Protein AF-0000000087124684 (afdb_homodimer)

Nearest PDB structures (foldseek):
  7r88-assembly1_A  TM=8.174E-01  e=1.419E-27  Homo sapiens
  7jr7-assembly1_B  TM=8.304E-01  e=5.264E-27  Homo sapiens
  7r87-assembly1_B  TM=8.392E-01  e=4.005E-26  Homo sapiens
  4p33-assembly1_A  TM=8.631E-01  e=2.266E-12  Escherichia coli K-12
  6mi8-assembly1_B  TM=8.584E-01  e=1.840E-10  Escherichia coli K-12

Organism: NCBI:txid53985

Sequence (1392 aa):
MYGVVFNLVTYFLFMFLAYRALEFKRIETPRNLVAPKTKPTFDYVELSTPKTVEDGKLLSARGEILLGVPDRERNFTPVTVAFQDLWYTVPNPRHTNESIDLLKGVSGFALPGKMTALMGATGAGKTTLMDVIAGRKTGGETRGSILLNGFPVTDLTIRRCTGYCEQMDIHSDSATIREALTFSAFLRQGSDVSYEKKYATVIECLELLELDAIADRCVRGCSVEQLKRLTIGVELAAQPSVLFLDEPTSGLDARAAKVIMDGVRKVANTGRTILCTIHQPSTEVFQLFDSLLLLKKGGETVFFGDCQHLVAYFESIPQVPRIPVDYNPATWMLEVIGAGVDHSANIDVDFVQVFNASSLKTAMDENLGMQGVTVPAPGQDELCFTNKRAASSLTQAYMVTQRFFRMYWRVPTYNWTRFVVYTAMGLLFGLVFVGADYKSYQEVNSGLGMIFCTTAFLGIVSLNSAIPVTSEERASFYRELASQTYNSVWYFLGFTLAEIPYVLVSSLLFTVICLPLAGFTDIGDLAFYWINLTLHVLCQVYLGQLLSFAMPSVEVAALMGVLCNSIFVLFMGFNPPASTIPHGYKWLFDITPQRYSFMLFTALLFGNCPDHEYAQVMQSLNTGTSLDMTQFSRGCHIIENAPQTVGSVPIRSYLDSVFNVRHEDIHYYMLINFMMILTLRFLALLALRFINHQKKMYGVVFNLVTYFLFMFLAYRALEFKRIETPRNLVAPKTKPTFDYVELSTPKTVEDGKLLSARGEILLGVPDRERNFTPVTVAFQDLWYTVPNPRHTNESIDLLKGVSGFALPGKMTALMGATGAGKTTLMDVIAGRKTGGETRGSILLNGFPVTDLTIRRCTGYCEQMDIHSDSATIREALTFSAFLRQGSDVSYEKKYATVIECLELLELDAIADRCVRGCSVEQLKRLTIGVELAAQPSVLFLDEPTSGLDARAAKVIMDGVRKVANTGRTILCTIHQPSTEVFQLFDSLLLLKKGGETVFFGDCQHLVAYFESIPQVPRIPVDYNPATWMLEVIGAGVDHSANIDVDFVQVFNASSLKTAMDENLGMQGVTVPAPGQDELCFTNKRAASSLTQAYMVTQRFFRMYWRVPTYNWTRFVVYTAMGLLFGLVFVGADYKSYQEVNSGLGMIFCTTAFLGIVSLNSAIPVTSEERASFYRELASQTYNSVWYFLGFTLAEIPYVLVSSLLFTVICLPLAGFTDIGDLAFYWINLTLHVLCQVYLGQLLSFAMPSVEVAALMGVLCNSIFVLFMGFNPPASTIPHGYKWLFDITPQRYSFMLFTALLFGNCPDHEYAQVMQSLNTGTSLDMTQFSRGCHIIENAPQTVGSVPIRSYLDSVFNVRHEDIHYYMLINFMMILTLRFLALLALRFINHQKK

Radius of gyration: 37.42 Å; Cα contacts (8 Å, |Δi|>4): 2247; chains: 2; bounding box: 87×120×83 Å

InterPro domains:
  IPR003439 ABC transporter-like, ATP-binding domain [PF00005] (104-250)
  IPR003439 ABC transporter-like, ATP-binding domain [PS50893] (81-323)
  IPR003593 AAA+ ATPase domain [SM00382] (112-299)
  IPR013525 ABC-2 type transporter, transmembrane domain [PF01061] (395-606)
  IPR027417 P-loop containing nucleoside triphosphate hydrolase [G3DSA:3.40.50.300] (81-319)
  IPR027417 P-loop containing nucleoside triphosphate hydrolase [SSF52540] (98-315)
  IPR034003 ATP-binding cassette transporter, PDR-like subfamily G, domain 2 [cd03232] (83-305)
  IPR043926 ABC transporter family G domain [PF19055] (279-351)

Secondary structure (DSSP, 8-state):
-HHHHHHHHHHHHHHHHHHHHIIIII---------------------------SSSS------------------S----EEEEEEEEEEE-SS-TT-EEEEEEEEEEEE-TT-EEEEEESTTSSHHHHHHHHHT---SSEEEEEEEETTEEPPHHHHHHHEEEE-SS----TTSBHHHHHHHHHHHHS-TTS-HHHHHHHHHHHHHHTT-GGGTTSBGGG--HHHHHHHHHHHHHHT--SEEEEESTTTT--HHHHHHHHHHHHHHHHTT-EEEEE-SS--HHHHTT-SEEEEEETTTEEEEEEEGGGHHHHHHHSTTSPPPPTT--HHHHHHHHTT-SS-TT------HHHHHHHSHHHHHHHHHHTSBTTTBPPTTPPP---SSSSSS-HHHHHHHHHHHHHHHHHH-HHHHHHHHHHHHHHHHHHHHHTTT----BHHHHHHHHHHHHHHHHHHHHHHHHHHHHHHHHHHHHHHHHHHTT-S-HHHHHHHHHHHHHHHHHHHHHHHHHHHHHHTT---HHHHHHHHHHHHHHHHHHHHHHHHHHHHSSSHHHHHHHHHHHHHHHHHTSSTTTTGGGS-GGGHHHHHH-HHHHHHHHHHHHHH----HHHHHHHHHHHHHT----GGGS-GGGSBPBT-BTTT-S-BHHHHIIIII---GGGHHHHHHHHHHHHHHHHHHHHHHHHH------/-HHHHHHHHHHHHHHHHHHHHIIIII---------------------------SSSS------------------S----EEEEEEEEEEE-SSSTT-EEEEEEEEEEEE-TT-EEEEEESTTSSHHHHHHHHHT---SSEEEEEEEETTEEPPHHHHHHHEEEE-SS----TTSBHHHHHHHHHHHHS-TTS-HHHHHHHHHHHHHHTT-GGGTTSBGGG--HHHHHHHHHHHHHHT--SEEEEESTTTT--HHHHHHHHHHHHHHHHTT-EEEEE-SS--HHHHTT-SEEEEEETTTEEEEEEEGGGHHHHHHHSTTSPPPPTT--HHHHHHHHTT-SS-TT------HHHHHHTSHHHHHHHHHHTSBTTTBPPTTPPP---SSSSSS-HHHHHHHHHHHHHHHHHH-HHHHHHHHHHHHHHHHHHHHHTTT----BHHHHHHHHHHHHHHHHHHHHHHHHHHHHHHHHHHHHHHHHHHTT-S-HHHHHHHHHHHHHHHHHHHHHHHHHHHHHHTT---HHHHHHHHHHHHHHHHHHHHHHHHHHHHSSSHHHHHHHHHHHHHHHHHTTSTTTTGGGS-GGGHHHHHH-HHHHHHHHHHHHHH----HHHHHHHHHHHHHT----GGGS-GGGSBPBT-BTTT-S-BHHHHIIIII---GGGHHHHHHHHHHHHHHHHHHHHHHHHH------

Structure (mmCIF, N/CA/C/O backbone):
data_AF-0000000087124684-model_v1
#
loop_
_entity.id
_entity.type
_entity.pdbx_description
1 polymer 'ABC transporter G family member 36'
#
loop_
_atom_site.group_PDB
_atom_site.id
_atom_site.type_symbol
_atom_site.label_atom_id
_atom_site.label_alt_id
_atom_site.label_comp_id
_atom_site.label_asym_id
_atom_site.label_entity_id
_atom_site.label_seq_id
_atom_site.pdbx_PDB_ins_code
_atom_site.Cartn_x
_atom_site.Cartn_y
_atom_site.Cartn_z
_atom_site.occupancy
_atom_site.B_iso_or_equiv
_atom_site.auth_seq_id
_atom_site.auth_comp_id
_atom_site.auth_asym_id
_atom_site.auth_atom_id
_atom_site.pdbx_PDB_model_num
ATOM 1 N N . MET A 1 1 ? 1.521 -18.781 -41.156 1 35.94 1 MET A N 1
ATOM 2 C CA . MET A 1 1 ? 1.886 -17.391 -41.406 1 35.94 1 MET A CA 1
ATOM 3 C C . MET A 1 1 ? 0.704 -16.469 -41.156 1 35.94 1 MET A C 1
ATOM 5 O O . MET A 1 1 ? 0.86 -15.414 -40.531 1 35.94 1 MET A O 1
ATOM 9 N N . TYR A 1 2 ? -0.469 -16.938 -41.562 1 39.78 2 TYR A N 1
ATOM 10 C CA . TYR A 1 2 ? -1.658 -16.109 -41.438 1 39.78 2 TYR A CA 1
ATOM 11 C C . TYR A 1 2 ? -2.076 -15.961 -39.969 1 39.78 2 TYR A C 1
ATOM 13 O O . TYR A 1 2 ? -2.549 -14.906 -39.562 1 39.78 2 TYR A O 1
ATOM 21 N N . GLY A 1 3 ? -1.752 -16.984 -39.188 1 37.28 3 GLY A N 1
ATOM 22 C CA . GLY A 1 3 ? -2.133 -16.938 -37.812 1 37.28 3 GLY A CA 1
ATOM 23 C C . GLY A 1 3 ? -1.291 -15.961 -37 1 37.28 3 GLY A C 1
ATOM 24 O O . GLY A 1 3 ? -1.815 -15.234 -36.156 1 37.28 3 GLY A O 1
ATOM 25 N N . VAL A 1 4 ? -0.08 -15.852 -37.375 1 38.91 4 VAL A N 1
ATOM 26 C CA . VAL A 1 4 ? 0.797 -14.914 -36.688 1 38.91 4 VAL A CA 1
ATOM 27 C C . VAL A 1 4 ? 0.401 -13.477 -37.031 1 38.91 4 VAL A C 1
ATOM 29 O O . VAL A 1 4 ? 0.325 -12.617 -36.156 1 38.91 4 VAL A O 1
ATOM 32 N N . VAL A 1 5 ? 0.163 -13.273 -38.406 1 42.12 5 VAL A N 1
ATOM 33 C CA . VAL A 1 5 ? -0.194 -11.922 -38.844 1 42.12 5 VAL A CA 1
ATOM 34 C C . VAL A 1 5 ? -1.524 -11.516 -38.219 1 42.12 5 VAL A C 1
ATOM 36 O O . VAL A 1 5 ? -1.681 -10.383 -37.75 1 42.12 5 VAL A O 1
ATOM 39 N N . PHE A 1 6 ? -2.371 -12.477 -38.125 1 39.78 6 PHE A N 1
ATOM 40 C CA . PHE A 1 6 ? -3.654 -12.156 -37.5 1 39.78 6 PHE A CA 1
ATOM 41 C C . PHE A 1 6 ? -3.48 -11.828 -36.031 1 39.78 6 PHE A C 1
ATOM 43 O O . PHE A 1 6 ? -4.035 -10.844 -35.531 1 39.78 6 PHE A O 1
ATOM 50 N N . ASN A 1 7 ? -2.631 -12.477 -35.469 1 39.88 7 ASN A N 1
ATOM 51 C CA . ASN A 1 7 ? -2.451 -12.266 -34.031 1 39.88 7 ASN A CA 1
ATOM 52 C C . ASN A 1 7 ? -1.717 -10.961 -33.75 1 39.88 7 ASN A C 1
ATOM 54 O O . ASN A 1 7 ? -2.057 -10.25 -32.812 1 39.88 7 ASN A O 1
ATOM 58 N N . LEU A 1 8 ? -0.801 -10.641 -34.594 1 42.03 8 LEU A N 1
ATOM 59 C CA . LEU A 1 8 ? -0.122 -9.359 -34.438 1 42.03 8 LEU A CA 1
ATOM 60 C C . LEU A 1 8 ? -1.088 -8.203 -34.688 1 42.03 8 LEU A C 1
ATOM 62 O O . LEU A 1 8 ? -1.083 -7.219 -33.969 1 42.03 8 LEU A O 1
ATOM 66 N N . VAL A 1 9 ? -1.902 -8.391 -35.75 1 44.72 9 VAL A N 1
ATOM 67 C CA . VAL A 1 9 ? -2.842 -7.32 -36.062 1 44.72 9 VAL A CA 1
ATOM 68 C C . VAL A 1 9 ? -3.869 -7.184 -34.938 1 44.72 9 VAL A C 1
ATOM 70 O O . VAL A 1 9 ? -4.199 -6.07 -34.531 1 44.72 9 VAL A O 1
ATOM 73 N N . THR A 1 10 ? -4.203 -8.289 -34.469 1 45.69 10 THR A N 1
ATOM 74 C CA . THR A 1 10 ? -5.219 -8.211 -33.406 1 45.69 10 THR A CA 1
ATOM 75 C C . THR A 1 10 ? -4.621 -7.676 -32.125 1 45.69 10 THR A C 1
ATOM 77 O O . THR A 1 10 ? -5.262 -6.895 -31.406 1 45.69 10 THR A O 1
ATOM 80 N N . TYR A 1 11 ? -3.451 -8.023 -31.875 1 41.06 11 TYR A N 1
ATOM 81 C CA . TYR A 1 11 ? -2.764 -7.477 -30.719 1 41.06 11 TYR A CA 1
ATOM 82 C C . TYR A 1 11 ? -2.615 -5.965 -30.828 1 41.06 11 TYR A C 1
ATOM 84 O O . TYR A 1 11 ? -2.961 -5.23 -29.906 1 41.06 11 TYR A O 1
ATOM 92 N N . PHE A 1 12 ? -2.043 -5.559 -31.953 1 46.69 12 PHE A N 1
ATOM 93 C CA . PHE A 1 12 ? -1.878 -4.117 -32.125 1 46.69 12 PHE A CA 1
ATOM 94 C C . PHE A 1 12 ? -3.232 -3.424 -32.219 1 46.69 12 PHE A C 1
ATOM 96 O O . PHE A 1 12 ? -3.387 -2.297 -31.734 1 46.69 12 PHE A O 1
ATOM 103 N N . LEU A 1 13 ? -4.152 -4.121 -32.781 1 44.69 13 LEU A N 1
ATOM 104 C CA . LEU A 1 13 ? -5.492 -3.545 -32.781 1 44.69 13 LEU A CA 1
ATOM 105 C C . LEU A 1 13 ? -6.047 -3.426 -31.375 1 44.69 13 LEU A C 1
ATOM 107 O O . LEU A 1 13 ? -6.582 -2.379 -31 1 44.69 13 LEU A O 1
ATOM 111 N N . PHE A 1 14 ? -5.844 -4.473 -30.688 1 45.59 14 PHE A N 1
ATOM 112 C CA . PHE A 1 14 ? -6.453 -4.414 -29.359 1 45.59 14 PHE A CA 1
ATOM 113 C C . PHE A 1 14 ? -5.656 -3.498 -28.438 1 45.59 14 PHE A C 1
ATOM 115 O O . PHE A 1 14 ? -6.23 -2.758 -27.641 1 45.59 14 PHE A O 1
ATOM 122 N N . MET A 1 15 ? -4.383 -3.545 -28.578 1 45.59 15 MET A N 1
ATOM 123 C CA . MET A 1 15 ? -3.58 -2.555 -27.859 1 45.59 15 MET A CA 1
ATOM 124 C C . MET A 1 15 ? -3.932 -1.142 -28.312 1 45.59 15 MET A C 1
ATOM 126 O O . MET A 1 15 ? -4.012 -0.225 -27.5 1 45.59 15 MET A O 1
ATOM 130 N N . PHE A 1 16 ? -4.098 -1.025 -29.672 1 45.22 16 PHE A N 1
ATOM 131 C CA . PHE A 1 16 ? -4.52 0.261 -30.203 1 45.22 16 PHE A CA 1
ATOM 132 C C . PHE A 1 16 ? -5.918 0.619 -29.719 1 45.22 16 PHE A C 1
ATOM 134 O O . PHE A 1 16 ? -6.172 1.757 -29.312 1 45.22 16 PHE A O 1
ATOM 141 N N . LEU A 1 17 ? -6.719 -0.376 -29.719 1 44.41 17 LEU A N 1
ATOM 142 C CA . LEU A 1 17 ? -8.062 -0.089 -29.234 1 44.41 17 LEU A CA 1
ATOM 143 C C . LEU A 1 17 ? -8.055 0.179 -27.734 1 44.41 17 LEU A C 1
ATOM 145 O O . LEU A 1 17 ? -8.758 1.076 -27.25 1 44.41 17 LEU A O 1
ATOM 149 N N . ALA A 1 18 ? -7.359 -0.586 -27.141 1 44.41 18 ALA A N 1
ATOM 150 C CA . ALA A 1 18 ? -7.223 -0.35 -25.703 1 44.41 18 ALA A CA 1
ATOM 151 C C . ALA A 1 18 ? -6.562 0.998 -25.422 1 44.41 18 ALA A C 1
ATOM 153 O O . ALA A 1 18 ? -7 1.744 -24.547 1 44.41 18 ALA A O 1
ATOM 154 N N . TYR A 1 19 ? -5.516 1.222 -26.203 1 41.56 19 TYR A N 1
ATOM 155 C CA . TYR A 1 19 ? -4.902 2.541 -26.141 1 41.56 19 TYR A CA 1
ATOM 156 C C . TYR A 1 19 ? -5.898 3.629 -26.516 1 41.56 19 TYR A C 1
ATOM 158 O O . TYR A 1 19 ? -6.008 4.648 -25.844 1 41.56 19 TYR A O 1
ATOM 166 N N . ARG A 1 20 ? -6.52 3.447 -27.719 1 39.06 20 ARG A N 1
ATOM 167 C CA . ARG A 1 20 ? -7.512 4.426 -28.156 1 39.06 20 ARG A CA 1
ATOM 168 C C . ARG A 1 20 ? -8.656 4.531 -27.141 1 39.06 20 ARG A C 1
ATOM 170 O O . ARG A 1 20 ? -9.188 5.617 -26.922 1 39.06 20 ARG A O 1
ATOM 177 N N . ALA A 1 21 ? -9 3.393 -26.734 1 38.53 21 ALA A N 1
ATOM 178 C CA . ALA A 1 21 ? -10.07 3.441 -25.734 1 38.53 21 ALA A CA 1
ATOM 179 C C . ALA A 1 21 ? -9.594 4.137 -24.469 1 38.53 21 ALA A C 1
ATOM 181 O O . ALA A 1 21 ? -10.328 4.922 -23.859 1 38.53 21 ALA A O 1
ATOM 182 N N . LEU A 1 22 ? -8.484 3.748 -24.094 1 37.91 22 LEU A N 1
ATOM 183 C CA . LEU A 1 22 ? -7.949 4.402 -22.906 1 37.91 22 LEU A CA 1
ATOM 184 C C . LEU A 1 22 ? -7.656 5.875 -23.188 1 37.91 22 LEU A C 1
ATOM 186 O O . LEU A 1 22 ? -7.84 6.719 -22.297 1 37.91 22 LEU A O 1
ATOM 190 N N . GLU A 1 23 ? -6.984 6.109 -24.312 1 37.25 23 GLU A N 1
ATOM 191 C CA . GLU A 1 23 ? -6.758 7.504 -24.688 1 37.25 23 GLU A CA 1
ATOM 192 C C . GLU A 1 23 ? -8.078 8.25 -24.875 1 37.25 23 GLU A C 1
ATOM 194 O O . GLU A 1 23 ? -8.188 9.422 -24.516 1 37.25 23 GLU A O 1
ATOM 199 N N . PHE A 1 24 ? -8.945 7.719 -25.766 1 35.12 24 PHE A N 1
ATOM 200 C CA . PHE A 1 24 ? -10.172 8.469 -26 1 35.12 24 PHE A CA 1
ATOM 201 C C . PHE A 1 24 ? -10.938 8.68 -24.703 1 35.12 24 PHE A C 1
ATOM 203 O O . PHE A 1 24 ? -11.492 9.758 -24.469 1 35.12 24 PHE A O 1
ATOM 210 N N . LYS A 1 25 ? -11.516 7.57 -24.141 1 35.94 25 LYS A N 1
ATOM 211 C CA . LYS A 1 25 ? -12.508 7.828 -23.109 1 35.94 25 LYS A CA 1
ATOM 212 C C . LYS A 1 25 ? -11.852 8.242 -21.797 1 35.94 25 LYS A C 1
ATOM 214 O O . LYS A 1 25 ? -12.539 8.586 -20.828 1 35.94 25 LYS A O 1
ATOM 219 N N . ARG A 1 26 ? -10.727 7.867 -21.734 1 35.16 26 ARG A N 1
ATOM 220 C CA . ARG A 1 26 ? -10.297 8.062 -20.344 1 35.16 26 ARG A CA 1
ATOM 221 C C . ARG A 1 26 ? -10.227 9.547 -20 1 35.16 26 ARG A C 1
ATOM 223 O O . ARG A 1 26 ? -10.648 9.953 -18.906 1 35.16 26 ARG A O 1
ATOM 230 N N . ILE A 1 27 ? -9.078 10.102 -20.453 1 32.75 27 ILE A N 1
ATOM 231 C CA . ILE A 1 27 ? -8.703 11.312 -19.734 1 32.75 27 ILE A CA 1
ATOM 232 C C . ILE A 1 27 ? -9.641 12.453 -20.109 1 32.75 27 ILE A C 1
ATOM 234 O O . ILE A 1 27 ? -9.656 12.906 -21.25 1 32.75 27 ILE A O 1
ATOM 238 N N . GLU A 1 28 ? -10.883 12.344 -19.859 1 32.22 28 GLU A N 1
ATOM 239 C CA . GLU A 1 28 ? -11.508 13.656 -20 1 32.22 28 GLU A CA 1
ATOM 240 C C . GLU A 1 28 ? -10.539 14.773 -19.609 1 32.22 28 GLU A C 1
ATOM 242 O O . GLU A 1 28 ? -9.969 14.766 -18.516 1 32.22 28 GLU A O 1
ATOM 247 N N . THR A 1 29 ? -9.781 15.156 -20.547 1 30.83 29 THR A N 1
ATOM 248 C CA . THR A 1 29 ? -9.062 16.422 -20.406 1 30.83 29 THR A CA 1
ATOM 249 C C . THR A 1 29 ? -9.812 17.359 -19.469 1 30.83 29 THR A C 1
ATOM 251 O O . THR A 1 29 ? -11.023 17.531 -19.594 1 30.83 29 THR A O 1
ATOM 254 N N . PRO A 1 30 ? -9.258 17.672 -18.422 1 28.92 30 PRO A N 1
ATOM 255 C CA . PRO A 1 30 ? -9.914 18.75 -17.672 1 28.92 30 PRO A CA 1
ATOM 256 C C . PRO A 1 30 ? -10.422 19.859 -18.578 1 28.92 30 PRO A C 1
ATOM 258 O O . PRO A 1 30 ? -9.672 20.375 -19.406 1 28.92 30 PRO A O 1
ATOM 261 N N . ARG A 1 31 ? -11.539 19.766 -19.344 1 29.31 31 ARG A N 1
ATOM 262 C CA . ARG A 1 31 ? -12.055 20.984 -19.938 1 29.31 31 ARG A CA 1
ATOM 263 C C . ARG A 1 31 ? -11.641 22.203 -19.125 1 29.31 31 ARG A C 1
ATOM 265 O O . ARG A 1 31 ? -11.797 22.234 -17.906 1 29.31 31 ARG A O 1
ATOM 272 N N . ASN A 1 32 ? -10.758 22.906 -19.625 1 26.36 32 ASN A N 1
ATOM 273 C CA . ASN A 1 32 ? -10.516 24.25 -19.125 1 26.36 32 ASN A CA 1
ATOM 274 C C . ASN A 1 32 ? -11.82 24.922 -18.688 1 26.36 32 ASN A C 1
ATOM 276 O O . ASN A 1 32 ? -12.734 25.094 -19.484 1 26.36 32 ASN A O 1
ATOM 280 N N . LEU A 1 33 ? -12.359 24.594 -17.594 1 27.92 33 LEU A N 1
ATOM 281 C CA . LEU A 1 33 ? -13.445 25.484 -17.188 1 27.92 33 LEU A CA 1
ATOM 282 C C . LEU A 1 33 ? -13.125 26.922 -17.547 1 27.92 33 LEU A C 1
ATOM 284 O O . LEU A 1 33 ? -12.148 27.5 -17.062 1 27.92 33 LEU A O 1
ATOM 288 N N . VAL A 1 34 ? -13.188 27.219 -18.828 1 27.02 34 VAL A N 1
ATOM 289 C CA . VAL A 1 34 ? -13.281 28.656 -19.094 1 27.02 34 VAL A CA 1
ATOM 290 C C . VAL A 1 34 ? -14.133 29.328 -18.016 1 27.02 34 VAL A C 1
ATOM 292 O O . VAL A 1 34 ? -15.266 28.922 -17.766 1 27.02 34 VAL A O 1
ATOM 295 N N . ALA A 1 35 ? -13.5 29.906 -17 1 27.61 35 ALA A N 1
ATOM 296 C CA . ALA A 1 35 ? -14.195 30.797 -16.078 1 27.61 35 ALA A CA 1
ATOM 297 C C . ALA A 1 35 ? -15.266 31.609 -16.797 1 27.61 35 ALA A C 1
ATOM 299 O O . ALA A 1 35 ? -14.984 32.281 -17.797 1 27.61 35 ALA A O 1
ATOM 300 N N . PRO A 1 36 ? -16.406 31.141 -17.016 1 26.31 36 PRO A N 1
ATOM 301 C CA . PRO A 1 36 ? -17.25 32.219 -17.562 1 26.31 36 PRO A CA 1
ATOM 302 C C . PRO A 1 36 ? -16.984 33.562 -16.922 1 26.31 36 PRO A C 1
ATOM 304 O O . PRO A 1 36 ? -16.688 33.656 -15.734 1 26.31 36 PRO A O 1
ATOM 307 N N . LYS A 1 37 ? -16.531 34.625 -17.688 1 30.11 37 LYS A N 1
ATOM 308 C CA . LYS A 1 37 ? -16.328 36.031 -17.391 1 30.11 37 LYS A CA 1
ATOM 309 C C . LYS A 1 37 ? -17.531 36.625 -16.672 1 30.11 37 LYS A C 1
ATOM 311 O O . LYS A 1 37 ? -18.281 37.406 -17.234 1 30.11 37 LYS A O 1
ATOM 316 N N . THR A 1 38 ? -18.422 35.875 -16.031 1 27.53 38 THR A N 1
ATOM 317 C CA . THR A 1 38 ? -19.391 36.844 -15.484 1 27.53 38 THR A CA 1
ATOM 318 C C . THR A 1 38 ? -18.703 37.844 -14.586 1 27.53 38 THR A C 1
ATOM 320 O O . THR A 1 38 ? -17.766 37.531 -13.859 1 27.53 38 THR A O 1
ATOM 323 N N . LYS A 1 39 ? -18.891 39.219 -14.805 1 28.2 39 LYS A N 1
ATOM 324 C CA . LYS A 1 39 ? -18.438 40.438 -14.148 1 28.2 39 LYS A CA 1
ATOM 325 C C . LYS A 1 39 ? -18.453 40.281 -12.633 1 28.2 39 LYS A C 1
ATOM 327 O O . LYS A 1 39 ? -19.406 39.75 -12.062 1 28.2 39 LYS A O 1
ATOM 332 N N . PRO A 1 40 ? -17.312 40.344 -12.047 1 27.22 40 PRO A N 1
ATOM 333 C CA . PRO A 1 40 ? -17.219 40.438 -10.586 1 27.22 40 PRO A CA 1
ATOM 334 C C . PRO A 1 40 ? -18.234 41.406 -10 1 27.22 40 PRO A C 1
ATOM 336 O O . PRO A 1 40 ? -18.188 42.594 -10.281 1 27.22 40 PRO A O 1
ATOM 339 N N . THR A 1 41 ? -19.562 41.312 -10.289 1 25.34 41 THR A N 1
ATOM 340 C CA . THR A 1 41 ? -20.328 42.281 -9.516 1 25.34 41 THR A CA 1
ATOM 341 C C . THR A 1 41 ? -19.844 42.312 -8.062 1 25.34 41 THR A C 1
ATOM 343 O O . THR A 1 41 ? -20.031 41.344 -7.328 1 25.34 41 THR A O 1
ATOM 346 N N . PHE A 1 42 ? -18.641 42.906 -7.844 1 24.39 42 PHE A N 1
ATOM 347 C CA . PHE A 1 42 ? -17.969 43.375 -6.629 1 24.39 42 PHE A CA 1
ATOM 348 C C . PHE A 1 42 ? -18.953 44.031 -5.684 1 24.39 42 PHE A C 1
ATOM 350 O O . PHE A 1 42 ? -18.734 45.156 -5.246 1 24.39 42 PHE A O 1
ATOM 357 N N . ASP A 1 43 ? -20.234 43.938 -5.895 1 24.7 43 ASP A N 1
ATOM 358 C CA . ASP A 1 43 ? -20.984 44.656 -4.848 1 24.7 43 ASP A CA 1
ATOM 359 C C . ASP A 1 43 ? -20.656 44.062 -3.473 1 24.7 43 ASP A C 1
ATOM 361 O O . ASP A 1 43 ? -21.219 43.031 -3.078 1 24.7 43 ASP A O 1
ATOM 365 N N . TYR A 1 44 ? -19.359 44.031 -3.232 1 23.67 44 TYR A N 1
ATOM 366 C CA . TYR A 1 44 ? -18.984 43.781 -1.845 1 23.67 44 TYR A CA 1
ATOM 367 C C . TYR A 1 44 ? -19.734 44.719 -0.903 1 23.67 44 TYR A C 1
ATOM 369 O O . TYR A 1 44 ? -19.531 45.938 -0.924 1 23.67 44 TYR A O 1
ATOM 377 N N . VAL A 1 45 ? -21 44.594 -0.768 1 25.92 45 VAL A N 1
ATOM 378 C CA . VAL A 1 45 ? -21.656 45.438 0.24 1 25.92 45 VAL A CA 1
ATOM 379 C C . VAL A 1 45 ? -20.797 45.5 1.5 1 25.92 45 VAL A C 1
ATOM 381 O O . VAL A 1 45 ? -20.391 44.469 2.037 1 25.92 45 VAL A O 1
ATOM 384 N N . GLU A 1 46 ? -20.016 46.562 1.575 1 23.42 46 GLU A N 1
ATOM 385 C CA . GLU A 1 46 ? -19.297 47.094 2.73 1 23.42 46 GLU A CA 1
ATOM 386 C C . GLU A 1 46 ? -20.094 46.875 4.016 1 23.42 46 GLU A C 1
ATOM 388 O O . GLU A 1 46 ? -21.203 47.406 4.156 1 23.42 46 GLU A O 1
ATOM 393 N N . LEU A 1 47 ? -20.109 45.719 4.449 1 25.33 47 LEU A N 1
ATOM 394 C CA . LEU A 1 47 ? -20.828 45.531 5.707 1 25.33 47 LEU A CA 1
ATOM 395 C C . LEU A 1 47 ? -20.375 46.531 6.754 1 25.33 47 LEU A C 1
ATOM 397 O O . LEU A 1 47 ? -19.188 46.594 7.102 1 25.33 47 LEU A O 1
ATOM 401 N N . SER A 1 48 ? -20.797 47.812 6.555 1 23.23 48 SER A N 1
ATOM 402 C CA . SER A 1 48 ? -20.578 48.875 7.535 1 23.23 48 SER A CA 1
ATOM 403 C C . SER A 1 48 ? -20.875 48.375 8.953 1 23.23 48 SER A C 1
ATOM 405 O O . SER A 1 48 ? -21.875 47.688 9.18 1 23.23 48 SER A O 1
ATOM 407 N N . THR A 1 49 ? -19.906 48.125 9.586 1 24.16 49 THR A N 1
ATOM 408 C CA . THR A 1 49 ? -19.984 47.906 11.023 1 24.16 49 THR A CA 1
ATOM 409 C C . THR A 1 49 ? -20.969 48.875 11.664 1 24.16 49 THR A C 1
ATOM 411 O O . THR A 1 49 ? -20.859 50.094 11.461 1 24.16 49 THR A O 1
ATOM 414 N N . PRO A 1 50 ? -22.234 48.438 11.797 1 25.16 50 PRO A N 1
ATOM 415 C CA . PRO A 1 50 ? -23.156 49.438 12.359 1 25.16 50 PRO A CA 1
ATOM 416 C C . PRO A 1 50 ? -22.594 50.156 13.57 1 25.16 50 PRO A C 1
ATOM 418 O O . PRO A 1 50 ? -21.844 49.562 14.359 1 25.16 50 PRO A O 1
ATOM 421 N N . LYS A 1 51 ? -22.375 51.375 13.461 1 27.09 51 LYS A N 1
ATOM 422 C CA . LYS A 1 51 ? -22.047 52.344 14.5 1 27.09 51 LYS A CA 1
ATOM 423 C C . LYS A 1 51 ? -22.953 52.188 15.711 1 27.09 51 LYS A C 1
ATOM 425 O O . LYS A 1 51 ? -24.141 51.844 15.57 1 27.09 51 LYS A O 1
ATOM 430 N N . THR A 1 52 ? -22.422 51.938 16.906 1 24.62 52 THR A N 1
ATOM 431 C CA . THR A 1 52 ? -23.016 51.969 18.234 1 24.62 52 THR A CA 1
ATOM 432 C C . THR A 1 52 ? -24.031 53.094 18.344 1 24.62 52 THR A C 1
ATOM 434 O O . THR A 1 52 ? -23.703 54.25 18.141 1 24.62 52 THR A O 1
ATOM 437 N N . VAL A 1 53 ? -25.312 52.75 17.938 1 25.45 53 VAL A N 1
ATOM 438 C CA . VAL A 1 53 ? -26.328 53.75 18.344 1 25.45 53 VAL A CA 1
ATOM 439 C C . VAL A 1 53 ? -26.078 54.188 19.781 1 25.45 53 VAL A C 1
ATOM 441 O O . VAL A 1 53 ? -25.438 53.438 20.562 1 25.45 53 VAL A O 1
ATOM 444 N N . GLU A 1 54 ? -26.656 55.219 20.234 1 24.77 54 GLU A N 1
ATOM 445 C CA . GLU A 1 54 ? -26.641 56.062 21.438 1 24.77 54 GLU A CA 1
ATOM 446 C C . GLU A 1 54 ? -26.812 55.188 22.688 1 24.77 54 GLU A C 1
ATOM 448 O O . GLU A 1 54 ? -26.016 55.281 23.625 1 24.77 54 GLU A O 1
ATOM 453 N N . ASP A 1 55 ? -28.016 55.25 23.453 1 24.69 55 ASP A N 1
ATOM 454 C CA . ASP A 1 55 ? -28.375 55.312 24.875 1 24.69 55 ASP A CA 1
ATOM 455 C C . ASP A 1 55 ? -28.281 53.906 25.5 1 24.69 55 ASP A C 1
ATOM 457 O O . ASP A 1 55 ? -28.109 52.906 24.797 1 24.69 55 ASP A O 1
ATOM 461 N N . GLY A 1 56 ? -29.047 53.562 26.734 1 25.67 56 GLY A N 1
ATOM 462 C CA . GLY A 1 56 ? -28.969 52.562 27.797 1 25.67 56 GLY A CA 1
ATOM 463 C C . GLY A 1 56 ? -29.016 51.156 27.312 1 25.67 56 GLY A C 1
ATOM 464 O O . GLY A 1 56 ? -29.047 50.219 28.109 1 25.67 56 GLY A O 1
ATOM 465 N N . LYS A 1 57 ? -29.766 50.75 26.156 1 27.73 57 LYS A N 1
ATOM 466 C CA . LYS A 1 57 ? -30.391 49.531 25.641 1 27.73 57 LYS A CA 1
ATOM 467 C C . LYS A 1 57 ? -29.344 48.594 25.094 1 27.73 57 LYS A C 1
ATOM 469 O O . LYS A 1 57 ? -28.578 48.938 24.203 1 27.73 57 LYS A O 1
ATOM 474 N N . LEU A 1 58 ? -28.984 47.438 25.906 1 24.92 58 LEU A N 1
ATOM 475 C CA . LEU A 1 58 ? -27.953 46.406 25.906 1 24.92 58 LEU A CA 1
ATOM 476 C C . LEU A 1 58 ? -27.703 45.875 24.5 1 24.92 58 LEU A C 1
ATOM 478 O O . LEU A 1 58 ? -28.594 45.938 23.641 1 24.92 58 LEU A O 1
ATOM 482 N N . LEU A 1 59 ? -26.469 45.312 24.219 1 23.95 59 LEU A N 1
ATOM 483 C CA . LEU A 1 59 ? -25.672 44.969 23.047 1 23.95 59 LEU A CA 1
ATOM 484 C C . LEU A 1 59 ? -26.391 43.969 22.156 1 23.95 59 LEU A C 1
ATOM 486 O O . LEU A 1 59 ? -26.422 42.781 22.469 1 23.95 59 LEU A O 1
ATOM 490 N N . SER A 1 60 ? -27.703 44.188 21.766 1 24.5 60 SER A N 1
ATOM 491 C CA . SER A 1 60 ? -28.406 43.406 20.734 1 24.5 60 SER A CA 1
ATOM 492 C C . SER A 1 60 ? -27.625 43.406 19.438 1 24.5 60 SER A C 1
ATOM 494 O O . SER A 1 60 ? -27.906 44.188 18.516 1 24.5 60 SER A O 1
ATOM 496 N N . ALA A 1 61 ? -26.375 43.375 19.438 1 26.78 61 ALA A N 1
ATOM 497 C CA . ALA A 1 61 ? -25.609 43.406 18.188 1 26.78 61 ALA A CA 1
ATOM 498 C C . ALA A 1 61 ? -26.078 42.312 17.25 1 26.78 61 ALA A C 1
ATOM 500 O O . ALA A 1 61 ? -25.516 41.219 17.25 1 26.78 61 ALA A O 1
ATOM 501 N N . ARG A 1 62 ? -27.422 42.031 17.109 1 27.41 62 ARG A N 1
ATOM 502 C CA . ARG A 1 62 ? -28.031 41.094 16.172 1 27.41 62 ARG A CA 1
ATOM 503 C C . ARG A 1 62 ? -27.688 41.438 14.734 1 27.41 62 ARG A C 1
ATOM 505 O O . ARG A 1 62 ? -28.453 42.125 14.055 1 27.41 62 ARG A O 1
ATOM 512 N N . GLY A 1 63 ? -26.641 42.125 14.445 1 27.5 63 GLY A N 1
ATOM 513 C CA . GLY A 1 63 ? -26.641 42.25 13 1 27.5 63 GLY A CA 1
ATOM 514 C C . GLY A 1 63 ? -26.844 40.938 12.281 1 27.5 63 GLY A C 1
ATOM 515 O O . GLY A 1 63 ? -26.078 39.969 12.477 1 27.5 63 GLY A O 1
ATOM 516 N N . GLU A 1 64 ? -28.125 40.625 12.016 1 26.03 64 GLU A N 1
ATOM 517 C CA . GLU A 1 64 ? -28.688 39.5 11.25 1 26.03 64 GLU A CA 1
ATOM 518 C C . GLU A 1 64 ? -27.969 39.344 9.906 1 26.03 64 GLU A C 1
ATOM 520 O O . GLU A 1 64 ? -28.016 40.25 9.07 1 26.03 64 GLU A O 1
ATOM 525 N N . ILE A 1 65 ? -26.828 39.062 9.828 1 27.41 65 ILE A N 1
ATOM 526 C CA . ILE A 1 65 ? -26.281 38.625 8.547 1 27.41 65 ILE A CA 1
ATOM 527 C C . ILE A 1 65 ? -27.297 37.688 7.859 1 27.41 65 ILE A C 1
ATOM 529 O O . ILE A 1 65 ? -27.516 36.562 8.305 1 27.41 65 ILE A O 1
ATOM 533 N N . LEU A 1 66 ? -28.484 38.219 7.473 1 27.2 66 LEU A N 1
ATOM 534 C CA . LEU A 1 66 ? -29.453 37.469 6.664 1 27.2 66 LEU A CA 1
ATOM 535 C C . LEU A 1 66 ? -28.812 37 5.371 1 27.2 66 LEU A C 1
ATOM 537 O O . LEU A 1 66 ? -28.625 37.75 4.43 1 27.2 66 LEU A O 1
ATOM 541 N N . LEU A 1 67 ? -27.719 36.438 5.285 1 30.14 67 LEU A N 1
ATOM 542 C CA . LEU A 1 67 ? -27.391 35.781 4.02 1 30.14 67 LEU A CA 1
ATOM 543 C C . LEU A 1 67 ? -28.609 35.094 3.43 1 30.14 67 LEU A C 1
ATOM 545 O O . LEU A 1 67 ? -29.234 34.281 4.094 1 30.14 67 LEU A O 1
ATOM 549 N N . GLY A 1 68 ? -29.391 35.875 2.639 1 30.55 68 GLY A N 1
ATOM 550 C CA . GLY A 1 68 ? -30.516 35.312 1.897 1 30.55 68 GLY A CA 1
ATOM 551 C C . GLY A 1 68 ? -30.234 33.969 1.298 1 30.55 68 GLY A C 1
ATOM 552 O O . GLY A 1 68 ? -29.625 33.844 0.236 1 30.55 68 GLY A O 1
ATOM 553 N N . VAL A 1 69 ? -29.906 33 1.995 1 36.81 69 VAL A N 1
ATOM 554 C CA . VAL A 1 69 ? -30.109 31.688 1.383 1 36.81 69 VAL A CA 1
ATOM 555 C C . VAL A 1 69 ? -31.5 31.594 0.789 1 36.81 69 VAL A C 1
ATOM 557 O O . VAL A 1 69 ? -32.5 31.891 1.464 1 36.81 69 VAL A O 1
ATOM 560 N N . PRO A 1 70 ? -31.703 31.812 -0.49 1 34.66 70 PRO A N 1
ATOM 561 C CA . PRO A 1 70 ? -33.094 31.609 -0.94 1 34.66 70 PRO A CA 1
ATOM 562 C C . PRO A 1 70 ? -33.844 30.578 -0.099 1 34.66 70 PRO A C 1
ATOM 564 O O . PRO A 1 70 ? -33.219 29.688 0.483 1 34.66 70 PRO A O 1
ATOM 567 N N . ASP A 1 71 ? -34.969 30.953 0.499 1 38.44 71 ASP A N 1
ATOM 568 C CA . ASP A 1 71 ? -35.938 30.141 1.23 1 38.44 71 ASP A CA 1
ATOM 569 C C . ASP A 1 71 ? -36 28.719 0.671 1 38.44 71 ASP A C 1
ATOM 571 O O . ASP A 1 71 ? -36.938 28.375 -0.084 1 38.44 71 ASP A O 1
ATOM 575 N N . ARG A 1 72 ? -34.938 28.25 0.128 1 43.91 72 ARG A N 1
ATOM 576 C CA . ARG A 1 72 ? -35.125 26.906 -0.405 1 43.91 72 ARG A CA 1
ATOM 577 C C . ARG A 1 72 ? -35.438 25.922 0.71 1 43.91 72 ARG A C 1
ATOM 579 O O . ARG A 1 72 ? -35.031 26.109 1.852 1 43.91 72 ARG A O 1
ATOM 586 N N . GLU A 1 73 ? -36.5 25.156 0.546 1 47.09 73 GLU A N 1
ATOM 587 C CA . GLU A 1 73 ? -37.125 24.188 1.43 1 47.09 73 GLU A CA 1
ATOM 588 C C . GLU A 1 73 ? -36.094 23.328 2.158 1 47.09 73 GLU A C 1
ATOM 590 O O . GLU A 1 73 ? -35.219 22.766 1.532 1 47.09 73 GLU A O 1
ATOM 595 N N . ARG A 1 74 ? -36 23.594 3.443 1 58.41 74 ARG A N 1
ATOM 596 C CA . ARG A 1 74 ? -35.125 22.906 4.387 1 58.41 74 ARG A CA 1
ATOM 597 C C . ARG A 1 74 ? -35.562 21.453 4.574 1 58.41 74 ARG A C 1
ATOM 599 O O . ARG A 1 74 ? -36.719 21.172 4.898 1 58.41 74 ARG A O 1
ATOM 606 N N . ASN A 1 75 ? -34.781 20.562 4.066 1 67.44 75 ASN A N 1
ATOM 607 C CA . ASN A 1 75 ? -35.125 19.156 4.215 1 67.44 75 ASN A CA 1
ATOM 608 C C . ASN A 1 75 ? -34.5 18.547 5.465 1 67.44 75 ASN A C 1
ATOM 610 O O . ASN A 1 75 ? -34.062 17.391 5.449 1 67.44 75 ASN A O 1
ATOM 614 N N . PHE A 1 76 ? -34.25 19.531 6.621 1 77.06 76 PHE A N 1
ATOM 615 C CA . PHE A 1 76 ? -33.781 19 7.883 1 77.06 76 PHE A CA 1
ATOM 616 C C . PHE A 1 76 ? -34.5 19.609 9.062 1 77.06 76 PHE A C 1
ATOM 618 O O . PHE A 1 76 ? -35.219 20.609 8.906 1 77.06 76 PHE A O 1
ATOM 625 N N . THR A 1 77 ? -34.469 18.922 10.172 1 79.62 77 THR A N 1
ATOM 626 C CA . THR A 1 77 ? -35.062 19.406 11.406 1 79.62 77 THR A CA 1
ATOM 627 C C . THR A 1 77 ? -34 19.922 12.359 1 79.62 77 THR A C 1
ATOM 629 O O . THR A 1 77 ? -33.031 19.219 12.633 1 79.62 77 THR A O 1
ATOM 632 N N . PRO A 1 78 ? -34.125 21.125 12.758 1 87 78 PRO A N 1
ATOM 633 C CA . PRO A 1 78 ? -33.156 21.625 13.742 1 87 78 PRO A CA 1
ATOM 634 C C . PRO A 1 78 ? -33.125 20.797 15.023 1 87 78 PRO A C 1
ATOM 636 O O . PRO A 1 78 ? -34.188 20.438 15.547 1 87 78 PRO A O 1
ATOM 639 N N . VAL A 1 79 ? -31.953 20.484 15.461 1 90.75 79 VAL A N 1
ATOM 640 C CA . VAL A 1 79 ? -31.812 19.594 16.609 1 90.75 79 VAL A CA 1
ATOM 641 C C . VAL A 1 79 ? -30.828 20.188 17.609 1 90.75 79 VAL A C 1
ATOM 643 O O . VAL A 1 79 ? -29.812 20.766 17.234 1 90.75 79 VAL A O 1
ATOM 646 N N . THR A 1 80 ? -31.234 20.125 18.875 1 91.81 80 THR A N 1
ATOM 647 C CA . THR A 1 80 ? -30.359 20.5 19.984 1 91.81 80 THR A CA 1
ATOM 648 C C . THR A 1 80 ? -29.641 19.266 20.531 1 91.81 80 THR A C 1
ATOM 650 O O . THR A 1 80 ? -30.281 18.234 20.797 1 91.81 80 THR A O 1
ATOM 653 N N . VAL A 1 81 ? -28.391 19.344 20.609 1 94.44 81 VAL A N 1
ATOM 654 C CA . VAL A 1 81 ? -27.609 18.25 21.172 1 94.44 81 VAL A CA 1
ATOM 655 C C . VAL A 1 81 ? -27.219 18.594 22.609 1 94.44 81 VAL A C 1
ATOM 657 O O . VAL A 1 81 ? -26.641 19.656 22.875 1 94.44 81 VAL A O 1
ATOM 660 N N . ALA A 1 82 ? -27.594 17.734 23.484 1 94.62 82 ALA A N 1
ATOM 661 C CA . ALA A 1 82 ? -27.234 17.922 24.891 1 94.62 82 ALA A CA 1
ATOM 662 C C . ALA A 1 82 ? -26.562 16.672 25.453 1 94.62 82 ALA A C 1
ATOM 664 O O . ALA A 1 82 ? -26.859 15.547 25.031 1 94.62 82 ALA A O 1
ATOM 665 N N . PHE A 1 83 ? -25.656 16.828 26.281 1 94.69 83 PHE A N 1
ATOM 666 C CA . PHE A 1 83 ? -24.984 15.734 26.969 1 94.69 83 PHE A CA 1
ATOM 667 C C . PHE A 1 83 ? -24.766 16.094 28.438 1 94.69 83 PHE A C 1
ATOM 669 O O . PHE A 1 83 ? -24.391 17.219 28.766 1 94.69 83 PHE A O 1
ATOM 676 N N . GLN A 1 84 ? -25.047 15.141 29.25 1 93.12 84 GLN A N 1
ATOM 677 C CA . GLN A 1 84 ? -25.016 15.352 30.688 1 93.12 84 GLN A CA 1
ATOM 678 C C . GLN A 1 84 ? -24.125 14.312 31.375 1 93.12 84 GLN A C 1
ATOM 680 O O . GLN A 1 84 ? -24.391 13.109 31.266 1 93.12 84 GLN A O 1
ATOM 685 N N . ASP A 1 85 ? -23.141 14.844 32.062 1 93.38 85 ASP A N 1
ATOM 686 C CA . ASP A 1 85 ? -22.266 14.031 32.906 1 93.38 85 ASP A CA 1
ATOM 687 C C . ASP A 1 85 ? -21.672 12.867 32.125 1 93.38 85 ASP A C 1
ATOM 689 O O . ASP A 1 85 ? -21.797 11.711 32.531 1 93.38 85 ASP A O 1
ATOM 693 N N . LEU A 1 86 ? -21.094 13.219 31.094 1 94.12 86 LEU A N 1
ATOM 694 C CA . LEU A 1 86 ? -20.516 12.219 30.203 1 94.12 86 LEU A CA 1
ATOM 695 C C . LEU A 1 86 ? -19.156 11.75 30.719 1 94.12 86 LEU A C 1
ATOM 697 O O . LEU A 1 86 ? -18.266 12.57 30.953 1 94.12 86 LEU A O 1
ATOM 701 N N . TRP A 1 87 ? -19.016 10.508 30.953 1 94 87 TRP A N 1
ATOM 702 C CA . TRP A 1 87 ? -17.781 9.852 31.344 1 94 87 TRP A CA 1
ATOM 703 C C . TRP A 1 87 ? -17.344 8.828 30.312 1 94 87 TRP A C 1
ATOM 705 O O . TRP A 1 87 ? -18.172 8.156 29.703 1 94 87 TRP A O 1
ATOM 715 N N . TYR A 1 88 ? -16.141 8.742 30 1 92.31 88 TYR A N 1
ATOM 716 C CA . TYR A 1 88 ? -15.594 7.73 29.109 1 92.31 88 TYR A CA 1
ATOM 717 C C . TYR A 1 88 ? -14.352 7.074 29.719 1 92.31 88 TYR A C 1
ATOM 719 O O . TYR A 1 88 ? -13.359 7.754 30 1 92.31 88 TYR A O 1
ATOM 727 N N . THR A 1 89 ? -14.445 5.805 29.891 1 90.19 89 THR A N 1
ATOM 728 C CA . THR A 1 89 ? -13.391 5.051 30.562 1 90.19 89 THR A CA 1
ATOM 729 C C . THR A 1 89 ? -12.844 3.955 29.641 1 90.19 89 THR A C 1
ATOM 731 O O . THR A 1 89 ? -13.617 3.248 29 1 90.19 89 THR A O 1
ATOM 734 N N . VAL A 1 90 ? -11.547 3.893 29.453 1 85.5 90 VAL A N 1
ATOM 735 C CA . VAL A 1 90 ? -10.891 2.861 28.656 1 85.5 90 VAL A CA 1
ATOM 736 C C . VAL A 1 90 ? -10 2.008 29.547 1 85.5 90 VAL A C 1
ATOM 738 O O . VAL A 1 90 ? -9.469 2.492 30.547 1 85.5 90 VAL A O 1
ATOM 741 N N . PRO A 1 91 ? -9.914 0.704 29.156 1 79.5 91 PRO A N 1
ATOM 742 C CA . PRO A 1 91 ? -8.992 -0.123 29.922 1 79.5 91 PRO A CA 1
ATOM 743 C C . PRO A 1 91 ? -7.531 0.296 29.734 1 79.5 91 PRO A C 1
ATOM 745 O O . PRO A 1 91 ? -7.141 0.716 28.656 1 79.5 91 PRO A O 1
ATOM 748 N N . ASN A 1 92 ? -6.895 0.471 30.75 1 72.31 92 ASN A N 1
ATOM 749 C CA . ASN A 1 92 ? -5.477 0.809 30.688 1 72.31 92 ASN A CA 1
ATOM 750 C C . ASN A 1 92 ? -4.684 -0.248 29.938 1 72.31 92 ASN A C 1
ATOM 752 O O . ASN A 1 92 ? -4.688 -1.422 30.312 1 72.31 92 ASN A O 1
ATOM 756 N N . PRO A 1 93 ? -4.145 0.13 28.75 1 61.25 93 PRO A N 1
ATOM 757 C CA . PRO A 1 93 ? -3.391 -0.861 27.984 1 61.25 93 PRO A CA 1
ATOM 758 C C . PRO A 1 93 ? -2.223 -1.454 28.766 1 61.25 93 PRO A C 1
ATOM 760 O O . PRO A 1 93 ? -1.811 -2.586 28.5 1 61.25 93 PRO A O 1
ATOM 763 N N . ARG A 1 94 ? -1.584 -0.706 29.766 1 54.72 94 ARG A N 1
ATOM 764 C CA . ARG A 1 94 ? -0.381 -1.104 30.5 1 54.72 94 ARG A CA 1
ATOM 765 C C . ARG A 1 94 ? -0.73 -1.964 31.703 1 54.72 94 ARG A C 1
ATOM 767 O O . ARG A 1 94 ? 0.025 -2.865 32.062 1 54.72 94 ARG A O 1
ATOM 774 N N . HIS A 1 95 ? -1.82 -1.523 32.312 1 63.38 95 HIS A N 1
ATOM 775 C CA . HIS A 1 95 ? -2.262 -2.268 33.469 1 63.38 95 HIS A CA 1
ATOM 776 C C . HIS A 1 95 ? -3.678 -2.801 33.281 1 63.38 95 HIS A C 1
ATOM 778 O O . HIS A 1 95 ? -4.645 -2.039 33.344 1 63.38 95 HIS A O 1
ATOM 784 N N . THR A 1 96 ? -3.838 -4.012 32.875 1 60.19 96 THR A N 1
ATOM 785 C CA . THR A 1 96 ? -5.094 -4.672 32.562 1 60.19 96 THR A CA 1
ATOM 786 C C . THR A 1 96 ? -6.164 -4.367 33.594 1 60.19 96 THR A C 1
ATOM 788 O O . THR A 1 96 ? -7.352 -4.316 33.281 1 60.19 96 THR A O 1
ATOM 791 N N . ASN A 1 97 ? -5.789 -4.242 34.875 1 65.81 97 ASN A N 1
ATOM 792 C CA . ASN A 1 97 ? -6.809 -4.145 35.906 1 65.81 97 ASN A CA 1
ATOM 793 C C . ASN A 1 97 ? -7.145 -2.689 36.25 1 65.81 97 ASN A C 1
ATOM 795 O O . ASN A 1 97 ? -7.918 -2.416 37.156 1 65.81 97 ASN A O 1
ATOM 799 N N . GLU A 1 98 ? -6.484 -1.821 35.469 1 74.44 98 GLU A N 1
ATOM 800 C CA . GLU A 1 98 ? -6.781 -0.425 35.781 1 74.44 98 GLU A CA 1
ATOM 801 C C . GLU A 1 98 ? -7.422 0.273 34.562 1 74.44 98 GLU A C 1
ATOM 803 O O . GLU A 1 98 ? -7.164 -0.089 33.438 1 74.44 98 GLU A O 1
ATOM 808 N N . SER A 1 99 ? -8.492 0.959 34.969 1 82.19 99 SER A N 1
ATOM 809 C CA . SER A 1 99 ? -9.164 1.741 33.938 1 82.19 99 SER A CA 1
ATOM 810 C C . SER A 1 99 ? -8.773 3.213 34 1 82.19 99 SER A C 1
ATOM 812 O O . SER A 1 99 ? -8.406 3.707 35.094 1 82.19 99 SER A O 1
ATOM 814 N N . ILE A 1 100 ? -8.625 3.895 32.969 1 84 100 ILE A N 1
ATOM 815 C CA . ILE A 1 100 ? -8.32 5.32 32.875 1 84 100 ILE A CA 1
ATOM 816 C C . ILE A 1 100 ? -9.523 6.074 32.344 1 84 100 ILE A C 1
ATOM 818 O O . ILE A 1 100 ? -10.109 5.668 31.328 1 84 100 ILE A O 1
ATOM 822 N N . ASP A 1 101 ? -9.922 7.145 33.125 1 87.75 101 ASP A N 1
ATOM 823 C CA . ASP A 1 101 ? -11.008 7.992 32.625 1 87.75 101 ASP A CA 1
ATOM 824 C C . ASP A 1 101 ? -10.477 9.07 31.688 1 87.75 101 ASP A C 1
ATOM 826 O O . ASP A 1 101 ? -9.703 9.938 32.094 1 87.75 101 ASP A O 1
ATOM 830 N N . LEU A 1 102 ? -10.906 9.023 30.5 1 87.44 102 LEU A N 1
ATOM 831 C CA . LEU A 1 102 ? -10.492 10.023 29.516 1 87.44 102 LEU A CA 1
ATOM 832 C C . LEU A 1 102 ? -11.391 11.25 29.578 1 87.44 102 LEU A C 1
ATOM 834 O O . LEU A 1 102 ? -11 12.336 29.156 1 87.44 102 LEU A O 1
ATOM 838 N N . LEU A 1 103 ? -12.656 11.055 29.938 1 92.56 103 LEU A N 1
ATOM 839 C CA . LEU A 1 103 ? -13.609 12.125 30.203 1 92.56 103 LEU A CA 1
ATOM 840 C C . LEU A 1 103 ? -14.172 12.008 31.609 1 92.56 103 LEU A C 1
ATOM 842 O O . LEU A 1 103 ? -14.453 10.906 32.094 1 92.56 103 LEU A O 1
ATOM 846 N N . LYS A 1 104 ? -14.305 13.156 32.281 1 93.88 104 LYS A N 1
ATOM 847 C CA . LYS A 1 104 ? -14.734 13.156 33.656 1 93.88 104 LYS A CA 1
ATOM 848 C C . LYS A 1 104 ? -15.961 14.031 33.875 1 93.88 104 LYS A C 1
ATOM 850 O O . LYS A 1 104 ? -15.859 15.148 34.375 1 93.88 104 LYS A O 1
ATOM 855 N N . GLY A 1 105 ? -17.078 13.523 33.562 1 93.06 105 GLY A N 1
ATOM 856 C CA . GLY A 1 105 ? -18.359 14.164 33.844 1 93.06 105 GLY A CA 1
ATOM 857 C C . GLY A 1 105 ? -18.562 15.461 33.094 1 93.06 105 GLY A C 1
ATOM 858 O O . GLY A 1 105 ? -18.875 16.5 33.688 1 93.06 105 GLY A O 1
ATOM 859 N N . VAL A 1 106 ? -18.422 15.43 31.781 1 94.62 106 VAL A N 1
ATOM 860 C CA . VAL A 1 106 ? -18.531 16.609 30.922 1 94.62 106 VAL A CA 1
ATOM 861 C C . VAL A 1 106 ? -19.984 16.828 30.547 1 94.62 106 VAL A C 1
ATOM 863 O O . VAL A 1 106 ? -20.688 15.891 30.141 1 94.62 106 VAL A O 1
ATOM 866 N N . SER A 1 107 ? -20.484 18.016 30.781 1 94.88 107 SER A N 1
ATOM 867 C CA . SER A 1 107 ? -21.859 18.375 30.391 1 94.88 107 SER A CA 1
ATOM 868 C C . SER A 1 107 ? -21.859 19.609 29.484 1 94.88 107 SER A C 1
ATOM 870 O O . SER A 1 107 ? -20.938 20.422 29.516 1 94.88 107 SER A O 1
ATOM 872 N N . GLY A 1 108 ? -22.812 19.75 28.625 1 94.25 108 GLY A N 1
ATOM 873 C CA . GLY A 1 108 ? -22.938 20.859 27.703 1 94.25 108 GLY A CA 1
ATOM 874 C C . GLY A 1 108 ? -24.047 20.656 26.672 1 94.25 108 GLY A C 1
ATOM 875 O O . GLY A 1 108 ? -24.812 19.688 26.766 1 94.25 108 GLY A O 1
ATOM 876 N N . PHE A 1 109 ? -24.234 21.641 25.906 1 94.5 109 PHE A N 1
ATOM 877 C CA . PHE A 1 109 ? -25.25 21.531 24.859 1 94.5 109 PHE A CA 1
ATOM 878 C C . PHE A 1 109 ? -24.859 22.375 23.641 1 94.5 109 PHE A C 1
ATOM 880 O O . PHE A 1 109 ? -24.047 23.297 23.766 1 94.5 109 PHE A O 1
ATOM 887 N N . ALA A 1 110 ? -25.344 22.062 22.516 1 94.88 110 ALA A N 1
ATOM 888 C CA . ALA A 1 110 ? -25.219 22.797 21.25 1 94.88 110 ALA A CA 1
ATOM 889 C C . ALA A 1 110 ? -26.578 23.094 20.656 1 94.88 110 ALA A C 1
ATOM 891 O O . ALA A 1 110 ? -27.438 22.203 20.578 1 94.88 110 ALA A O 1
ATOM 892 N N . LEU A 1 111 ? -26.797 24.312 20.297 1 93.19 111 LEU A N 1
ATOM 893 C CA . LEU A 1 111 ? -28.109 24.75 19.844 1 93.19 111 LEU A CA 1
ATOM 894 C C . LEU A 1 111 ? -28.156 24.844 18.328 1 93.19 111 LEU A C 1
ATOM 896 O O . LEU A 1 111 ? -27.109 25.031 17.672 1 93.19 111 LEU A O 1
ATOM 900 N N . PRO A 1 112 ? -29.359 24.734 17.797 1 92.31 112 PRO A N 1
ATOM 901 C CA . PRO A 1 112 ? -29.5 24.891 16.344 1 92.31 112 PRO A CA 1
ATOM 902 C C . PRO A 1 112 ? -29.156 26.312 15.875 1 92.31 112 PRO A C 1
ATOM 904 O O . PRO A 1 112 ? -29.5 27.281 16.531 1 92.31 112 PRO A O 1
ATOM 907 N N . GLY A 1 113 ? -28.438 26.344 14.797 1 92 113 GLY A N 1
ATOM 908 C CA . GLY A 1 113 ? -28.078 27.625 14.211 1 92 113 GLY A CA 1
ATOM 909 C C . GLY A 1 113 ? -26.828 28.234 14.82 1 92 113 GLY A C 1
ATOM 910 O O . GLY A 1 113 ? -26.438 29.344 14.461 1 92 113 GLY A O 1
ATOM 911 N N . LYS A 1 114 ? -26.266 27.516 15.75 1 93.88 114 LYS A N 1
ATOM 912 C CA . LYS A 1 114 ? -25.062 28.016 16.422 1 93.88 114 LYS A CA 1
ATOM 913 C C . LYS A 1 114 ? -23.859 27.125 16.156 1 93.88 114 LYS A C 1
ATOM 915 O O . LYS A 1 114 ? -24.016 25.938 15.844 1 93.88 114 LYS A O 1
ATOM 920 N N . MET A 1 115 ? -22.75 27.688 16.234 1 95.62 115 MET A N 1
ATOM 921 C CA . MET A 1 115 ? -21.484 26.969 16.109 1 95.62 115 MET A CA 1
ATOM 922 C C . MET A 1 115 ? -20.781 26.891 17.469 1 95.62 115 MET A C 1
ATOM 924 O O . MET A 1 115 ? -20.453 27.922 18.062 1 95.62 115 MET A O 1
ATOM 928 N N . THR A 1 116 ? -20.625 25.703 17.875 1 96.12 116 THR A N 1
ATOM 929 C CA . THR A 1 116 ? -19.953 25.484 19.156 1 96.12 116 THR A CA 1
ATOM 930 C C . THR A 1 116 ? -18.547 24.953 18.938 1 96.12 116 THR A C 1
ATOM 932 O O . THR A 1 116 ? -18.344 23.953 18.25 1 96.12 116 THR A O 1
ATOM 935 N N . ALA A 1 117 ? -17.578 25.547 19.531 1 95.69 117 ALA A N 1
ATOM 936 C CA . ALA A 1 117 ? -16.172 25.125 19.422 1 95.69 117 ALA A CA 1
ATOM 937 C C . ALA A 1 117 ? -15.773 24.281 20.625 1 95.69 117 ALA A C 1
ATOM 939 O O . ALA A 1 117 ? -16.141 24.562 21.766 1 95.69 117 ALA A O 1
ATOM 940 N N . LEU A 1 118 ? -15.234 23.219 20.344 1 95 118 LEU A N 1
ATOM 941 C CA . LEU A 1 118 ? -14.578 22.391 21.344 1 95 118 LEU A CA 1
ATOM 942 C C . LEU A 1 118 ? -13.07 22.625 21.328 1 95 118 LEU A C 1
ATOM 944 O O . LEU A 1 118 ? -12.383 22.203 20.391 1 95 118 LEU A O 1
ATOM 948 N N . MET A 1 119 ? -12.555 23.234 22.359 1 91.75 119 MET A N 1
ATOM 949 C CA . MET A 1 119 ? -11.133 23.562 22.422 1 91.75 119 MET A CA 1
ATOM 950 C C . MET A 1 119 ? -10.5 23.031 23.688 1 91.75 119 MET A C 1
ATOM 952 O O . MET A 1 119 ? -11.203 22.641 24.625 1 91.75 119 MET A O 1
ATOM 956 N N . GLY A 1 120 ? -9.266 22.953 23.688 1 85.94 120 GLY A N 1
ATOM 957 C CA . GLY A 1 120 ? -8.484 22.469 24.812 1 85.94 120 GLY A CA 1
ATOM 958 C C . GLY A 1 120 ? -7.062 22.094 24.438 1 85.94 120 GLY A C 1
ATOM 959 O O . GLY A 1 120 ? -6.68 22.188 23.266 1 85.94 120 GLY A O 1
ATOM 960 N N . ALA A 1 121 ? -6.375 21.719 25.5 1 73.88 121 ALA A N 1
ATOM 961 C CA . ALA A 1 121 ? -5 21.266 25.297 1 73.88 121 ALA A CA 1
ATOM 962 C C . ALA A 1 121 ? -4.957 19.953 24.531 1 73.88 121 ALA A C 1
ATOM 964 O O . ALA A 1 121 ? -5.98 19.281 24.375 1 73.88 121 ALA A O 1
ATOM 965 N N . THR A 1 122 ? -3.834 19.656 23.969 1 71.56 122 THR A N 1
ATOM 966 C CA . THR A 1 122 ? -3.662 18.359 23.312 1 71.56 122 THR A CA 1
ATOM 967 C C . THR A 1 122 ? -3.863 17.219 24.312 1 71.56 122 THR A C 1
ATOM 969 O O . THR A 1 122 ? -3.297 17.234 25.406 1 71.56 122 THR A O 1
ATOM 972 N N . GLY A 1 123 ? -4.703 16.344 24.031 1 75.06 123 GLY A N 1
ATOM 973 C CA . GLY A 1 123 ? -4.98 15.211 24.891 1 75.06 123 GLY A CA 1
ATOM 974 C C . GLY A 1 123 ? -6.07 15.492 25.906 1 75.06 123 GLY A C 1
ATOM 975 O O . GLY A 1 123 ? -6.285 14.703 26.844 1 75.06 123 GLY A O 1
ATOM 976 N N . ALA A 1 124 ? -6.66 16.609 25.719 1 80.5 124 ALA A N 1
ATOM 977 C CA . ALA A 1 124 ? -7.695 16.984 26.672 1 80.5 124 ALA A CA 1
ATOM 978 C C . ALA A 1 124 ? -8.953 16.141 26.484 1 80.5 124 ALA A C 1
ATOM 980 O O . ALA A 1 124 ? -9.828 16.125 27.344 1 80.5 124 ALA A O 1
ATOM 981 N N . GLY A 1 125 ? -9.039 15.43 25.328 1 86.38 125 GLY A N 1
ATOM 982 C CA . GLY A 1 125 ? -10.18 14.555 25.094 1 86.38 125 GLY A CA 1
ATOM 983 C C . GLY A 1 125 ? -11.195 15.156 24.125 1 86.38 125 GLY A C 1
ATOM 984 O O . GLY A 1 125 ? -12.359 14.75 24.125 1 86.38 125 GLY A O 1
ATOM 985 N N . LYS A 1 126 ? -10.828 16.141 23.391 1 88.75 126 LYS A N 1
ATOM 986 C CA . LYS A 1 126 ? -11.734 16.812 22.469 1 88.75 126 LYS A CA 1
ATOM 987 C C . LYS A 1 126 ? -12.336 15.812 21.469 1 88.75 126 LYS A C 1
ATOM 989 O O . LYS A 1 126 ? -13.562 15.719 21.359 1 88.75 126 LYS A O 1
ATOM 994 N N . THR A 1 127 ? -11.477 15.078 20.812 1 85.5 127 THR A N 1
ATOM 995 C CA . THR A 1 127 ? -11.914 14.109 19.812 1 85.5 127 THR A CA 1
ATOM 996 C C . THR A 1 127 ? -12.68 12.961 20.469 1 85.5 127 THR A C 1
ATOM 998 O O . THR A 1 127 ? -13.648 12.453 19.891 1 85.5 127 THR A O 1
ATOM 1001 N N . THR A 1 128 ? -12.273 12.57 21.672 1 88.25 128 THR A N 1
ATOM 1002 C CA . THR A 1 128 ? -12.969 11.516 22.391 1 88.25 128 THR A CA 1
ATOM 1003 C C . THR A 1 128 ? -14.398 11.945 22.734 1 88.25 128 THR A C 1
ATOM 1005 O O . THR A 1 128 ? -15.336 11.164 22.562 1 88.25 128 THR A O 1
ATOM 1008 N N . LEU A 1 129 ? -14.461 13.164 23.203 1 92.75 129 LEU A N 1
ATOM 1009 C CA . LEU A 1 129 ? -15.789 13.688 23.531 1 92.75 129 LEU A CA 1
ATOM 1010 C C . LEU A 1 129 ? -16.688 13.719 22.297 1 92.75 129 LEU A C 1
ATOM 1012 O O . LEU A 1 129 ? -17.828 13.273 22.344 1 92.75 129 LEU A O 1
ATOM 1016 N N . MET A 1 130 ? -16.156 14.25 21.25 1 91.88 130 MET A N 1
ATOM 1017 C CA . MET A 1 130 ? -16.922 14.344 20 1 91.88 130 MET A CA 1
ATOM 1018 C C . MET A 1 130 ? -17.312 12.961 19.5 1 91.88 130 MET A C 1
ATOM 1020 O O . MET A 1 130 ? -18.453 12.758 19.062 1 91.88 130 MET A O 1
ATOM 1024 N N . ASP A 1 131 ? -16.422 12 19.578 1 88.81 131 ASP A N 1
ATOM 1025 C CA . ASP A 1 131 ? -16.703 10.633 19.141 1 88.81 131 ASP A CA 1
ATOM 1026 C C . ASP A 1 131 ? -17.781 9.984 20 1 88.81 131 ASP A C 1
ATOM 1028 O O . ASP A 1 131 ? -18.594 9.211 19.5 1 88.81 131 ASP A O 1
ATOM 1032 N N . VAL A 1 132 ? -17.734 10.281 21.25 1 89.69 132 VAL A N 1
ATOM 1033 C CA . VAL A 1 132 ? -18.703 9.711 22.172 1 89.69 132 VAL A CA 1
ATOM 1034 C C . VAL A 1 132 ? -20.094 10.281 21.875 1 89.69 132 VAL A C 1
ATOM 1036 O O . VAL A 1 132 ? -21.078 9.547 21.844 1 89.69 132 VAL A O 1
ATOM 1039 N N . ILE A 1 133 ? -20.094 11.555 21.656 1 91 133 ILE A N 1
ATOM 1040 C CA . ILE A 1 133 ? -21.359 12.203 21.391 1 91 133 ILE A CA 1
ATOM 1041 C C . ILE A 1 133 ? -21.922 11.695 20.062 1 91 133 ILE A C 1
ATOM 1043 O O . ILE A 1 133 ? -23.125 11.469 19.938 1 91 133 ILE A O 1
ATOM 1047 N N . ALA A 1 134 ? -21.031 11.523 19.094 1 87.56 134 ALA A N 1
ATOM 1048 C CA . ALA A 1 134 ? -21.453 11.109 17.75 1 87.56 134 ALA A CA 1
ATOM 1049 C C . ALA A 1 134 ? -21.703 9.602 17.703 1 87.56 134 ALA A C 1
ATOM 1051 O O . ALA A 1 134 ? -22.141 9.078 16.672 1 87.56 134 ALA A O 1
ATOM 1052 N N . GLY A 1 135 ? -21.406 8.898 18.719 1 80.81 135 GLY A N 1
ATOM 1053 C CA . GLY A 1 135 ? -21.625 7.465 18.75 1 80.81 135 GLY A CA 1
ATOM 1054 C C . GLY A 1 135 ? -20.656 6.684 17.891 1 80.81 135 GLY A C 1
ATOM 1055 O O . GLY A 1 135 ? -21.031 5.68 17.266 1 80.81 135 GLY A O 1
ATOM 1056 N N . ARG A 1 136 ? -19.484 7.098 17.719 1 76.75 136 ARG A N 1
ATOM 1057 C CA . ARG A 1 136 ? -18.516 6.48 16.812 1 76.75 136 ARG A CA 1
ATOM 1058 C C . ARG A 1 136 ? -17.484 5.656 17.594 1 76.75 136 ARG A C 1
ATOM 1060 O O . ARG A 1 136 ? -16.609 5.02 17 1 76.75 136 ARG A O 1
ATOM 1067 N N . LYS A 1 137 ? -17.531 5.586 18.844 1 77.12 137 LYS A N 1
ATOM 1068 C CA . LYS A 1 137 ? -16.547 4.836 19.609 1 77.12 137 LYS A CA 1
ATOM 1069 C C . LYS A 1 137 ? -16.906 3.354 19.672 1 77.12 137 LYS A C 1
ATOM 1071 O O . LYS A 1 137 ? -18.078 3 19.828 1 77.12 137 LYS A O 1
ATOM 1076 N N . THR A 1 138 ? -15.984 2.486 19.422 1 68.12 138 THR A N 1
ATOM 1077 C CA . THR A 1 138 ? -16.219 1.047 19.422 1 68.12 138 THR A CA 1
ATOM 1078 C C . THR A 1 138 ? -15.695 0.408 20.703 1 68.12 138 THR A C 1
ATOM 1080 O O . THR A 1 138 ? -16.141 -0.674 21.094 1 68.12 138 THR A O 1
ATOM 1083 N N . GLY A 1 139 ? -14.836 1.077 21.406 1 69.38 139 GLY A N 1
ATOM 1084 C CA . GLY A 1 139 ? -14.273 0.514 22.609 1 69.38 139 GLY A CA 1
ATOM 1085 C C . GLY A 1 139 ? -14.5 1.382 23.844 1 69.38 139 GLY A C 1
ATOM 1086 O O . GLY A 1 139 ? -14.945 2.523 23.719 1 69.38 139 GLY A O 1
ATOM 1087 N N . GLY A 1 140 ? -14.516 0.779 25.016 1 77.5 140 GLY A N 1
ATOM 1088 C CA . GLY A 1 140 ? -14.625 1.487 26.281 1 77.5 140 GLY A CA 1
ATOM 1089 C C . GLY A 1 140 ? -16.047 1.535 26.812 1 77.5 140 GLY A C 1
ATOM 1090 O O . GLY A 1 140 ? -16.938 0.883 26.281 1 77.5 140 GLY A O 1
ATOM 1091 N N . GLU A 1 141 ? -16.172 2.18 27.969 1 86.88 141 GLU A N 1
ATOM 1092 C CA . GLU A 1 141 ? -17.469 2.316 28.625 1 86.88 141 GLU A CA 1
ATOM 1093 C C . GLU A 1 141 ? -17.875 3.781 28.75 1 86.88 141 GLU A C 1
ATOM 1095 O O . GLU A 1 141 ? -17.078 4.613 29.188 1 86.88 141 GLU A O 1
ATOM 1100 N N . THR A 1 142 ? -19 4.059 28.141 1 89.81 142 THR A N 1
ATOM 1101 C CA . THR A 1 142 ? -19.547 5.41 28.219 1 89.81 142 THR A CA 1
ATOM 1102 C C . THR A 1 142 ? -20.625 5.5 29.297 1 89.81 142 THR A C 1
ATOM 1104 O O . THR A 1 142 ? -21.5 4.629 29.391 1 89.81 142 THR A O 1
ATOM 1107 N N . ARG A 1 143 ? -20.484 6.355 30.281 1 91.25 143 ARG A N 1
ATOM 1108 C CA . ARG A 1 143 ? -21.516 6.672 31.281 1 91.25 143 ARG A CA 1
ATOM 1109 C C . ARG A 1 143 ? -22.031 8.094 31.094 1 91.25 143 ARG A C 1
ATOM 1111 O O . ARG A 1 143 ? -21.281 8.992 30.703 1 91.25 143 ARG A O 1
ATOM 1118 N N . GLY A 1 144 ? -23.234 8.328 31.203 1 91.5 144 GLY A N 1
ATOM 1119 C CA . GLY A 1 144 ? -23.875 9.617 31.016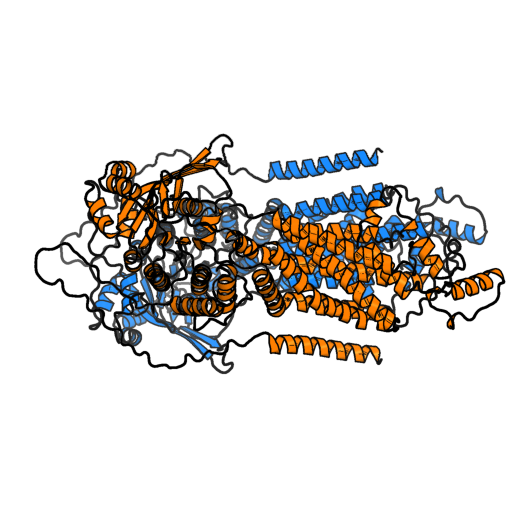 1 91.5 144 GLY A CA 1
ATOM 1120 C C . GLY A 1 144 ? -25 9.562 29.984 1 91.5 144 GLY A C 1
ATOM 1121 O O . GLY A 1 144 ? -25.453 8.484 29.594 1 91.5 144 GLY A O 1
ATOM 1122 N N . SER A 1 145 ? -25.531 10.75 29.703 1 90.94 145 SER A N 1
ATOM 1123 C CA . SER A 1 145 ? -26.656 10.773 28.797 1 90.94 145 SER A CA 1
ATOM 1124 C C . SER A 1 145 ? -26.438 11.758 27.641 1 90.94 145 SER A C 1
ATOM 1126 O O . SER A 1 145 ? -25.875 12.836 27.859 1 90.94 145 SER A O 1
ATOM 1128 N N . ILE A 1 146 ? -26.75 11.367 26.531 1 92.38 146 ILE A N 1
ATOM 1129 C CA . ILE A 1 146 ? -26.766 12.211 25.344 1 92.38 146 ILE A CA 1
ATOM 1130 C C . ILE A 1 146 ? -28.188 12.359 24.828 1 92.38 146 ILE A C 1
ATOM 1132 O O . ILE A 1 146 ? -28.922 11.375 24.688 1 92.38 146 ILE A O 1
ATOM 1136 N N . LEU A 1 147 ? -28.594 13.539 24.656 1 91.38 147 LEU A N 1
ATOM 1137 C CA . LEU A 1 147 ? -29.969 13.797 24.281 1 91.38 147 LEU A CA 1
ATOM 1138 C C . LEU A 1 147 ? -30.047 14.633 23 1 91.38 147 LEU A C 1
ATOM 1140 O O . LEU A 1 147 ? -29.203 15.5 22.781 1 91.38 147 LEU A O 1
ATOM 1144 N N . LEU A 1 148 ? -31.062 14.367 22.219 1 90.19 148 LEU A N 1
ATOM 1145 C CA . LEU A 1 148 ? -31.438 15.172 21.062 1 90.19 148 LEU A CA 1
ATOM 1146 C C . LEU A 1 148 ? -32.844 15.758 21.234 1 90.19 148 LEU A C 1
ATOM 1148 O O . LEU A 1 148 ? -33.812 15.023 21.281 1 90.19 148 LEU A O 1
ATOM 1152 N N . ASN A 1 149 ? -32.875 16.953 21.25 1 88.44 149 ASN A N 1
ATOM 1153 C CA . ASN A 1 149 ? -34.156 17.641 21.516 1 88.44 149 ASN A CA 1
ATOM 1154 C C . ASN A 1 149 ? -34.844 17.078 22.75 1 88.44 149 ASN A C 1
ATOM 1156 O O . ASN A 1 149 ? -36.062 16.859 22.734 1 88.44 149 ASN A O 1
ATOM 1160 N N . GLY A 1 150 ? -34.031 16.672 23.656 1 87.06 150 GLY A N 1
ATOM 1161 C CA . GLY A 1 150 ? -34.594 16.234 24.922 1 87.06 150 GLY A CA 1
ATOM 1162 C C . GLY A 1 150 ? -34.812 14.734 24.984 1 87.06 150 GLY A C 1
ATOM 1163 O O . GLY A 1 150 ? -35.156 14.195 26.047 1 87.06 150 GLY A O 1
ATOM 1164 N N . PHE A 1 151 ? -34.719 14.086 23.906 1 88.19 151 PHE A N 1
ATOM 1165 C CA . PHE A 1 151 ? -34.906 12.641 23.859 1 88.19 151 PHE A CA 1
ATOM 1166 C C . PHE A 1 151 ? -33.562 11.906 23.906 1 88.19 151 PHE A C 1
ATOM 1168 O O . PHE A 1 151 ? -32.594 12.336 23.266 1 88.19 151 PHE A O 1
ATOM 1175 N N . PRO A 1 152 ? -33.531 10.883 24.641 1 87.5 152 PRO A N 1
ATOM 1176 C CA . PRO A 1 152 ? -32.312 10.094 24.656 1 87.5 152 PRO A CA 1
ATOM 1177 C C . PRO A 1 152 ? -31.969 9.523 23.281 1 87.5 152 PRO A C 1
ATOM 1179 O O . PRO A 1 152 ? -32.844 9.125 22.531 1 87.5 152 PRO A O 1
ATOM 1182 N N . VAL A 1 153 ? -30.719 9.562 23.031 1 85.94 153 VAL A N 1
ATOM 1183 C CA . VAL A 1 153 ? -30.25 9.234 21.688 1 85.94 153 VAL A CA 1
ATOM 1184 C C . VAL A 1 153 ? -30.094 7.723 21.547 1 85.94 153 VAL A C 1
ATOM 1186 O O . VAL A 1 153 ? -29.688 7.039 22.5 1 85.94 153 VAL A O 1
ATOM 1189 N N . THR A 1 154 ? -30.578 7.223 20.438 1 81.06 154 THR A N 1
ATOM 1190 C CA . THR A 1 154 ? -30.281 5.859 20.031 1 81.06 154 THR A CA 1
ATOM 1191 C C . THR A 1 154 ? -29.156 5.848 19 1 81.06 154 THR A C 1
ATOM 1193 O O . THR A 1 154 ? -28.875 6.871 18.359 1 81.06 154 THR A O 1
ATOM 1196 N N . ASP A 1 155 ? -28.5 4.82 18.859 1 78 155 ASP A N 1
ATOM 1197 C CA . ASP A 1 155 ? -27.406 4.691 17.891 1 78 155 ASP A CA 1
ATOM 1198 C C . ASP A 1 155 ? -27.875 5.035 16.484 1 78 155 ASP A C 1
ATOM 1200 O O . ASP A 1 155 ? -27.156 5.711 15.734 1 78 155 ASP A O 1
ATOM 1204 N N . LEU A 1 156 ? -29.047 4.66 16.219 1 76.94 156 LEU A N 1
ATOM 1205 C CA . LEU A 1 156 ? -29.578 4.875 14.867 1 76.94 156 LEU A CA 1
ATOM 1206 C C . LEU A 1 156 ? -29.875 6.352 14.633 1 76.94 156 LEU A C 1
ATOM 1208 O O . LEU A 1 156 ? -29.578 6.891 13.57 1 76.94 156 LEU A O 1
ATOM 1212 N N . THR A 1 157 ? -30.438 6.91 15.633 1 80.56 157 THR A N 1
ATOM 1213 C CA . THR A 1 157 ? -30.875 8.297 15.477 1 80.56 157 THR A CA 1
ATOM 1214 C C . THR A 1 157 ? -29.672 9.227 15.344 1 80.56 157 THR A C 1
ATOM 1216 O O . THR A 1 157 ? -29.672 10.156 14.539 1 80.56 157 THR A O 1
ATOM 1219 N N . ILE A 1 158 ? -28.656 8.992 16.062 1 82.25 158 ILE A N 1
ATOM 1220 C CA . ILE A 1 158 ? -27.5 9.875 16.047 1 82.25 158 ILE A CA 1
ATOM 1221 C C . ILE A 1 158 ? -26.75 9.734 14.727 1 82.25 158 ILE A C 1
ATOM 1223 O O . ILE A 1 158 ? -26.266 10.719 14.164 1 82.25 158 ILE A O 1
ATOM 1227 N N . ARG A 1 159 ? -26.734 8.594 14.273 1 78.19 159 ARG A N 1
ATOM 1228 C CA . ARG A 1 159 ? -25.984 8.352 13.047 1 78.19 159 ARG A CA 1
ATOM 1229 C C . ARG A 1 159 ? -26.734 8.906 11.836 1 78.19 159 ARG A C 1
ATOM 1231 O O . ARG A 1 159 ? -26.109 9.359 10.875 1 78.19 159 ARG A O 1
ATOM 1238 N N . ARG A 1 160 ? -28 8.898 11.922 1 78.75 160 ARG A N 1
ATOM 1239 C CA . ARG A 1 160 ? -28.797 9.352 10.781 1 78.75 160 ARG A CA 1
ATOM 1240 C C . ARG A 1 160 ? -28.906 10.875 10.773 1 78.75 160 ARG A C 1
ATOM 1242 O O . ARG A 1 160 ? -29.016 11.484 9.711 1 78.75 160 ARG A O 1
ATOM 1249 N N . CYS A 1 161 ? -28.812 11.406 11.914 1 84.12 161 CYS A N 1
ATOM 1250 C CA . CYS A 1 161 ? -29.078 12.836 11.992 1 84.12 161 CYS A CA 1
ATOM 1251 C C . CYS A 1 161 ? -27.781 13.633 12.008 1 84.12 161 CYS A C 1
ATOM 1253 O O . CYS A 1 161 ? -27.797 14.859 11.867 1 84.12 161 CYS A O 1
ATOM 1255 N N . THR A 1 162 ? -26.719 12.883 12.102 1 87.75 162 THR A N 1
ATOM 1256 C CA . THR A 1 162 ? -25.469 13.609 12.266 1 87.75 162 THR A CA 1
ATOM 1257 C C . THR A 1 162 ? -24.531 13.352 11.086 1 87.75 162 THR A C 1
ATOM 1259 O O . THR A 1 162 ? -24.594 12.297 10.453 1 87.75 162 THR A O 1
ATOM 1262 N N . GLY A 1 163 ? -23.859 14.352 10.68 1 88.88 163 GLY A N 1
ATOM 1263 C CA . GLY A 1 163 ? -22.688 14.258 9.805 1 88.88 163 GLY A CA 1
ATOM 1264 C C . GLY A 1 163 ? -21.375 14.391 10.547 1 88.88 163 GLY A C 1
ATOM 1265 O O . GLY A 1 163 ? -21.266 15.203 11.477 1 88.88 163 GLY A O 1
ATOM 1266 N N . TYR A 1 164 ? -20.484 13.477 10.25 1 88.5 164 TYR A N 1
ATOM 1267 C CA . TYR A 1 164 ? -19.203 13.484 10.961 1 88.5 164 TYR A CA 1
ATOM 1268 C C . TYR A 1 164 ? -18.031 13.57 9.984 1 88.5 164 TYR A C 1
ATOM 1270 O O . TYR A 1 164 ? -17.828 12.664 9.172 1 88.5 164 TYR A O 1
ATOM 1278 N N . CYS A 1 165 ? -17.328 14.633 10.094 1 87.25 165 CYS A N 1
ATOM 1279 C CA . CYS A 1 165 ? -16.094 14.789 9.328 1 87.25 165 CYS A CA 1
ATOM 1280 C C . CYS A 1 165 ? -14.883 14.383 10.148 1 87.25 165 CYS A C 1
ATOM 1282 O O . CYS A 1 165 ? -14.516 15.062 11.109 1 87.25 165 CYS A O 1
ATOM 1284 N N . GLU A 1 166 ? -14.242 13.375 9.695 1 78.62 166 GLU A N 1
ATOM 1285 C CA . GLU A 1 166 ? -13.055 12.898 10.383 1 78.62 166 GLU A CA 1
ATOM 1286 C C . GLU A 1 166 ? -11.82 13.711 9.992 1 78.62 166 GLU A C 1
ATOM 1288 O O . GLU A 1 166 ? -11.883 14.523 9.07 1 78.62 166 GLU A O 1
ATOM 1293 N N . GLN A 1 167 ? -10.797 13.414 10.727 1 71.31 167 GLN A N 1
ATOM 1294 C CA . GLN A 1 167 ? -9.555 14.148 10.5 1 71.31 167 GLN A CA 1
ATOM 1295 C C . GLN A 1 167 ? -8.914 13.758 9.172 1 71.31 167 GLN A C 1
ATOM 1297 O O . GLN A 1 167 ? -8.453 14.617 8.414 1 71.31 167 GLN A O 1
ATOM 1302 N N . MET A 1 168 ? -8.922 12.461 8.891 1 67.62 168 MET A N 1
ATOM 1303 C CA . MET A 1 168 ? -8.336 12 7.633 1 67.62 168 MET A CA 1
ATOM 1304 C C . MET A 1 168 ? -9.367 12.039 6.512 1 67.62 168 MET A C 1
ATOM 1306 O O . MET A 1 168 ? -10.492 11.562 6.68 1 67.62 168 MET A O 1
ATOM 1310 N N . ASP A 1 169 ? -8.953 12.641 5.457 1 72.31 169 ASP A N 1
ATOM 1311 C CA . ASP A 1 169 ? -9.836 12.758 4.297 1 72.31 169 ASP A CA 1
ATOM 1312 C C . ASP A 1 169 ? -9.727 11.539 3.393 1 72.31 169 ASP A C 1
ATOM 1314 O O . ASP A 1 169 ? -8.812 11.445 2.568 1 72.31 169 ASP A O 1
ATOM 1318 N N . ILE A 1 170 ? -10.641 10.641 3.574 1 74.19 170 ILE A N 1
ATOM 1319 C CA . ILE A 1 170 ? -10.609 9.406 2.797 1 74.19 170 ILE A CA 1
ATOM 1320 C C . ILE A 1 170 ? -11.734 9.422 1.765 1 74.19 170 ILE A C 1
ATOM 1322 O O . ILE A 1 170 ? -12.914 9.516 2.121 1 74.19 170 ILE A O 1
ATOM 1326 N N . HIS A 1 171 ? -11.414 9.492 0.539 1 82.62 171 HIS A N 1
ATOM 1327 C CA . HIS A 1 171 ? -12.367 9.477 -0.566 1 82.62 171 HIS A CA 1
ATOM 1328 C C . HIS A 1 171 ? -11.922 8.516 -1.662 1 82.62 171 HIS A C 1
ATOM 1330 O O . HIS A 1 171 ? -10.781 8.062 -1.669 1 82.62 171 HIS A O 1
ATOM 1336 N N . SER A 1 172 ? -12.914 8.164 -2.404 1 81.12 172 SER A N 1
ATOM 1337 C CA . SER A 1 172 ? -12.562 7.383 -3.586 1 81.12 172 SER A CA 1
ATOM 1338 C C . SER A 1 172 ? -11.812 8.234 -4.605 1 81.12 172 SER A C 1
ATOM 1340 O O . SER A 1 172 ? -12.344 9.227 -5.105 1 81.12 172 SER A O 1
ATOM 1342 N N . ASP A 1 173 ? -10.656 7.879 -4.984 1 78.44 173 ASP A N 1
ATOM 1343 C CA . ASP A 1 173 ? -9.75 8.656 -5.82 1 78.44 173 ASP A CA 1
ATOM 1344 C C . ASP A 1 173 ? -10.305 8.828 -7.23 1 78.44 173 ASP A C 1
ATOM 1346 O O . ASP A 1 173 ? -10.016 9.812 -7.906 1 78.44 173 ASP A O 1
ATOM 1350 N N . SER A 1 174 ? -11.188 7.938 -7.641 1 82.94 174 SER A N 1
ATOM 1351 C CA . SER A 1 174 ? -11.617 7.934 -9.031 1 82.94 174 SER A CA 1
ATOM 1352 C C . SER A 1 174 ? -12.891 8.75 -9.219 1 82.94 174 SER A C 1
ATOM 1354 O O . SER A 1 174 ? -13.242 9.117 -10.344 1 82.94 174 SER A O 1
ATOM 1356 N N . ALA A 1 175 ? -13.5 9.086 -8.18 1 88.31 175 ALA A N 1
ATOM 1357 C CA . ALA A 1 175 ? -14.742 9.852 -8.281 1 88.31 175 ALA A CA 1
ATOM 1358 C C . ALA A 1 175 ? -14.461 11.344 -8.438 1 88.31 175 ALA A C 1
ATOM 1360 O O . ALA A 1 175 ? -13.43 11.836 -7.98 1 88.31 175 ALA A O 1
ATOM 1361 N N . THR A 1 176 ? -15.344 11.961 -9.156 1 91.56 176 THR A N 1
ATOM 1362 C CA . THR A 1 176 ? -15.273 13.414 -9.219 1 91.56 176 THR A CA 1
ATOM 1363 C C . THR A 1 176 ? -15.898 14.039 -7.973 1 91.56 176 THR A C 1
ATOM 1365 O O . THR A 1 176 ? -16.609 13.367 -7.223 1 91.56 176 THR A O 1
ATOM 1368 N N . ILE A 1 177 ? -15.633 15.273 -7.812 1 93.75 177 ILE A N 1
ATOM 1369 C CA . ILE A 1 177 ? -16.188 15.992 -6.672 1 93.75 177 ILE A CA 1
ATOM 1370 C C . ILE A 1 177 ? -17.703 15.969 -6.734 1 93.75 177 ILE A C 1
ATOM 1372 O O . ILE A 1 177 ? -18.375 15.664 -5.742 1 93.75 177 ILE A O 1
ATOM 1376 N N . ARG A 1 178 ? -18.234 16.156 -7.859 1 94.12 178 ARG A N 1
ATOM 1377 C CA . ARG A 1 178 ? -19.688 16.156 -8.062 1 94.12 178 ARG A CA 1
ATOM 1378 C C . ARG A 1 178 ? -20.266 14.773 -7.781 1 94.12 178 ARG A C 1
ATOM 1380 O O . ARG A 1 178 ? -21.312 14.656 -7.141 1 94.12 178 ARG A O 1
ATOM 1387 N N . GLU A 1 179 ? -19.641 13.844 -8.273 1 92.81 179 GLU A N 1
ATOM 1388 C CA . GLU A 1 179 ? -20.125 12.477 -8.086 1 92.81 179 GLU A CA 1
ATOM 1389 C C . GLU A 1 179 ? -20.094 12.086 -6.613 1 92.81 179 GLU A C 1
ATOM 1391 O O . GLU A 1 179 ? -21 11.391 -6.133 1 92.81 179 GLU A O 1
ATOM 1396 N N . ALA A 1 180 ? -19.031 12.461 -5.953 1 92.19 180 ALA A N 1
ATOM 1397 C CA . ALA A 1 180 ? -18.922 12.156 -4.527 1 92.19 180 ALA A CA 1
ATOM 1398 C C . ALA A 1 180 ? -20.062 12.797 -3.74 1 92.19 180 ALA A C 1
ATOM 1400 O O . ALA A 1 180 ? -20.656 12.156 -2.873 1 92.19 180 ALA A O 1
ATOM 1401 N N . LEU A 1 181 ? -20.375 14.031 -4.094 1 94.5 181 LEU A N 1
ATOM 1402 C CA . LEU A 1 181 ? -21.469 14.742 -3.426 1 94.5 181 LEU A CA 1
ATOM 1403 C C . LEU A 1 181 ? -22.812 14.125 -3.783 1 94.5 181 LEU A C 1
ATOM 1405 O O . LEU A 1 181 ? -23.688 13.984 -2.92 1 94.5 181 LEU A O 1
ATOM 1409 N N . THR A 1 182 ? -22.984 13.797 -5.023 1 94.25 182 THR A N 1
ATOM 1410 C CA . THR A 1 182 ? -24.219 13.188 -5.484 1 94.25 182 THR A CA 1
ATOM 1411 C C . THR A 1 182 ? -24.453 11.836 -4.797 1 94.25 182 THR A C 1
ATOM 1413 O O . THR A 1 182 ? -25.578 11.523 -4.402 1 94.25 182 THR A O 1
ATOM 1416 N N . PHE A 1 183 ? -23.438 11.094 -4.688 1 92.31 183 PHE A N 1
ATOM 1417 C CA . PHE A 1 183 ? -23.5 9.797 -4.027 1 92.31 183 PHE A CA 1
ATOM 1418 C C . PHE A 1 183 ? -23.969 9.945 -2.588 1 92.31 183 PHE A C 1
ATOM 1420 O O . PHE A 1 183 ? -24.844 9.195 -2.137 1 92.31 183 PHE A O 1
ATOM 1427 N N . SER A 1 184 ? -23.375 10.867 -1.938 1 91.12 184 SER A N 1
ATOM 1428 C CA . SER A 1 184 ? -23.781 11.117 -0.557 1 91.12 184 SER A CA 1
ATOM 1429 C C . SER A 1 184 ? -25.219 11.609 -0.475 1 91.12 184 SER A C 1
ATOM 1431 O O . SER A 1 184 ? -25.984 11.148 0.37 1 91.12 184 SER A O 1
ATOM 1433 N N . ALA A 1 185 ? -25.625 12.516 -1.316 1 92.25 185 ALA A N 1
ATOM 1434 C CA . ALA A 1 185 ? -26.984 13.078 -1.311 1 92.25 185 ALA A CA 1
ATOM 1435 C C . ALA A 1 185 ? -28.031 12 -1.578 1 92.25 185 ALA A C 1
ATOM 1437 O O . ALA A 1 185 ? -29.062 11.961 -0.92 1 92.25 185 ALA A O 1
ATOM 1438 N N . PHE A 1 186 ? -27.766 11.164 -2.473 1 92.31 186 PHE A N 1
ATOM 1439 C CA . PHE A 1 186 ? -28.75 10.172 -2.902 1 92.31 186 PHE A CA 1
ATOM 1440 C C . PHE A 1 186 ? -28.844 9.031 -1.896 1 92.31 186 PHE A C 1
ATOM 1442 O O . PHE A 1 186 ? -29.906 8.438 -1.724 1 92.31 186 PHE A O 1
ATOM 1449 N N . LEU A 1 187 ? -27.781 8.789 -1.233 1 91.19 187 LEU A N 1
ATOM 1450 C CA . LEU A 1 187 ? -27.781 7.617 -0.367 1 91.19 187 LEU A CA 1
ATOM 1451 C C . LEU A 1 187 ? -28.109 8 1.071 1 91.19 187 LEU A C 1
ATOM 1453 O O . LEU A 1 187 ? -28.578 7.172 1.849 1 91.19 187 LEU A O 1
ATOM 1457 N N . ARG A 1 188 ? -27.891 9.211 1.429 1 89 188 ARG A N 1
ATOM 1458 C CA . ARG A 1 188 ? -28.031 9.555 2.842 1 89 188 ARG A CA 1
ATOM 1459 C C . ARG A 1 188 ? -29.25 10.438 3.076 1 89 188 ARG A C 1
ATOM 1461 O O . ARG A 1 188 ? -29.625 10.703 4.223 1 89 188 ARG A O 1
ATOM 1468 N N . GLN A 1 189 ? -29.781 10.875 2.012 1 88.19 189 GLN A N 1
ATOM 1469 C CA . GLN A 1 189 ? -31.078 11.555 2.148 1 88.19 189 GLN A CA 1
ATOM 1470 C C . GLN A 1 189 ? -32.219 10.57 2.029 1 88.19 189 GLN A C 1
ATOM 1472 O O . GLN A 1 189 ? -32.125 9.539 1.356 1 88.19 189 GLN A O 1
ATOM 1477 N N . GLY A 1 190 ? -33.312 10.922 2.666 1 83.5 190 GLY A N 1
ATOM 1478 C CA . GLY A 1 190 ? -34.469 10.039 2.656 1 83.5 190 GLY A CA 1
ATOM 1479 C C . GLY A 1 190 ? -35.031 9.805 1.267 1 83.5 190 GLY A C 1
ATOM 1480 O O . GLY A 1 190 ? -34.844 10.641 0.374 1 83.5 190 GLY A O 1
ATOM 1481 N N . SER A 1 191 ? -35.625 8.695 1.097 1 84.31 191 SER A N 1
ATOM 1482 C CA . SER A 1 191 ? -36.219 8.328 -0.193 1 84.31 191 SER A CA 1
ATOM 1483 C C . SER A 1 191 ? -37.375 9.234 -0.546 1 84.31 191 SER A C 1
ATOM 1485 O O . SER A 1 191 ? -37.781 9.305 -1.707 1 84.31 191 SER A O 1
ATOM 1487 N N . ASP A 1 192 ? -37.812 9.922 0.39 1 82.75 192 ASP A N 1
ATOM 1488 C CA . ASP A 1 192 ? -38.969 10.805 0.185 1 82.75 192 ASP A CA 1
ATOM 1489 C C . ASP A 1 192 ? -38.531 12.094 -0.509 1 82.75 192 ASP A C 1
ATOM 1491 O O . ASP A 1 192 ? -39.375 12.797 -1.079 1 82.75 192 ASP A O 1
ATOM 1495 N N . VAL A 1 193 ? -37.344 12.352 -0.471 1 87.75 193 VAL A N 1
ATOM 1496 C CA . VAL A 1 193 ? -36.812 13.555 -1.118 1 87.75 193 VAL A CA 1
ATOM 1497 C C . VAL A 1 193 ? -36.688 13.32 -2.621 1 87.75 193 VAL A C 1
ATOM 1499 O O . VAL A 1 193 ? -36.188 12.281 -3.051 1 87.75 193 VAL A O 1
ATOM 1502 N N . SER A 1 194 ? -37.188 14.195 -3.396 1 89.12 194 SER A N 1
ATOM 1503 C CA . SER A 1 194 ? -37.156 14.055 -4.852 1 89.12 194 SER A CA 1
ATOM 1504 C C . SER A 1 194 ? -35.719 14.156 -5.391 1 89.12 194 SER A C 1
ATOM 1506 O O . SER A 1 194 ? -34.844 14.75 -4.746 1 89.12 194 SER A O 1
ATOM 1508 N N . TYR A 1 195 ? -35.594 13.641 -6.527 1 89.94 195 TYR A N 1
ATOM 1509 C CA . TYR A 1 195 ? -34.281 13.672 -7.188 1 89.94 195 TYR A CA 1
ATOM 1510 C C . TYR A 1 195 ? -33.844 15.102 -7.488 1 89.94 195 TYR A C 1
ATOM 1512 O O . TYR A 1 195 ? -32.688 15.445 -7.34 1 89.94 195 TYR A O 1
ATOM 1520 N N . GLU A 1 196 ? -34.75 15.844 -7.871 1 90.88 196 GLU A N 1
ATOM 1521 C CA . GLU A 1 196 ? -34.469 17.219 -8.219 1 90.88 196 GLU A CA 1
ATOM 1522 C C . GLU A 1 196 ? -33.938 18 -7.008 1 90.88 196 GLU A C 1
ATOM 1524 O O . GLU A 1 196 ? -32.969 18.766 -7.121 1 90.88 196 GLU A O 1
ATOM 1529 N N . LYS A 1 197 ? -34.531 17.688 -5.906 1 90.25 197 LYS A N 1
ATOM 1530 C CA . LYS A 1 197 ? -34.094 18.359 -4.684 1 90.25 197 LYS A CA 1
ATOM 1531 C C . LYS A 1 197 ? -32.688 17.906 -4.266 1 90.25 197 LYS A C 1
ATOM 1533 O O . LYS A 1 197 ? -31.906 18.688 -3.75 1 90.25 197 LYS A O 1
ATOM 1538 N N . LYS A 1 198 ? -32.469 16.688 -4.465 1 91.88 198 LYS A N 1
ATOM 1539 C CA . LYS A 1 198 ? -31.156 16.141 -4.125 1 91.88 198 LYS A CA 1
ATOM 1540 C C . LYS A 1 198 ? -30.062 16.75 -5 1 91.88 198 LYS A C 1
ATOM 1542 O O . LYS A 1 198 ? -28.984 17.094 -4.508 1 91.88 198 LYS A O 1
ATOM 1547 N N . TYR A 1 199 ? -30.391 16.922 -6.25 1 92.81 199 TYR A N 1
ATOM 1548 C CA . TYR A 1 199 ? -29.422 17.547 -7.141 1 92.81 199 TYR A CA 1
ATOM 1549 C C . TYR A 1 199 ? -29.234 19.016 -6.801 1 92.81 199 TYR A C 1
ATOM 1551 O O . TYR A 1 199 ? -28.141 19.562 -6.922 1 92.81 199 TYR A O 1
ATOM 1559 N N . ALA A 1 200 ? -30.25 19.578 -6.402 1 90.56 200 ALA A N 1
ATOM 1560 C CA . ALA A 1 200 ? -30.156 20.969 -5.992 1 90.56 200 ALA A CA 1
ATOM 1561 C C . ALA A 1 200 ? -29.266 21.125 -4.77 1 90.56 200 ALA A C 1
ATOM 1563 O O . ALA A 1 200 ? -28.531 22.109 -4.656 1 90.56 200 ALA A O 1
ATOM 1564 N N . THR A 1 201 ? -29.406 20.172 -3.912 1 89.88 201 THR A N 1
ATOM 1565 C CA . THR A 1 201 ? -28.562 20.203 -2.725 1 89.88 201 THR A CA 1
ATOM 1566 C C . THR A 1 201 ? -27.094 20.078 -3.105 1 89.88 201 THR A C 1
ATOM 1568 O O . THR A 1 201 ? -26.219 20.703 -2.494 1 89.88 201 THR A O 1
ATOM 1571 N N . VAL A 1 202 ? -26.828 19.266 -4.043 1 93.94 202 VAL A N 1
ATOM 1572 C CA . VAL A 1 202 ? -25.453 19.078 -4.504 1 93.94 202 VAL A CA 1
ATOM 1573 C C . VAL A 1 202 ? -24.922 20.391 -5.066 1 93.94 202 VAL A C 1
ATOM 1575 O O . VAL A 1 202 ? -23.797 20.781 -4.754 1 93.94 202 VAL A O 1
ATOM 1578 N N . ILE A 1 203 ? -25.703 21.062 -5.816 1 91.81 203 ILE A N 1
ATOM 1579 C CA . ILE A 1 203 ? -25.297 22.328 -6.414 1 91.81 203 ILE A CA 1
ATOM 1580 C C . ILE A 1 203 ? -25.078 23.375 -5.312 1 91.81 203 ILE A C 1
ATOM 1582 O O . ILE A 1 203 ? -24.109 24.141 -5.367 1 91.81 203 ILE A O 1
ATOM 1586 N N . GLU A 1 204 ? -25.891 23.297 -4.375 1 86.88 204 GLU A N 1
ATOM 1587 C CA . GLU A 1 204 ? -25.766 24.203 -3.244 1 86.88 204 GLU A CA 1
ATOM 1588 C C . GLU A 1 204 ? -24.469 23.969 -2.488 1 86.88 204 GLU A C 1
ATOM 1590 O O . GLU A 1 204 ? -23.781 24.922 -2.102 1 86.88 204 GLU A O 1
ATOM 1595 N N . CYS A 1 205 ? -24.219 22.766 -2.244 1 89 205 CYS A N 1
ATOM 1596 C CA . CYS A 1 205 ? -23 22.406 -1.528 1 89 205 CYS A CA 1
ATOM 1597 C C . CYS A 1 205 ? -21.766 22.859 -2.299 1 89 205 CYS A C 1
ATOM 1599 O O . CYS A 1 205 ? -20.812 23.375 -1.706 1 89 205 CYS A O 1
ATOM 1601 N N . LEU A 1 206 ? -21.812 22.703 -3.602 1 91.56 206 LEU A N 1
ATOM 1602 C CA . LEU A 1 206 ? -20.688 23.094 -4.449 1 91.56 206 LEU A CA 1
ATOM 1603 C C . LEU A 1 206 ? -20.469 24.609 -4.383 1 91.56 206 LEU A C 1
ATOM 1605 O O . LEU A 1 206 ? -19.328 25.078 -4.312 1 91.56 206 LEU A O 1
ATOM 1609 N N . GLU A 1 207 ? -21.5 25.297 -4.336 1 85.19 207 GLU A N 1
ATOM 1610 C CA . GLU A 1 207 ? -21.438 26.766 -4.285 1 85.19 207 GLU A CA 1
ATOM 1611 C C . GLU A 1 207 ? -20.984 27.25 -2.91 1 85.19 207 GLU A C 1
ATOM 1613 O O . GLU A 1 207 ? -20.109 28.109 -2.809 1 85.19 207 GLU A O 1
ATOM 1618 N N . LEU A 1 208 ? -21.531 26.578 -1.938 1 79.88 208 LEU A N 1
ATOM 1619 C CA . LEU A 1 208 ? -21.234 26.984 -0.566 1 79.88 208 LEU A CA 1
ATOM 1620 C C . LEU A 1 208 ? -19.766 26.781 -0.25 1 79.88 208 LEU A C 1
ATOM 1622 O O . LEU A 1 208 ? -19.172 27.562 0.487 1 79.88 208 LEU A O 1
ATOM 1626 N N . LEU A 1 209 ? -19.234 25.734 -0.833 1 85.62 209 LEU A N 1
ATOM 1627 C CA . LEU A 1 209 ? -17.844 25.391 -0.51 1 85.62 209 LEU A CA 1
ATOM 1628 C C . LEU A 1 209 ? -16.906 25.812 -1.635 1 85.62 209 LEU A C 1
ATOM 1630 O O . LEU A 1 209 ? -15.734 25.422 -1.645 1 85.62 209 LEU A O 1
ATOM 1634 N N . GLU A 1 210 ? -17.375 26.516 -2.572 1 82.19 210 GLU A N 1
ATOM 1635 C CA . GLU A 1 210 ? -16.594 27.047 -3.686 1 82.19 210 GLU A CA 1
ATOM 1636 C C . GLU A 1 210 ? -15.867 25.938 -4.434 1 82.19 210 GLU A C 1
ATOM 1638 O O . GLU A 1 210 ? -14.664 26.016 -4.676 1 82.19 210 GLU A O 1
ATOM 1643 N N . LEU A 1 211 ? -16.578 24.891 -4.652 1 87.94 211 LEU A N 1
ATOM 1644 C CA . LEU A 1 211 ? -16.016 23.75 -5.379 1 87.94 211 LEU A CA 1
ATOM 1645 C C . LEU A 1 211 ? -16.594 23.672 -6.785 1 87.94 211 LEU A C 1
ATOM 1647 O O . LEU A 1 211 ? -16.312 22.719 -7.523 1 87.94 211 LEU A O 1
ATOM 1651 N N . ASP A 1 212 ? -17.328 24.641 -7.148 1 89.19 212 ASP A N 1
ATOM 1652 C CA . ASP A 1 212 ? -18.047 24.641 -8.414 1 89.19 212 ASP A CA 1
ATOM 1653 C C . ASP A 1 212 ? -17.094 24.594 -9.602 1 89.19 212 ASP A C 1
ATOM 1655 O O . ASP A 1 212 ? -17.312 23.875 -10.562 1 89.19 212 ASP A O 1
ATOM 1659 N N . ALA A 1 213 ? -15.977 25.25 -9.5 1 84.19 213 ALA A N 1
ATOM 1660 C CA . ALA A 1 213 ? -15.023 25.344 -10.602 1 84.19 213 ALA A CA 1
ATOM 1661 C C . ALA A 1 213 ? -14.32 24.016 -10.852 1 84.19 213 ALA A C 1
ATOM 1663 O O . ALA A 1 213 ? -13.852 23.75 -11.953 1 84.19 213 ALA A O 1
ATOM 1664 N N . ILE A 1 214 ? -14.266 23.188 -9.836 1 88.62 214 ILE A N 1
ATOM 1665 C CA . ILE A 1 214 ? -13.516 21.953 -9.961 1 88.62 214 ILE A CA 1
ATOM 1666 C C . ILE A 1 214 ? -14.438 20.766 -9.734 1 88.62 214 ILE A C 1
ATOM 1668 O O . ILE A 1 214 ? -13.984 19.672 -9.359 1 88.62 214 ILE A O 1
ATOM 1672 N N . ALA A 1 215 ? -15.688 20.938 -9.914 1 92 215 ALA A N 1
ATOM 1673 C CA . ALA A 1 215 ? -16.688 19.938 -9.586 1 92 215 ALA A CA 1
ATOM 1674 C C . ALA A 1 215 ? -16.484 18.656 -10.406 1 92 215 ALA A C 1
ATOM 1676 O O . ALA A 1 215 ? -16.797 17.562 -9.938 1 92 215 ALA A O 1
ATOM 1677 N N . ASP A 1 216 ? -15.969 18.781 -11.523 1 89.94 216 ASP A N 1
ATOM 1678 C CA . ASP A 1 216 ? -15.867 17.625 -12.414 1 89.94 216 ASP A CA 1
ATOM 1679 C C . ASP A 1 216 ? -14.445 17.078 -12.445 1 89.94 216 ASP A C 1
ATOM 1681 O O . ASP A 1 216 ? -14.117 16.25 -13.297 1 89.94 216 ASP A O 1
ATOM 1685 N N . ARG A 1 217 ? -13.711 17.547 -11.539 1 86.69 217 ARG A N 1
ATOM 1686 C CA . ARG A 1 217 ? -12.367 17 -11.398 1 86.69 217 ARG A CA 1
ATOM 1687 C C . ARG A 1 217 ? -12.352 15.812 -10.453 1 86.69 217 ARG A C 1
ATOM 1689 O O . ARG A 1 217 ? -13.133 15.758 -9.5 1 86.69 217 ARG A O 1
ATOM 1696 N N . CYS A 1 218 ? -11.445 14.875 -10.758 1 87.62 218 CYS A N 1
ATOM 1697 C CA . CYS A 1 218 ? -11.305 13.703 -9.898 1 87.62 218 CYS A CA 1
ATOM 1698 C C . CYS A 1 218 ? -10.633 14.07 -8.578 1 87.62 218 CYS A C 1
ATOM 1700 O O . CYS A 1 218 ? -9.797 14.977 -8.531 1 87.62 218 CYS A O 1
ATOM 1702 N N . VAL A 1 219 ? -10.953 13.359 -7.555 1 86.62 219 VAL A N 1
ATOM 1703 C CA . VAL A 1 219 ? -10.469 13.594 -6.199 1 86.62 219 VAL A CA 1
ATOM 1704 C C . VAL A 1 219 ? -8.961 13.375 -6.145 1 86.62 219 VAL A C 1
ATOM 1706 O O . VAL A 1 219 ? -8.25 14.055 -5.398 1 86.62 219 VAL A O 1
ATOM 1709 N N . ARG A 1 220 ? -8.398 12.516 -6.906 1 77.19 220 ARG A N 1
ATOM 1710 C CA . ARG A 1 220 ? -6.98 12.172 -6.914 1 77.19 220 ARG A CA 1
ATOM 1711 C C . ARG A 1 220 ? -6.121 13.398 -7.203 1 77.19 220 ARG A C 1
ATOM 1713 O O . ARG A 1 220 ? -5.008 13.523 -6.688 1 77.19 220 ARG A O 1
ATOM 1720 N N . GLY A 1 221 ? -6.523 14.414 -7.809 1 70.38 221 GLY A N 1
ATOM 1721 C CA . GLY A 1 221 ? -5.742 15.578 -8.188 1 70.38 221 GLY A CA 1
ATOM 1722 C C . GLY A 1 221 ? -6.047 16.797 -7.332 1 70.38 221 GLY A C 1
ATOM 1723 O O . GLY A 1 221 ? -5.496 17.875 -7.562 1 70.38 221 GLY A O 1
ATOM 1724 N N . CYS A 1 222 ? -6.719 16.484 -6.227 1 79 222 CYS A N 1
ATOM 1725 C CA . CYS A 1 222 ? -7.145 17.625 -5.422 1 79 222 CYS A CA 1
ATOM 1726 C C . CYS A 1 222 ? -6.094 17.984 -4.375 1 79 222 CYS A C 1
ATOM 1728 O O . CYS A 1 222 ? -5.344 17.109 -3.928 1 79 222 CYS A O 1
ATOM 1730 N N . SER A 1 223 ? -6.031 19.234 -4.137 1 71.38 223 SER A N 1
ATOM 1731 C CA . SER A 1 223 ? -5.176 19.719 -3.055 1 71.38 223 SER A CA 1
ATOM 1732 C C . SER A 1 223 ? -5.75 19.344 -1.693 1 71.38 223 SER A C 1
ATOM 1734 O O . SER A 1 223 ? -6.906 18.922 -1.594 1 71.38 223 SER A O 1
ATOM 1736 N N . VAL A 1 224 ? -5.012 19.484 -0.654 1 73.25 224 VAL A N 1
ATOM 1737 C CA . VAL A 1 224 ? -5.434 19.156 0.706 1 73.25 224 VAL A CA 1
ATOM 1738 C C . VAL A 1 224 ? -6.629 20.016 1.096 1 73.25 224 VAL A C 1
ATOM 1740 O O . VAL A 1 224 ? -7.57 19.547 1.732 1 73.25 224 VAL A O 1
ATOM 1743 N N . GLU A 1 225 ? -6.551 21.297 0.717 1 75.44 225 GLU A N 1
ATOM 1744 C CA . GLU A 1 225 ? -7.637 22.219 1.017 1 75.44 225 GLU A CA 1
ATOM 1745 C C . GLU A 1 225 ? -8.93 21.797 0.332 1 75.44 225 GLU A C 1
ATOM 1747 O O . GLU A 1 225 ? -10 21.812 0.944 1 75.44 225 GLU A O 1
ATOM 1752 N N . GLN A 1 226 ? -8.75 21.391 -0.891 1 82.06 226 GLN A N 1
ATOM 1753 C CA . GLN A 1 226 ? -9.914 20.969 -1.655 1 82.06 226 GLN A CA 1
ATOM 1754 C C . GLN A 1 226 ? -10.508 19.688 -1.087 1 82.06 226 GLN A C 1
ATOM 1756 O O . GLN A 1 226 ? -11.727 19.516 -1.064 1 82.06 226 GLN A O 1
ATOM 1761 N N . LEU A 1 227 ? -9.648 18.859 -0.649 1 87.25 227 LEU A N 1
ATOM 1762 C CA . LEU A 1 227 ? -10.102 17.594 -0.067 1 87.25 227 LEU A CA 1
ATOM 1763 C C . LEU A 1 227 ? -10.859 17.844 1.232 1 87.25 227 LEU A C 1
ATOM 1765 O O . LEU A 1 227 ? -11.852 17.156 1.514 1 87.25 227 LEU A O 1
ATOM 1769 N N . LYS A 1 228 ? -10.422 18.75 1.954 1 84.75 228 LYS A N 1
ATOM 1770 C CA . LYS A 1 228 ? -11.109 19.094 3.195 1 84.75 228 LYS A CA 1
ATOM 1771 C C . LYS A 1 228 ? -12.5 19.656 2.916 1 84.75 228 LYS A C 1
ATOM 1773 O O . LYS A 1 228 ? -13.461 19.328 3.611 1 84.75 228 LYS A O 1
ATOM 1778 N N . ARG A 1 229 ? -12.523 20.516 1.96 1 86.69 229 ARG A N 1
ATOM 1779 C CA . ARG A 1 229 ? -13.812 21.078 1.566 1 86.69 229 ARG A CA 1
ATOM 1780 C C . ARG A 1 229 ? -14.75 19.984 1.066 1 86.69 229 ARG A C 1
ATOM 1782 O O . ARG A 1 229 ? -15.953 20.016 1.344 1 86.69 229 ARG A O 1
ATOM 1789 N N . LEU A 1 230 ? -14.172 19.062 0.386 1 91.31 230 LEU A N 1
ATOM 1790 C CA . LEU A 1 230 ? -14.969 17.953 -0.116 1 91.31 230 LEU A CA 1
ATOM 1791 C C . LEU A 1 230 ? -15.492 17.094 1.034 1 91.31 230 LEU A C 1
ATOM 1793 O O . LEU A 1 230 ? -16.641 16.656 1.007 1 91.31 230 LEU A O 1
ATOM 1797 N N . THR A 1 231 ? -14.664 16.828 1.977 1 90.19 231 THR A N 1
ATOM 1798 C CA . THR A 1 231 ? -15.07 16.031 3.133 1 90.19 231 THR A CA 1
ATOM 1799 C C . THR A 1 231 ? -16.266 16.688 3.836 1 90.19 231 THR A C 1
ATOM 1801 O O . THR A 1 231 ? -17.219 16 4.207 1 90.19 231 THR A O 1
ATOM 1804 N N . ILE A 1 232 ? -16.172 17.938 3.982 1 88.69 232 ILE A N 1
ATOM 1805 C CA . ILE A 1 232 ? -17.266 18.672 4.602 1 88.69 232 ILE A CA 1
ATOM 1806 C C . ILE A 1 232 ? -18.5 18.625 3.693 1 88.69 232 ILE A C 1
ATOM 1808 O O . ILE A 1 232 ? -19.625 18.453 4.172 1 88.69 232 ILE A O 1
ATOM 1812 N N . GLY A 1 233 ? -18.234 18.797 2.449 1 90.56 233 GLY A N 1
ATOM 1813 C CA . GLY A 1 233 ? -19.312 18.766 1.481 1 90.56 233 GLY A CA 1
ATOM 1814 C C . GLY A 1 233 ? -20.078 17.453 1.462 1 90.56 233 GLY A C 1
ATOM 1815 O O . GLY A 1 233 ? -21.297 17.422 1.353 1 90.56 233 GLY A O 1
ATOM 1816 N N . VAL A 1 234 ? -19.359 16.391 1.54 1 91.88 234 VAL A N 1
ATOM 1817 C CA . VAL A 1 234 ? -19.969 15.055 1.512 1 91.88 234 VAL A CA 1
ATOM 1818 C C . VAL A 1 234 ? -20.891 14.891 2.715 1 91.88 234 VAL A C 1
ATOM 1820 O O . VAL A 1 234 ? -21.984 14.312 2.596 1 91.88 234 VAL A O 1
ATOM 1823 N N . GLU A 1 235 ? -20.516 15.414 3.793 1 89.69 235 GLU A N 1
ATOM 1824 C CA . GLU A 1 235 ? -21.359 15.344 4.984 1 89.69 235 GLU A CA 1
ATOM 1825 C C . GLU A 1 235 ? -22.547 16.297 4.883 1 89.69 235 GLU A C 1
ATOM 1827 O O . GLU A 1 235 ? -23.641 15.984 5.344 1 89.69 235 GLU A O 1
ATOM 1832 N N . LEU A 1 236 ? -22.281 17.375 4.258 1 89.62 236 LEU A N 1
ATOM 1833 C CA . LEU A 1 236 ? -23.328 18.359 4.109 1 89.62 236 LEU A CA 1
ATOM 1834 C C . LEU A 1 236 ? -24.375 17.891 3.105 1 89.62 236 LEU A C 1
ATOM 1836 O O . LEU A 1 236 ? -25.562 18.219 3.246 1 89.62 236 LEU A O 1
ATOM 1840 N N . ALA A 1 237 ? -23.922 17.25 2.162 1 91.06 237 ALA A N 1
ATOM 1841 C CA . ALA A 1 237 ? -24.812 16.766 1.117 1 91.06 237 ALA A CA 1
ATOM 1842 C C . ALA A 1 237 ? -25.859 15.805 1.686 1 91.06 237 ALA A C 1
ATOM 1844 O O . ALA A 1 237 ? -26.922 15.617 1.102 1 91.06 237 ALA A O 1
ATOM 1845 N N . ALA A 1 238 ? -25.562 15.219 2.775 1 89.25 238 ALA A N 1
ATOM 1846 C CA . ALA A 1 238 ? -26.484 14.305 3.445 1 89.25 238 ALA A CA 1
ATOM 1847 C C . ALA A 1 238 ? -27.578 15.078 4.184 1 89.25 238 ALA A C 1
ATOM 1849 O O . ALA A 1 238 ? -28.562 14.484 4.633 1 89.25 238 ALA A O 1
ATOM 1850 N N . GLN A 1 239 ? -27.453 16.328 4.293 1 87.81 239 GLN A N 1
ATOM 1851 C CA . GLN A 1 239 ? -28.391 17.203 4.961 1 87.81 239 GLN A CA 1
ATOM 1852 C C . GLN A 1 239 ? -28.609 16.797 6.414 1 87.81 239 GLN A C 1
ATOM 1854 O O . GLN A 1 239 ? -29.734 16.594 6.852 1 87.81 239 GLN A O 1
ATOM 1859 N N . PRO A 1 240 ? -27.5 16.734 7.113 1 89.62 240 PRO A N 1
ATOM 1860 C CA . PRO A 1 240 ? -27.625 16.391 8.539 1 89.62 240 PRO A CA 1
ATOM 1861 C C . PRO A 1 240 ? -28.156 17.562 9.367 1 89.62 240 PRO A C 1
ATOM 1863 O O . PRO A 1 240 ? -28.047 18.719 8.961 1 89.62 240 PRO A O 1
ATOM 1866 N N . SER A 1 241 ? -28.797 17.219 10.453 1 9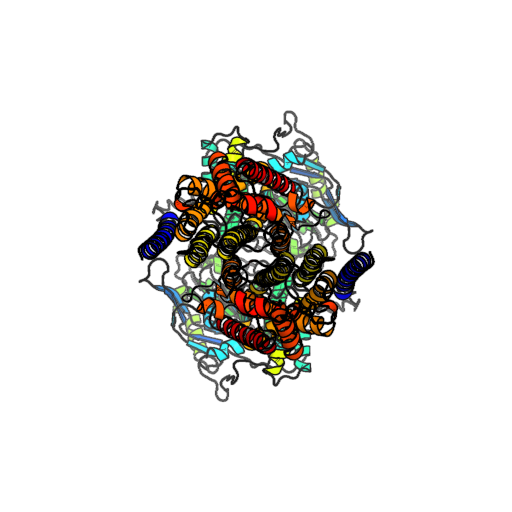0.31 241 SER A N 1
ATOM 1867 C CA . SER A 1 241 ? -29.25 18.25 11.383 1 90.31 241 SER A CA 1
ATOM 1868 C C . SER A 1 241 ? -28.109 18.75 12.258 1 90.31 241 SER A C 1
ATOM 1870 O O . SER A 1 241 ? -28.109 19.906 12.688 1 90.31 241 SER A O 1
ATOM 1872 N N . VAL A 1 242 ? -27.203 17.828 12.461 1 93.06 242 VAL A N 1
ATOM 1873 C CA . VAL A 1 242 ? -26.047 18.141 13.281 1 93.06 242 VAL A CA 1
ATOM 1874 C C . VAL A 1 242 ? -24.766 17.812 12.523 1 93.06 242 VAL A C 1
ATOM 1876 O O . VAL A 1 242 ? -24.672 16.781 11.867 1 93.06 242 VAL A O 1
ATOM 1879 N N . LEU A 1 243 ? -23.859 18.656 12.531 1 93.81 243 LEU A N 1
ATOM 1880 C CA . LEU A 1 243 ? -22.594 18.453 11.844 1 93.81 243 LEU A CA 1
ATOM 1881 C C . LEU A 1 243 ? -21.422 18.484 12.828 1 93.81 243 LEU A C 1
ATOM 1883 O O . LEU A 1 243 ? -21.25 19.469 13.547 1 93.81 243 LEU A O 1
ATOM 1887 N N . PHE A 1 244 ? -20.703 17.375 12.938 1 94.25 244 PHE A N 1
ATOM 1888 C CA . PHE A 1 244 ? -19.484 17.281 13.727 1 94.25 244 PHE A CA 1
ATOM 1889 C C . PHE A 1 244 ? -18.25 17.438 12.844 1 94.25 244 PHE A C 1
ATOM 1891 O O . PHE A 1 244 ? -18.094 16.719 11.859 1 94.25 244 PHE A O 1
ATOM 1898 N N . LEU A 1 245 ? -17.438 18.359 13.148 1 94.06 245 LEU A N 1
ATOM 1899 C CA . LEU A 1 245 ? -16.203 18.594 12.398 1 94.06 245 LEU A CA 1
ATOM 1900 C C . LEU A 1 245 ? -14.977 18.391 13.281 1 94.06 245 LEU A C 1
ATOM 1902 O O . LEU A 1 245 ? -14.75 19.156 14.219 1 94.06 245 LEU A O 1
ATOM 1906 N N . ASP A 1 246 ? -14.242 17.375 12.953 1 89.56 246 ASP A N 1
ATOM 1907 C CA . ASP A 1 246 ? -13.023 17.109 13.719 1 89.56 246 ASP A CA 1
ATOM 1908 C C . ASP A 1 246 ? -11.812 17.797 13.086 1 89.56 246 ASP A C 1
ATOM 1910 O O . ASP A 1 246 ? -11.242 17.281 12.125 1 89.56 246 ASP A O 1
ATOM 1914 N N . GLU A 1 247 ? -11.414 18.891 13.617 1 85.62 247 GLU A N 1
ATOM 1915 C CA . GLU A 1 247 ? -10.258 19.688 13.203 1 85.62 247 GLU A CA 1
ATOM 1916 C C . GLU A 1 247 ? -10.305 20 11.711 1 85.62 247 GLU A C 1
ATOM 1918 O O . GLU A 1 247 ? -9.352 19.703 10.984 1 85.62 247 GLU A O 1
ATOM 1923 N N . PRO A 1 248 ? -11.289 20.672 11.297 1 87.12 248 PRO A N 1
ATOM 1924 C CA . PRO A 1 248 ? -11.469 20.969 9.875 1 87.12 248 PRO A CA 1
ATOM 1925 C C . PRO A 1 248 ? -10.406 21.906 9.32 1 87.12 248 PRO A C 1
ATOM 1927 O O . PRO A 1 248 ? -10.234 22.016 8.109 1 87.12 248 PRO A O 1
ATOM 1930 N N . THR A 1 249 ? -9.719 22.641 10.203 1 80.69 249 THR A N 1
ATOM 1931 C CA . THR A 1 249 ? -8.766 23.625 9.734 1 80.69 249 THR A CA 1
ATOM 1932 C C . THR A 1 249 ? -7.336 23.125 9.891 1 80.69 249 THR A C 1
ATOM 1934 O O . THR A 1 249 ? -6.379 23.844 9.594 1 80.69 249 THR A O 1
ATOM 1937 N N . SER A 1 250 ? -7.223 21.938 10.305 1 73.25 250 SER A N 1
ATOM 1938 C CA . SER A 1 250 ? -5.883 21.406 10.531 1 73.25 250 SER A CA 1
ATOM 1939 C C . SER A 1 250 ? -5.113 21.266 9.227 1 73.25 250 SER A C 1
ATOM 1941 O O . SER A 1 250 ? -5.664 20.812 8.219 1 73.25 250 SER A O 1
ATOM 1943 N N . GLY A 1 251 ? -3.943 21.766 9.234 1 64.62 251 GLY A N 1
ATOM 1944 C CA . GLY A 1 251 ? -3.09 21.609 8.07 1 64.62 251 GLY A CA 1
ATOM 1945 C C . GLY A 1 251 ? -3.346 22.656 7.004 1 64.62 251 GLY A C 1
ATOM 1946 O O . GLY A 1 251 ? -2.771 22.594 5.914 1 64.62 251 GLY A O 1
ATOM 1947 N N . LEU A 1 252 ? -4.254 23.531 7.34 1 70.19 252 LEU A N 1
ATOM 1948 C CA . LEU A 1 252 ? -4.59 24.578 6.383 1 70.19 252 LEU A CA 1
ATOM 1949 C C . LEU A 1 252 ? -3.975 25.922 6.797 1 70.19 252 LEU A C 1
ATOM 1951 O O . LEU A 1 252 ? -3.74 26.156 7.984 1 70.19 252 LEU A O 1
ATOM 1955 N N . ASP A 1 253 ? -3.709 26.703 5.746 1 65.56 253 ASP A N 1
ATOM 1956 C CA . ASP A 1 253 ? -3.283 28.062 6.062 1 65.56 253 ASP A CA 1
ATOM 1957 C C . ASP A 1 253 ? -4.461 28.922 6.531 1 65.56 253 ASP A C 1
ATOM 1959 O O . ASP A 1 253 ? -5.617 28.5 6.434 1 65.56 253 ASP A O 1
ATOM 1963 N N . ALA A 1 254 ? -4.191 30 7.062 1 65.94 254 ALA A N 1
ATOM 1964 C CA . ALA A 1 254 ? -5.195 30.859 7.695 1 65.94 254 ALA A CA 1
ATOM 1965 C C . ALA A 1 254 ? -6.289 31.25 6.703 1 65.94 254 ALA A C 1
ATOM 1967 O O . ALA A 1 254 ? -7.469 31.297 7.055 1 65.94 254 ALA A O 1
ATOM 1968 N N . ARG A 1 255 ? -5.848 31.5 5.527 1 67.25 255 ARG A N 1
ATOM 1969 C CA . ARG A 1 255 ? -6.828 31.906 4.527 1 67.25 255 ARG A CA 1
ATOM 1970 C C . ARG A 1 255 ? -7.773 30.75 4.188 1 67.25 255 ARG A C 1
ATOM 1972 O O . ARG A 1 255 ? -8.992 30.938 4.152 1 67.25 255 ARG A O 1
ATOM 1979 N N . ALA A 1 256 ? -7.145 29.688 3.918 1 72.56 256 ALA A N 1
ATOM 1980 C CA . ALA A 1 256 ? -7.945 28.516 3.594 1 72.56 256 ALA A CA 1
ATOM 1981 C C . ALA A 1 256 ? -8.859 28.141 4.754 1 72.56 256 ALA A C 1
ATOM 1983 O O . ALA A 1 256 ? -10.016 27.75 4.543 1 72.56 256 ALA A O 1
ATOM 1984 N N . ALA A 1 257 ? -8.344 28.266 5.914 1 80.75 257 ALA A N 1
ATOM 1985 C CA . ALA A 1 257 ? -9.141 27.969 7.102 1 80.75 257 ALA A CA 1
ATOM 1986 C C . ALA A 1 257 ? -10.344 28.891 7.199 1 80.75 257 ALA A C 1
ATOM 1988 O O . ALA A 1 257 ? -11.453 28.453 7.52 1 80.75 257 ALA A O 1
ATOM 1989 N N . LYS A 1 258 ? -10.102 30.141 6.934 1 81.5 258 LYS A N 1
ATOM 1990 C CA . LYS A 1 258 ? -11.188 31.109 7.016 1 81.5 258 LYS A CA 1
ATOM 1991 C C . LYS A 1 258 ? -12.25 30.844 5.961 1 81.5 258 LYS A C 1
ATOM 1993 O O . LYS A 1 258 ? -13.453 30.938 6.246 1 81.5 258 LYS A O 1
ATOM 1998 N N . VAL A 1 259 ? -11.781 30.5 4.828 1 76.38 259 VAL A N 1
ATOM 1999 C CA . VAL A 1 259 ? -12.719 30.219 3.744 1 76.38 259 VAL A CA 1
ATOM 2000 C C . VAL A 1 259 ? -13.609 29.031 4.121 1 76.38 259 VAL A C 1
ATOM 2002 O O . VAL A 1 259 ? -14.828 29.078 3.938 1 76.38 259 VAL A O 1
ATOM 2005 N N . ILE A 1 260 ? -13 28.094 4.598 1 84.19 260 ILE A N 1
ATOM 2006 C CA . ILE A 1 260 ? -13.727 26.875 4.984 1 84.19 260 ILE A CA 1
ATOM 2007 C C . ILE A 1 260 ? -14.703 27.203 6.117 1 84.19 260 ILE A C 1
ATOM 2009 O O . ILE A 1 260 ? -15.867 26.812 6.066 1 84.19 260 ILE A O 1
ATOM 2013 N N . MET A 1 261 ? -14.258 27.922 7.098 1 90.25 261 MET A N 1
ATOM 2014 C CA . MET A 1 261 ? -15.086 28.172 8.273 1 90.25 261 MET A CA 1
ATOM 2015 C C . MET A 1 261 ? -16.203 29.156 7.934 1 90.25 261 MET A C 1
ATOM 2017 O O . MET A 1 261 ? -17.281 29.109 8.531 1 90.25 261 MET A O 1
ATOM 2021 N N . ASP A 1 262 ? -15.898 30.016 6.961 1 86.12 262 ASP A N 1
ATOM 2022 C CA . ASP A 1 262 ? -16.969 30.875 6.457 1 86.12 262 ASP A CA 1
ATOM 2023 C C . ASP A 1 262 ? -18.078 30.031 5.832 1 86.12 262 ASP A C 1
ATOM 2025 O O . ASP A 1 262 ? -19.266 30.344 5.992 1 86.12 262 ASP A O 1
ATOM 2029 N N . GLY A 1 263 ? -17.609 29.094 5.117 1 84.06 263 GLY A N 1
ATOM 2030 C CA . GLY A 1 263 ? -18.562 28.156 4.559 1 84.06 263 GLY A CA 1
ATOM 2031 C C . GLY A 1 263 ? -19.375 27.422 5.617 1 84.06 263 GLY A C 1
ATOM 2032 O O . GLY A 1 263 ? -20.594 27.281 5.496 1 84.06 263 GLY A O 1
ATOM 2033 N N . VAL A 1 264 ? -18.734 27.016 6.625 1 90.19 264 VAL A N 1
ATOM 2034 C CA . VAL A 1 264 ? -19.375 26.297 7.719 1 90.19 264 VAL A CA 1
ATOM 2035 C C . VAL A 1 264 ? -20.359 27.219 8.438 1 90.19 264 VAL A C 1
ATOM 2037 O O . VAL A 1 264 ? -21.438 26.797 8.852 1 90.19 264 VAL A O 1
ATOM 2040 N N . ARG A 1 265 ? -19.953 28.484 8.609 1 91.88 265 ARG A N 1
ATOM 2041 C CA . ARG A 1 265 ? -20.828 29.453 9.242 1 91.88 265 ARG A CA 1
ATOM 2042 C C . ARG A 1 265 ? -22.125 29.641 8.453 1 91.88 265 ARG A C 1
ATOM 2044 O O . ARG A 1 265 ? -23.203 29.719 9.031 1 91.88 265 ARG A O 1
ATOM 2051 N N . LYS A 1 266 ? -21.953 29.656 7.191 1 86.06 266 LYS A N 1
ATOM 2052 C CA . LYS A 1 266 ? -23.125 29.75 6.332 1 86.06 266 LYS A CA 1
ATOM 2053 C C . LYS A 1 266 ? -24.047 28.547 6.547 1 86.06 266 LYS A C 1
ATOM 2055 O O . LYS A 1 266 ? -25.266 28.703 6.535 1 86.06 266 LYS A O 1
ATOM 2060 N N . VAL A 1 267 ? -23.5 27.484 6.723 1 87.06 267 VAL A N 1
ATOM 2061 C CA . VAL A 1 267 ? -24.266 26.266 6.953 1 87.06 267 VAL A CA 1
ATOM 2062 C C . VAL A 1 267 ? -24.984 26.359 8.297 1 87.06 267 VAL A C 1
ATOM 2064 O O . VAL A 1 267 ? -26.156 25.984 8.398 1 87.06 267 VAL A O 1
ATOM 2067 N N . ALA A 1 268 ? -24.328 26.797 9.281 1 90.69 268 ALA A N 1
ATOM 2068 C CA . ALA A 1 268 ? -24.938 26.969 10.594 1 90.69 268 ALA A CA 1
ATOM 2069 C C . ALA A 1 268 ? -26.109 27.922 10.539 1 90.69 268 ALA A C 1
ATOM 2071 O O . ALA A 1 268 ? -27.125 27.703 11.211 1 90.69 268 ALA A O 1
ATOM 2072 N N . ASN A 1 269 ? -25.984 28.922 9.742 1 88.44 269 ASN A N 1
ATOM 2073 C CA . ASN A 1 269 ? -27.031 29.953 9.633 1 88.44 269 ASN A CA 1
ATOM 2074 C C . ASN A 1 269 ? -28.312 29.375 9.039 1 88.44 269 ASN A C 1
ATOM 2076 O O . ASN A 1 269 ? -29.375 29.984 9.18 1 88.44 269 ASN A O 1
ATOM 2080 N N . THR A 1 270 ? -28.203 28.25 8.422 1 83.12 270 THR A N 1
ATOM 2081 C CA . THR A 1 270 ? -29.391 27.609 7.891 1 83.12 270 THR A CA 1
ATOM 2082 C C . THR A 1 270 ? -30.172 26.906 9 1 83.12 270 THR A C 1
ATOM 2084 O O . THR A 1 270 ? -31.297 26.453 8.789 1 83.12 270 THR A O 1
ATOM 2087 N N . GLY A 1 271 ? -29.594 26.844 10.148 1 87.94 271 GLY A N 1
ATOM 2088 C CA . GLY A 1 271 ? -30.297 26.25 11.281 1 87.94 271 GLY A CA 1
ATOM 2089 C C . GLY A 1 271 ? -29.672 24.969 11.781 1 87.94 271 GLY A C 1
ATOM 2090 O O . GLY A 1 271 ? -30.203 24.328 12.695 1 87.94 271 GLY A O 1
ATOM 2091 N N . ARG A 1 272 ? -28.656 24.625 11.234 1 90.56 272 ARG A N 1
ATOM 2092 C CA . ARG A 1 272 ? -27.984 23.391 11.633 1 90.56 272 ARG A CA 1
ATOM 2093 C C . ARG A 1 272 ? -27.125 23.609 12.875 1 90.56 272 ARG A C 1
ATOM 2095 O O . ARG A 1 272 ? -26.625 24.703 13.102 1 90.56 272 ARG A O 1
ATOM 2102 N N . THR A 1 273 ? -27.016 22.531 13.633 1 94.38 273 THR A N 1
ATOM 2103 C CA . THR A 1 273 ? -26.141 22.547 14.797 1 94.38 273 THR A CA 1
ATOM 2104 C C . THR A 1 273 ? -24.734 22.109 14.422 1 94.38 273 THR A C 1
ATOM 2106 O O . THR A 1 273 ? -24.547 21.047 13.805 1 94.38 273 THR A O 1
ATOM 2109 N N . ILE A 1 274 ? -23.781 22.875 14.758 1 95.44 274 ILE A N 1
ATOM 2110 C CA . ILE A 1 274 ? -22.406 22.531 14.367 1 95.44 274 ILE A CA 1
ATOM 2111 C C . ILE A 1 274 ? -21.531 22.438 15.609 1 95.44 274 ILE A C 1
ATOM 2113 O O . ILE A 1 274 ? -21.547 23.328 16.469 1 95.44 274 ILE A O 1
ATOM 2117 N N . LEU A 1 275 ? -20.859 21.359 15.766 1 95.38 275 LEU A N 1
ATOM 2118 C CA . LEU A 1 275 ? -19.812 21.156 16.766 1 95.38 275 LEU A CA 1
ATOM 2119 C C . LEU A 1 275 ? -18.469 20.922 16.094 1 95.38 275 LEU A C 1
ATOM 2121 O O . LEU A 1 275 ? -18.328 20.031 15.258 1 95.38 275 LEU A O 1
ATOM 2125 N N . CYS A 1 276 ? -17.531 21.688 16.484 1 94.06 276 CYS A N 1
ATOM 2126 C CA . CYS A 1 276 ? -16.234 21.656 15.797 1 94.06 276 CYS A CA 1
ATOM 2127 C C . CYS A 1 276 ? -15.086 21.656 16.797 1 94.06 276 CYS A C 1
ATOM 2129 O O . CYS A 1 276 ? -15.102 22.406 17.766 1 94.06 276 CYS A O 1
ATOM 2131 N N . THR A 1 277 ? -14.156 20.719 16.609 1 92.62 277 THR A N 1
ATOM 2132 C CA . THR A 1 277 ? -12.93 20.797 17.375 1 92.62 277 THR A CA 1
ATOM 2133 C C . THR A 1 277 ? -11.898 21.688 16.688 1 92.62 277 THR A C 1
ATOM 2135 O O . THR A 1 277 ? -11.719 21.594 15.469 1 92.62 277 THR A O 1
ATOM 2138 N N . ILE A 1 278 ? -11.367 22.594 17.406 1 86.88 278 ILE A N 1
ATOM 2139 C CA . ILE A 1 278 ? -10.367 23.484 16.844 1 86.88 278 ILE A CA 1
ATOM 2140 C C . ILE A 1 278 ? -9.195 23.625 17.812 1 86.88 278 ILE A C 1
ATOM 2142 O O . ILE A 1 278 ? -9.391 23.719 19.016 1 86.88 278 ILE A O 1
ATOM 2146 N N . HIS A 1 279 ? -8.125 23.641 17.359 1 75.12 279 HIS A N 1
ATOM 2147 C CA . HIS A 1 279 ? -6.949 23.75 18.219 1 75.12 279 HIS A CA 1
ATOM 2148 C C . HIS A 1 279 ? -6.562 25.203 18.453 1 75.12 279 HIS A C 1
ATOM 2150 O O . HIS A 1 279 ? -6.555 25.672 19.594 1 75.12 279 HIS A O 1
ATOM 2156 N N . GLN A 1 280 ? -6.059 25.859 17.406 1 72.81 280 GLN A N 1
ATOM 2157 C CA . GLN A 1 280 ? -5.617 27.25 17.531 1 72.81 280 GLN A CA 1
ATOM 2158 C C . GLN A 1 280 ? -6.121 28.094 16.359 1 72.81 280 GLN A C 1
ATOM 2160 O O . GLN A 1 280 ? -5.352 28.453 15.469 1 72.81 280 GLN A O 1
ATOM 2165 N N . PRO A 1 281 ? -7.32 28.531 16.578 1 77.12 281 PRO A N 1
ATOM 2166 C CA . PRO A 1 281 ? -7.879 29.328 15.492 1 77.12 281 PRO A CA 1
ATOM 2167 C C . PRO A 1 281 ? -7.355 30.766 15.477 1 77.12 281 PRO A C 1
ATOM 2169 O O . PRO A 1 281 ? -6.91 31.266 16.516 1 77.12 281 PRO A O 1
ATOM 2172 N N . SER A 1 282 ? -7.367 31.375 14.312 1 75.81 282 SER A N 1
ATOM 2173 C CA . SER A 1 282 ? -7.121 32.812 14.219 1 75.81 282 SER A CA 1
ATOM 2174 C C . SER A 1 282 ? -8.258 33.625 14.852 1 75.81 282 SER A C 1
ATOM 2176 O O . SER A 1 282 ? -9.32 33.062 15.148 1 75.81 282 SER A O 1
ATOM 2178 N N . THR A 1 283 ? -7.992 34.812 15.125 1 79.19 283 THR A N 1
ATOM 2179 C CA . THR A 1 283 ? -9.008 35.688 15.719 1 79.19 283 THR A CA 1
ATOM 2180 C C . THR A 1 283 ? -10.25 35.75 14.844 1 79.19 283 THR A C 1
ATOM 2182 O O . THR A 1 283 ? -11.375 35.688 15.352 1 79.19 283 THR A O 1
ATOM 2185 N N . GLU A 1 284 ? -9.977 35.719 13.555 1 79.75 284 GLU A N 1
ATOM 2186 C CA . GLU A 1 284 ? -11.094 35.812 12.617 1 79.75 284 GLU A CA 1
ATOM 2187 C C . GLU A 1 284 ? -11.945 34.562 12.648 1 79.75 284 GLU A C 1
ATOM 2189 O O . GLU A 1 284 ? -13.18 34.625 12.57 1 79.75 284 GLU A O 1
ATOM 2194 N N . VAL A 1 285 ? -11.336 33.5 12.75 1 87.25 285 VAL A N 1
ATOM 2195 C CA . VAL A 1 285 ? -12.047 32.219 12.773 1 87.25 285 VAL A CA 1
ATOM 2196 C C . VAL A 1 285 ? -12.742 32.062 14.117 1 87.25 285 VAL A C 1
ATOM 2198 O O . VAL A 1 285 ? -13.867 31.547 14.18 1 87.25 285 VAL A O 1
ATOM 2201 N N . PHE A 1 286 ? -12.109 32.5 15.164 1 89.19 286 PHE A N 1
ATOM 2202 C CA . PHE A 1 286 ? -12.68 32.375 16.5 1 89.19 286 PHE A CA 1
ATOM 2203 C C . PHE A 1 286 ? -13.969 33.188 16.625 1 89.19 286 PHE A C 1
ATOM 2205 O O . PHE A 1 286 ? -14.898 32.75 17.312 1 89.19 286 PHE A O 1
ATOM 2212 N N . GLN A 1 287 ? -13.992 34.281 15.992 1 87.88 287 GLN A N 1
ATOM 2213 C CA . GLN A 1 287 ? -15.148 35.156 16.078 1 87.88 287 GLN A CA 1
ATOM 2214 C C . GLN A 1 287 ? -16.359 34.562 15.398 1 87.88 287 GLN A C 1
ATOM 2216 O O . GLN A 1 287 ? -17.5 34.969 15.641 1 87.88 287 GLN A O 1
ATOM 2221 N N . LEU A 1 288 ? -16.125 33.562 14.633 1 91.81 288 LEU A N 1
ATOM 2222 C CA . LEU A 1 288 ? -17.234 32.906 13.93 1 91.81 288 LEU A CA 1
ATOM 2223 C C . LEU A 1 288 ? -18.016 32 14.875 1 91.81 288 LEU A C 1
ATOM 2225 O O . LEU A 1 288 ? -19.156 31.625 14.57 1 91.81 288 LEU A O 1
ATOM 2229 N N . PHE A 1 289 ? -17.484 31.672 15.977 1 95 289 PHE A N 1
ATOM 2230 C CA . PHE A 1 289 ? -18.125 30.719 16.891 1 95 289 PHE A CA 1
ATOM 2231 C C . PHE A 1 289 ? -19.047 31.453 17.859 1 95 289 PHE A C 1
ATOM 2233 O O . PHE A 1 289 ? -18.766 32.562 18.281 1 95 289 PHE A O 1
ATOM 2240 N N . ASP A 1 290 ? -20.094 30.797 18.172 1 95 290 ASP A N 1
ATOM 2241 C CA . ASP A 1 290 ? -21.094 31.344 19.094 1 95 290 ASP A CA 1
ATOM 2242 C C . ASP A 1 290 ? -20.812 30.891 20.531 1 95 290 ASP A C 1
ATOM 2244 O O . ASP A 1 290 ? -20.922 31.688 21.453 1 95 290 ASP A O 1
ATOM 2248 N N . SER A 1 291 ? -20.531 29.688 20.656 1 95.19 291 SER A N 1
ATOM 2249 C CA . SER A 1 291 ? -20.312 29.094 21.984 1 95.19 291 SER A CA 1
ATOM 2250 C C . SER A 1 291 ? -19.016 28.297 22.016 1 95.19 291 SER A C 1
ATOM 2252 O O . SER A 1 291 ? -18.5 27.906 20.969 1 95.19 291 SER A O 1
ATOM 2254 N N . LEU A 1 292 ? -18.547 28.078 23.281 1 95.81 292 LEU A N 1
ATOM 2255 C CA . LEU A 1 292 ? -17.266 27.406 23.438 1 95.81 292 LEU A CA 1
ATOM 2256 C C . LEU A 1 292 ? -17.297 26.469 24.641 1 95.81 292 LEU A C 1
ATOM 2258 O O . LEU A 1 292 ? -17.844 26.797 25.688 1 95.81 292 LEU A O 1
ATOM 2262 N N . LEU A 1 293 ? -16.875 25.281 24.375 1 95.81 293 LEU A N 1
ATOM 2263 C CA . LEU A 1 293 ? -16.562 24.312 25.422 1 95.81 293 LEU A CA 1
ATOM 2264 C C . LEU A 1 293 ? -15.055 24.109 25.547 1 95.81 293 LEU A C 1
ATOM 2266 O O . LEU A 1 293 ? -14.414 23.656 24.594 1 95.81 293 LEU A O 1
ATOM 2270 N N . LEU A 1 294 ? -14.508 24.484 26.656 1 94.94 294 LEU A N 1
ATOM 2271 C CA . LEU A 1 294 ? -13.07 24.391 26.891 1 94.94 294 LEU A CA 1
ATOM 2272 C C . LEU A 1 294 ? -12.75 23.266 27.859 1 94.94 294 LEU A C 1
ATOM 2274 O O . LEU A 1 294 ? -13.266 23.234 28.984 1 94.94 294 LEU A O 1
ATOM 2278 N N . LEU A 1 295 ? -11.914 22.422 27.406 1 93.25 295 LEU A N 1
ATOM 2279 C CA . LEU A 1 295 ? -11.508 21.281 28.219 1 93.25 295 LEU A CA 1
ATOM 2280 C C . LEU A 1 295 ? -10.039 21.406 28.625 1 93.25 295 LEU A C 1
ATOM 2282 O O . LEU A 1 295 ? -9.219 21.891 27.859 1 93.25 295 LEU A O 1
ATOM 2286 N N . LYS A 1 296 ? -9.758 21 29.766 1 89 296 LYS A N 1
ATOM 2287 C CA . LYS A 1 296 ? -8.383 20.891 30.25 1 89 296 LYS A CA 1
ATOM 2288 C C . LYS A 1 296 ? -7.875 19.453 30.125 1 89 296 LYS A C 1
ATOM 2290 O O . LYS A 1 296 ? -8.656 18.531 29.844 1 89 296 LYS A O 1
ATOM 2295 N N . LYS A 1 297 ? -6.617 19.328 30.266 1 83.38 297 LYS A N 1
ATOM 2296 C CA . LYS A 1 297 ? -6.031 18 30.234 1 83.38 297 LYS A CA 1
ATOM 2297 C C . LYS A 1 297 ? -6.695 17.078 31.25 1 83.38 297 LYS A C 1
ATOM 2299 O O . LYS A 1 297 ? -6.934 17.469 32.406 1 83.38 297 LYS A O 1
ATOM 2304 N N . GLY A 1 298 ? -7.129 15.938 30.891 1 83.25 298 GLY A N 1
ATOM 2305 C CA . GLY A 1 298 ? -7.82 14.992 31.75 1 83.25 298 GLY A CA 1
ATOM 2306 C C . GLY A 1 298 ? -9.305 14.875 31.453 1 83.25 298 GLY A C 1
ATOM 2307 O O . GLY A 1 298 ? -10 14.047 32.031 1 83.25 298 GLY A O 1
ATOM 2308 N N . GLY A 1 299 ? -9.781 15.711 30.672 1 91.06 299 GLY A N 1
ATOM 2309 C CA . GLY A 1 299 ? -11.164 15.586 30.234 1 91.06 299 GLY A CA 1
ATOM 2310 C C . GLY A 1 299 ? -12.141 16.297 31.156 1 91.06 299 GLY A C 1
ATOM 2311 O O . GLY A 1 299 ? -13.227 15.789 31.422 1 91.06 299 GLY A O 1
ATOM 2312 N N . GLU A 1 300 ? -11.742 17.375 31.719 1 93 300 GLU A N 1
ATOM 2313 C CA . GLU A 1 300 ? -12.578 18.172 32.625 1 93 300 GLU A CA 1
ATOM 2314 C C . GLU A 1 300 ? -12.906 19.531 32 1 93 300 GLU A C 1
ATOM 2316 O O . GLU A 1 300 ? -12.094 20.094 31.281 1 93 300 GLU A O 1
ATOM 2321 N N . THR A 1 301 ? -14.055 20.094 32.375 1 94.88 301 THR A N 1
ATOM 2322 C CA . THR A 1 301 ? -14.516 21.344 31.781 1 94.88 301 THR A CA 1
ATOM 2323 C C . THR A 1 301 ? -13.977 22.547 32.562 1 94.88 301 THR A C 1
ATOM 2325 O O . THR A 1 301 ? -14 22.547 33.781 1 94.88 301 THR A O 1
ATOM 2328 N N . VAL A 1 302 ? -13.523 23.547 31.812 1 94.12 302 VAL A N 1
ATOM 2329 C CA . VAL A 1 302 ? -12.984 24.75 32.406 1 94.12 302 VAL A CA 1
ATOM 2330 C C . VAL A 1 302 ? -13.891 25.938 32.094 1 94.12 302 VAL A C 1
ATOM 2332 O O . VAL A 1 302 ? -13.906 26.938 32.812 1 94.12 302 VAL A O 1
ATOM 2335 N N . PHE A 1 303 ? -14.555 25.797 31.016 1 94.5 303 PHE A N 1
ATOM 2336 C CA . PHE A 1 303 ? -15.445 26.875 30.578 1 94.5 303 PHE A CA 1
ATOM 2337 C C . PHE A 1 303 ? -16.516 26.328 29.641 1 94.5 303 PHE A C 1
ATOM 2339 O O . PHE A 1 303 ? -16.25 25.469 28.812 1 94.5 303 PHE A O 1
ATOM 2346 N N . PHE A 1 304 ? -17.719 26.781 29.797 1 95.62 304 PHE A N 1
ATOM 2347 C CA . PHE A 1 304 ? -18.797 26.547 28.859 1 95.62 304 PHE A CA 1
ATOM 2348 C C . PHE A 1 304 ? -19.719 27.781 28.781 1 95.62 304 PHE A C 1
ATOM 2350 O O . PHE A 1 304 ? -20.219 28.234 29.797 1 95.62 304 PHE A O 1
ATOM 2357 N N . GLY A 1 305 ? -19.875 28.266 27.562 1 93.06 305 GLY A N 1
ATOM 2358 C CA . GLY A 1 305 ? -20.75 29.406 27.391 1 93.06 305 GLY A CA 1
ATOM 2359 C C . GLY A 1 305 ? -20.516 30.141 26.078 1 93.06 305 GLY A C 1
ATOM 2360 O O . GLY A 1 305 ? -19.891 29.609 25.172 1 93.06 305 GLY A O 1
ATOM 2361 N N . ASP A 1 306 ? -21.078 31.328 26.016 1 93.56 306 ASP A N 1
ATOM 2362 C CA . ASP A 1 306 ? -20.922 32.156 24.828 1 93.56 306 ASP A CA 1
ATOM 2363 C C . ASP A 1 306 ? -19.5 32.688 24.719 1 93.56 306 ASP A C 1
ATOM 2365 O O . ASP A 1 306 ? -18.906 33.094 25.719 1 93.56 306 ASP A O 1
ATOM 2369 N N . CYS A 1 307 ? -19.016 32.688 23.531 1 92.56 307 CYS A N 1
ATOM 2370 C CA . CYS A 1 307 ? -17.641 33.156 23.281 1 92.56 307 CYS A CA 1
ATOM 2371 C C . CYS A 1 307 ? -17.469 34.594 23.719 1 92.56 307 CYS A C 1
ATOM 2373 O O . CYS A 1 307 ? -16.375 35 24.141 1 92.56 307 CYS A O 1
ATOM 2375 N N . GLN A 1 308 ? -18.5 35.344 23.766 1 87.56 308 GLN A N 1
ATOM 2376 C CA . GLN A 1 308 ? -18.438 36.75 24.109 1 87.56 308 GLN A CA 1
ATOM 2377 C C . GLN A 1 308 ? -18.125 36.938 25.594 1 87.56 308 GLN A C 1
ATOM 2379 O O . GLN A 1 308 ? -17.547 37.969 26 1 87.56 308 GLN A O 1
ATOM 2384 N N . HIS A 1 309 ? -18.531 35.969 26.375 1 89.94 309 HIS A N 1
ATOM 2385 C CA . HIS A 1 309 ? -18.344 36.094 27.812 1 89.94 309 HIS A CA 1
ATOM 2386 C C . HIS A 1 309 ? -17.016 35.5 28.25 1 89.94 309 HIS A C 1
ATOM 2388 O O . HIS A 1 309 ? -16.656 35.562 29.422 1 89.94 309 HIS A O 1
ATOM 2394 N N . LEU A 1 310 ? -16.312 35 27.328 1 92.75 310 LEU A N 1
ATOM 2395 C CA . LEU A 1 310 ? -15.086 34.25 27.641 1 92.75 310 LEU A CA 1
ATOM 2396 C C . LEU A 1 310 ? -14.07 35.156 28.328 1 92.75 310 LEU A C 1
ATOM 2398 O O . LEU A 1 310 ? -13.547 34.812 29.391 1 92.75 310 LEU A O 1
ATOM 2402 N N . VAL A 1 311 ? -13.789 36.312 27.766 1 92.25 311 VAL A N 1
ATOM 2403 C CA . VAL A 1 311 ? -12.766 37.25 28.266 1 92.25 311 VAL A CA 1
ATOM 2404 C C . VAL A 1 311 ? -13.172 37.75 29.641 1 92.25 311 VAL A C 1
ATOM 2406 O O . VAL A 1 311 ? -12.359 37.812 30.562 1 92.25 311 VAL A O 1
ATOM 2409 N N . ALA A 1 312 ? -14.445 38.125 29.75 1 91.62 312 ALA A N 1
ATOM 2410 C CA . ALA A 1 312 ? -14.961 38.625 31.031 1 91.62 312 ALA A CA 1
ATOM 2411 C C . ALA A 1 312 ? -14.859 37.562 32.125 1 91.62 312 ALA A C 1
ATOM 2413 O O . ALA A 1 312 ? -14.555 37.906 33.281 1 91.62 312 ALA A O 1
ATOM 2414 N N . TYR A 1 313 ? -15.125 36.406 31.828 1 93.5 313 TYR A N 1
ATOM 2415 C CA . TYR A 1 313 ? -15.078 35.312 32.781 1 93.5 313 TYR A CA 1
ATOM 2416 C C . TYR A 1 313 ? -13.664 35.125 33.312 1 93.5 313 TYR A C 1
ATOM 2418 O O . TYR A 1 313 ? -13.453 35.094 34.531 1 93.5 313 TYR A O 1
ATOM 2426 N N . PHE A 1 314 ? -12.727 35 32.469 1 92.44 314 PHE A N 1
ATOM 2427 C CA . PHE A 1 314 ? -11.359 34.75 32.875 1 92.44 314 PHE A CA 1
ATOM 2428 C C . PHE A 1 314 ? -10.766 35.938 33.594 1 92.44 314 PHE A C 1
ATOM 2430 O O . PHE A 1 314 ? -9.969 35.812 34.531 1 92.44 314 PHE A O 1
ATOM 2437 N N . GLU A 1 315 ? -11.133 37.125 33.125 1 92.12 315 GLU A N 1
ATOM 2438 C CA . GLU A 1 315 ? -10.625 38.312 33.75 1 92.12 315 GLU A CA 1
ATOM 2439 C C . GLU A 1 315 ? -11.203 38.469 35.156 1 92.12 315 GLU A C 1
ATOM 2441 O O . GLU A 1 315 ? -10.625 39.188 36 1 92.12 315 GLU A O 1
ATOM 2446 N N . SER A 1 316 ? -12.359 37.906 35.438 1 91.12 316 SER A N 1
ATOM 2447 C CA . SER A 1 316 ? -12.984 37.969 36.75 1 91.12 316 SER A CA 1
ATOM 2448 C C . SER A 1 316 ? -12.227 37.125 37.781 1 91.12 316 SER A C 1
ATOM 2450 O O . SER A 1 316 ? -12.383 37.312 38.969 1 91.12 316 SER A O 1
ATOM 2452 N N . ILE A 1 317 ? -11.43 36.25 37.312 1 90.56 317 ILE A N 1
ATOM 2453 C CA . ILE A 1 317 ? -10.594 35.469 38.188 1 90.56 317 ILE A CA 1
ATOM 2454 C C . ILE A 1 317 ? -9.375 36.281 38.625 1 90.56 317 ILE A C 1
ATOM 2456 O O . ILE A 1 317 ? -8.594 36.719 37.781 1 90.56 317 ILE A O 1
ATOM 2460 N N . PRO A 1 318 ? -9.18 36.531 39.844 1 87.31 318 PRO A N 1
ATOM 2461 C CA . PRO A 1 318 ? -8.172 37.469 40.344 1 87.31 318 PRO A CA 1
ATOM 2462 C C . PRO A 1 318 ? -6.758 37.094 39.906 1 87.31 318 PRO A C 1
ATOM 2464 O O . PRO A 1 318 ? -5.941 37.969 39.625 1 87.31 318 PRO A O 1
ATOM 2467 N N . GLN A 1 319 ? -6.461 35.938 39.75 1 86.38 319 GLN A N 1
ATOM 2468 C CA . GLN A 1 319 ? -5.086 35.562 39.469 1 86.38 319 GLN A CA 1
ATOM 2469 C C . GLN A 1 319 ? -4.805 35.625 37.969 1 86.38 319 GLN A C 1
ATOM 2471 O O . GLN A 1 319 ? -3.652 35.5 37.531 1 86.38 319 GLN A O 1
ATOM 2476 N N . VAL A 1 320 ? -5.707 35.906 37.156 1 89.88 320 VAL A N 1
ATOM 2477 C CA . VAL A 1 320 ? -5.547 35.875 35.688 1 89.88 320 VAL A CA 1
ATOM 2478 C C . VAL A 1 320 ? -5.242 37.281 35.156 1 89.88 320 VAL A C 1
ATOM 2480 O O . VAL A 1 320 ? -5.949 38.219 35.469 1 89.88 320 VAL A O 1
ATOM 2483 N N . PRO A 1 321 ? -4.141 37.438 34.406 1 86.12 321 PRO A N 1
ATOM 2484 C CA . PRO A 1 321 ? -3.826 38.719 33.812 1 86.12 321 PRO A CA 1
ATOM 2485 C C . PRO A 1 321 ? -4.848 39.156 32.781 1 86.12 321 PRO A C 1
ATOM 2487 O O . PRO A 1 321 ? -5.43 38.312 32.094 1 86.12 321 PRO A O 1
ATOM 2490 N N . ARG A 1 322 ? -5.027 40.438 32.656 1 87.88 322 ARG A N 1
ATOM 2491 C CA . ARG A 1 322 ? -5.949 40.938 31.656 1 87.88 322 ARG A CA 1
ATOM 2492 C C . ARG A 1 322 ? -5.426 40.719 30.25 1 87.88 322 ARG A C 1
ATOM 2494 O O . ARG A 1 322 ? -4.215 40.688 30.031 1 87.88 322 ARG A O 1
ATOM 2501 N N . ILE A 1 323 ? -6.355 40.5 29.375 1 87.44 323 ILE A N 1
ATOM 2502 C CA . ILE A 1 323 ? -6.004 40.219 27.984 1 87.44 323 ILE A CA 1
ATOM 2503 C C . ILE A 1 323 ? -5.41 41.469 27.344 1 87.44 323 ILE A C 1
ATOM 2505 O O . ILE A 1 323 ? -5.957 42.594 27.516 1 87.44 323 ILE A O 1
ATOM 2509 N N . PRO A 1 324 ? -4.273 41.375 26.75 1 79.5 324 PRO A N 1
ATOM 2510 C CA . PRO A 1 324 ? -3.729 42.531 26.031 1 79.5 324 PRO A CA 1
ATOM 2511 C C . PRO A 1 324 ? -4.641 43 24.906 1 79.5 324 PRO A C 1
ATOM 2513 O O . PRO A 1 324 ? -5.426 42.219 24.375 1 79.5 324 PRO A O 1
ATOM 2516 N N . VAL A 1 325 ? -4.551 44.188 24.531 1 77.06 325 VAL A N 1
ATOM 2517 C CA . VAL A 1 325 ? -5.398 44.781 23.5 1 77.06 325 VAL A CA 1
ATOM 2518 C C . VAL A 1 325 ? -5.164 44.094 22.156 1 77.06 325 VAL A C 1
ATOM 2520 O O . VAL A 1 325 ? -4.02 43.875 21.766 1 77.06 325 VAL A O 1
ATOM 2523 N N . ASP A 1 326 ? -6.188 43.656 21.516 1 71.06 326 ASP A N 1
ATOM 2524 C CA . ASP A 1 326 ? -6.227 43.094 20.172 1 71.06 326 ASP A CA 1
ATOM 2525 C C . ASP A 1 326 ? -5.531 41.719 20.125 1 71.06 326 ASP A C 1
ATOM 2527 O O . ASP A 1 326 ? -5.062 41.312 19.078 1 71.06 326 ASP A O 1
ATOM 2531 N N . TYR A 1 327 ? -5.367 41.188 21.328 1 77.56 327 TYR A N 1
ATOM 2532 C CA . TYR A 1 327 ? -4.805 39.844 21.391 1 77.56 327 TYR A CA 1
ATOM 2533 C C . TYR A 1 327 ? -5.867 38.781 21.094 1 77.56 327 TYR A C 1
ATOM 2535 O O . TYR A 1 327 ? -7.051 39 21.375 1 77.56 327 TYR A O 1
ATOM 2543 N N . ASN A 1 328 ? -5.457 37.781 20.469 1 80.25 328 ASN A N 1
ATOM 2544 C CA . ASN A 1 328 ? -6.387 36.688 20.141 1 80.25 328 ASN A CA 1
ATOM 2545 C C . ASN A 1 328 ? -6.906 36 21.406 1 80.25 328 ASN A C 1
ATOM 2547 O O . ASN A 1 328 ? -6.133 35.406 22.141 1 80.25 328 ASN A O 1
ATOM 2551 N N . PRO A 1 329 ? -8.164 36.125 21.656 1 87.06 329 PRO A N 1
ATOM 2552 C CA . PRO A 1 329 ? -8.727 35.562 22.875 1 87.06 329 PRO A CA 1
ATOM 2553 C C . PRO A 1 329 ? -8.516 34.031 22.969 1 87.06 329 PRO A C 1
ATOM 2555 O O . PRO A 1 329 ? -8.328 33.5 24.062 1 87.06 329 PRO A O 1
ATOM 2558 N N . ALA A 1 330 ? -8.578 33.375 21.859 1 86.69 330 ALA A N 1
ATOM 2559 C CA . ALA A 1 330 ? -8.406 31.938 21.859 1 86.69 330 ALA A CA 1
ATOM 2560 C C . ALA A 1 330 ? -7.004 31.547 22.328 1 86.69 330 ALA A C 1
ATOM 2562 O O . ALA A 1 330 ? -6.84 30.609 23.109 1 86.69 330 ALA A O 1
ATOM 2563 N N . THR A 1 331 ? -6.047 32.219 21.828 1 78.88 331 THR A N 1
ATOM 2564 C CA . THR A 1 331 ? -4.672 31.969 22.25 1 78.88 331 THR A CA 1
ATOM 2565 C C . THR A 1 331 ? -4.465 32.344 23.703 1 78.88 331 THR A C 1
ATOM 2567 O O . THR A 1 331 ? -3.795 31.625 24.453 1 78.88 331 THR A O 1
ATOM 2570 N N . TRP A 1 332 ? -5.012 33.438 24.047 1 83.06 332 TRP A N 1
ATOM 2571 C CA . TRP A 1 332 ? -4.887 33.938 25.406 1 83.06 332 TRP A CA 1
ATOM 2572 C C . TRP A 1 332 ? -5.484 32.938 26.406 1 83.06 332 TRP A C 1
ATOM 2574 O O . TRP A 1 332 ? -4.883 32.656 27.438 1 83.06 332 TRP A O 1
ATOM 2584 N N . MET A 1 333 ? -6.648 32.469 26.141 1 88.25 333 MET A N 1
ATOM 2585 C CA . MET A 1 333 ? -7.332 31.547 27.031 1 88.25 333 MET A CA 1
ATOM 2586 C C . MET A 1 333 ? -6.523 30.266 27.203 1 88.25 333 MET A C 1
ATOM 2588 O O . MET A 1 333 ? -6.48 29.703 28.297 1 88.25 333 MET A O 1
ATOM 2592 N N . LEU A 1 334 ? -6.008 29.75 26.188 1 83.88 334 LEU A N 1
ATOM 2593 C CA . LEU A 1 334 ? -5.211 28.531 26.266 1 83.88 334 LEU A CA 1
ATOM 2594 C C . LEU A 1 334 ? -3.947 28.75 27.094 1 83.88 334 LEU A C 1
ATOM 2596 O O . LEU A 1 334 ? -3.502 27.859 27.812 1 83.88 334 LEU A O 1
ATOM 2600 N N . GLU A 1 335 ? -3.402 29.938 26.953 1 79.62 335 GLU A N 1
ATOM 2601 C CA . GLU A 1 335 ? -2.238 30.281 27.766 1 79.62 335 GLU A CA 1
ATOM 2602 C C . GLU A 1 335 ? -2.6 30.359 29.25 1 79.62 335 GLU A C 1
ATOM 2604 O O . GLU A 1 335 ? -1.829 29.922 30.109 1 79.62 335 GLU A O 1
ATOM 2609 N N . VAL A 1 336 ? -3.707 30.906 29.469 1 84.44 336 VAL A N 1
ATOM 2610 C CA . VAL A 1 336 ? -4.18 31.125 30.828 1 84.44 336 VAL A CA 1
ATOM 2611 C C . VAL A 1 336 ? -4.391 29.781 31.516 1 84.44 336 VAL A C 1
ATOM 2613 O O . VAL A 1 336 ? -4.031 29.609 32.688 1 84.44 336 VAL A O 1
ATOM 2616 N N . ILE A 1 337 ? -4.906 28.797 30.797 1 84.88 337 ILE A N 1
ATOM 2617 C CA . ILE A 1 337 ? -5.219 27.516 31.406 1 84.88 337 ILE A CA 1
ATOM 2618 C C . ILE A 1 337 ? -3.992 26.609 31.375 1 84.88 337 ILE A C 1
ATOM 2620 O O . ILE A 1 337 ? -4.062 25.438 31.75 1 84.88 337 ILE A O 1
ATOM 2624 N N . GLY A 1 338 ? -2.938 27.062 30.875 1 74.38 338 GLY A N 1
ATOM 2625 C CA . GLY A 1 338 ? -1.682 26.328 30.875 1 74.38 338 GLY A CA 1
ATOM 2626 C C . GLY A 1 338 ? -1.503 25.438 29.656 1 74.38 338 GLY A C 1
ATOM 2627 O O . GLY A 1 338 ? -0.738 24.469 29.703 1 74.38 338 GLY A O 1
ATOM 2628 N N . ALA A 1 339 ? -2.301 25.594 28.703 1 68.69 339 ALA A N 1
ATOM 2629 C CA . ALA A 1 339 ? -2.223 24.781 27.5 1 68.69 339 ALA A CA 1
ATOM 2630 C C . ALA A 1 339 ? -1.504 25.531 26.375 1 68.69 339 ALA A C 1
ATOM 2632 O O . ALA A 1 339 ? -1.457 25.078 25.234 1 68.69 339 ALA A O 1
ATOM 2633 N N . GLY A 1 340 ? -1.03 26.781 26.719 1 59.91 340 GLY A N 1
ATOM 2634 C CA . GLY A 1 340 ? -0.359 27.594 25.719 1 59.91 340 GLY A CA 1
ATOM 2635 C C . GLY A 1 340 ? 1.13 27.328 25.625 1 59.91 340 GLY A C 1
ATOM 2636 O O . GLY A 1 340 ? 1.639 26.406 26.281 1 59.91 340 GLY A O 1
ATOM 2637 N N . VAL A 1 341 ? 1.806 27.891 24.656 1 52.5 341 VAL A N 1
ATOM 2638 C CA . VAL A 1 341 ? 3.234 27.766 24.375 1 52.5 341 VAL A CA 1
ATOM 2639 C C . VAL A 1 341 ? 4.035 28.297 25.562 1 52.5 341 VAL A C 1
ATOM 2641 O O . VAL A 1 341 ? 5.039 27.688 25.969 1 52.5 341 VAL A O 1
ATOM 2644 N N . ASP A 1 342 ? 3.756 29.531 26.078 1 48.12 342 ASP A N 1
ATOM 2645 C CA . ASP A 1 342 ? 4.512 30.203 27.125 1 48.12 342 ASP A CA 1
ATOM 2646 C C . ASP A 1 342 ? 4.043 29.75 28.516 1 48.12 342 ASP A C 1
ATOM 2648 O O . ASP A 1 342 ? 2.857 29.844 28.828 1 48.12 342 ASP A O 1
ATOM 2652 N N . HIS A 1 343 ? 4.559 28.688 29 1 46.81 343 HIS A N 1
ATOM 2653 C CA . HIS A 1 343 ? 4.266 28.25 30.359 1 46.81 343 HIS A CA 1
ATOM 2654 C C . HIS A 1 343 ? 4.238 29.422 31.328 1 46.81 343 HIS A C 1
ATOM 2656 O O . HIS A 1 343 ? 4.281 29.234 32.562 1 46.81 343 HIS A O 1
ATOM 2662 N N . SER A 1 344 ? 4.504 30.547 30.953 1 43.88 344 SER A N 1
ATOM 2663 C CA . SER A 1 344 ? 4.77 31.547 31.984 1 43.88 344 SER A CA 1
ATOM 2664 C C . SER A 1 344 ? 3.604 31.656 32.969 1 43.88 344 SER A C 1
ATOM 2666 O O . SER A 1 344 ? 3.768 32.156 34.094 1 43.88 344 SER A O 1
ATOM 2668 N N . ALA A 1 345 ? 2.412 31.672 32.5 1 50.84 345 ALA A N 1
ATOM 2669 C CA . ALA A 1 345 ? 1.545 32.125 33.594 1 50.84 345 ALA A CA 1
ATOM 2670 C C . ALA A 1 345 ? 1.224 31 34.562 1 50.84 345 ALA A C 1
ATOM 2672 O O . ALA A 1 345 ? 0.455 30.094 34.25 1 50.84 345 ALA A O 1
ATOM 2673 N N . ASN A 1 346 ? 2.23 30.391 35 1 57.88 346 ASN A N 1
ATOM 2674 C CA . ASN A 1 346 ? 2.006 29.484 36.125 1 57.88 346 ASN A CA 1
ATOM 2675 C C . ASN A 1 346 ? 0.942 30.031 37.062 1 57.88 346 ASN A C 1
ATOM 2677 O O . ASN A 1 346 ? 1.268 30.641 38.062 1 57.88 346 ASN A O 1
ATOM 2681 N N . ILE A 1 347 ? -0.224 30.062 36.5 1 71.38 347 ILE A N 1
ATOM 2682 C CA . ILE A 1 347 ? -1.326 30.469 37.375 1 71.38 347 ILE A CA 1
ATOM 2683 C C . ILE A 1 347 ? -1.805 29.281 38.188 1 71.38 347 ILE A C 1
ATOM 2685 O O . ILE A 1 347 ? -2.186 28.25 37.625 1 71.38 347 ILE A O 1
ATOM 2689 N N . ASP A 1 348 ? -1.38 29.203 39.344 1 76.88 348 ASP A N 1
ATOM 2690 C CA . ASP A 1 348 ? -1.775 28.141 40.25 1 76.88 348 ASP A CA 1
ATOM 2691 C C . ASP A 1 348 ? -3.268 28.219 40.562 1 76.88 348 ASP A C 1
ATOM 2693 O O . ASP A 1 348 ? -3.654 28.562 41.688 1 76.88 348 ASP A O 1
ATOM 2697 N N . VAL A 1 349 ? -4.059 28.219 39.625 1 86.44 349 VAL A N 1
ATOM 2698 C CA . VAL A 1 349 ? -5.508 28.219 39.781 1 86.44 349 VAL A CA 1
ATOM 2699 C C . VAL A 1 349 ? -6.094 26.938 39.219 1 86.44 349 VAL A C 1
ATOM 2701 O O . VAL A 1 349 ? -5.664 26.453 38.188 1 86.44 349 VAL A O 1
ATOM 2704 N N . ASP A 1 350 ? -6.836 26.281 40.062 1 89.06 350 ASP A N 1
ATOM 2705 C CA . ASP A 1 350 ? -7.613 25.156 39.562 1 89.06 350 ASP A CA 1
ATOM 2706 C C . ASP A 1 350 ? -8.844 25.641 38.781 1 89.06 350 ASP A C 1
ATOM 2708 O O . ASP A 1 350 ? -9.922 25.781 39.375 1 89.06 350 ASP A O 1
ATOM 2712 N N . PHE A 1 351 ? -8.711 25.734 37.594 1 91.56 351 PHE A N 1
ATOM 2713 C CA . PHE A 1 351 ? -9.734 26.328 36.75 1 91.56 351 PHE A CA 1
ATOM 2714 C C . PHE A 1 351 ? -10.992 25.469 36.719 1 91.56 351 PHE A C 1
ATOM 2716 O O . PHE A 1 351 ? -12.086 25.953 36.469 1 91.56 351 PHE A O 1
ATOM 2723 N N . VAL A 1 352 ? -10.93 24.141 37 1 92.5 352 VAL A N 1
ATOM 2724 C CA . VAL A 1 352 ? -12.078 23.25 37.031 1 92.5 352 VAL A CA 1
ATOM 2725 C C . VAL A 1 352 ? -12.961 23.594 38.25 1 92.5 352 VAL A C 1
ATOM 2727 O O . VAL A 1 352 ? -14.188 23.656 38.125 1 92.5 352 VAL A O 1
ATOM 2730 N N . GLN A 1 353 ? -12.352 23.781 39.344 1 92.19 353 GLN A N 1
ATOM 2731 C CA . GLN A 1 353 ? -13.094 24.125 40.562 1 92.19 353 GLN A CA 1
ATOM 2732 C C . GLN A 1 353 ? -13.727 25.5 40.469 1 92.19 353 GLN A C 1
ATOM 2734 O O . GLN A 1 353 ? -14.828 25.719 40.969 1 92.19 353 GLN A O 1
ATOM 2739 N N . VAL A 1 354 ? -12.938 26.391 39.844 1 93 354 VAL A N 1
ATOM 2740 C CA . VAL A 1 354 ? -13.453 27.734 39.656 1 93 354 VAL A CA 1
ATOM 2741 C C . VAL A 1 354 ? -14.711 27.703 38.781 1 93 354 VAL A C 1
ATOM 2743 O O . VAL A 1 354 ? -15.688 28.406 39.062 1 93 354 VAL A O 1
ATOM 2746 N N . PHE A 1 355 ? -14.688 26.938 37.812 1 93.88 355 PHE A N 1
ATOM 2747 C CA . PHE A 1 355 ? -15.828 26.812 36.906 1 93.88 355 PHE A CA 1
ATOM 2748 C C . PHE A 1 355 ? -17.031 26.219 37.625 1 93.88 355 PHE A C 1
ATOM 2750 O O . PHE A 1 355 ? -18.156 26.688 37.5 1 93.88 355 PHE A O 1
ATOM 2757 N N . ASN A 1 356 ? -16.812 25.156 38.375 1 93.25 356 ASN A N 1
ATOM 2758 C CA . ASN A 1 356 ? -17.875 24.469 39.062 1 93.25 356 ASN A CA 1
ATOM 2759 C C . ASN A 1 356 ? -18.578 25.391 40.062 1 93.25 356 ASN A C 1
ATOM 2761 O O . ASN A 1 356 ? -19.766 25.234 40.344 1 93.25 356 ASN A O 1
ATOM 2765 N N . ALA A 1 357 ? -17.844 26.328 40.562 1 92.06 357 ALA A N 1
ATOM 2766 C CA . ALA A 1 357 ? -18.375 27.266 41.531 1 92.06 357 ALA A CA 1
ATOM 2767 C C . ALA A 1 357 ? -18.875 28.547 40.875 1 92.06 357 ALA A C 1
ATOM 2769 O O . ALA A 1 357 ? -19.469 29.406 41.531 1 92.06 357 ALA A O 1
ATOM 2770 N N . SER A 1 358 ? -18.797 28.656 39.656 1 91.75 358 SER A N 1
ATOM 2771 C CA . SER A 1 358 ? -19.094 29.906 38.938 1 91.75 358 SER A CA 1
ATOM 2772 C C . SER A 1 358 ? -20.562 30 38.562 1 91.75 358 SER A C 1
ATOM 2774 O O . SER A 1 358 ? -21.297 29 38.656 1 91.75 358 SER A O 1
ATOM 2776 N N . SER A 1 359 ? -20.969 31.203 38.156 1 90.12 359 SER A N 1
ATOM 2777 C CA . SER A 1 359 ? -22.328 31.453 37.688 1 90.12 359 SER A CA 1
ATOM 2778 C C . SER A 1 359 ? -22.562 30.812 36.312 1 90.12 359 SER A C 1
ATOM 2780 O O . SER A 1 359 ? -23.703 30.484 35.969 1 90.12 359 SER A O 1
ATOM 2782 N N . LEU A 1 360 ? -21.531 30.625 35.625 1 91.38 360 LEU A N 1
ATOM 2783 C CA . LEU A 1 360 ? -21.656 30.016 34.312 1 91.38 360 LEU A CA 1
ATOM 2784 C C . LEU A 1 360 ? -22.078 28.562 34.406 1 91.38 360 LEU A C 1
ATOM 2786 O O . LEU A 1 360 ? -22.875 28.062 33.594 1 91.38 360 LEU A O 1
ATOM 2790 N N . LYS A 1 361 ? -21.516 27.875 35.375 1 93.06 361 LYS A N 1
ATOM 2791 C CA . LYS A 1 361 ? -21.922 26.484 35.594 1 93.06 361 LYS A CA 1
ATOM 2792 C C . LYS A 1 361 ? -23.391 26.391 36 1 93.06 361 LYS A C 1
ATOM 2794 O O . LYS A 1 361 ? -24.109 25.516 35.5 1 93.06 361 LYS A O 1
ATOM 2799 N N . THR A 1 362 ? -23.812 27.281 36.844 1 91.75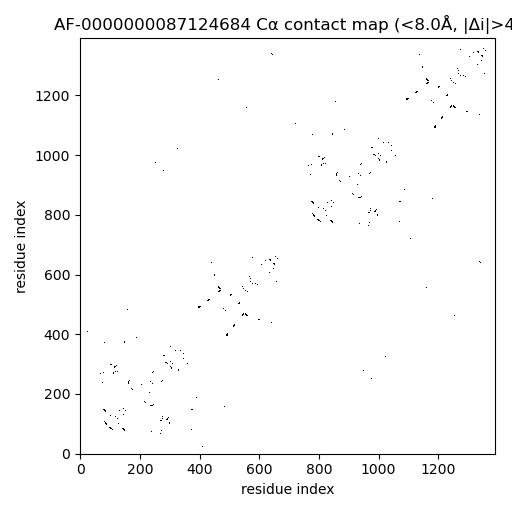 362 THR A N 1
ATOM 2800 C CA . THR A 1 362 ? -25.203 27.312 37.25 1 91.75 362 THR A CA 1
ATOM 2801 C C . THR A 1 362 ? -26.109 27.609 36.062 1 91.75 362 THR A C 1
ATOM 2803 O O . THR A 1 362 ? -27.172 26.984 35.906 1 91.75 362 THR A O 1
ATOM 2806 N N . ALA A 1 363 ? -25.641 28.516 35.281 1 90.38 363 ALA A N 1
ATOM 2807 C CA . ALA A 1 363 ? -26.406 28.859 34.094 1 90.38 363 ALA A CA 1
ATOM 2808 C C . ALA A 1 363 ? -26.469 27.672 33.125 1 90.38 363 ALA A C 1
ATOM 2810 O O . ALA A 1 363 ? -27.5 27.438 32.5 1 90.38 363 ALA A O 1
ATOM 2811 N N . MET A 1 364 ? -25.391 27.016 32.969 1 91.75 364 MET A N 1
ATOM 2812 C CA . MET A 1 364 ? -25.359 25.844 32.125 1 91.75 364 MET A CA 1
ATOM 2813 C C . MET A 1 364 ? -26.328 24.781 32.594 1 91.75 364 MET A C 1
ATOM 2815 O O . MET A 1 364 ? -27.078 24.188 31.812 1 91.75 364 MET A O 1
ATOM 2819 N N . ASP A 1 365 ? -26.328 24.578 33.906 1 90.94 365 ASP A N 1
ATOM 2820 C CA . ASP A 1 365 ? -27.203 23.562 34.5 1 90.94 365 ASP A CA 1
ATOM 2821 C C . ASP A 1 365 ? -28.672 23.953 34.312 1 90.94 365 ASP A C 1
ATOM 2823 O O . ASP A 1 365 ? -29.531 23.094 34.094 1 90.94 365 ASP A O 1
ATOM 2827 N N . GLU A 1 366 ? -28.875 25.188 34.438 1 89.62 366 GLU A N 1
ATOM 2828 C CA . GLU A 1 366 ? -30.25 25.672 34.25 1 89.62 366 GLU A CA 1
ATOM 2829 C C . GLU A 1 366 ? -30.688 25.516 32.812 1 89.62 366 GLU A C 1
ATOM 2831 O O . GLU A 1 366 ? -31.828 25.109 32.531 1 89.62 366 GLU A O 1
ATOM 2836 N N . ASN A 1 367 ? -29.828 25.922 31.953 1 89.5 367 ASN A N 1
ATOM 2837 C CA . ASN A 1 367 ? -30.156 25.797 30.531 1 89.5 367 ASN A CA 1
ATOM 2838 C C . ASN A 1 367 ? -30.312 24.344 30.109 1 89.5 367 ASN A C 1
ATOM 2840 O O . ASN A 1 367 ? -31.109 24.031 29.234 1 89.5 367 ASN A O 1
ATOM 2844 N N . LEU A 1 368 ? -29.516 23.484 30.656 1 90.81 368 LEU A N 1
ATOM 2845 C CA . LEU A 1 368 ? -29.609 22.062 30.375 1 90.81 368 LEU A CA 1
ATOM 2846 C C . LEU A 1 368 ? -30.969 21.516 30.812 1 90.81 368 LEU A C 1
ATOM 2848 O O . LEU A 1 368 ? -31.484 20.562 30.219 1 90.81 368 LEU A O 1
ATOM 2852 N N . GLY A 1 369 ? -31.531 22.156 31.812 1 85.25 369 GLY A N 1
ATOM 2853 C CA . GLY A 1 369 ? -32.812 21.703 32.344 1 85.25 369 GLY A CA 1
ATOM 2854 C C . GLY A 1 369 ? -34 22.297 31.594 1 85.25 369 GLY A C 1
ATOM 2855 O O . GLY A 1 369 ? -35.156 21.891 31.812 1 85.25 369 GLY A O 1
ATOM 2856 N N . MET A 1 370 ? -33.75 23.109 30.688 1 84.75 370 MET A N 1
ATOM 2857 C CA . MET A 1 370 ? -34.812 23.781 29.953 1 84.75 370 MET A CA 1
ATOM 2858 C C . MET A 1 370 ? -35.469 22.828 28.969 1 84.75 370 MET A C 1
ATOM 2860 O O . MET A 1 370 ? -34.875 21.844 28.547 1 84.75 370 MET A O 1
ATOM 2864 N N . GLN A 1 371 ? -36.688 23.25 28.609 1 79.62 371 GLN A N 1
ATOM 2865 C CA . GLN A 1 371 ? -37.438 22.469 27.641 1 79.62 371 GLN A CA 1
ATOM 2866 C C . GLN A 1 371 ? -36.812 22.531 26.266 1 79.62 371 GLN A C 1
ATOM 2868 O O . GLN A 1 371 ? -36.406 23.609 25.797 1 79.62 371 GLN A O 1
ATOM 2873 N N . GLY A 1 372 ? -36.594 21.359 25.641 1 78.75 372 GLY A N 1
ATOM 2874 C CA . GLY A 1 372 ? -36.031 21.281 24.312 1 78.75 372 GLY A CA 1
ATOM 2875 C C . GLY A 1 372 ? -34.562 20.906 24.328 1 78.75 372 GLY A C 1
ATOM 2876 O O . GLY A 1 372 ? -33.938 20.688 23.266 1 78.75 372 GLY A O 1
ATOM 2877 N N . VAL A 1 373 ? -34.031 20.953 25.5 1 86.62 373 VAL A N 1
ATOM 2878 C CA . VAL A 1 373 ? -32.625 20.609 25.625 1 86.62 373 VAL A CA 1
ATOM 2879 C C . VAL A 1 373 ? -32.5 19.219 26.234 1 86.62 373 VAL A C 1
ATOM 2881 O O . VAL A 1 373 ? -32.375 18.219 25.516 1 86.62 373 VAL A O 1
ATOM 2884 N N . THR A 1 374 ? -32.812 19.062 27.531 1 85.44 374 THR A N 1
ATOM 2885 C CA . THR A 1 374 ? -32.75 17.75 28.156 1 85.44 374 THR A CA 1
ATOM 2886 C C . THR A 1 374 ? -34.188 17.203 28.375 1 85.44 374 THR A C 1
ATOM 2888 O O . THR A 1 374 ? -34.344 16.016 28.609 1 85.44 374 THR A O 1
ATOM 2891 N N . VAL A 1 375 ? -35.125 18.094 28.328 1 81.25 375 VAL A N 1
ATOM 2892 C CA . VAL A 1 375 ? -36.531 17.688 28.438 1 81.25 375 VAL A CA 1
ATOM 2893 C C . VAL A 1 375 ? -37.25 18 27.141 1 81.25 375 VAL A C 1
ATOM 2895 O O . VAL A 1 375 ? -37.188 19.125 26.641 1 81.25 375 VAL A O 1
ATOM 2898 N N . PRO A 1 376 ? -37.906 17.047 26.609 1 85.62 376 PRO A N 1
ATOM 2899 C CA . PRO A 1 376 ? -38.594 17.281 25.344 1 85.62 376 PRO A CA 1
ATOM 2900 C C . PRO A 1 376 ? -39.625 18.406 25.438 1 85.62 376 PRO A C 1
ATOM 2902 O O . PRO A 1 376 ? -40.312 18.531 26.469 1 85.62 376 PRO A O 1
ATOM 2905 N N . ALA A 1 377 ? -39.594 19.25 24.469 1 76.88 377 ALA A N 1
ATOM 2906 C CA . ALA A 1 377 ? -40.625 20.281 24.406 1 76.88 377 ALA A CA 1
ATOM 2907 C C . ALA A 1 377 ? -42 19.688 24.094 1 76.88 377 ALA A C 1
ATOM 2909 O O . ALA A 1 377 ? -42.094 18.641 23.438 1 76.88 377 ALA A O 1
ATOM 2910 N N . PRO A 1 378 ? -43 20.328 24.641 1 75.19 378 PRO A N 1
ATOM 2911 C CA . PRO A 1 378 ? -44.344 19.828 24.328 1 75.19 378 PRO A CA 1
ATOM 2912 C C . PRO A 1 378 ? -44.656 19.859 22.844 1 75.19 378 PRO A C 1
ATOM 2914 O O . PRO A 1 378 ? -44.438 20.875 22.188 1 75.19 378 PRO A O 1
ATOM 2917 N N . GLY A 1 379 ? -44.969 18.781 22.156 1 70.56 379 GLY A N 1
ATOM 2918 C CA . GLY A 1 379 ? -45.344 18.703 20.75 1 70.56 379 GLY A CA 1
ATOM 2919 C C . GLY A 1 379 ? -44.219 18.234 19.859 1 70.56 379 GLY A C 1
ATOM 2920 O O . GLY A 1 379 ? -44.406 18.016 18.672 1 70.56 379 GLY A O 1
ATOM 2921 N N . GLN A 1 380 ? -43.062 18.266 20.453 1 75.19 380 GLN A N 1
ATOM 2922 C CA . GLN A 1 380 ? -41.938 17.844 19.641 1 75.19 380 GLN A CA 1
ATOM 2923 C C . GLN A 1 380 ? -41.844 16.312 19.594 1 75.19 380 GLN A C 1
ATOM 2925 O O . GLN A 1 380 ? -41.938 15.656 20.641 1 75.19 380 GLN A O 1
ATOM 2930 N N . ASP A 1 381 ? -41.875 15.766 18.359 1 71.56 381 ASP A N 1
ATOM 2931 C CA . ASP A 1 381 ? -41.781 14.32 18.188 1 71.56 381 ASP A CA 1
ATOM 2932 C C . ASP A 1 381 ? -40.344 13.852 18.203 1 71.56 381 ASP A C 1
ATOM 2934 O O . ASP A 1 381 ? -39.438 14.594 17.828 1 71.56 381 ASP A O 1
ATOM 2938 N N . GLU A 1 382 ? -40.188 12.766 18.797 1 77.56 382 GLU A N 1
ATOM 2939 C CA . GLU A 1 382 ? -38.906 12.117 18.797 1 77.56 382 GLU A CA 1
ATOM 2940 C C . GLU A 1 382 ? -38.438 11.82 17.375 1 77.56 382 GLU A C 1
ATOM 2942 O O . GLU A 1 382 ? -39.219 11.445 16.516 1 77.56 382 GLU A O 1
ATOM 2947 N N . LEU A 1 383 ? -37.281 12.281 17.109 1 74.5 383 LEU A N 1
ATOM 2948 C CA . LEU A 1 383 ? -36.719 11.93 15.82 1 74.5 383 LEU A CA 1
ATOM 2949 C C . LEU A 1 383 ? -36.594 10.422 15.672 1 74.5 383 LEU A C 1
ATOM 2951 O O . LEU A 1 383 ? -35.906 9.766 16.453 1 74.5 383 LEU A O 1
ATOM 2955 N N . CYS A 1 384 ? -37.5 9.789 15.031 1 69.12 384 CYS A N 1
ATOM 2956 C CA . CYS A 1 384 ? -37.5 8.344 14.852 1 69.12 384 CYS A CA 1
ATOM 2957 C C . CYS A 1 384 ? -37.281 7.973 13.391 1 69.12 384 CYS A C 1
ATOM 2959 O O . CYS A 1 384 ? -37.875 8.562 12.492 1 69.12 384 CYS A O 1
ATOM 2961 N N . PHE A 1 385 ? -36.25 7.34 13.25 1 70 385 PHE A N 1
ATOM 2962 C CA . PHE A 1 385 ? -36 6.801 11.914 1 70 385 PHE A CA 1
ATOM 2963 C C . PHE A 1 385 ? -36.344 5.316 11.859 1 70 385 PHE A C 1
ATOM 2965 O O . PHE A 1 385 ? -35.969 4.559 12.766 1 70 385 PHE A O 1
ATOM 2972 N N . THR A 1 386 ? -37.219 4.922 11.055 1 62.38 386 THR A N 1
ATOM 2973 C CA . THR A 1 386 ? -37.656 3.537 10.953 1 62.38 386 THR A CA 1
ATOM 2974 C C . THR A 1 386 ? -36.594 2.678 10.266 1 62.38 386 THR A C 1
ATOM 2976 O O . THR A 1 386 ? -36.438 1.502 10.594 1 62.38 386 THR A O 1
ATOM 2979 N N . ASN A 1 387 ? -36.062 3.332 9.258 1 69.69 387 ASN A N 1
ATOM 2980 C CA . ASN A 1 387 ? -35.125 2.533 8.484 1 69.69 387 ASN A CA 1
ATOM 2981 C C . ASN A 1 387 ? -33.688 2.934 8.781 1 69.69 387 ASN A C 1
ATOM 2983 O O . ASN A 1 387 ? -33.375 4.113 8.992 1 69.69 387 ASN A O 1
ATOM 2987 N N . LYS A 1 388 ? -32.875 1.973 8.938 1 68.88 388 LYS A N 1
ATOM 2988 C CA . LYS A 1 388 ? -31.453 2.189 9.219 1 68.88 388 LYS A CA 1
ATOM 2989 C C . LYS A 1 388 ? -30.797 3.016 8.117 1 68.88 388 LYS A C 1
ATOM 2991 O O . LYS A 1 388 ? -29.938 3.863 8.391 1 68.88 388 LYS A O 1
ATOM 2996 N N . ARG A 1 389 ? -31.391 2.734 6.938 1 74.62 389 ARG A N 1
ATOM 2997 C CA . ARG A 1 389 ? -30.844 3.471 5.809 1 74.62 389 ARG A CA 1
ATOM 2998 C C . ARG A 1 389 ? -31.875 4.43 5.223 1 74.62 389 ARG A C 1
ATOM 3000 O O . ARG A 1 389 ? -33.062 4.117 5.172 1 74.62 389 ARG A O 1
ATOM 3007 N N . ALA A 1 390 ? -31.406 5.559 4.781 1 76.12 390 ALA A N 1
ATOM 3008 C CA . ALA A 1 390 ? -32.312 6.621 4.309 1 76.12 390 ALA A CA 1
ATOM 3009 C C . ALA A 1 390 ? -32.812 6.316 2.906 1 76.12 390 ALA A C 1
ATOM 3011 O O . ALA A 1 390 ? -34 6.516 2.619 1 76.12 390 ALA A O 1
ATOM 3012 N N . ALA A 1 391 ? -31.906 5.77 2.09 1 83.44 391 ALA A N 1
ATOM 3013 C CA . ALA A 1 391 ? -32.281 5.531 0.695 1 83.44 391 ALA A CA 1
ATOM 3014 C C . ALA A 1 391 ? -32.906 4.148 0.518 1 83.44 391 ALA A C 1
ATOM 3016 O O . ALA A 1 391 ? -32.625 3.24 1.311 1 83.44 391 ALA A O 1
ATOM 3017 N N . SER A 1 392 ? -33.656 4.031 -0.476 1 85.19 392 SER A N 1
ATOM 3018 C CA . SER A 1 392 ? -34.25 2.744 -0.811 1 85.19 392 SER A CA 1
ATOM 3019 C C . SER A 1 392 ? -33.188 1.755 -1.297 1 85.19 392 SER A C 1
ATOM 3021 O O . SER A 1 392 ? -32.125 2.154 -1.708 1 85.19 392 SER A O 1
ATOM 3023 N N . SER A 1 393 ? -33.531 0.549 -1.181 1 87.75 393 SER A N 1
ATOM 3024 C CA . SER A 1 393 ? -32.594 -0.502 -1.567 1 87.75 393 SER A CA 1
ATOM 3025 C C . SER A 1 393 ? -32.219 -0.406 -3.047 1 87.75 393 SER A C 1
ATOM 3027 O O . SER A 1 393 ? -31.078 -0.631 -3.426 1 87.75 393 SER A O 1
ATOM 3029 N N . LEU A 1 394 ? -33.156 -0.085 -3.844 1 89 394 LEU A N 1
ATOM 3030 C CA . LEU A 1 394 ? -32.906 -0.008 -5.277 1 89 394 LEU A CA 1
ATOM 3031 C C . LEU A 1 394 ? -31.984 1.155 -5.605 1 89 394 LEU A C 1
ATOM 3033 O O . LEU A 1 394 ? -31.109 1.038 -6.473 1 89 394 LEU A O 1
ATOM 3037 N N . THR A 1 395 ? -32.188 2.252 -4.93 1 89.62 395 THR A N 1
ATOM 3038 C CA . THR A 1 395 ? -31.344 3.408 -5.152 1 89.62 395 THR A CA 1
ATOM 3039 C C . THR A 1 395 ? -29.922 3.125 -4.68 1 89.62 395 THR A C 1
ATOM 3041 O O . THR A 1 395 ? -28.953 3.52 -5.336 1 89.62 395 THR A O 1
ATOM 3044 N N . GLN A 1 396 ? -29.875 2.465 -3.598 1 90.44 396 GLN A N 1
ATOM 3045 C CA . GLN A 1 396 ? -28.562 2.096 -3.082 1 90.44 396 GLN A CA 1
ATOM 3046 C C . GLN A 1 396 ? -27.812 1.193 -4.062 1 90.44 396 GLN A C 1
ATOM 3048 O O . GLN A 1 396 ? -26.641 1.438 -4.383 1 90.44 396 GLN A O 1
ATOM 3053 N N . ALA A 1 397 ? -28.547 0.233 -4.535 1 91 397 ALA A N 1
ATOM 3054 C CA . ALA A 1 397 ? -27.953 -0.722 -5.465 1 91 397 ALA A CA 1
ATOM 3055 C C . ALA A 1 397 ? -27.484 -0.026 -6.738 1 91 397 ALA A C 1
ATOM 3057 O O . ALA A 1 397 ? -26.391 -0.291 -7.23 1 91 397 ALA A O 1
ATOM 3058 N N . TYR A 1 398 ? -28.281 0.793 -7.18 1 91.88 398 TYR A N 1
ATOM 3059 C CA . TYR A 1 398 ? -27.969 1.477 -8.43 1 91.88 398 TYR A CA 1
ATOM 3060 C C . TYR A 1 398 ? -26.766 2.398 -8.266 1 91.88 398 TYR A C 1
ATOM 3062 O O . TYR A 1 398 ? -25.844 2.377 -9.086 1 91.88 398 TYR A O 1
ATOM 3070 N N . MET A 1 399 ? -26.75 3.203 -7.238 1 91 399 MET A N 1
ATOM 3071 C CA . MET A 1 399 ? -25.688 4.195 -7.035 1 91 399 MET A CA 1
ATOM 3072 C C . MET A 1 399 ? -24.359 3.52 -6.758 1 91 399 MET A C 1
ATOM 3074 O O . MET A 1 399 ? -23.328 3.938 -7.281 1 91 399 MET A O 1
ATOM 3078 N N . VAL A 1 400 ? -24.391 2.52 -5.992 1 90.44 400 VAL A N 1
ATOM 3079 C CA . VAL A 1 400 ? -23.156 1.827 -5.633 1 90.44 400 VAL A CA 1
ATOM 3080 C C . VAL A 1 400 ? -22.625 1.069 -6.84 1 90.44 400 VAL A C 1
ATOM 3082 O O . VAL A 1 400 ? -21.422 1.088 -7.105 1 90.44 400 VAL A O 1
ATOM 3085 N N . THR A 1 401 ? -23.516 0.405 -7.551 1 92 401 THR A N 1
ATOM 3086 C CA . THR A 1 401 ? -23.094 -0.324 -8.742 1 92 401 THR A CA 1
ATOM 3087 C C . THR A 1 401 ? -22.5 0.63 -9.781 1 92 401 THR A C 1
ATOM 3089 O O . THR A 1 401 ? -21.484 0.33 -10.406 1 92 401 THR A O 1
ATOM 3092 N N . GLN A 1 402 ? -23.125 1.725 -9.93 1 90.94 402 GLN A N 1
ATOM 3093 C CA . GLN A 1 402 ? -22.641 2.715 -10.883 1 90.94 402 GLN A CA 1
ATOM 3094 C C . GLN A 1 402 ? -21.266 3.242 -10.484 1 90.94 402 GLN A C 1
ATOM 3096 O O . GLN A 1 402 ? -20.422 3.5 -11.344 1 90.94 402 GLN A O 1
ATOM 3101 N N . ARG A 1 403 ? -21.062 3.42 -9.258 1 89 403 ARG A N 1
ATOM 3102 C CA . ARG A 1 403 ? -19.781 3.895 -8.758 1 89 403 ARG A CA 1
ATOM 3103 C C . ARG A 1 403 ? -18.672 2.908 -9.094 1 89 403 ARG A C 1
ATOM 3105 O O . ARG A 1 403 ? -17.594 3.312 -9.523 1 89 403 ARG A O 1
ATOM 3112 N N . PHE A 1 404 ? -18.984 1.656 -8.945 1 88.69 404 PHE A N 1
ATOM 3113 C CA . PHE A 1 404 ? -17.969 0.647 -9.195 1 88.69 404 PHE A CA 1
ATOM 3114 C C . PHE A 1 404 ? -17.672 0.53 -10.688 1 88.69 404 PHE A C 1
ATOM 3116 O O . PHE A 1 404 ? -16.531 0.352 -11.094 1 88.69 404 PHE A O 1
ATOM 3123 N N . PHE A 1 405 ? -18.719 0.623 -11.484 1 89.25 405 PHE A N 1
ATOM 3124 C CA . PHE A 1 405 ? -18.5 0.583 -12.93 1 89.25 405 PHE A CA 1
ATOM 3125 C C . PHE A 1 405 ? -17.625 1.758 -13.375 1 89.25 405 PHE A C 1
ATOM 3127 O O . PHE A 1 405 ? -16.75 1.602 -14.234 1 89.25 405 PHE A O 1
ATOM 3134 N N . ARG A 1 406 ? -17.844 2.908 -12.789 1 86.75 406 ARG A N 1
ATOM 3135 C CA . ARG A 1 406 ? -17.047 4.086 -13.125 1 86.75 406 ARG A CA 1
ATOM 3136 C C . ARG A 1 406 ? -15.617 3.951 -12.617 1 86.75 406 ARG A C 1
ATOM 3138 O O . ARG A 1 406 ? -14.672 4.363 -13.297 1 86.75 406 ARG A O 1
ATOM 3145 N N . MET A 1 407 ? -15.492 3.471 -11.445 1 84.5 407 MET A N 1
ATOM 3146 C CA . MET A 1 407 ? -14.172 3.279 -10.852 1 84.5 407 MET A CA 1
ATOM 3147 C C . MET A 1 407 ? -13.32 2.348 -11.703 1 84.5 407 MET A C 1
ATOM 3149 O O . MET A 1 407 ? -12.172 2.658 -12.008 1 84.5 407 MET A O 1
ATOM 3153 N N . TYR A 1 408 ? -13.945 1.188 -12.109 1 84.44 408 TYR A N 1
ATOM 3154 C CA . TYR A 1 408 ? -13.211 0.21 -12.906 1 84.44 408 TYR A CA 1
ATOM 3155 C C . TYR A 1 408 ? -12.844 0.781 -14.266 1 84.44 408 TYR A C 1
ATOM 3157 O O . TYR A 1 408 ? -11.797 0.444 -14.828 1 84.44 408 TYR A O 1
ATOM 3165 N N . TRP A 1 409 ? -13.672 1.674 -14.656 1 82.94 409 TRP A N 1
ATOM 3166 C CA . TRP A 1 409 ? -13.445 2.281 -15.961 1 82.94 409 TRP A CA 1
ATOM 3167 C C . TRP A 1 409 ? -12.352 3.342 -15.891 1 82.94 409 TRP A C 1
ATOM 3169 O O . TRP A 1 409 ? -11.539 3.471 -16.812 1 82.94 409 TRP A O 1
ATOM 3179 N N . ARG A 1 410 ? -12.219 4.105 -14.758 1 79.81 410 ARG A N 1
ATOM 3180 C CA . ARG A 1 410 ? -11.32 5.25 -14.656 1 79.81 410 ARG A CA 1
ATOM 3181 C C . ARG A 1 410 ? -9.953 4.828 -14.125 1 79.81 410 ARG A C 1
ATOM 3183 O O . ARG A 1 410 ? -8.977 5.574 -14.242 1 79.81 410 ARG A O 1
ATOM 3190 N N . VAL A 1 411 ? -9.883 3.705 -13.523 1 72.88 411 VAL A N 1
ATOM 3191 C CA . VAL A 1 411 ? -8.594 3.197 -13.062 1 72.88 411 VAL A CA 1
ATOM 3192 C C . VAL A 1 411 ? -8.148 2.037 -13.945 1 72.88 411 VAL A C 1
ATOM 3194 O O . VAL A 1 411 ? -8.375 0.872 -13.617 1 72.88 411 VAL A O 1
ATOM 3197 N N . PRO A 1 412 ? -7.441 2.34 -14.93 1 72.19 412 PRO A N 1
ATOM 3198 C CA . PRO A 1 412 ? -7.145 1.301 -15.922 1 72.19 412 PRO A CA 1
ATOM 3199 C C . PRO A 1 412 ? -5.992 0.392 -15.492 1 72.19 412 PRO A C 1
ATOM 3201 O O . PRO A 1 412 ? -5.793 -0.675 -16.078 1 72.19 412 PRO A O 1
ATOM 3204 N N . THR A 1 413 ? -5.297 0.767 -14.523 1 71.5 413 THR A N 1
ATOM 3205 C CA . THR A 1 413 ? -4.129 -0.031 -14.164 1 71.5 413 THR A CA 1
ATOM 3206 C C . THR A 1 413 ? -4.531 -1.47 -13.852 1 71.5 413 THR A C 1
ATOM 3208 O O . THR A 1 413 ? -3.854 -2.412 -14.266 1 71.5 413 THR A O 1
ATOM 3211 N N . TYR A 1 414 ? -5.656 -1.706 -13.328 1 75.44 414 TYR A N 1
ATOM 3212 C CA . TYR A 1 414 ? -6.102 -3.039 -12.938 1 75.44 414 TYR A CA 1
ATOM 3213 C C . TYR A 1 414 ? -6.582 -3.83 -14.141 1 75.44 414 TYR A C 1
ATOM 3215 O O . TYR A 1 414 ? -6.082 -4.926 -14.414 1 75.44 414 TYR A O 1
ATOM 3223 N N . ASN A 1 415 ? -7.508 -3.361 -14.883 1 79.44 415 ASN A N 1
ATOM 3224 C CA . ASN A 1 415 ? -8.148 -4.105 -15.969 1 79.44 415 ASN A CA 1
ATOM 3225 C C . ASN A 1 415 ? -7.262 -4.16 -17.203 1 79.44 415 ASN A C 1
ATOM 3227 O O . ASN A 1 415 ? -7.23 -5.176 -17.906 1 79.44 415 ASN A O 1
ATOM 3231 N N . TRP A 1 416 ? -6.535 -3.16 -17.359 1 77.19 416 TRP A N 1
ATOM 3232 C CA . TRP A 1 416 ? -5.66 -3.16 -18.531 1 77.19 416 TRP A CA 1
ATOM 3233 C C . TRP A 1 416 ? -4.539 -4.18 -18.359 1 77.19 416 TRP A C 1
ATOM 3235 O O . TRP A 1 416 ? -4.191 -4.883 -19.312 1 77.19 416 TRP A O 1
ATOM 3245 N N . THR A 1 417 ? -4.047 -4.129 -17.297 1 74.81 417 THR A N 1
ATOM 3246 C CA . THR A 1 417 ? -2.971 -5.086 -17.047 1 74.81 417 THR A CA 1
ATOM 3247 C C . THR A 1 417 ? -3.48 -6.516 -17.172 1 74.81 417 THR A C 1
ATOM 3249 O O . THR A 1 417 ? -2.779 -7.387 -17.688 1 74.81 417 THR A O 1
ATOM 3252 N N . ARG A 1 418 ? -4.648 -6.789 -16.75 1 82.69 418 ARG A N 1
ATOM 3253 C CA . ARG A 1 418 ? -5.242 -8.117 -16.891 1 82.69 418 ARG A CA 1
ATOM 3254 C C . ARG A 1 418 ? -5.414 -8.492 -18.359 1 82.69 418 ARG A C 1
ATOM 3256 O O . ARG A 1 418 ? -5.133 -9.625 -18.75 1 82.69 418 ARG A O 1
ATOM 3263 N N . PHE A 1 419 ? -5.871 -7.566 -19.125 1 84.88 419 PHE A N 1
ATOM 3264 C CA . PHE A 1 419 ? -6.066 -7.812 -20.547 1 84.88 419 PHE A CA 1
ATOM 3265 C C . PHE A 1 419 ? -4.742 -8.141 -21.234 1 84.88 419 PHE A C 1
ATOM 3267 O O . PHE A 1 419 ? -4.672 -9.062 -22.047 1 84.88 419 PHE A O 1
ATOM 3274 N N . VAL A 1 420 ? -3.777 -7.461 -20.828 1 81.44 420 VAL A N 1
ATOM 3275 C CA . VAL A 1 420 ? -2.467 -7.652 -21.438 1 81.44 420 VAL A CA 1
ATOM 3276 C C . VAL A 1 420 ? -1.903 -9.016 -21.031 1 81.44 420 VAL A C 1
ATOM 3278 O O . VAL A 1 420 ? -1.368 -9.742 -21.875 1 81.44 420 VAL A O 1
ATOM 3281 N N . VAL A 1 421 ? -2.066 -9.289 -19.812 1 83.12 421 VAL A N 1
ATOM 3282 C CA . VAL A 1 421 ? -1.504 -10.539 -19.312 1 83.12 421 VAL A CA 1
ATOM 3283 C C . VAL A 1 421 ? -2.256 -11.719 -19.906 1 83.12 421 VAL A C 1
ATOM 3285 O O . VAL A 1 421 ? -1.646 -12.719 -20.297 1 83.12 421 VAL A O 1
ATOM 3288 N N . TYR A 1 422 ? -3.576 -11.664 -20.047 1 88.94 422 TYR A N 1
ATOM 3289 C CA . TYR A 1 422 ? -4.371 -12.727 -20.641 1 88.94 422 TYR A CA 1
ATOM 3290 C C . TYR A 1 422 ? -4.023 -12.914 -22.109 1 88.94 422 TYR A C 1
ATOM 3292 O O . TYR A 1 422 ? -3.947 -14.039 -22.609 1 88.94 422 TYR A O 1
ATOM 3300 N N . THR A 1 423 ? -3.805 -11.797 -22.719 1 87.81 423 THR A N 1
ATOM 3301 C CA . THR A 1 423 ? -3.418 -11.844 -24.125 1 87.81 423 THR A CA 1
ATOM 3302 C C . THR A 1 423 ? -2.021 -12.445 -24.281 1 87.81 423 THR A C 1
ATOM 3304 O O . THR A 1 423 ? -1.802 -13.305 -25.141 1 87.81 423 THR A O 1
ATOM 3307 N N . ALA A 1 424 ? -1.153 -11.984 -23.469 1 84.94 424 ALA A N 1
ATOM 3308 C CA . ALA A 1 424 ? 0.214 -12.5 -23.516 1 84.94 424 ALA A CA 1
ATOM 3309 C C . ALA A 1 424 ? 0.251 -13.992 -23.203 1 84.94 424 ALA A C 1
ATOM 3311 O O . ALA A 1 424 ? 0.962 -14.75 -23.875 1 84.94 424 ALA A O 1
ATOM 3312 N N . MET A 1 425 ? -0.508 -14.414 -22.266 1 87.06 425 MET A N 1
ATOM 3313 C CA . MET A 1 425 ? -0.563 -15.828 -21.891 1 87.06 425 MET A CA 1
ATOM 3314 C C . MET A 1 425 ? -1.215 -16.641 -23 1 87.06 425 MET A C 1
ATOM 3316 O O . MET A 1 425 ? -0.78 -17.766 -23.297 1 87.06 425 MET A O 1
ATOM 3320 N N . GLY A 1 426 ? -2.293 -16.078 -23.578 1 90.12 426 GLY A N 1
ATOM 3321 C CA . GLY A 1 426 ? -2.92 -16.75 -24.703 1 90.12 426 GLY A CA 1
ATOM 3322 C C . GLY A 1 426 ? -1.978 -16.969 -25.875 1 90.12 426 GLY A C 1
ATOM 3323 O O . GLY A 1 426 ? -1.947 -18.047 -26.469 1 90.12 426 GLY A O 1
ATOM 3324 N N . LEU A 1 427 ? -1.152 -15.969 -26.078 1 86.06 427 LEU A N 1
ATOM 3325 C CA . LEU A 1 427 ? -0.177 -16.062 -27.156 1 86.06 427 LEU A CA 1
ATOM 3326 C C . LEU A 1 427 ? 0.927 -17.062 -26.812 1 86.06 427 LEU A C 1
ATOM 3328 O O . LEU A 1 427 ? 1.331 -17.875 -27.641 1 86.06 427 LEU A O 1
ATOM 3332 N N . LEU A 1 428 ? 1.283 -16.969 -25.609 1 82.81 428 LEU A N 1
ATOM 3333 C CA . LEU A 1 428 ? 2.379 -17.828 -25.172 1 82.81 428 LEU A CA 1
ATOM 3334 C C . LEU A 1 428 ? 1.98 -19.297 -25.234 1 82.81 428 LEU A C 1
ATOM 3336 O O . LEU A 1 428 ? 2.672 -20.109 -25.859 1 82.81 428 LEU A O 1
ATOM 3340 N N . PHE A 1 429 ? 0.879 -19.703 -24.688 1 85.25 429 PHE A N 1
ATOM 3341 C CA . PHE A 1 429 ? 0.448 -21.094 -24.656 1 85.25 429 PHE A CA 1
ATOM 3342 C C . PHE A 1 429 ? -0.051 -21.531 -26.031 1 85.25 429 PHE A C 1
ATOM 3344 O O . PHE A 1 429 ? 0.162 -22.672 -26.438 1 85.25 429 PHE A O 1
ATOM 3351 N N . GLY A 1 430 ? -0.663 -20.641 -26.766 1 86.12 430 GLY A N 1
ATOM 3352 C CA . GLY A 1 430 ? -1.132 -20.953 -28.109 1 86.12 430 GLY A CA 1
ATOM 3353 C C . GLY A 1 430 ? -0.005 -21.234 -29.078 1 86.12 430 GLY A C 1
ATOM 3354 O O . GLY A 1 430 ? -0.052 -22.219 -29.828 1 86.12 430 GLY A O 1
ATOM 3355 N N . LEU A 1 431 ? 1.047 -20.516 -28.984 1 82.12 431 LEU A N 1
ATOM 3356 C CA . LEU A 1 431 ? 2.154 -20.625 -29.922 1 82.12 431 LEU A CA 1
ATOM 3357 C C . LEU A 1 431 ? 2.996 -21.859 -29.625 1 82.12 431 LEU A C 1
ATOM 3359 O O . LEU A 1 431 ? 3.553 -22.469 -30.531 1 82.12 431 LEU A O 1
ATOM 3363 N N . VAL A 1 432 ? 3.049 -22.266 -28.453 1 80.12 432 VAL A N 1
ATOM 3364 C CA . VAL A 1 432 ? 3.83 -23.422 -28.047 1 80.12 432 VAL A CA 1
ATOM 3365 C C . VAL A 1 432 ? 3.184 -24.688 -28.609 1 80.12 432 VAL A C 1
ATOM 3367 O O . VAL A 1 432 ? 3.877 -25.656 -28.938 1 80.12 432 VAL A O 1
ATOM 3370 N N . PHE A 1 433 ? 1.912 -24.719 -28.812 1 84 433 PHE A N 1
ATOM 3371 C CA . PHE A 1 433 ? 1.215 -25.922 -29.219 1 84 433 PHE A CA 1
ATOM 3372 C C . PHE A 1 433 ? 0.706 -25.812 -30.656 1 84 433 PHE A C 1
ATOM 3374 O O . PHE A 1 433 ? -0.191 -26.547 -31.062 1 84 433 PHE A O 1
ATOM 3381 N N . VAL A 1 434 ? 1.349 -24.906 -31.312 1 84.56 434 VAL A N 1
ATOM 3382 C CA . VAL A 1 434 ? 0.967 -24.766 -32.719 1 84.56 434 VAL A CA 1
ATOM 3383 C C . VAL A 1 434 ? 1.371 -26.031 -33.5 1 84.56 434 VAL A C 1
ATOM 3385 O O . VAL A 1 434 ? 2.51 -26.484 -33.375 1 84.56 434 VAL A O 1
ATOM 3388 N N . GLY A 1 435 ? 0.459 -26.625 -34.188 1 80.69 435 GLY A N 1
ATOM 3389 C CA . GLY A 1 435 ? 0.755 -27.766 -35.031 1 80.69 435 GLY A CA 1
ATOM 3390 C C . GLY A 1 435 ? 0.727 -29.094 -34.281 1 80.69 435 GLY A C 1
ATOM 3391 O O . GLY A 1 435 ? 1.085 -30.141 -34.812 1 80.69 435 GLY A O 1
ATOM 3392 N N . ALA A 1 436 ? 0.306 -29.078 -33.031 1 81.31 436 ALA A N 1
ATOM 3393 C CA . ALA A 1 436 ? 0.2 -30.312 -32.25 1 81.31 436 ALA A CA 1
ATOM 3394 C C . ALA A 1 436 ? -0.938 -31.188 -32.781 1 81.31 436 ALA A C 1
ATOM 3396 O O . ALA A 1 436 ? -2.012 -30.688 -33.125 1 81.31 436 ALA A O 1
ATOM 3397 N N . ASP A 1 437 ? -0.779 -32.5 -33.031 1 81.31 437 ASP A N 1
ATOM 3398 C CA . ASP A 1 437 ? -1.8 -33.375 -33.594 1 81.31 437 ASP A CA 1
ATOM 3399 C C . ASP A 1 437 ? -2.41 -34.25 -32.469 1 81.31 437 ASP A C 1
ATOM 3401 O O . ASP A 1 437 ? -3.438 -34.906 -32.688 1 81.31 437 ASP A O 1
ATOM 3405 N N . TYR A 1 438 ? -2.062 -34.25 -31.281 1 88.5 438 TYR A N 1
ATOM 3406 C CA . TYR A 1 438 ? -2.584 -34.906 -30.094 1 88.5 438 TYR A CA 1
ATOM 3407 C C . TYR A 1 438 ? -2.947 -36.375 -30.375 1 88.5 438 TYR A C 1
ATOM 3409 O O . TYR A 1 438 ? -4.039 -36.812 -30.016 1 88.5 438 TYR A O 1
ATOM 3417 N N . LYS A 1 439 ? -2.146 -37.125 -30.984 1 87.31 439 LYS A N 1
ATOM 3418 C CA . LYS A 1 439 ? -2.398 -38.531 -31.328 1 87.31 439 LYS A CA 1
ATOM 3419 C C . LYS A 1 439 ? -1.604 -39.469 -30.406 1 87.31 439 LYS A C 1
ATOM 3421 O O . LYS A 1 439 ? -2.117 -40.5 -29.969 1 87.31 439 LYS A O 1
ATOM 3426 N N . SER A 1 440 ? -0.451 -39.031 -30.141 1 84.94 440 SER A N 1
ATOM 3427 C CA . SER A 1 440 ? 0.414 -39.875 -29.312 1 84.94 440 SER A CA 1
ATOM 3428 C C . SER A 1 440 ? 0.135 -39.625 -27.828 1 84.94 440 SER A C 1
ATOM 3430 O O . SER A 1 440 ? -0.444 -38.625 -27.453 1 84.94 440 SER A O 1
ATOM 3432 N N . TYR A 1 441 ? 0.504 -40.688 -27.016 1 84.06 441 TYR A N 1
ATOM 3433 C CA . TYR A 1 441 ? 0.349 -40.594 -25.578 1 84.06 441 TYR A CA 1
ATOM 3434 C C . TYR A 1 441 ? 0.994 -39.312 -25.031 1 84.06 441 TYR A C 1
ATOM 3436 O O . TYR A 1 441 ? 0.399 -38.625 -24.219 1 84.06 441 TYR A O 1
ATOM 3444 N N . GLN A 1 442 ? 2.176 -39.031 -25.516 1 77.06 442 GLN A N 1
ATOM 3445 C CA . GLN A 1 442 ? 2.916 -37.844 -25.047 1 77.06 442 GLN A CA 1
ATOM 3446 C C . GLN A 1 442 ? 2.217 -36.562 -25.453 1 77.06 442 GLN A C 1
ATOM 3448 O O . GLN A 1 442 ? 2.17 -35.594 -24.688 1 77.06 442 GLN A O 1
ATOM 3453 N N . GLU A 1 443 ? 1.695 -36.5 -26.609 1 84.38 443 GLU A N 1
ATOM 3454 C CA . GLU A 1 443 ? 1.044 -35.312 -27.109 1 84.38 443 GLU A CA 1
ATOM 3455 C C . GLU A 1 443 ? -0.281 -35.062 -26.391 1 84.38 443 GLU A C 1
ATOM 3457 O O . GLU A 1 443 ? -0.646 -33.906 -26.125 1 84.38 443 GLU A O 1
ATOM 3462 N N . VAL A 1 444 ? -1.006 -36.156 -26.141 1 88.69 444 VAL A N 1
ATOM 3463 C CA . VAL A 1 444 ? -2.268 -36.031 -25.422 1 88.69 444 VAL A CA 1
ATOM 3464 C C . VAL A 1 444 ? -2.002 -35.5 -24.016 1 88.69 444 VAL A C 1
ATOM 3466 O O . VAL A 1 444 ? -2.67 -34.594 -23.547 1 88.69 444 VAL A O 1
ATOM 3469 N N . ASN A 1 445 ? -1 -36.031 -23.391 1 85.62 445 ASN A N 1
ATOM 3470 C CA . ASN A 1 445 ? -0.673 -35.594 -22.047 1 85.62 445 ASN A CA 1
ATOM 3471 C C . ASN A 1 445 ? -0.138 -34.156 -22.047 1 85.62 445 ASN A C 1
ATOM 3473 O O . ASN A 1 445 ? -0.37 -33.406 -21.094 1 85.62 445 ASN A O 1
ATOM 3477 N N . SER A 1 446 ? 0.604 -33.812 -23.094 1 84.31 446 SER A N 1
ATOM 3478 C CA . SER A 1 446 ? 1.067 -32.438 -23.219 1 84.31 446 SER A CA 1
ATOM 3479 C C . SER A 1 446 ? -0.102 -31.469 -23.391 1 84.31 446 SER A C 1
ATOM 3481 O O . SER A 1 446 ? -0.069 -30.344 -22.875 1 84.31 446 SER A O 1
ATOM 3483 N N . GLY A 1 447 ? -1.078 -31.922 -24.109 1 90.31 447 GLY A N 1
ATOM 3484 C CA . GLY A 1 447 ? -2.281 -31.125 -24.25 1 90.31 447 GLY A CA 1
ATOM 3485 C C . GLY A 1 447 ? -3.041 -30.953 -22.953 1 90.31 447 GLY A C 1
ATOM 3486 O O . GLY A 1 447 ? -3.504 -29.844 -22.641 1 90.31 447 GLY A O 1
ATOM 3487 N N . LEU A 1 448 ? -3.164 -32.031 -22.203 1 92.31 448 LEU A N 1
ATOM 3488 C CA . LEU A 1 448 ? -3.795 -31.953 -20.891 1 92.31 448 LEU A CA 1
ATOM 3489 C C . LEU A 1 448 ? -2.99 -31.062 -19.953 1 92.31 448 LEU A C 1
ATOM 3491 O O . LEU A 1 448 ? -3.564 -30.344 -19.141 1 92.31 448 LEU A O 1
ATOM 3495 N N . GLY A 1 449 ? -1.692 -31.156 -20.109 1 87.56 449 GLY A N 1
ATOM 3496 C CA . GLY A 1 449 ? -0.819 -30.297 -19.344 1 87.56 449 GLY A CA 1
ATOM 3497 C C . GLY A 1 449 ? -1.014 -28.812 -19.656 1 87.56 449 GLY A C 1
ATOM 3498 O O . GLY A 1 449 ? -0.957 -27.969 -18.766 1 87.56 449 GLY A O 1
ATOM 3499 N N . MET A 1 450 ? -1.232 -28.531 -20.922 1 88.62 450 MET A N 1
ATOM 3500 C CA . MET A 1 450 ? -1.505 -27.156 -21.312 1 88.62 450 MET A CA 1
ATOM 3501 C C . MET A 1 450 ? -2.77 -26.641 -20.641 1 88.62 450 MET A C 1
ATOM 3503 O O . MET A 1 450 ? -2.797 -25.5 -20.156 1 88.62 450 MET A O 1
ATOM 3507 N N . ILE A 1 451 ? -3.795 -27.469 -20.609 1 93.81 451 ILE A N 1
ATOM 3508 C CA . ILE A 1 451 ? -5.051 -27.078 -19.969 1 93.81 451 ILE A CA 1
ATOM 3509 C C . ILE A 1 451 ? -4.836 -26.891 -18.469 1 93.81 451 ILE A C 1
ATOM 3511 O O . ILE A 1 451 ? -5.34 -25.922 -17.891 1 93.81 451 ILE A O 1
ATOM 3515 N N . PHE A 1 452 ? -4.105 -27.734 -17.891 1 91.25 452 PHE A N 1
ATOM 3516 C CA . PHE A 1 452 ? -3.783 -27.656 -16.469 1 91.25 452 PHE A CA 1
ATOM 3517 C C . PHE A 1 452 ? -3.061 -26.344 -16.156 1 91.25 452 PHE A C 1
ATOM 3519 O O . PHE A 1 452 ? -3.461 -25.609 -15.25 1 91.25 452 PHE A O 1
ATOM 3526 N N . CYS A 1 453 ? -2.012 -26.031 -16.969 1 86.62 453 CYS A N 1
ATOM 3527 C CA . CYS A 1 453 ? -1.194 -24.859 -16.719 1 86.62 453 CYS A CA 1
ATOM 3528 C C . CYS A 1 453 ? -2 -23.578 -16.953 1 86.62 453 CYS A C 1
ATOM 3530 O O . CYS A 1 453 ? -1.914 -22.641 -16.156 1 86.62 453 CYS A O 1
ATOM 3532 N N . THR A 1 454 ? -2.752 -23.562 -18 1 90.12 454 THR A N 1
ATOM 3533 C CA . THR A 1 454 ? -3.523 -22.359 -18.297 1 90.12 454 THR A CA 1
ATOM 3534 C C . THR A 1 454 ? -4.59 -22.125 -17.219 1 90.12 454 THR A C 1
ATOM 3536 O O . THR A 1 454 ? -4.82 -20.984 -16.812 1 90.12 454 THR A O 1
ATOM 3539 N N . THR A 1 455 ? -5.227 -23.203 -16.797 1 92.69 455 THR A N 1
ATOM 3540 C CA . THR A 1 455 ? -6.223 -23.078 -15.734 1 92.69 455 THR A CA 1
ATOM 3541 C C . THR A 1 455 ? -5.578 -22.594 -14.445 1 92.69 455 THR A C 1
ATOM 3543 O O . THR A 1 455 ? -6.105 -21.703 -13.781 1 92.69 455 THR A O 1
ATOM 3546 N N . ALA A 1 456 ? -4.484 -23.109 -14.141 1 89.88 456 ALA A N 1
ATOM 3547 C CA . ALA A 1 456 ? -3.797 -22.766 -12.906 1 89.88 456 ALA A CA 1
ATOM 3548 C C . ALA A 1 456 ? -3.301 -21.312 -12.945 1 89.88 456 ALA A C 1
ATOM 3550 O O . ALA A 1 456 ? -3.57 -20.531 -12.031 1 89.88 456 ALA A O 1
ATOM 3551 N N . PHE A 1 457 ? -2.641 -20.969 -14.023 1 87.25 457 PHE A N 1
ATOM 3552 C CA . PHE A 1 457 ? -1.97 -19.672 -14.07 1 87.25 457 PHE A CA 1
ATOM 3553 C C . PHE A 1 457 ? -2.979 -18.547 -14.25 1 87.25 457 PHE A C 1
ATOM 3555 O O . PHE A 1 457 ? -2.801 -17.453 -13.703 1 87.25 457 PHE A O 1
ATOM 3562 N N . LEU A 1 458 ? -3.984 -18.781 -15.086 1 90.56 458 LEU A N 1
ATOM 3563 C CA . LEU A 1 458 ? -5.02 -17.75 -15.211 1 90.56 458 LEU A CA 1
ATOM 3564 C C . LEU A 1 458 ? -5.73 -17.547 -13.883 1 90.56 458 LEU A C 1
ATOM 3566 O O . LEU A 1 458 ? -6.121 -16.422 -13.555 1 90.56 458 LEU A O 1
ATOM 3570 N N . GLY A 1 459 ? -5.895 -18.625 -13.18 1 89.06 459 GLY A N 1
ATOM 3571 C CA . GLY A 1 459 ? -6.473 -18.516 -11.844 1 89.06 459 GLY A CA 1
ATOM 3572 C C . GLY A 1 459 ? -5.602 -17.734 -10.883 1 89.06 459 GLY A C 1
ATOM 3573 O O . GLY A 1 459 ? -6.09 -16.844 -10.18 1 89.06 459 GLY A O 1
ATOM 3574 N N . ILE A 1 460 ? -4.355 -18.016 -10.906 1 86.56 460 ILE A N 1
ATOM 3575 C CA . ILE A 1 460 ? -3.42 -17.359 -9.992 1 86.56 460 ILE A CA 1
ATOM 3576 C C . ILE A 1 460 ? -3.33 -15.875 -10.32 1 86.56 460 ILE A C 1
ATOM 3578 O O . ILE A 1 460 ? -3.357 -15.031 -9.414 1 86.56 460 ILE A O 1
ATOM 3582 N N . VAL A 1 461 ? -3.273 -15.562 -11.578 1 85.06 461 VAL A N 1
ATOM 3583 C CA . VAL A 1 461 ? -3.189 -14.172 -12.023 1 85.06 461 VAL A CA 1
ATOM 3584 C C . VAL A 1 461 ? -4.438 -13.414 -11.578 1 85.06 461 VAL A C 1
ATOM 3586 O O . VAL A 1 461 ? -4.348 -12.281 -11.094 1 85.06 461 VAL A O 1
ATOM 3589 N N . SER A 1 462 ? -5.539 -14.047 -11.781 1 90 462 SER A N 1
ATOM 3590 C CA . SER A 1 462 ? -6.805 -13.398 -11.453 1 90 462 SER A CA 1
ATOM 3591 C C . SER A 1 462 ? -6.934 -13.164 -9.953 1 90 462 SER A C 1
ATOM 3593 O O . SER A 1 462 ? -7.383 -12.102 -9.516 1 90 462 SER A O 1
ATOM 3595 N N . LEU A 1 463 ? -6.555 -14.109 -9.203 1 89.44 463 LEU A N 1
ATOM 3596 C CA . LEU A 1 463 ? -6.613 -13.977 -7.754 1 89.44 463 LEU A CA 1
ATOM 3597 C C . LEU A 1 463 ? -5.672 -12.875 -7.27 1 89.44 463 LEU A C 1
ATOM 3599 O O . LEU A 1 463 ? -6.062 -12.023 -6.473 1 89.44 463 LEU A O 1
ATOM 3603 N N . ASN A 1 464 ? -4.477 -12.836 -7.773 1 83.62 464 ASN A N 1
ATOM 3604 C CA . ASN A 1 464 ? -3.451 -11.906 -7.312 1 83.62 464 ASN A CA 1
ATOM 3605 C C . ASN A 1 464 ? -3.754 -10.477 -7.758 1 83.62 464 ASN A C 1
ATOM 3607 O O . ASN A 1 464 ? -3.377 -9.516 -7.082 1 83.62 464 ASN A O 1
ATOM 3611 N N . SER A 1 465 ? -4.402 -10.336 -8.805 1 83.69 465 SER A N 1
ATOM 3612 C CA . SER A 1 465 ? -4.734 -9.008 -9.297 1 83.69 465 SER A CA 1
ATOM 3613 C C . SER A 1 465 ? -5.887 -8.391 -8.508 1 83.69 465 SER A C 1
ATOM 3615 O O . SER A 1 465 ? -5.98 -7.168 -8.391 1 83.69 465 SER A O 1
ATOM 3617 N N . ALA A 1 466 ? -6.707 -9.219 -7.984 1 87.81 466 ALA A N 1
ATOM 3618 C CA . ALA A 1 466 ? -7.906 -8.734 -7.305 1 87.81 466 ALA A CA 1
ATOM 3619 C C . ALA A 1 466 ? -7.586 -8.289 -5.879 1 87.81 466 ALA A C 1
ATOM 3621 O O . ALA A 1 466 ? -8.242 -7.402 -5.336 1 87.81 466 ALA A O 1
ATOM 3622 N N . ILE A 1 467 ? -6.543 -8.773 -5.301 1 87.69 467 ILE A N 1
ATOM 3623 C CA . ILE A 1 467 ? -6.273 -8.594 -3.881 1 87.69 467 ILE A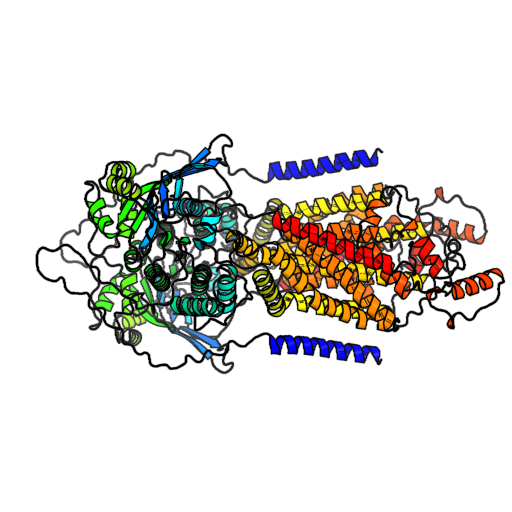 CA 1
ATOM 3624 C C . ILE A 1 467 ? -5.91 -7.137 -3.605 1 87.69 467 ILE A C 1
ATOM 3626 O O . ILE A 1 467 ? -6.531 -6.484 -2.764 1 87.69 467 ILE A O 1
ATOM 3630 N N . PRO A 1 468 ? -4.957 -6.539 -4.316 1 82.44 468 PRO A N 1
ATOM 3631 C CA . PRO A 1 468 ? -4.586 -5.16 -3.984 1 82.44 468 PRO A CA 1
ATOM 3632 C C . PRO A 1 468 ? -5.715 -4.164 -4.258 1 82.44 468 PRO A C 1
ATOM 3634 O O . PRO A 1 468 ? -5.91 -3.223 -3.486 1 82.44 468 PRO A O 1
ATOM 3637 N N . VAL A 1 469 ? -6.477 -4.352 -5.262 1 82.56 469 VAL A N 1
ATOM 3638 C CA . VAL A 1 469 ? -7.547 -3.438 -5.641 1 82.56 469 VAL A CA 1
ATOM 3639 C C . VAL A 1 469 ? -8.656 -3.467 -4.59 1 82.56 469 VAL A C 1
ATOM 3641 O O . VAL A 1 469 ? -9.172 -2.42 -4.195 1 82.56 469 VAL A O 1
ATOM 3644 N N . THR A 1 470 ? -8.953 -4.637 -4.16 1 86.38 470 THR A N 1
ATOM 3645 C CA . THR A 1 470 ? -10.008 -4.793 -3.162 1 86.38 470 THR A CA 1
ATOM 3646 C C . THR A 1 470 ? -9.547 -4.258 -1.807 1 86.38 470 THR A C 1
ATOM 3648 O O . THR A 1 470 ? -10.336 -3.652 -1.074 1 86.38 470 THR A O 1
ATOM 3651 N N . SER A 1 471 ? -8.32 -4.453 -1.504 1 84.19 471 SER A N 1
ATOM 3652 C CA . SER A 1 471 ? -7.793 -3.994 -0.222 1 84.19 471 SER A CA 1
ATOM 3653 C C . SER A 1 471 ? -7.75 -2.471 -0.154 1 84.19 471 SER A C 1
ATOM 3655 O O . SER A 1 471 ? -7.973 -1.885 0.907 1 84.19 471 SER A O 1
ATOM 3657 N N . GLU A 1 472 ? -7.488 -1.862 -1.184 1 79.81 472 GLU A N 1
ATOM 3658 C CA . GLU A 1 472 ? -7.445 -0.404 -1.229 1 79.81 472 GLU A CA 1
ATOM 3659 C C . GLU A 1 472 ? -8.836 0.195 -1.041 1 79.81 472 GLU A C 1
ATOM 3661 O O . GLU A 1 472 ? -8.984 1.263 -0.441 1 79.81 472 GLU A O 1
ATOM 3666 N N . GLU A 1 473 ? -9.82 -0.464 -1.519 1 81.69 473 GLU A N 1
ATOM 3667 C CA . GLU A 1 473 ? -11.18 0.054 -1.468 1 81.69 473 GLU A CA 1
ATOM 3668 C C . GLU A 1 473 ? -11.812 -0.183 -0.098 1 81.69 473 GLU A C 1
ATOM 3670 O O . GLU A 1 473 ? -12.812 0.444 0.245 1 81.69 473 GLU A O 1
ATOM 3675 N N . ARG A 1 474 ? -11.172 -0.978 0.641 1 80.88 474 ARG A N 1
ATOM 3676 C CA . ARG A 1 474 ? -11.719 -1.336 1.944 1 80.88 474 ARG A CA 1
ATOM 3677 C C . ARG A 1 474 ? -11.734 -0.133 2.881 1 80.88 474 ARG A C 1
ATOM 3679 O O . ARG A 1 474 ? -12.656 0.028 3.68 1 80.88 474 ARG A O 1
ATOM 3686 N N . ALA A 1 475 ? -10.828 0.78 2.789 1 75.06 475 ALA A N 1
ATOM 3687 C CA . ALA A 1 475 ? -10.758 1.938 3.676 1 75.06 475 ALA A CA 1
ATOM 3688 C C . ALA A 1 475 ? -11.953 2.865 3.467 1 75.06 475 ALA A C 1
ATOM 3690 O O . ALA A 1 475 ? -12.578 3.303 4.434 1 75.06 475 ALA A O 1
ATOM 3691 N N . SER A 1 476 ? -12.203 3.16 2.244 1 77.94 476 SER A N 1
ATOM 3692 C CA . SER A 1 476 ? -13.359 4 1.944 1 77.94 476 SER A CA 1
ATOM 3693 C C . SER A 1 476 ? -14.656 3.324 2.363 1 77.94 476 SER A C 1
ATOM 3695 O O . SER A 1 476 ? -15.602 3.99 2.803 1 77.94 476 SER A O 1
ATOM 3697 N N . PHE A 1 477 ? -14.703 2.008 2.262 1 79.88 477 PHE A N 1
ATOM 3698 C CA . PHE A 1 477 ? -15.875 1.229 2.635 1 79.88 477 PHE A CA 1
ATOM 3699 C C . PHE A 1 477 ? -16.156 1.356 4.129 1 79.88 477 PHE A C 1
ATOM 3701 O O . PHE A 1 477 ? -17.297 1.574 4.535 1 79.88 477 PHE A O 1
ATOM 3708 N N . TYR A 1 478 ? -15.156 1.292 4.918 1 75.81 478 TYR A N 1
ATOM 3709 C CA . TYR A 1 478 ? -15.328 1.365 6.363 1 75.81 478 TYR A CA 1
ATOM 3710 C C . TYR A 1 478 ? -15.867 2.729 6.781 1 75.81 478 TYR A C 1
ATOM 3712 O O . TYR A 1 478 ? -16.734 2.822 7.648 1 75.81 478 TYR A O 1
ATOM 3720 N N . ARG A 1 479 ? -15.406 3.705 6.184 1 74.62 479 ARG A N 1
ATOM 3721 C CA . ARG A 1 479 ? -15.859 5.059 6.492 1 74.62 479 ARG A CA 1
ATOM 3722 C C . ARG A 1 479 ? -17.328 5.238 6.117 1 74.62 479 ARG A C 1
ATOM 3724 O O . ARG A 1 479 ? -18.094 5.809 6.887 1 74.62 479 ARG A O 1
ATOM 3731 N N . GLU A 1 480 ? -17.656 4.734 5.023 1 79.56 480 GLU A N 1
ATOM 3732 C CA . GLU A 1 480 ? -19.031 4.898 4.535 1 79.56 480 GLU A CA 1
ATOM 3733 C C . GLU A 1 480 ? -20 4.023 5.312 1 79.56 480 GLU A C 1
ATOM 3735 O O . GLU A 1 480 ? -21.172 4.391 5.5 1 79.56 480 GLU A O 1
ATOM 3740 N N . LEU A 1 481 ? -19.5 2.967 5.766 1 77.06 481 LEU A N 1
ATOM 3741 C CA . LEU A 1 481 ? -20.344 2.1 6.586 1 77.06 481 LEU A CA 1
ATOM 3742 C C . LEU A 1 481 ? -20.609 2.732 7.949 1 77.06 481 LEU A C 1
ATOM 3744 O O . LEU A 1 481 ? -21.703 2.588 8.5 1 77.06 481 LEU A O 1
ATOM 3748 N N . ALA A 1 482 ? -19.641 3.355 8.422 1 72.62 482 ALA A N 1
ATOM 3749 C CA . ALA A 1 482 ? -19.797 4.023 9.711 1 72.62 482 ALA A CA 1
ATOM 3750 C C . ALA A 1 482 ? -20.828 5.145 9.633 1 72.62 482 ALA A C 1
ATOM 3752 O O . ALA A 1 482 ? -21.531 5.426 10.609 1 72.62 482 ALA A O 1
ATOM 3753 N N . SER A 1 483 ? -20.938 5.695 8.438 1 74.56 483 SER A N 1
ATOM 3754 C CA . SER A 1 483 ? -21.906 6.773 8.234 1 74.56 483 SER A CA 1
ATOM 3755 C C . SER A 1 483 ? -23.25 6.23 7.773 1 74.56 483 SER A C 1
ATOM 3757 O O . SER A 1 483 ? -24.141 7 7.398 1 74.56 483 SER A O 1
ATOM 3759 N N . GLN A 1 484 ? -23.422 4.879 7.711 1 74.12 484 GLN A N 1
ATOM 3760 C CA . GLN A 1 484 ? -24.641 4.199 7.324 1 74.12 484 GLN A CA 1
ATOM 3761 C C . GLN A 1 484 ? -25.141 4.672 5.957 1 74.12 484 GLN A C 1
ATOM 3763 O O . GLN A 1 484 ? -26.312 4.98 5.789 1 74.12 484 GLN A O 1
ATOM 3768 N N . THR A 1 485 ? -24.219 4.82 5.113 1 80.25 485 THR A N 1
ATOM 3769 C CA . THR A 1 485 ? -24.531 5.297 3.773 1 80.25 485 THR A CA 1
ATOM 3770 C C . THR A 1 485 ? -25.297 4.242 2.988 1 80.25 485 THR A C 1
ATOM 3772 O O . THR A 1 485 ? -26.266 4.562 2.297 1 80.25 485 THR A O 1
ATOM 3775 N N . TYR A 1 486 ? -24.859 3.027 3.074 1 81.25 486 TYR A N 1
ATOM 3776 C CA . TYR A 1 486 ? -25.516 1.928 2.377 1 81.25 486 TYR A CA 1
ATOM 3777 C C . TYR A 1 486 ? -25.328 0.614 3.127 1 81.25 486 TYR A C 1
ATOM 3779 O O . TYR A 1 486 ? -24.594 0.56 4.117 1 81.25 486 TYR A O 1
ATOM 3787 N N . ASN A 1 487 ? -26.109 -0.268 2.645 1 82.06 487 ASN A N 1
ATOM 3788 C CA . ASN A 1 487 ? -25.969 -1.619 3.176 1 82.06 487 ASN A CA 1
ATOM 3789 C C . ASN A 1 487 ? -24.797 -2.35 2.539 1 82.06 487 ASN A C 1
ATOM 3791 O O . ASN A 1 487 ? -24.531 -2.191 1.345 1 82.06 487 ASN A O 1
ATOM 3795 N N . SER A 1 488 ? -24.141 -3.096 3.391 1 84.38 488 SER A N 1
ATOM 3796 C CA . SER A 1 488 ? -22.953 -3.814 2.934 1 84.38 488 SER A CA 1
ATOM 3797 C C . SER A 1 488 ? -23.297 -4.77 1.795 1 84.38 488 SER A C 1
ATOM 3799 O O . SER A 1 488 ? -22.438 -5.078 0.96 1 84.38 488 SER A O 1
ATOM 3801 N N . VAL A 1 489 ? -24.531 -5.164 1.684 1 85.69 489 VAL A N 1
ATOM 3802 C CA . VAL A 1 489 ? -24.938 -6.121 0.664 1 85.69 489 VAL A CA 1
ATOM 3803 C C . VAL A 1 489 ? -24.844 -5.477 -0.718 1 85.69 489 VAL A C 1
ATOM 3805 O O . VAL A 1 489 ? -24.438 -6.121 -1.684 1 85.69 489 VAL A O 1
ATOM 3808 N N . TRP A 1 490 ? -25.203 -4.254 -0.793 1 86.38 490 TRP A N 1
ATOM 3809 C CA . TRP A 1 490 ? -25.203 -3.59 -2.092 1 86.38 490 TRP A CA 1
ATOM 3810 C C . TRP A 1 490 ? -23.781 -3.248 -2.527 1 86.38 490 TRP A C 1
ATOM 3812 O O . TRP A 1 490 ? -23.469 -3.258 -3.721 1 86.38 490 TRP A O 1
ATOM 3822 N N . TYR A 1 491 ? -22.969 -2.914 -1.475 1 86.88 491 TYR A N 1
ATOM 3823 C CA . TYR A 1 491 ? -21.562 -2.74 -1.771 1 86.88 491 TYR A CA 1
ATOM 3824 C C . TYR A 1 491 ? -20.953 -4.016 -2.355 1 86.88 491 TYR A C 1
ATOM 3826 O O . TYR A 1 491 ? -20.25 -3.973 -3.363 1 86.88 491 TYR A O 1
ATOM 3834 N N . PHE A 1 492 ? -21.344 -5.086 -1.723 1 87.44 492 PHE A N 1
ATOM 3835 C CA . PHE A 1 492 ? -20.859 -6.398 -2.137 1 87.44 492 PHE A CA 1
ATOM 3836 C C . PHE A 1 492 ? -21.359 -6.742 -3.533 1 87.44 492 PHE A C 1
ATOM 3838 O O . PHE A 1 492 ? -20.594 -7.207 -4.379 1 87.44 492 PHE A O 1
ATOM 3845 N N . LEU A 1 493 ? -22.594 -6.5 -3.797 1 88.31 493 LEU A N 1
ATOM 3846 C CA . LEU A 1 493 ? -23.188 -6.824 -5.09 1 88.31 493 LEU A CA 1
ATOM 3847 C C . LEU A 1 493 ? -22.594 -5.949 -6.191 1 88.31 493 LEU A C 1
ATOM 3849 O O . LEU A 1 493 ? -22.375 -6.418 -7.309 1 88.31 493 LEU A O 1
ATOM 3853 N N . GLY A 1 494 ? -22.484 -4.734 -5.871 1 88.12 494 GLY A N 1
ATOM 3854 C CA . GLY A 1 494 ? -21.859 -3.852 -6.844 1 88.12 494 GLY A CA 1
ATOM 3855 C C . GLY A 1 494 ? -20.469 -4.285 -7.242 1 88.12 494 GLY A C 1
ATOM 3856 O O . GLY A 1 494 ? -20.125 -4.309 -8.43 1 88.12 494 GLY A O 1
ATOM 3857 N N . PHE A 1 495 ? -19.75 -4.645 -6.227 1 86.62 495 PHE A N 1
ATOM 3858 C CA . PHE A 1 495 ? -18.391 -5.113 -6.457 1 86.62 495 PHE A CA 1
ATOM 3859 C C . PHE A 1 495 ? -18.391 -6.395 -7.281 1 86.62 495 PHE A C 1
ATOM 3861 O O . PHE A 1 495 ? -17.5 -6.605 -8.109 1 86.62 495 PHE A O 1
ATOM 3868 N N . THR A 1 496 ? -19.375 -7.227 -7.125 1 90.38 496 THR A N 1
ATOM 3869 C CA . THR A 1 496 ? -19.516 -8.492 -7.844 1 90.38 496 THR A CA 1
ATOM 3870 C C . THR A 1 496 ? -19.875 -8.242 -9.305 1 90.38 496 THR A C 1
ATOM 3872 O O . THR A 1 496 ? -19.234 -8.805 -10.203 1 90.38 496 THR A O 1
ATOM 3875 N N . LEU A 1 497 ? -20.75 -7.371 -9.531 1 91.69 497 LEU A N 1
ATOM 3876 C CA . LEU A 1 497 ? -21.266 -7.152 -10.883 1 91.69 497 LEU A CA 1
ATOM 3877 C C . LEU A 1 497 ? -20.266 -6.379 -11.727 1 91.69 497 LEU A C 1
ATOM 3879 O O . LEU A 1 497 ? -20.188 -6.578 -12.945 1 91.69 497 LEU A O 1
ATOM 3883 N N . ALA A 1 498 ? -19.531 -5.57 -11.109 1 90.12 498 ALA A N 1
ATOM 3884 C CA . ALA A 1 498 ? -18.594 -4.734 -11.844 1 90.12 498 ALA A CA 1
ATOM 3885 C C . ALA A 1 498 ? -17.469 -5.574 -12.453 1 90.12 498 ALA A C 1
ATOM 3887 O O . ALA A 1 498 ? -16.891 -5.195 -13.469 1 90.12 498 ALA A O 1
ATOM 3888 N N . GLU A 1 499 ? -17.203 -6.727 -11.914 1 91 499 GLU A N 1
ATOM 3889 C CA . GLU A 1 499 ? -16.125 -7.605 -12.367 1 91 499 GLU A CA 1
ATOM 3890 C C . GLU A 1 499 ? -16.531 -8.383 -13.609 1 91 499 GLU A C 1
ATOM 3892 O O . GLU A 1 499 ? -15.695 -8.695 -14.461 1 91 499 GLU A O 1
ATOM 3897 N N . ILE A 1 500 ? -17.734 -8.641 -13.805 1 93.06 500 ILE A N 1
ATOM 3898 C CA . ILE A 1 500 ? -18.25 -9.641 -14.742 1 93.06 500 ILE A CA 1
ATOM 3899 C C . ILE A 1 500 ? -17.938 -9.195 -16.172 1 93.06 500 ILE A C 1
ATOM 3901 O O . ILE A 1 500 ? -17.375 -9.961 -16.953 1 93.06 500 ILE A O 1
ATOM 3905 N N . PRO A 1 501 ? -18.219 -7.969 -16.547 1 91.38 501 PRO A N 1
ATOM 3906 C CA . PRO A 1 501 ? -17.953 -7.594 -17.938 1 91.38 501 PRO A CA 1
ATOM 3907 C C . PRO A 1 501 ? -16.469 -7.645 -18.297 1 91.38 501 PRO A C 1
ATOM 3909 O O . PRO A 1 501 ? -16.109 -8.047 -19.406 1 91.38 501 PRO A O 1
ATOM 3912 N N . TYR A 1 502 ? -15.672 -7.281 -17.453 1 90.12 502 TYR A N 1
ATOM 3913 C CA . TYR A 1 502 ? -14.242 -7.258 -17.734 1 90.12 502 TYR A CA 1
ATOM 3914 C C . TYR A 1 502 ? -13.672 -8.672 -17.797 1 90.12 502 TYR A C 1
ATOM 3916 O O . TYR A 1 502 ? -12.805 -8.969 -18.609 1 90.12 502 TYR A O 1
ATOM 3924 N N . VAL A 1 503 ? -14.156 -9.523 -16.922 1 93.31 503 VAL A N 1
ATOM 3925 C CA . VAL A 1 503 ? -13.711 -10.914 -16.922 1 93.31 503 VAL A CA 1
ATOM 3926 C C . VAL A 1 503 ? -14.211 -11.617 -18.188 1 93.31 503 VAL A C 1
ATOM 3928 O O . VAL A 1 503 ? -13.508 -12.445 -18.766 1 93.31 503 VAL A O 1
ATOM 3931 N N . LEU A 1 504 ? -15.398 -11.25 -18.625 1 93.81 504 LEU A N 1
ATOM 3932 C CA . LEU A 1 504 ? -15.953 -11.805 -19.859 1 93.81 504 LEU A CA 1
ATOM 3933 C C . LEU A 1 504 ? -15.078 -11.461 -21.047 1 93.81 504 LEU A C 1
ATOM 3935 O O . LEU A 1 504 ? -14.781 -12.32 -21.875 1 93.81 504 LEU A O 1
ATOM 3939 N N . VAL A 1 505 ? -14.602 -10.312 -21.031 1 92.5 505 VAL A N 1
ATOM 3940 C CA . VAL A 1 505 ? -13.812 -9.852 -22.172 1 92.5 505 VAL A CA 1
ATOM 3941 C C . VAL A 1 505 ? -12.406 -10.453 -22.094 1 92.5 505 VAL A C 1
ATOM 3943 O O . VAL A 1 505 ? -11.875 -10.906 -23.109 1 92.5 505 VAL A O 1
ATOM 3946 N N . SER A 1 506 ? -11.828 -10.406 -20.938 1 92.31 506 SER A N 1
ATOM 3947 C CA . SER A 1 506 ? -10.492 -10.969 -20.797 1 92.31 506 SER A CA 1
ATOM 3948 C C . SER A 1 506 ? -10.484 -12.461 -21.125 1 92.31 506 SER A C 1
ATOM 3950 O O . SER A 1 506 ? -9.57 -12.953 -21.797 1 92.31 506 SER A O 1
ATOM 3952 N N . SER A 1 507 ? -11.5 -13.164 -20.656 1 95.12 507 SER A N 1
ATOM 3953 C CA . SER A 1 507 ? -11.594 -14.594 -20.938 1 95.12 507 SER A CA 1
ATOM 3954 C C . SER A 1 507 ? -11.836 -14.852 -22.422 1 95.12 507 SER A C 1
ATOM 3956 O O . SER A 1 507 ? -11.359 -15.852 -22.969 1 95.12 507 SER A O 1
ATOM 3958 N N . LEU A 1 508 ? -12.594 -13.977 -23.016 1 94.56 508 LEU A N 1
ATOM 3959 C CA . LEU A 1 508 ? -12.828 -14.094 -24.453 1 94.56 508 LEU A CA 1
ATOM 3960 C C . LEU A 1 508 ? -11.523 -13.922 -25.234 1 94.56 508 LEU A C 1
ATOM 3962 O O . LEU A 1 508 ? -11.242 -14.695 -26.156 1 94.56 508 LEU A O 1
ATOM 3966 N N . LEU A 1 509 ? -10.797 -12.953 -24.859 1 91.81 509 LEU A N 1
ATOM 3967 C CA . LEU A 1 509 ? -9.523 -12.688 -25.516 1 91.81 509 LEU A CA 1
ATOM 3968 C C . LEU A 1 509 ? -8.594 -13.891 -25.406 1 91.81 509 LEU A C 1
ATOM 3970 O O . LEU A 1 509 ? -7.977 -14.297 -26.391 1 91.81 509 LEU A O 1
ATOM 3974 N N . PHE A 1 510 ? -8.523 -14.43 -24.297 1 95.06 510 PHE A N 1
ATOM 3975 C CA . PHE A 1 510 ? -7.668 -15.594 -24.094 1 95.06 510 PHE A CA 1
ATOM 3976 C C . PHE A 1 510 ? -8.148 -16.766 -24.938 1 95.06 510 PHE A C 1
ATOM 3978 O O . PHE A 1 510 ? -7.352 -17.422 -25.625 1 95.06 510 PHE A O 1
ATOM 3985 N N . THR A 1 511 ? -9.445 -17.031 -24.953 1 95.88 511 THR A N 1
ATOM 3986 C CA . THR A 1 511 ? -10.023 -18.188 -25.641 1 95.88 511 THR A CA 1
ATOM 3987 C C . THR A 1 511 ? -9.852 -18.062 -27.141 1 95.88 511 THR A C 1
ATOM 3989 O O . THR A 1 511 ? -9.461 -19.031 -27.812 1 95.88 511 THR A O 1
ATOM 3992 N N . VAL A 1 512 ? -10.062 -16.906 -27.656 1 93.12 512 VAL A N 1
ATOM 3993 C CA . VAL A 1 512 ? -10.047 -16.703 -29.094 1 93.12 512 VAL A CA 1
ATOM 3994 C C . VAL A 1 512 ? -8.602 -16.719 -29.609 1 93.12 512 VAL A C 1
ATOM 3996 O O . VAL A 1 512 ? -8.352 -17.062 -30.766 1 93.12 512 VAL A O 1
ATOM 3999 N N . ILE A 1 513 ? -7.688 -16.484 -28.719 1 92.25 513 ILE A N 1
ATOM 4000 C CA . ILE A 1 513 ? -6.289 -16.453 -29.141 1 92.25 513 ILE A CA 1
ATOM 4001 C C . ILE A 1 513 ? -5.648 -17.812 -28.891 1 92.25 513 ILE A C 1
ATOM 4003 O O . ILE A 1 513 ? -5.082 -18.422 -29.812 1 92.25 513 ILE A O 1
ATOM 4007 N N . CYS A 1 514 ? -5.859 -18.375 -27.766 1 93.69 514 CYS A N 1
ATOM 4008 C CA . CYS A 1 514 ? -5.133 -19.562 -27.328 1 93.69 514 CYS A CA 1
ATOM 4009 C C . CYS A 1 514 ? -5.672 -20.812 -28.031 1 93.69 514 CYS A C 1
ATOM 4011 O O . CYS A 1 514 ? -4.906 -21.562 -28.625 1 93.69 514 CYS A O 1
ATOM 4013 N N . LEU A 1 515 ? -6.98 -21.062 -28.109 1 94.38 515 LEU A N 1
ATOM 4014 C CA . LEU A 1 515 ? -7.547 -22.359 -28.5 1 94.38 515 LEU A CA 1
ATOM 4015 C C . LEU A 1 515 ? -7.387 -22.578 -30 1 94.38 515 LEU A C 1
ATOM 4017 O O . LEU A 1 515 ? -6.953 -23.641 -30.438 1 94.38 515 LEU A O 1
ATOM 4021 N N . PRO A 1 516 ? -7.645 -21.5 -30.844 1 92.06 516 PRO A N 1
ATOM 4022 C CA . PRO A 1 516 ? -7.418 -21.75 -32.281 1 92.06 516 PRO A CA 1
ATOM 4023 C C . PRO A 1 516 ? -5.941 -21.969 -32.594 1 92.06 516 PRO A C 1
ATOM 4025 O O . PRO A 1 516 ? -5.621 -22.797 -33.469 1 92.06 516 PRO A O 1
ATOM 4028 N N . LEU A 1 517 ? -5.047 -21.359 -31.906 1 90.06 517 LEU A N 1
ATOM 4029 C CA . LEU A 1 517 ? -3.621 -21.578 -32.125 1 90.06 517 LEU A CA 1
ATOM 4030 C C . LEU A 1 517 ? -3.203 -22.969 -31.688 1 90.06 517 LEU A C 1
ATOM 4032 O O . LEU A 1 517 ? -2.322 -23.578 -32.312 1 90.06 517 LEU A O 1
ATOM 4036 N N . ALA A 1 518 ? -3.877 -23.5 -30.656 1 91.06 518 ALA A N 1
ATOM 4037 C CA . ALA A 1 518 ? -3.551 -24.828 -30.125 1 91.06 518 ALA A CA 1
ATOM 4038 C C . ALA A 1 518 ? -4.254 -25.922 -30.922 1 91.06 518 ALA A C 1
ATOM 4040 O O . ALA A 1 518 ? -4.129 -27.109 -30.594 1 91.06 518 ALA A O 1
ATOM 4041 N N . GLY A 1 519 ? -5.051 -25.531 -31.922 1 91.12 519 GLY A N 1
ATOM 4042 C CA . GLY A 1 519 ? -5.617 -26.516 -32.844 1 91.12 519 GLY A CA 1
ATOM 4043 C C . GLY A 1 519 ? -7.09 -26.781 -32.594 1 91.12 519 GLY A C 1
ATOM 4044 O O . GLY A 1 519 ? -7.668 -27.703 -33.188 1 91.12 519 GLY A O 1
ATOM 4045 N N . PHE A 1 520 ? -7.707 -26.062 -31.719 1 92.38 520 PHE A N 1
ATOM 4046 C CA . PHE A 1 520 ? -9.133 -26.219 -31.438 1 92.38 520 PHE A CA 1
ATOM 4047 C C . PHE A 1 520 ? -9.938 -25.109 -32.125 1 92.38 520 PHE A C 1
ATOM 4049 O O . PHE A 1 520 ? -9.859 -23.953 -31.719 1 92.38 520 PHE A O 1
ATOM 4056 N N . THR A 1 521 ? -10.766 -25.438 -33.094 1 89.88 521 THR A N 1
ATOM 4057 C CA . THR A 1 521 ? -11.375 -24.391 -33.906 1 89.88 521 THR A CA 1
ATOM 4058 C C . THR A 1 521 ? -12.898 -24.516 -33.906 1 89.88 521 THR A C 1
ATOM 4060 O O . THR A 1 521 ? -13.602 -23.656 -34.438 1 89.88 521 THR A O 1
ATOM 4063 N N . ASP A 1 522 ? -13.469 -25.5 -33.25 1 90.44 522 ASP A N 1
ATOM 4064 C CA . ASP A 1 522 ? -14.922 -25.641 -33.188 1 90.44 522 ASP A CA 1
ATOM 4065 C C . ASP A 1 522 ? -15.555 -24.469 -32.438 1 90.44 522 ASP A C 1
ATOM 4067 O O . ASP A 1 522 ? -15.227 -24.219 -31.281 1 90.44 522 ASP A O 1
ATOM 4071 N N . ILE A 1 523 ? -16.453 -23.75 -33.062 1 91.5 523 ILE A N 1
ATOM 4072 C CA . ILE A 1 523 ? -17.016 -22.516 -32.531 1 91.5 523 ILE A CA 1
ATOM 4073 C C . ILE A 1 523 ? -17.844 -22.812 -31.297 1 91.5 523 ILE A C 1
ATOM 4075 O O . ILE A 1 523 ? -17.859 -22.031 -30.344 1 91.5 523 ILE A O 1
ATOM 4079 N N . GLY A 1 524 ? -18.656 -23.891 -31.312 1 91.62 524 GLY A N 1
ATOM 4080 C CA . GLY A 1 524 ? -19.438 -24.281 -30.156 1 91.62 524 GLY A CA 1
ATOM 4081 C C . GLY A 1 524 ? -18.578 -24.562 -28.938 1 91.62 524 GLY A C 1
ATOM 4082 O O . GLY A 1 524 ? -18.906 -24.141 -27.828 1 91.62 524 GLY A O 1
ATOM 4083 N N . ASP A 1 525 ? -17.516 -25.344 -29.172 1 93.06 525 ASP A N 1
ATOM 4084 C CA . ASP A 1 525 ? -16.594 -25.656 -28.078 1 93.06 525 ASP A CA 1
ATOM 4085 C C . ASP A 1 525 ? -15.906 -24.391 -27.562 1 93.06 525 ASP A C 1
ATOM 4087 O O . ASP A 1 525 ? -15.672 -24.25 -26.359 1 93.06 525 ASP A O 1
ATOM 4091 N N . LEU A 1 526 ? -15.602 -23.516 -28.531 1 95 526 LEU A N 1
ATOM 4092 C CA . LEU A 1 526 ? -14.953 -22.266 -28.141 1 95 526 LEU A CA 1
ATOM 4093 C C . LEU A 1 526 ? -15.875 -21.422 -27.266 1 95 526 LEU A C 1
ATOM 4095 O O . LEU A 1 526 ? -15.438 -20.859 -26.266 1 95 526 LEU A O 1
ATOM 4099 N N . ALA A 1 527 ? -17.094 -21.328 -27.609 1 95.44 527 ALA A N 1
ATOM 4100 C CA . ALA A 1 527 ? -18.062 -20.547 -26.844 1 95.44 527 ALA A CA 1
ATOM 4101 C C . ALA A 1 527 ? -18.266 -21.141 -25.453 1 95.44 527 ALA A C 1
ATOM 4103 O O . ALA A 1 527 ? -18.312 -20.406 -24.453 1 95.44 527 ALA A O 1
ATOM 4104 N N . PHE A 1 528 ? -18.422 -22.438 -25.422 1 95.19 528 PHE A N 1
ATOM 4105 C CA . PHE A 1 528 ? -18.625 -23.094 -24.141 1 95.19 528 PHE A CA 1
ATOM 4106 C C . PHE A 1 528 ? -17.375 -22.984 -23.266 1 95.19 528 PHE A C 1
ATOM 4108 O O . PHE A 1 528 ? -17.484 -22.828 -22.047 1 95.19 528 PHE A O 1
ATOM 4115 N N . TYR A 1 529 ? -16.188 -23.141 -23.891 1 97.06 529 TYR A N 1
ATOM 4116 C CA . TYR A 1 529 ? -14.938 -22.938 -23.172 1 97.06 529 TYR A CA 1
ATOM 4117 C C . TYR A 1 529 ? -14.852 -21.531 -22.609 1 97.06 529 TYR A C 1
ATOM 4119 O O . TYR A 1 529 ? -14.453 -21.344 -21.453 1 97.06 529 TYR A O 1
ATOM 4127 N N . TRP A 1 530 ? -15.266 -20.562 -23.375 1 96.69 530 TRP A N 1
ATOM 4128 C CA . TRP A 1 530 ? -15.234 -19.156 -23 1 96.69 530 TRP A CA 1
ATOM 4129 C C . TRP A 1 530 ? -16.109 -18.906 -21.766 1 96.69 530 TRP A C 1
ATOM 4131 O O . TRP A 1 530 ? -15.664 -18.281 -20.812 1 96.69 530 TRP A O 1
ATOM 4141 N N . ILE A 1 531 ? -17.281 -19.375 -21.781 1 96.19 531 ILE A N 1
ATOM 4142 C CA . ILE A 1 531 ? -18.219 -19.156 -20.672 1 96.19 531 ILE A CA 1
ATOM 4143 C C . ILE A 1 531 ? -17.688 -19.812 -19.406 1 96.19 531 ILE A C 1
ATOM 4145 O O . ILE A 1 531 ? -17.75 -19.219 -18.328 1 96.19 531 ILE A O 1
ATOM 4149 N N . ASN A 1 532 ? -17.141 -20.984 -19.547 1 96.31 532 ASN A N 1
ATOM 4150 C CA . ASN A 1 532 ? -16.672 -21.688 -18.359 1 96.31 532 ASN A CA 1
ATOM 4151 C C . ASN A 1 532 ? -15.336 -21.125 -17.859 1 96.31 532 ASN A C 1
ATOM 4153 O O . ASN A 1 532 ? -15.055 -21.156 -16.656 1 96.31 532 ASN A O 1
ATOM 4157 N N . LEU A 1 533 ? -14.547 -20.672 -18.844 1 97.38 533 LEU A N 1
ATOM 4158 C CA . LEU A 1 533 ? -13.344 -19.969 -18.406 1 97.38 533 LEU A CA 1
ATOM 4159 C C . LEU A 1 533 ? -13.703 -18.719 -17.609 1 97.38 533 LEU A C 1
ATOM 4161 O O . LEU A 1 533 ? -13.031 -18.375 -16.641 1 97.38 533 LEU A O 1
ATOM 4165 N N . THR A 1 534 ? -14.75 -18.047 -18.062 1 96.38 534 THR A N 1
ATOM 4166 C CA . THR A 1 534 ? -15.234 -16.875 -17.344 1 96.38 534 THR A CA 1
ATOM 4167 C C . THR A 1 534 ? -15.648 -17.25 -15.922 1 96.38 534 THR A C 1
ATOM 4169 O O . THR A 1 534 ? -15.32 -16.547 -14.969 1 96.38 534 THR A O 1
ATOM 4172 N N . LEU A 1 535 ? -16.312 -18.344 -15.828 1 95.88 535 LEU A N 1
ATOM 4173 C CA . LEU A 1 535 ? -16.734 -18.797 -14.516 1 95.88 535 LEU A CA 1
ATOM 4174 C C . LEU A 1 535 ? -15.539 -19.141 -13.633 1 95.88 535 LEU A C 1
ATOM 4176 O O . LEU A 1 535 ? -15.523 -18.812 -12.445 1 95.88 535 LEU A O 1
ATOM 4180 N N . HIS A 1 536 ? -14.578 -19.75 -14.219 1 96.12 536 HIS A N 1
ATOM 4181 C CA . HIS A 1 536 ? -13.367 -20.094 -13.484 1 96.12 536 HIS A CA 1
ATOM 4182 C C . HIS A 1 536 ? -12.633 -18.859 -13 1 96.12 536 HIS A C 1
ATOM 4184 O O . HIS A 1 536 ? -12.227 -18.781 -11.836 1 96.12 536 HIS A O 1
ATOM 4190 N N . VAL A 1 537 ? -12.484 -17.922 -13.883 1 95.06 537 VAL A N 1
ATOM 4191 C CA . VAL A 1 537 ? -11.773 -16.688 -13.555 1 95.06 537 VAL A CA 1
ATOM 4192 C C . VAL A 1 537 ? -12.539 -15.922 -12.477 1 95.06 537 VAL A C 1
ATOM 4194 O O . VAL A 1 537 ? -11.938 -15.391 -11.539 1 95.06 537 VAL A O 1
ATOM 4197 N N . LEU A 1 538 ? -13.805 -15.891 -12.617 1 95.19 538 LEU A N 1
ATOM 4198 C CA . LEU A 1 538 ? -14.617 -15.219 -11.609 1 95.19 538 LEU A CA 1
ATOM 4199 C C . LEU A 1 538 ? -14.469 -15.898 -10.25 1 95.19 538 LEU A C 1
ATOM 4201 O O . LEU A 1 538 ? -14.414 -15.219 -9.219 1 95.19 538 LEU A O 1
ATOM 4205 N N . CYS A 1 539 ? -14.469 -17.188 -10.289 1 95.44 539 CYS A N 1
ATOM 4206 C CA . CYS A 1 539 ? -14.297 -17.922 -9.047 1 95.44 539 CYS A CA 1
ATOM 4207 C C . CYS A 1 539 ? -12.992 -17.531 -8.359 1 95.44 539 CYS A C 1
ATOM 4209 O O . CYS A 1 539 ? -12.969 -17.312 -7.148 1 95.44 539 CYS A O 1
ATOM 4211 N N . GLN A 1 540 ? -11.992 -17.406 -9.109 1 94.31 540 GLN A N 1
ATOM 4212 C CA . GLN A 1 540 ? -10.688 -17.062 -8.562 1 94.31 540 GLN A CA 1
ATOM 4213 C C . GLN A 1 540 ? -10.648 -15.602 -8.109 1 94.31 540 GLN A C 1
ATOM 4215 O O . GLN A 1 540 ? -10.055 -15.281 -7.078 1 94.31 540 GLN A O 1
ATOM 4220 N N . VAL A 1 541 ? -11.234 -14.719 -8.844 1 93.5 541 VAL A N 1
ATOM 4221 C CA . VAL A 1 541 ? -11.297 -13.305 -8.492 1 93.5 541 VAL A CA 1
ATOM 4222 C C . VAL A 1 541 ? -12.055 -13.141 -7.172 1 93.5 541 VAL A C 1
ATOM 4224 O O . VAL A 1 541 ? -11.617 -12.406 -6.289 1 93.5 541 VAL A O 1
ATOM 4227 N N . TYR A 1 542 ? -13.133 -13.828 -7.098 1 95 542 TYR A N 1
ATOM 4228 C CA . TYR A 1 542 ? -13.969 -13.703 -5.91 1 95 542 TYR A CA 1
ATOM 4229 C C . TYR A 1 542 ? -13.289 -14.328 -4.695 1 95 542 TYR A C 1
ATOM 4231 O O . TYR A 1 542 ? -13.508 -13.891 -3.562 1 95 542 TYR A O 1
ATOM 4239 N N . LEU A 1 543 ? -12.492 -15.336 -4.949 1 94.31 543 LEU A N 1
ATOM 4240 C CA . LEU A 1 543 ? -11.672 -15.852 -3.863 1 94.31 543 LEU A CA 1
ATOM 4241 C C . LEU A 1 543 ? -10.672 -14.805 -3.393 1 94.31 543 LEU A C 1
ATOM 4243 O O . LEU A 1 543 ? -10.438 -14.656 -2.191 1 94.31 543 LEU A O 1
ATOM 4247 N N . GLY A 1 544 ? -10.047 -14.133 -4.289 1 91.81 544 GLY A N 1
ATOM 4248 C CA . GLY A 1 544 ? -9.148 -13.039 -3.934 1 91.81 544 GLY A CA 1
ATOM 4249 C C . GLY A 1 544 ? -9.828 -11.945 -3.133 1 91.81 544 GLY A C 1
ATOM 4250 O O . GLY A 1 544 ? -9.266 -11.438 -2.162 1 91.81 544 GLY A O 1
ATOM 4251 N N . GLN A 1 545 ? -11.031 -11.641 -3.566 1 91.69 545 GLN A N 1
ATOM 4252 C CA . GLN A 1 545 ? -11.781 -10.617 -2.846 1 91.69 545 GLN A CA 1
ATOM 4253 C C . GLN A 1 545 ? -12.117 -11.078 -1.431 1 91.69 545 GLN A C 1
ATOM 4255 O O . GLN A 1 545 ? -12.055 -10.289 -0.485 1 91.69 545 GLN A O 1
ATOM 4260 N N . LEU A 1 546 ? -12.484 -12.336 -1.334 1 93.06 546 LEU A N 1
ATOM 4261 C CA . LEU A 1 546 ? -12.789 -12.891 -0.019 1 93.06 546 LEU A CA 1
ATOM 4262 C C . LEU A 1 546 ? -11.578 -12.781 0.907 1 93.06 546 LEU A C 1
ATOM 4264 O O . LEU A 1 546 ? -11.711 -12.352 2.057 1 93.06 546 LEU A O 1
ATOM 4268 N N . LEU A 1 547 ? -10.438 -13.125 0.391 1 91 547 LEU A N 1
ATOM 4269 C CA . LEU A 1 547 ? -9.219 -13.086 1.195 1 91 547 LEU A CA 1
ATOM 4270 C C . LEU A 1 547 ? -8.867 -11.656 1.582 1 91 547 LEU A C 1
ATOM 4272 O O . LEU A 1 547 ? -8.375 -11.406 2.686 1 91 547 LEU A O 1
ATOM 4276 N N . SER A 1 548 ? -9.117 -10.734 0.721 1 89.38 548 SER A N 1
ATOM 4277 C CA . SER A 1 548 ? -8.859 -9.328 1.001 1 89.38 548 SER A CA 1
ATOM 4278 C C . SER A 1 548 ? -9.766 -8.805 2.109 1 89.38 548 SER A C 1
ATOM 4280 O O . SER A 1 548 ? -9.344 -7.988 2.932 1 89.38 548 SER A O 1
ATOM 4282 N N . PHE A 1 549 ? -11.008 -9.305 2.135 1 87.69 549 PHE A N 1
ATOM 4283 C CA . PHE A 1 549 ? -11.945 -8.867 3.16 1 87.69 549 PHE A CA 1
ATOM 4284 C C . PHE A 1 549 ? -11.641 -9.539 4.492 1 87.69 549 PHE A C 1
ATOM 4286 O O . PHE A 1 549 ? -11.812 -8.938 5.555 1 87.69 549 PHE A O 1
ATOM 4293 N N . ALA A 1 550 ? -11.117 -10.719 4.426 1 87.94 550 ALA A N 1
ATOM 4294 C CA . ALA A 1 550 ? -10.961 -11.531 5.633 1 87.94 550 ALA A CA 1
ATOM 4295 C C . ALA A 1 550 ? -9.625 -11.25 6.312 1 87.94 550 ALA A C 1
ATOM 4297 O O . ALA A 1 550 ? -9.5 -11.391 7.531 1 87.94 550 ALA A O 1
ATOM 4298 N N . MET A 1 551 ? -8.633 -10.898 5.535 1 84.44 551 MET A N 1
ATOM 4299 C CA . MET A 1 551 ? -7.293 -10.75 6.094 1 84.44 551 MET A CA 1
ATOM 4300 C C . MET A 1 551 ? -7.012 -9.297 6.457 1 84.44 551 MET A C 1
ATOM 4302 O O . MET A 1 551 ? -7.59 -8.383 5.863 1 84.44 551 MET A O 1
ATOM 4306 N N . PRO A 1 552 ? -6.098 -8.992 7.348 1 79.94 552 PRO A N 1
ATOM 4307 C CA . PRO A 1 552 ? -5.871 -7.641 7.859 1 79.94 552 PRO A CA 1
ATOM 4308 C C . PRO A 1 552 ? -5.035 -6.785 6.91 1 79.94 552 PRO A C 1
ATOM 4310 O O . PRO A 1 552 ? -5.145 -5.555 6.922 1 79.94 552 PRO A O 1
ATOM 4313 N N . SER A 1 553 ? -4.152 -7.508 6.156 1 77.62 553 SER A N 1
ATOM 4314 C CA . SER A 1 553 ? -3.264 -6.746 5.285 1 77.62 553 SER A CA 1
ATOM 4315 C C . SER A 1 553 ? -3.16 -7.387 3.904 1 77.62 553 SER A C 1
ATOM 4317 O O . SER A 1 553 ? -3.535 -8.547 3.725 1 77.62 553 SER A O 1
ATOM 4319 N N . VAL A 1 554 ? -2.689 -6.594 2.943 1 80.56 554 VAL A N 1
ATOM 4320 C CA . VAL A 1 554 ? -2.539 -7.055 1.566 1 80.56 554 VAL A CA 1
ATOM 4321 C C . VAL A 1 554 ? -1.479 -8.148 1.502 1 80.56 554 VAL A C 1
ATOM 4323 O O . VAL A 1 554 ? -1.615 -9.109 0.741 1 80.56 554 VAL A O 1
ATOM 4326 N N . GLU A 1 555 ? -0.398 -8.125 2.35 1 73.88 555 GLU A N 1
ATOM 4327 C CA . GLU A 1 555 ? 0.693 -9.102 2.352 1 73.88 555 GLU A CA 1
ATOM 4328 C C . GLU A 1 555 ? 0.208 -10.477 2.801 1 73.88 555 GLU A C 1
ATOM 4330 O O . GLU A 1 555 ? 0.535 -11.484 2.178 1 73.88 555 GLU A O 1
ATOM 4335 N N . VAL A 1 556 ? -0.59 -10.414 3.826 1 77.31 556 VAL A N 1
ATOM 4336 C CA . VAL A 1 556 ? -1.1 -11.672 4.355 1 77.31 556 VAL A CA 1
ATOM 4337 C C . VAL A 1 556 ? -2.102 -12.273 3.377 1 77.31 556 VAL A C 1
ATOM 4339 O O . VAL A 1 556 ? -2.131 -13.492 3.182 1 77.31 556 VAL A O 1
ATOM 4342 N N . ALA A 1 557 ? -2.912 -11.414 2.803 1 84.25 557 ALA A N 1
ATOM 4343 C CA . ALA A 1 557 ? -3.893 -11.891 1.833 1 84.25 557 ALA A CA 1
ATOM 4344 C C . ALA A 1 557 ? -3.205 -12.531 0.629 1 84.25 557 ALA A C 1
ATOM 4346 O O . ALA A 1 557 ? -3.641 -13.578 0.139 1 84.25 557 ALA A O 1
ATOM 4347 N N . ALA A 1 558 ? -2.131 -11.961 0.153 1 79.25 558 ALA A N 1
ATOM 4348 C CA . ALA A 1 558 ? -1.392 -12.484 -0.995 1 79.25 558 ALA A CA 1
ATOM 4349 C C . ALA A 1 558 ? -0.761 -13.836 -0.676 1 79.25 558 ALA A C 1
ATOM 4351 O O . ALA A 1 558 ? -0.808 -14.758 -1.494 1 79.25 558 ALA A O 1
ATOM 4352 N N . LEU A 1 559 ? -0.266 -13.992 0.488 1 75.12 559 LEU A N 1
ATOM 4353 C CA . LEU A 1 559 ? 0.375 -15.234 0.896 1 75.12 559 LEU A CA 1
ATOM 4354 C C . LEU A 1 559 ? -0.655 -16.344 1.063 1 75.12 559 LEU A C 1
ATOM 4356 O O . LEU A 1 559 ? -0.411 -17.484 0.668 1 75.12 559 LEU A O 1
ATOM 4360 N N . MET A 1 560 ? -1.717 -15.938 1.694 1 81.31 560 MET A N 1
ATOM 4361 C CA . MET A 1 560 ? -2.791 -16.906 1.834 1 81.31 560 MET A CA 1
ATOM 4362 C C . MET A 1 560 ? -3.328 -17.328 0.469 1 81.31 560 MET A C 1
ATOM 4364 O O . MET A 1 560 ? -3.738 -18.484 0.284 1 81.31 560 MET A O 1
ATOM 4368 N N . GLY A 1 561 ? -3.369 -16.328 -0.412 1 85.19 561 GLY A N 1
ATOM 4369 C CA . GLY A 1 561 ? -3.783 -16.656 -1.769 1 85.19 561 GLY A CA 1
ATOM 4370 C C . GLY A 1 561 ? -2.889 -17.688 -2.436 1 85.19 561 GLY A C 1
ATOM 4371 O O . GLY A 1 561 ? -3.379 -18.625 -3.076 1 85.19 561 GLY A O 1
ATOM 4372 N N . VAL A 1 562 ? -1.627 -17.562 -2.252 1 77.69 562 VAL A N 1
ATOM 4373 C CA . VAL A 1 562 ? -0.675 -18.5 -2.84 1 77.69 562 VAL A CA 1
ATOM 4374 C C . VAL A 1 562 ? -0.839 -19.875 -2.197 1 77.69 562 VAL A C 1
ATOM 4376 O O . VAL A 1 562 ? -0.787 -20.891 -2.885 1 77.69 562 VAL A O 1
ATOM 4379 N N . LEU A 1 563 ? -1.044 -19.844 -0.916 1 78.62 563 LEU A N 1
ATOM 4380 C CA . LEU A 1 563 ? -1.251 -21.109 -0.215 1 78.62 563 LEU A CA 1
ATOM 4381 C C . LEU A 1 563 ? -2.5 -21.828 -0.729 1 78.62 563 LEU A C 1
ATOM 4383 O O . LEU A 1 563 ? -2.465 -23.016 -1.018 1 78.62 563 LEU A O 1
ATOM 4387 N N . CYS A 1 564 ? -3.564 -21.094 -0.799 1 84.81 564 CYS A N 1
ATOM 4388 C CA . CYS A 1 564 ? -4.809 -21.672 -1.293 1 84.81 564 CYS A CA 1
ATOM 4389 C C . CYS A 1 564 ? -4.637 -22.219 -2.705 1 84.81 564 CYS A C 1
ATOM 4391 O O . CYS A 1 564 ? -5.066 -23.328 -3.002 1 84.81 564 CYS A O 1
ATOM 4393 N N . ASN A 1 565 ? -3.992 -21.5 -3.514 1 85.56 565 ASN A N 1
ATOM 4394 C CA . ASN A 1 565 ? -3.809 -21.922 -4.895 1 85.56 565 ASN A CA 1
ATOM 4395 C C . ASN A 1 565 ? -2.877 -23.125 -4.988 1 85.56 565 ASN A C 1
ATOM 4397 O O . ASN A 1 565 ? -3.045 -23.984 -5.859 1 85.56 565 ASN A O 1
ATOM 4401 N N . SER A 1 566 ? -1.898 -23.141 -4.105 1 81.25 566 SER A N 1
ATOM 4402 C CA . SER A 1 566 ? -1.024 -24.312 -4.094 1 81.25 566 SER A CA 1
ATOM 4403 C C . SER A 1 566 ? -1.803 -25.578 -3.762 1 81.25 566 SER A C 1
ATOM 4405 O O . SER A 1 566 ? -1.588 -26.625 -4.379 1 81.25 566 SER A O 1
ATOM 4407 N N . ILE A 1 567 ? -2.672 -25.453 -2.867 1 82.06 567 ILE A N 1
ATOM 4408 C CA . ILE A 1 567 ? -3.512 -26.578 -2.494 1 82.06 567 ILE A CA 1
ATOM 4409 C C . ILE A 1 567 ? -4.441 -26.938 -3.652 1 82.06 567 ILE A C 1
ATOM 4411 O O . ILE A 1 567 ? -4.578 -28.109 -4.008 1 82.06 567 ILE A O 1
ATOM 4415 N N . PHE A 1 568 ? -4.992 -25.969 -4.285 1 87.44 568 PHE A N 1
ATOM 4416 C CA . PHE A 1 568 ? -5.934 -26.188 -5.379 1 87.44 568 PHE A CA 1
ATOM 4417 C C . PHE A 1 568 ? -5.238 -26.828 -6.574 1 87.44 568 PHE A C 1
ATOM 4419 O O . PHE A 1 568 ? -5.797 -27.703 -7.227 1 87.44 568 PHE A O 1
ATOM 4426 N N . VAL A 1 569 ? -4.07 -26.391 -6.828 1 84 569 VAL A N 1
ATOM 4427 C CA . VAL A 1 569 ? -3.336 -26.922 -7.977 1 84 569 VAL A CA 1
ATOM 4428 C C . VAL A 1 569 ? -2.938 -28.375 -7.711 1 84 569 VAL A C 1
ATOM 4430 O O . VAL A 1 569 ? -2.984 -29.219 -8.617 1 84 569 VAL A O 1
ATOM 4433 N N . LEU A 1 570 ? -2.643 -28.641 -6.484 1 80.25 570 LEU A N 1
ATOM 4434 C CA . LEU A 1 570 ? -2.242 -30 -6.117 1 80.25 570 LEU A CA 1
ATOM 4435 C C . LEU A 1 570 ? -3.418 -30.969 -6.23 1 80.25 570 LEU A C 1
ATOM 4437 O O . LEU A 1 570 ? -3.24 -32.125 -6.617 1 80.25 570 LEU A O 1
ATOM 4441 N N . PHE A 1 571 ? -4.539 -30.469 -5.953 1 85.88 571 PHE A N 1
ATOM 4442 C CA . PHE A 1 571 ? -5.684 -31.375 -5.91 1 85.88 571 PHE A CA 1
ATOM 4443 C C . PHE A 1 571 ? -6.605 -31.141 -7.098 1 85.88 571 PHE A C 1
ATOM 4445 O O . PHE A 1 571 ? -7.797 -31.453 -7.035 1 85.88 571 PHE A O 1
ATOM 4452 N N . MET A 1 572 ? -6.012 -30.531 -8.086 1 89.5 572 MET A N 1
ATOM 4453 C CA . MET A 1 572 ? -6.762 -30.312 -9.32 1 89.5 572 MET A CA 1
ATOM 4454 C C . MET A 1 572 ? -6.957 -31.609 -10.078 1 89.5 572 MET A C 1
ATOM 4456 O O . MET A 1 572 ? -7.859 -31.719 -10.914 1 89.5 572 MET A O 1
ATOM 4460 N N . GLY A 1 573 ? -6.145 -32.656 -9.812 1 87.38 573 GLY A N 1
ATOM 4461 C CA . GLY A 1 573 ? -6.348 -34 -10.359 1 87.38 573 GLY A CA 1
ATOM 4462 C C . GLY A 1 573 ? -5.48 -34.281 -11.578 1 87.38 573 GLY A C 1
ATOM 4463 O O . GLY A 1 573 ? -5.703 -35.25 -12.289 1 87.38 573 GLY A O 1
ATOM 4464 N N . PHE A 1 574 ? -4.582 -33.406 -11.961 1 87.06 574 PHE A N 1
ATOM 4465 C CA . PHE A 1 574 ? -3.688 -33.656 -13.086 1 87.06 574 PHE A CA 1
ATOM 4466 C C . PHE A 1 574 ? -2.377 -34.281 -12.617 1 87.06 574 PHE A C 1
ATOM 4468 O O . PHE A 1 574 ? -1.925 -35.281 -13.172 1 87.06 574 PHE A O 1
ATOM 4475 N N . ASN A 1 575 ? -1.697 -33.656 -11.688 1 78.31 575 ASN A N 1
ATOM 4476 C CA . ASN A 1 575 ? -0.466 -34.188 -11.109 1 78.31 575 ASN A CA 1
ATOM 4477 C C . ASN A 1 575 ? -0.448 -34.031 -9.586 1 78.31 575 ASN A C 1
ATOM 4479 O O . ASN A 1 575 ? -0.093 -32.969 -9.078 1 78.31 575 ASN A O 1
ATOM 4483 N N . PRO A 1 576 ? -0.785 -35.125 -8.828 1 77.88 576 PRO A N 1
ATOM 4484 C CA . PRO A 1 576 ? -1.094 -36.5 -9.258 1 77.88 576 PRO A CA 1
ATOM 4485 C C . PRO A 1 576 ? -2.469 -36.625 -9.906 1 77.88 576 PRO A C 1
ATOM 4487 O O . PRO A 1 576 ? -3.359 -35.812 -9.633 1 77.88 576 PRO A O 1
ATOM 4490 N N . PRO A 1 577 ? -2.523 -37.562 -10.789 1 85.38 577 PRO A N 1
ATOM 4491 C CA . PRO A 1 577 ? -3.84 -37.75 -11.406 1 85.38 577 PRO A CA 1
ATOM 4492 C C . PRO A 1 577 ? -4.914 -38.125 -10.391 1 85.38 577 PRO A C 1
ATOM 4494 O O . PRO A 1 577 ? -4.598 -38.656 -9.32 1 85.38 577 PRO A O 1
ATOM 4497 N N . ALA A 1 578 ? -6.141 -37.875 -10.68 1 86.56 578 ALA A N 1
ATOM 4498 C CA . ALA A 1 578 ? -7.273 -38.062 -9.773 1 86.56 578 ALA A CA 1
ATOM 4499 C C . ALA A 1 578 ? -7.332 -39.469 -9.25 1 86.56 578 ALA A C 1
ATOM 4501 O O . ALA A 1 578 ? -7.691 -39.719 -8.094 1 86.56 578 ALA A O 1
ATOM 4502 N N . SER A 1 579 ? -6.895 -40.438 -10.031 1 82.31 579 SER A N 1
ATOM 4503 C CA . SER A 1 579 ? -7.004 -41.844 -9.656 1 82.31 579 SER A CA 1
ATOM 4504 C C . SER A 1 579 ? -5.969 -42.219 -8.602 1 82.31 579 SER A C 1
ATOM 4506 O O . SER A 1 579 ? -6.16 -43.188 -7.855 1 82.31 579 SER A O 1
ATOM 4508 N N . THR A 1 580 ? -4.926 -41.438 -8.477 1 76.38 580 THR A N 1
ATOM 4509 C CA . THR A 1 580 ? -3.832 -41.781 -7.586 1 76.38 580 THR A CA 1
ATOM 4510 C C . THR A 1 580 ? -3.92 -41 -6.277 1 76.38 580 THR A C 1
ATOM 4512 O O . THR A 1 580 ? -3.105 -41.219 -5.375 1 76.38 580 THR A O 1
ATOM 4515 N N . ILE A 1 581 ? -4.895 -40.188 -6.164 1 79.06 581 ILE A N 1
ATOM 4516 C CA . ILE A 1 581 ? -5.059 -39.438 -4.93 1 79.06 581 ILE A CA 1
ATOM 4517 C C . ILE A 1 581 ? -5.574 -40.344 -3.824 1 79.06 581 ILE A C 1
ATOM 4519 O O . ILE A 1 581 ? -6.594 -41.031 -3.994 1 79.06 581 ILE A O 1
ATOM 4523 N N . PRO A 1 582 ? -4.805 -40.344 -2.717 1 74.25 582 PRO A N 1
ATOM 4524 C CA . PRO A 1 582 ? -5.199 -41.25 -1.625 1 74.25 582 PRO A CA 1
ATOM 4525 C C . PRO A 1 582 ? -6.586 -40.938 -1.077 1 74.25 582 PRO A C 1
ATOM 4527 O O . PRO A 1 582 ? -7.008 -39.781 -1.085 1 74.25 582 PRO A O 1
ATOM 4530 N N . HIS A 1 583 ? -7.25 -41.875 -0.544 1 77.12 583 HIS A N 1
ATOM 4531 C CA . HIS A 1 583 ? -8.633 -41.781 -0.096 1 77.12 583 HIS A CA 1
ATOM 4532 C C . HIS A 1 583 ? -8.766 -40.812 1.068 1 77.12 583 HIS A C 1
ATOM 4534 O O . HIS A 1 583 ? -9.805 -40.156 1.222 1 77.12 583 HIS A O 1
ATOM 4540 N N . GLY A 1 584 ? -7.789 -40.625 1.923 1 74 584 GLY A N 1
ATOM 4541 C CA . GLY A 1 584 ? -7.852 -39.719 3.064 1 74 584 GLY A CA 1
ATOM 4542 C C . GLY A 1 584 ? -7.953 -38.25 2.672 1 74 584 GLY A C 1
ATOM 4543 O O . GLY A 1 584 ? -8.492 -37.438 3.422 1 74 584 GLY A O 1
ATOM 4544 N N . TYR A 1 585 ? -7.512 -37.969 1.394 1 79.19 585 TYR A N 1
ATOM 4545 C CA . TYR A 1 585 ? -7.484 -36.562 0.983 1 79.19 585 TYR A CA 1
ATOM 4546 C C . TYR A 1 585 ? -8.492 -36.281 -0.131 1 79.19 585 TYR A C 1
ATOM 4548 O O . TYR A 1 585 ? -8.484 -35.219 -0.75 1 79.19 585 TYR A O 1
ATOM 4556 N N . LYS A 1 586 ? -9.359 -37.188 -0.333 1 80.75 586 LYS A N 1
ATOM 4557 C CA . LYS A 1 586 ? -10.352 -37.062 -1.395 1 80.75 586 LYS A CA 1
ATOM 4558 C C . LYS A 1 586 ? -11.312 -35.906 -1.111 1 80.75 586 LYS A C 1
ATOM 4560 O O . LYS A 1 586 ? -11.805 -35.25 -2.039 1 80.75 586 LYS A O 1
ATOM 4565 N N . TRP A 1 587 ? -11.445 -35.625 0.17 1 82.62 587 TRP A N 1
ATOM 4566 C CA . TRP A 1 587 ? -12.328 -34.5 0.504 1 82.62 587 TRP A CA 1
ATOM 4567 C C . TRP A 1 587 ? -11.742 -33.188 0.014 1 82.62 587 TRP A C 1
ATOM 4569 O O . TRP A 1 587 ? -12.477 -32.281 -0.415 1 82.62 587 TRP A O 1
ATOM 4579 N N . LEU A 1 588 ? -10.492 -33.031 0.019 1 82 588 LEU A N 1
ATOM 4580 C CA . LEU A 1 588 ? -9.844 -31.844 -0.485 1 82 588 LEU A CA 1
ATOM 4581 C C . LEU A 1 588 ? -9.961 -31.75 -2.002 1 82 588 LEU A C 1
ATOM 4583 O O . LEU A 1 588 ? -10.094 -30.656 -2.557 1 82 588 LEU A O 1
ATOM 4587 N N . PHE A 1 589 ? -9.898 -32.938 -2.574 1 85.56 589 PHE A N 1
ATOM 4588 C CA . PHE A 1 589 ? -10.102 -33.031 -4.016 1 85.56 589 PHE A CA 1
ATOM 4589 C C . PHE A 1 589 ? -11.508 -32.562 -4.391 1 85.56 589 PHE A C 1
ATOM 4591 O O . PHE A 1 589 ? -11.688 -31.844 -5.375 1 85.56 589 PHE A O 1
ATOM 4598 N N . ASP A 1 590 ? -12.438 -32.812 -3.518 1 85.38 590 ASP A N 1
ATOM 4599 C CA . ASP A 1 590 ? -13.836 -32.5 -3.824 1 85.38 590 ASP A CA 1
ATOM 4600 C C . ASP A 1 590 ? -14.148 -31.031 -3.609 1 85.38 590 ASP A C 1
ATOM 4602 O O . ASP A 1 590 ? -15 -30.469 -4.297 1 85.38 590 ASP A O 1
ATOM 4606 N N . ILE A 1 591 ? -13.383 -30.422 -2.822 1 86.19 591 ILE A N 1
ATOM 4607 C CA . ILE A 1 591 ? -13.734 -29.047 -2.477 1 86.19 591 ILE A CA 1
ATOM 4608 C C . ILE A 1 591 ? -12.93 -28.078 -3.342 1 86.19 591 ILE A C 1
ATOM 4610 O O . ILE A 1 591 ? -13.234 -26.875 -3.387 1 86.19 591 ILE A O 1
ATOM 4614 N N . THR A 1 592 ? -12.031 -28.578 -4.121 1 89.5 592 THR A N 1
ATOM 4615 C CA . THR A 1 592 ? -11.188 -27.719 -4.945 1 89.5 592 THR A CA 1
ATOM 4616 C C . THR A 1 592 ? -11.938 -27.234 -6.184 1 89.5 592 THR A C 1
ATOM 4618 O O . THR A 1 592 ? -12.352 -28.047 -7.02 1 89.5 592 THR A O 1
ATOM 4621 N N . PRO A 1 593 ? -12.109 -25.938 -6.312 1 88 593 PRO A N 1
ATOM 4622 C CA . PRO A 1 593 ? -12.875 -25.422 -7.457 1 88 593 PRO A CA 1
ATOM 4623 C C . PRO A 1 593 ? -12.148 -25.625 -8.781 1 88 593 PRO A C 1
ATOM 4625 O O . PRO A 1 593 ? -12.781 -25.891 -9.805 1 88 593 PRO A O 1
ATOM 4628 N N . GLN A 1 594 ? -10.898 -25.594 -8.805 1 92.44 594 GLN A N 1
ATOM 4629 C CA . GLN A 1 594 ? -10.117 -25.688 -10.039 1 92.44 594 GLN A CA 1
ATOM 4630 C C . GLN A 1 594 ? -10.227 -27.078 -10.664 1 92.44 594 GLN A C 1
ATOM 4632 O O . GLN A 1 594 ? -10.062 -27.234 -11.875 1 92.44 594 GLN A O 1
ATOM 4637 N N . ARG A 1 595 ? -10.523 -28.062 -9.82 1 93.25 595 ARG A N 1
ATOM 4638 C CA . ARG A 1 595 ? -10.68 -29.422 -10.328 1 93.25 595 ARG A CA 1
ATOM 4639 C C . ARG A 1 595 ? -11.797 -29.5 -11.359 1 93.25 595 ARG A C 1
ATOM 4641 O O . ARG A 1 595 ? -11.617 -30.078 -12.438 1 93.25 595 ARG A O 1
ATOM 4648 N N . TYR A 1 596 ? -12.883 -28.891 -11.07 1 94.25 596 TYR A N 1
ATOM 4649 C CA . TYR A 1 596 ? -14.062 -29 -11.922 1 94.25 596 TYR A CA 1
ATOM 4650 C C . TYR A 1 596 ? -13.875 -28.203 -13.211 1 94.25 596 TYR A C 1
ATOM 4652 O O . TYR A 1 596 ? -14.398 -28.594 -14.266 1 94.25 596 TYR A O 1
ATOM 4660 N N . SER A 1 597 ? -13.156 -27.094 -13.094 1 95.94 597 SER A N 1
ATOM 4661 C CA . SER A 1 597 ? -12.828 -26.359 -14.312 1 95.94 597 SER A CA 1
ATOM 4662 C C . SER A 1 597 ? -11.883 -27.156 -15.203 1 95.94 597 SER A C 1
ATOM 4664 O O . SER A 1 597 ? -12.086 -27.234 -16.422 1 95.94 597 SER A O 1
ATOM 4666 N N . PHE A 1 598 ? -10.914 -27.766 -14.617 1 96 598 PHE A N 1
ATOM 4667 C CA . PHE A 1 598 ? -9.961 -28.578 -15.375 1 96 598 PHE A CA 1
ATOM 4668 C C . PHE A 1 598 ? -10.672 -29.75 -16.031 1 96 598 PHE A C 1
ATOM 4670 O O . PHE A 1 598 ? -10.453 -30.016 -17.219 1 96 598 PHE A O 1
ATOM 4677 N N . MET A 1 599 ? -11.492 -30.453 -15.242 1 96 599 MET A N 1
ATOM 4678 C CA . MET A 1 599 ? -12.234 -31.594 -15.766 1 96 599 MET A CA 1
ATOM 4679 C C . MET A 1 599 ? -13.141 -31.172 -16.922 1 96 599 MET A C 1
ATOM 4681 O O . MET A 1 599 ? -13.234 -31.875 -17.922 1 96 599 MET A O 1
ATOM 4685 N N . LEU A 1 600 ? -13.719 -30.016 -16.75 1 96.94 600 LEU A N 1
ATOM 4686 C CA . LEU A 1 600 ? -14.633 -29.531 -17.766 1 96.94 600 LEU A CA 1
ATOM 4687 C C . LEU A 1 600 ? -13.883 -29.203 -19.062 1 96.94 600 LEU A C 1
ATOM 4689 O O . LEU A 1 600 ? -14.305 -29.625 -20.141 1 96.94 600 LEU A O 1
ATOM 4693 N N . PHE A 1 601 ? -12.781 -28.5 -19 1 97.62 601 PHE A N 1
ATOM 4694 C CA . PHE A 1 601 ? -12.016 -28.109 -20.172 1 97.62 601 PHE A CA 1
ATOM 4695 C C . PHE A 1 601 ? -11.438 -29.328 -20.875 1 97.62 601 PHE A C 1
ATOM 4697 O O . PHE A 1 601 ? -11.438 -29.406 -22.109 1 97.62 601 PHE A O 1
ATOM 4704 N N . THR A 1 602 ? -10.953 -30.297 -20.078 1 96.75 602 THR A N 1
ATOM 4705 C CA . THR A 1 602 ? -10.391 -31.531 -20.625 1 96.75 602 THR A CA 1
ATOM 4706 C C . THR A 1 602 ? -11.469 -32.375 -21.312 1 96.75 602 THR A C 1
ATOM 4708 O O . THR A 1 602 ? -11.25 -32.875 -22.406 1 96.75 602 THR A O 1
ATOM 4711 N N . ALA A 1 603 ? -12.617 -32.469 -20.672 1 96.38 603 ALA A N 1
ATOM 4712 C CA . ALA A 1 603 ? -13.734 -33.219 -21.25 1 96.38 603 ALA A CA 1
ATOM 4713 C C . ALA A 1 603 ? -14.219 -32.562 -22.547 1 96.38 603 ALA A C 1
ATOM 4715 O O . ALA A 1 603 ? -14.562 -33.25 -23.5 1 96.38 603 ALA A O 1
ATOM 4716 N N . LEU A 1 604 ? -14.219 -31.281 -22.547 1 95.75 604 LEU A N 1
ATOM 4717 C CA . LEU A 1 604 ? -14.742 -30.531 -23.688 1 95.75 604 LEU A CA 1
ATOM 4718 C C . LEU A 1 604 ? -13.812 -30.656 -24.891 1 95.75 604 LEU A C 1
ATOM 4720 O O . LEU A 1 604 ? -14.266 -30.891 -26 1 95.75 604 LEU A O 1
ATOM 4724 N N . LEU A 1 605 ? -12.523 -30.594 -24.688 1 95.19 605 LEU A N 1
ATOM 4725 C CA . LEU A 1 605 ? -11.578 -30.5 -25.797 1 95.19 605 LEU A CA 1
ATOM 4726 C C . LEU A 1 605 ? -11.094 -31.875 -26.219 1 95.19 605 LEU A C 1
ATOM 4728 O O . LEU A 1 605 ? -10.781 -32.125 -27.391 1 95.19 605 LEU A O 1
ATOM 4732 N N . PHE A 1 606 ? -11.016 -32.844 -25.25 1 95.31 606 PHE A N 1
ATOM 4733 C CA . PHE A 1 606 ? -10.398 -34.125 -25.578 1 95.31 606 PHE A CA 1
ATOM 4734 C C . PHE A 1 606 ? -11.375 -35.25 -25.328 1 95.31 606 PHE A C 1
ATOM 4736 O O . PHE A 1 606 ? -11.156 -36.375 -25.797 1 95.31 606 PHE A O 1
ATOM 4743 N N . GLY A 1 607 ? -12.461 -35 -24.703 1 94.06 607 GLY A N 1
ATOM 4744 C CA . GLY A 1 607 ? -13.273 -36.125 -24.219 1 94.06 607 GLY A CA 1
ATOM 4745 C C . GLY A 1 607 ? -14.5 -36.375 -25.078 1 94.06 607 GLY A C 1
ATOM 4746 O O . GLY A 1 607 ? -15.234 -37.344 -24.844 1 94.06 607 GLY A O 1
ATOM 4747 N N . ASN A 1 608 ? -14.68 -35.625 -26.094 1 92.12 608 ASN A N 1
ATOM 4748 C CA . ASN A 1 608 ? -15.906 -35.75 -26.859 1 92.12 608 ASN A CA 1
ATOM 4749 C C . ASN A 1 608 ? -15.875 -37 -27.75 1 92.12 608 ASN A C 1
ATOM 4751 O O . ASN A 1 608 ? -15.062 -37.125 -28.656 1 92.12 608 ASN A O 1
ATOM 4755 N N . CYS A 1 609 ? -16.578 -38.062 -27.391 1 93.69 609 CYS A N 1
ATOM 4756 C CA . CYS A 1 609 ? -16.766 -39.312 -28.141 1 93.69 609 CYS A CA 1
ATOM 4757 C C . CYS A 1 609 ? -18.141 -39.906 -27.875 1 93.69 609 CYS A C 1
ATOM 4759 O O . CYS A 1 609 ? -18.344 -40.625 -26.891 1 93.69 609 CYS A O 1
ATOM 4761 N N . PRO A 1 610 ? -19.078 -39.656 -28.812 1 91.38 610 PRO A N 1
ATOM 4762 C CA . PRO A 1 610 ? -20.422 -40.188 -28.609 1 91.38 610 PRO A CA 1
ATOM 4763 C C . PRO A 1 610 ? -20.438 -41.719 -28.438 1 91.38 610 PRO A C 1
ATOM 4765 O O . PRO A 1 610 ? -19.562 -42.406 -28.969 1 91.38 610 PRO A O 1
ATOM 4768 N N . ASP A 1 611 ? -21.422 -42.219 -27.766 1 91.19 611 ASP A N 1
ATOM 4769 C CA . ASP A 1 611 ? -21.516 -43.625 -27.391 1 91.19 611 ASP A CA 1
ATOM 4770 C C . ASP A 1 611 ? -21.516 -44.5 -28.625 1 91.19 611 ASP A C 1
ATOM 4772 O O . ASP A 1 611 ? -20.938 -45.594 -28.609 1 91.19 611 ASP A O 1
ATOM 4776 N N . HIS A 1 612 ? -22.141 -44.062 -29.703 1 90.44 612 HIS A N 1
ATOM 4777 C CA . HIS A 1 612 ? -22.219 -44.875 -30.906 1 90.44 612 HIS A CA 1
ATOM 4778 C C . HIS A 1 612 ? -20.844 -45.031 -31.562 1 90.44 612 HIS A C 1
ATOM 4780 O O . HIS A 1 612 ? -20.5 -46.125 -32.031 1 90.44 612 HIS A O 1
ATOM 4786 N N . GLU A 1 613 ? -20.141 -44 -31.547 1 91.62 613 GLU A N 1
ATOM 4787 C CA . GLU A 1 613 ? -18.797 -44.031 -32.125 1 91.62 613 GLU A CA 1
ATOM 4788 C C . GLU A 1 613 ? -17.844 -44.812 -31.219 1 91.62 613 GLU A C 1
ATOM 4790 O O . GLU A 1 613 ? -16.984 -45.562 -31.703 1 91.62 613 GLU A O 1
ATOM 4795 N N . TYR A 1 614 ? -18.047 -44.594 -29.953 1 91.56 614 TYR A N 1
ATOM 4796 C CA . TYR A 1 614 ? -17.219 -45.312 -28.969 1 91.56 614 TYR A CA 1
ATOM 4797 C C . TYR A 1 614 ? -17.375 -46.812 -29.109 1 91.56 614 TYR A C 1
ATOM 4799 O O . TYR A 1 614 ? -16.391 -47.562 -29.078 1 91.56 614 TYR A O 1
ATOM 4807 N N . ALA A 1 615 ? -18.531 -47.312 -29.297 1 89.81 615 ALA A N 1
ATOM 4808 C CA . ALA A 1 615 ? -18.812 -48.719 -29.453 1 89.81 615 ALA A CA 1
ATOM 4809 C C . ALA A 1 615 ? -18.188 -49.281 -30.719 1 89.81 615 ALA A C 1
ATOM 4811 O O . ALA A 1 615 ? -17.688 -50.406 -30.734 1 89.81 615 ALA A O 1
ATOM 4812 N N . GLN A 1 616 ? -18.219 -48.469 -31.703 1 90.31 616 GLN A N 1
ATOM 4813 C CA . GLN A 1 616 ? -17.641 -48.875 -32.969 1 90.31 616 GLN A CA 1
ATOM 4814 C C . GLN A 1 616 ? -16.125 -49.031 -32.875 1 90.31 616 GLN A C 1
ATOM 4816 O O . GLN A 1 616 ? -15.562 -50 -33.375 1 90.31 616 GLN A O 1
ATOM 4821 N N . VAL A 1 617 ? -15.562 -48.094 -32.219 1 91.06 617 VAL A N 1
ATOM 4822 C CA . VAL A 1 617 ? -14.117 -48.125 -32.062 1 91.06 617 VAL A CA 1
ATOM 4823 C C . VAL A 1 617 ? -13.711 -49.281 -31.156 1 91.06 617 VAL A C 1
ATOM 4825 O O . VAL A 1 617 ? -12.734 -50 -31.438 1 91.06 617 VAL A O 1
ATOM 4828 N N . MET A 1 618 ? -14.453 -49.594 -30.109 1 88.88 618 MET A N 1
ATOM 4829 C CA . MET A 1 618 ? -14.156 -50.688 -29.188 1 88.88 618 MET A CA 1
ATOM 4830 C C . MET A 1 618 ? -14.336 -52.031 -29.859 1 88.88 618 MET A C 1
ATOM 4832 O O . MET A 1 618 ? -13.578 -52.969 -29.609 1 88.88 618 MET A O 1
ATOM 4836 N N . GLN A 1 619 ? -15.273 -52.125 -30.703 1 87.44 619 GLN A N 1
ATOM 4837 C CA . GLN A 1 619 ? -15.508 -53.344 -31.453 1 87.44 619 GLN A CA 1
ATOM 4838 C C . GLN A 1 619 ? -14.375 -53.625 -32.438 1 87.44 619 GLN A C 1
ATOM 4840 O O . GLN A 1 619 ? -13.945 -54.781 -32.594 1 87.44 619 GLN A O 1
ATOM 4845 N N . SER A 1 620 ? -13.984 -52.594 -32.969 1 87.94 620 SER A N 1
ATOM 4846 C CA . SER A 1 620 ? -12.875 -52.719 -33.906 1 87.94 620 SER A CA 1
ATOM 4847 C C . SER A 1 620 ? -11.594 -53.156 -33.219 1 87.94 620 SER A C 1
ATOM 4849 O O . SER A 1 620 ? -10.797 -53.906 -33.75 1 87.94 620 SER A O 1
ATOM 4851 N N . LEU A 1 621 ? -11.367 -52.625 -32.094 1 85.56 621 LEU A N 1
ATOM 4852 C CA . LEU A 1 621 ? -10.195 -52.969 -31.312 1 85.56 621 LEU A CA 1
ATOM 4853 C C . LEU A 1 621 ? -10.242 -54.438 -30.891 1 85.56 621 LEU A C 1
ATOM 4855 O O . LEU A 1 621 ? -9.211 -55.125 -30.875 1 85.56 621 LEU A O 1
ATOM 4859 N N . ASN A 1 622 ? -11.422 -54.969 -30.578 1 83.5 622 ASN A N 1
ATOM 4860 C CA . ASN A 1 622 ? -11.586 -56.344 -30.172 1 83.5 622 ASN A CA 1
ATOM 4861 C C . ASN A 1 622 ? -11.453 -57.312 -31.344 1 83.5 622 ASN A C 1
ATOM 4863 O O . ASN A 1 622 ? -10.938 -58.406 -31.203 1 83.5 622 ASN A O 1
ATOM 4867 N N . THR A 1 623 ? -11.914 -56.844 -32.562 1 84.69 623 THR A N 1
ATOM 4868 C CA . THR A 1 623 ? -11.906 -57.688 -33.719 1 84.69 623 THR A CA 1
ATOM 4869 C C . THR A 1 623 ? -10.602 -57.531 -34.5 1 84.69 623 THR A C 1
ATOM 4871 O O . THR A 1 623 ? -10.258 -58.344 -35.344 1 84.69 623 THR A O 1
ATOM 4874 N N . GLY A 1 624 ? -9.773 -56.469 -34.219 1 80.75 624 GLY A N 1
ATOM 4875 C CA . GLY A 1 624 ? -8.508 -56.219 -34.875 1 80.75 624 GLY A CA 1
ATOM 4876 C C . GLY A 1 624 ? -8.664 -55.562 -36.219 1 80.75 624 GLY A C 1
ATOM 4877 O O . GLY A 1 624 ? -7.789 -55.688 -37.094 1 80.75 624 GLY A O 1
ATOM 4878 N N . THR A 1 625 ? -9.82 -55 -36.531 1 79.25 625 THR A N 1
ATOM 4879 C CA . THR A 1 625 ? -10.047 -54.344 -37.812 1 79.25 625 THR A CA 1
ATOM 4880 C C . THR A 1 625 ? -9.516 -52.906 -37.781 1 79.25 625 THR A C 1
ATOM 4882 O O . THR A 1 625 ? -9.609 -52.219 -36.75 1 79.25 625 THR A O 1
ATOM 4885 N N . SER A 1 626 ? -8.805 -52.5 -38.781 1 79.06 626 SER A N 1
ATOM 4886 C CA . SER A 1 626 ? -8.227 -51.188 -38.875 1 79.06 626 SER A CA 1
ATOM 4887 C C . SER A 1 626 ? -9.281 -50.156 -39.25 1 79.06 626 SER A C 1
ATOM 4889 O O . SER A 1 626 ? -10.008 -50.312 -40.25 1 79.06 626 SER A O 1
ATOM 4891 N N . LEU 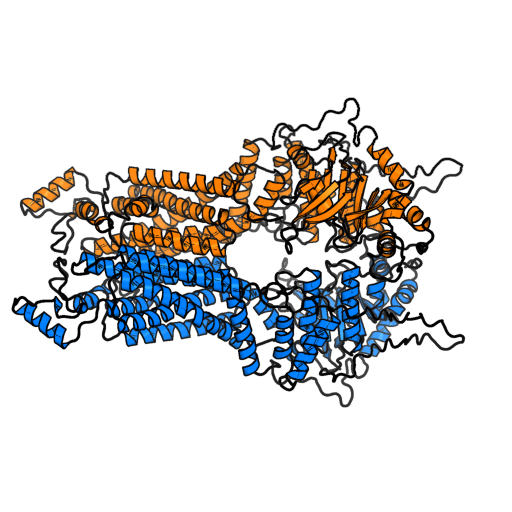A 1 627 ? -9.703 -49.281 -38.375 1 82.19 627 LEU A N 1
ATOM 4892 C CA . LEU A 1 627 ? -10.625 -48.188 -38.656 1 82.19 627 LEU A CA 1
ATOM 4893 C C . LEU A 1 627 ? -9.875 -46.875 -38.938 1 82.19 627 LEU A C 1
ATOM 4895 O O . LEU A 1 627 ? -8.82 -46.656 -38.344 1 82.19 627 LEU A O 1
ATOM 4899 N N . ASP A 1 628 ? -10.383 -46.125 -39.938 1 81.75 628 ASP A N 1
ATOM 4900 C CA . ASP A 1 628 ? -9.859 -44.781 -40.188 1 81.75 628 ASP A CA 1
ATOM 4901 C C . ASP A 1 628 ? -10.312 -43.812 -39.062 1 81.75 628 ASP A C 1
ATOM 4903 O O . ASP A 1 628 ? -11.469 -43.375 -39.062 1 81.75 628 ASP A O 1
ATOM 4907 N N . MET A 1 629 ? -9.484 -43.469 -38.281 1 83.06 629 MET A N 1
ATOM 4908 C CA . MET A 1 629 ? -9.789 -42.688 -37.062 1 83.06 629 MET A CA 1
ATOM 4909 C C . MET A 1 629 ? -10.133 -41.25 -37.438 1 83.06 629 MET A C 1
ATOM 4911 O O . MET A 1 629 ? -10.727 -40.5 -36.625 1 83.06 629 MET A O 1
ATOM 4915 N N . THR A 1 630 ? -9.812 -40.781 -38.656 1 80.38 630 THR A N 1
ATOM 4916 C CA . THR A 1 630 ? -10.039 -39.406 -39.062 1 80.38 630 THR A CA 1
ATOM 4917 C C . THR A 1 630 ? -11.523 -39.094 -39.125 1 80.38 630 THR A C 1
ATOM 4919 O O . THR A 1 630 ? -11.922 -37.938 -39.062 1 80.38 630 THR A O 1
ATOM 4922 N N . GLN A 1 631 ? -12.359 -40.094 -39.156 1 80.25 631 GLN A N 1
ATOM 4923 C CA . GLN A 1 631 ? -13.805 -39.875 -39.281 1 80.25 631 GLN A CA 1
ATOM 4924 C C . GLN A 1 631 ? -14.461 -39.781 -37.906 1 80.25 631 GLN A C 1
ATOM 4926 O O . GLN A 1 631 ? -15.625 -39.406 -37.781 1 80.25 631 GLN A O 1
ATOM 4931 N N . PHE A 1 632 ? -13.719 -39.969 -36.938 1 88.5 632 PHE A N 1
ATOM 4932 C CA . PHE A 1 632 ? -14.273 -40 -35.562 1 88.5 632 PHE A CA 1
ATOM 4933 C C . PHE A 1 632 ? -13.836 -38.75 -34.781 1 88.5 632 PHE A C 1
ATOM 4935 O O . PHE A 1 632 ? -12.875 -38.094 -35.188 1 88.5 632 PHE A O 1
ATOM 4942 N N . SER A 1 633 ? -14.625 -38.469 -33.781 1 88.94 633 SER A N 1
ATOM 4943 C CA . SER A 1 633 ? -14.289 -37.344 -32.906 1 88.94 633 SER A CA 1
ATOM 4944 C C . SER A 1 633 ? -12.992 -37.625 -32.125 1 88.94 633 SER A C 1
ATOM 4946 O O . SER A 1 633 ? -12.578 -38.781 -32 1 88.94 633 SER A O 1
ATOM 4948 N N . ARG A 1 634 ? -12.398 -36.594 -31.688 1 89.12 634 ARG A N 1
ATOM 4949 C CA . ARG A 1 634 ? -11.086 -36.688 -31.062 1 89.12 634 ARG A CA 1
ATOM 4950 C C . ARG A 1 634 ? -11.109 -37.625 -29.875 1 89.12 634 ARG A C 1
ATOM 4952 O O . ARG A 1 634 ? -10.172 -38.406 -29.672 1 89.12 634 ARG A O 1
ATOM 4959 N N . GLY A 1 635 ? -12.117 -37.625 -29.109 1 92.25 635 GLY A N 1
ATOM 4960 C CA . GLY A 1 635 ? -12.219 -38.469 -27.938 1 92.25 635 GLY A CA 1
ATOM 4961 C C . GLY A 1 635 ? -12.227 -39.969 -28.25 1 92.25 635 GLY A C 1
ATOM 4962 O O . GLY A 1 635 ? -11.93 -40.781 -27.391 1 92.25 635 GLY A O 1
ATOM 4963 N N . CYS A 1 636 ? -12.477 -40.312 -29.516 1 92.75 636 CYS A N 1
ATOM 4964 C CA . CYS A 1 636 ? -12.594 -41.688 -29.922 1 92.75 636 CYS A CA 1
ATOM 4965 C C . CYS A 1 636 ? -11.289 -42.219 -30.516 1 92.75 636 CYS A C 1
ATOM 4967 O O . CYS A 1 636 ? -11.141 -43.406 -30.766 1 92.75 636 CYS A O 1
ATOM 4969 N N . HIS A 1 637 ? -10.352 -41.312 -30.656 1 91.88 637 HIS A N 1
ATOM 4970 C CA . HIS A 1 637 ? -9.086 -41.719 -31.25 1 91.88 637 HIS A CA 1
ATOM 4971 C C . HIS A 1 637 ? -8.281 -42.594 -30.297 1 91.88 637 HIS A C 1
ATOM 4973 O O . HIS A 1 637 ? -8.273 -42.344 -29.094 1 91.88 637 HIS A O 1
ATOM 4979 N N . ILE A 1 638 ? -7.684 -43.625 -30.875 1 90.44 638 ILE A N 1
ATOM 4980 C CA . ILE A 1 638 ? -6.855 -44.5 -30.078 1 90.44 638 ILE A CA 1
ATOM 4981 C C . ILE A 1 638 ? -5.484 -43.875 -29.859 1 90.44 638 ILE A C 1
ATOM 4983 O O . ILE A 1 638 ? -4.836 -43.406 -30.797 1 90.44 638 ILE A O 1
ATOM 4987 N N . ILE A 1 639 ? -5.129 -43.844 -28.594 1 89.75 639 ILE A N 1
ATOM 4988 C CA . ILE A 1 639 ? -3.861 -43.219 -28.234 1 89.75 639 ILE A CA 1
ATOM 4989 C C . ILE A 1 639 ? -2.701 -44.062 -28.766 1 89.75 639 ILE A C 1
ATOM 4991 O O . ILE A 1 639 ? -2.621 -45.281 -28.516 1 89.75 639 ILE A O 1
ATOM 4995 N N . GLU A 1 640 ? -1.868 -43.406 -29.484 1 86.38 640 GLU A N 1
ATOM 4996 C CA . GLU A 1 640 ? -0.692 -44.062 -30.031 1 86.38 640 GLU A CA 1
ATOM 4997 C C . GLU A 1 640 ? 0.447 -44.094 -29.016 1 86.38 640 GLU A C 1
ATOM 4999 O O . GLU A 1 640 ? 0.626 -43.125 -28.25 1 86.38 640 GLU A O 1
ATOM 5004 N N . ASN A 1 641 ? 1.202 -45.219 -28.906 1 79.38 641 ASN A N 1
ATOM 5005 C CA . ASN A 1 641 ? 2.406 -45.344 -28.094 1 79.38 641 ASN A CA 1
ATOM 5006 C C . ASN A 1 641 ? 2.1 -45.188 -26.609 1 79.38 641 ASN A C 1
ATOM 5008 O O . ASN A 1 641 ? 2.811 -44.469 -25.891 1 79.38 641 ASN A O 1
ATOM 5012 N N . ALA A 1 642 ? 0.896 -45.812 -26.188 1 80.19 642 ALA A N 1
ATOM 5013 C CA . ALA A 1 642 ? 0.523 -45.75 -24.781 1 80.19 642 ALA A CA 1
ATOM 5014 C C . ALA A 1 642 ? 1.242 -46.844 -23.984 1 80.19 642 ALA A C 1
ATOM 5016 O O . ALA A 1 642 ? 1.62 -47.875 -24.547 1 80.19 642 ALA A O 1
ATOM 5017 N N . PRO A 1 643 ? 1.503 -46.562 -22.75 1 75.56 643 PRO A N 1
ATOM 5018 C CA . PRO A 1 643 ? 2.098 -47.594 -21.922 1 75.56 643 PRO A CA 1
ATOM 5019 C C . PRO A 1 643 ? 1.234 -48.844 -21.844 1 75.56 643 PRO A C 1
ATOM 5021 O O . PRO A 1 643 ? 0.027 -48.781 -22.094 1 75.56 643 PRO A O 1
ATOM 5024 N N . GLN A 1 644 ? 1.87 -50 -21.484 1 67.31 644 GLN A N 1
ATOM 5025 C CA . GLN A 1 644 ? 1.195 -51.312 -21.453 1 67.31 644 GLN A CA 1
ATOM 5026 C C . GLN A 1 644 ? 0.061 -51.312 -20.438 1 67.31 644 GLN A C 1
ATOM 5028 O O . GLN A 1 644 ? -0.946 -52 -20.625 1 67.31 644 GLN A O 1
ATOM 5033 N N . THR A 1 645 ? 0.261 -50.5 -19.391 1 66.31 645 THR A N 1
ATOM 5034 C CA . THR A 1 645 ? -0.754 -50.469 -18.344 1 66.31 645 THR A CA 1
ATOM 5035 C C . THR A 1 645 ? -2.027 -49.781 -18.859 1 66.31 645 THR A C 1
ATOM 5037 O O . THR A 1 645 ? -3.127 -50.094 -18.391 1 66.31 645 THR A O 1
ATOM 5040 N N . VAL A 1 646 ? -1.849 -48.906 -19.812 1 71.38 646 VAL A N 1
ATOM 5041 C CA . VAL A 1 646 ? -3.002 -48.188 -20.359 1 71.38 646 VAL A CA 1
ATOM 5042 C C . VAL A 1 646 ? -3.598 -48.969 -21.516 1 71.38 646 VAL A C 1
ATOM 5044 O O . VAL A 1 646 ? -4.82 -49.031 -21.672 1 71.38 646 VAL A O 1
ATOM 5047 N N . GLY A 1 647 ? -2.752 -49.719 -22.266 1 70.69 647 GLY A N 1
ATOM 5048 C CA . GLY A 1 647 ? -3.211 -50.5 -23.406 1 70.69 647 GLY A CA 1
ATOM 5049 C C . GLY A 1 647 ? -3.697 -49.625 -24.547 1 70.69 647 GLY A C 1
ATOM 5050 O O . GLY A 1 647 ? -3.445 -48.438 -24.594 1 70.69 647 GLY A O 1
ATOM 5051 N N . SER A 1 648 ? -4.227 -50.281 -25.594 1 82 648 SER A N 1
ATOM 5052 C CA . SER A 1 648 ? -4.809 -49.562 -26.734 1 82 648 SER A CA 1
ATOM 5053 C C . SER A 1 648 ? -6.238 -49.125 -26.453 1 82 648 SER A C 1
ATOM 5055 O O . SER A 1 648 ? -7.184 -49.906 -26.672 1 82 648 SER A O 1
ATOM 5057 N N . VAL A 1 649 ? -6.301 -47.938 -25.891 1 87 649 VAL A N 1
ATOM 5058 C CA . VAL A 1 649 ? -7.617 -47.438 -25.5 1 87 649 VAL A CA 1
ATOM 5059 C C . VAL A 1 649 ? -7.867 -46.062 -26.156 1 87 649 VAL A C 1
ATOM 5061 O O . VAL A 1 649 ? -6.922 -45.344 -26.469 1 87 649 VAL A O 1
ATOM 5064 N N . PRO A 1 650 ? -9.125 -45.781 -26.375 1 91.56 650 PRO A N 1
ATOM 5065 C CA . PRO A 1 650 ? -9.453 -44.438 -26.844 1 91.56 650 PRO A CA 1
ATOM 5066 C C . PRO A 1 650 ? -9.18 -43.375 -25.781 1 91.56 650 PRO A C 1
ATOM 5068 O O . PRO A 1 650 ? -9.047 -43.688 -24.594 1 91.56 650 PRO A O 1
ATOM 5071 N N . ILE A 1 651 ? -9.055 -42.156 -26.234 1 93.81 651 ILE A N 1
ATOM 5072 C CA . ILE A 1 651 ? -8.727 -41.031 -25.359 1 93.81 651 ILE A CA 1
ATOM 5073 C C . ILE A 1 651 ? -9.805 -40.875 -24.281 1 93.81 651 ILE A C 1
ATOM 5075 O O . ILE A 1 651 ? -9.5 -40.594 -23.125 1 93.81 651 ILE A O 1
ATOM 5079 N N . ARG A 1 652 ? -11.086 -41.094 -24.625 1 93.75 652 ARG A N 1
ATOM 5080 C CA . ARG A 1 652 ? -12.195 -40.969 -23.688 1 93.75 652 ARG A CA 1
ATOM 5081 C C . ARG A 1 652 ? -12 -41.938 -22.5 1 93.75 652 ARG A C 1
ATOM 5083 O O . ARG A 1 652 ? -12.172 -41.531 -21.359 1 93.75 652 ARG A O 1
ATOM 5090 N N . SER A 1 653 ? -11.633 -43.188 -22.781 1 91.25 653 SER A N 1
ATOM 5091 C CA . SER A 1 653 ? -11.43 -44.188 -21.734 1 91.25 653 SER A CA 1
ATOM 5092 C C . SER A 1 653 ? -10.211 -43.844 -20.875 1 91.25 653 SER A C 1
ATOM 5094 O O . SER A 1 653 ? -10.203 -44.094 -19.672 1 91.25 653 SER A O 1
ATOM 5096 N N . TYR A 1 654 ? -9.234 -43.344 -21.547 1 91.62 654 TYR A N 1
ATOM 5097 C CA . TYR A 1 654 ? -8.031 -42.938 -20.844 1 91.62 654 TYR A CA 1
ATOM 5098 C C . TYR A 1 654 ? -8.352 -41.812 -19.859 1 91.62 654 TYR A C 1
ATOM 5100 O O . TYR A 1 654 ? -7.922 -41.875 -18.703 1 91.62 654 TYR A O 1
ATOM 5108 N N . LEU A 1 655 ? -9.094 -40.812 -20.25 1 94.31 655 LEU A N 1
ATOM 5109 C CA . LEU A 1 655 ? -9.461 -39.688 -19.406 1 94.31 655 LEU A CA 1
ATOM 5110 C C . LEU A 1 655 ? -10.312 -40.156 -18.219 1 94.31 655 LEU A C 1
ATOM 5112 O O . LEU A 1 655 ? -10.141 -39.656 -17.109 1 94.31 655 LEU A O 1
ATOM 5116 N N . ASP A 1 656 ? -11.188 -41.062 -18.422 1 92.56 656 ASP A N 1
ATOM 5117 C CA . ASP A 1 656 ? -12.078 -41.562 -17.391 1 92.56 656 ASP A CA 1
ATOM 5118 C C . ASP A 1 656 ? -11.312 -42.375 -16.344 1 92.56 656 ASP A C 1
ATOM 5120 O O . ASP A 1 656 ? -11.484 -42.188 -15.148 1 92.56 656 ASP A O 1
ATOM 5124 N N . SER A 1 657 ? -10.383 -43.219 -16.797 1 89.25 657 SER A N 1
ATOM 5125 C CA . SER A 1 657 ? -9.688 -44.125 -15.898 1 89.25 657 SER A CA 1
ATOM 5126 C C . SER A 1 657 ? -8.586 -43.438 -15.125 1 89.25 657 SER A C 1
ATOM 5128 O O . SER A 1 657 ? -8.375 -43.688 -13.938 1 89.25 657 SER A O 1
ATOM 5130 N N . VAL A 1 658 ? -7.875 -42.469 -15.758 1 86.44 658 VAL A N 1
ATOM 5131 C CA . VAL A 1 658 ? -6.691 -41.906 -15.141 1 86.44 658 VAL A CA 1
ATOM 5132 C C . VAL A 1 658 ? -7.062 -40.594 -14.453 1 86.44 658 VAL A C 1
ATOM 5134 O O . VAL A 1 658 ? -6.602 -40.312 -13.344 1 86.44 658 VAL A O 1
ATOM 5137 N N . PHE A 1 659 ? -7.961 -39.781 -15.062 1 91.38 659 PHE A N 1
ATOM 5138 C CA . PHE A 1 659 ? -8.219 -38.438 -14.539 1 91.38 659 PHE A CA 1
ATOM 5139 C C . PHE A 1 659 ? -9.656 -38.344 -14.039 1 91.38 659 PHE A C 1
ATOM 5141 O O . PHE A 1 659 ? -10.039 -37.312 -13.484 1 91.38 659 PHE A O 1
ATOM 5148 N N . ASN A 1 660 ? -10.484 -39.344 -14.141 1 90.56 660 ASN A N 1
ATOM 5149 C CA . ASN A 1 660 ? -11.883 -39.344 -13.719 1 90.56 660 ASN A CA 1
ATOM 5150 C C . ASN A 1 660 ? -12.672 -38.219 -14.422 1 90.56 660 ASN A C 1
ATOM 5152 O O . ASN A 1 660 ? -13.367 -37.438 -13.766 1 90.56 660 ASN A O 1
ATOM 5156 N N . VAL A 1 661 ? -12.477 -38.125 -15.727 1 94.56 661 VAL A N 1
ATOM 5157 C CA . VAL A 1 661 ? -13.125 -37.094 -16.531 1 94.56 661 VAL A CA 1
ATOM 5158 C C . VAL A 1 661 ? -14.086 -37.719 -17.531 1 94.56 661 VAL A C 1
ATOM 5160 O O . VAL A 1 661 ? -13.719 -38.656 -18.25 1 94.56 661 VAL A O 1
ATOM 5163 N N . ARG A 1 662 ? -15.352 -37.312 -17.578 1 93.69 662 ARG A N 1
ATOM 5164 C CA . ARG A 1 662 ? -16.359 -37.812 -18.5 1 93.69 662 ARG A CA 1
ATOM 5165 C C . ARG A 1 662 ? -17.031 -36.656 -19.234 1 93.69 662 ARG A C 1
ATOM 5167 O O . ARG A 1 662 ? -17.453 -35.688 -18.609 1 93.69 662 ARG A O 1
ATOM 5174 N N . HIS A 1 663 ? -17.062 -36.719 -20.5 1 93.75 663 HIS A N 1
ATOM 5175 C CA . HIS A 1 663 ? -17.656 -35.688 -21.312 1 93.75 663 HIS A CA 1
ATOM 5176 C C . HIS A 1 663 ? -19.141 -35.5 -21 1 93.75 663 HIS A C 1
ATOM 5178 O O . HIS A 1 663 ? -19.672 -34.406 -21.078 1 93.75 663 HIS A O 1
ATOM 5184 N N . GLU A 1 664 ? -19.828 -36.5 -20.547 1 91.44 664 GLU A N 1
ATOM 5185 C CA . GLU A 1 664 ? -21.25 -36.469 -20.234 1 91.44 664 GLU A CA 1
ATOM 5186 C C . GLU A 1 664 ? -21.531 -35.594 -19 1 91.44 664 GLU A C 1
ATOM 5188 O O . GLU A 1 664 ? -22.641 -35.094 -18.812 1 91.44 664 GLU A O 1
ATOM 5193 N N . ASP A 1 665 ? -20.531 -35.344 -18.219 1 94 665 ASP A N 1
ATOM 5194 C CA . ASP A 1 665 ? -20.703 -34.625 -16.969 1 94 665 ASP A CA 1
ATOM 5195 C C . ASP A 1 665 ? -20.297 -33.156 -17.109 1 94 665 ASP A C 1
ATOM 5197 O O . ASP A 1 665 ? -20.062 -32.469 -16.109 1 94 665 ASP A O 1
ATOM 5201 N N . ILE A 1 666 ? -20.156 -32.625 -18.266 1 94.75 666 ILE A N 1
ATOM 5202 C CA . ILE A 1 666 ? -19.656 -31.281 -18.484 1 94.75 666 ILE A CA 1
ATOM 5203 C C . ILE A 1 666 ? -20.625 -30.281 -17.859 1 94.75 666 ILE A C 1
ATOM 5205 O O . ILE A 1 666 ? -20.188 -29.281 -17.25 1 94.75 666 ILE A O 1
ATOM 5209 N N . HIS A 1 667 ? -21.906 -30.5 -17.953 1 94.38 667 HIS A N 1
ATOM 5210 C CA . HIS A 1 667 ? -22.875 -29.578 -17.375 1 94.38 667 HIS A CA 1
ATOM 5211 C C . HIS A 1 667 ? -22.891 -29.672 -15.852 1 94.38 667 HIS A C 1
ATOM 5213 O O . HIS A 1 667 ? -23.156 -28.688 -15.164 1 94.38 667 HIS A O 1
ATOM 5219 N N . TYR A 1 668 ? -22.594 -30.875 -15.375 1 94.69 668 TYR A N 1
ATOM 5220 C CA . TYR A 1 668 ? -22.469 -31.031 -13.93 1 94.69 668 TYR A CA 1
ATOM 5221 C C . TYR A 1 668 ? -21.266 -30.266 -13.391 1 94.69 668 TYR A C 1
ATOM 5223 O O . TYR A 1 668 ? -21.359 -29.609 -12.352 1 94.69 668 TYR A O 1
ATOM 5231 N N . TYR A 1 669 ? -20.172 -30.359 -14.125 1 95.81 669 TYR A N 1
ATOM 5232 C CA . TYR A 1 669 ? -18.984 -29.625 -13.727 1 95.81 669 TYR A CA 1
ATOM 5233 C C . TYR A 1 669 ? -19.266 -28.125 -13.711 1 95.81 669 TYR A C 1
ATOM 5235 O O . TYR A 1 669 ? -18.844 -27.406 -12.797 1 95.81 669 TYR A O 1
ATOM 5243 N N . MET A 1 670 ? -19.984 -27.625 -14.695 1 95.69 670 MET A N 1
ATOM 5244 C CA . MET A 1 670 ? -20.328 -26.203 -14.789 1 95.69 670 MET A CA 1
ATOM 5245 C C . MET A 1 670 ? -21.219 -25.781 -13.625 1 95.69 670 MET A C 1
ATOM 5247 O O . MET A 1 670 ? -21.016 -24.719 -13.047 1 95.69 670 MET A O 1
ATOM 5251 N N . LEU A 1 671 ? -22.125 -26.656 -13.227 1 94.69 671 LEU A N 1
ATOM 5252 C CA . LEU A 1 671 ? -23.031 -26.359 -12.125 1 94.69 671 LEU A CA 1
ATOM 5253 C C . LEU A 1 671 ? -22.281 -26.25 -10.805 1 94.69 671 LEU A C 1
ATOM 5255 O O . LEU A 1 671 ? -22.562 -25.375 -9.992 1 94.69 671 LEU A O 1
ATOM 5259 N N . ILE A 1 672 ? -21.344 -27.125 -10.625 1 94.06 672 ILE A N 1
ATOM 5260 C CA . ILE A 1 672 ? -20.562 -27.094 -9.391 1 94.06 672 ILE A CA 1
ATOM 5261 C C . ILE A 1 672 ? -19.75 -25.797 -9.328 1 94.06 672 ILE A C 1
ATOM 5263 O O . ILE A 1 672 ? -19.625 -25.188 -8.258 1 94.06 672 ILE A O 1
ATOM 5267 N N . ASN A 1 673 ? -19.172 -25.438 -10.469 1 94.56 673 ASN A N 1
ATOM 5268 C CA . ASN A 1 673 ? -18.422 -24.188 -10.508 1 94.56 673 ASN A CA 1
ATOM 5269 C C . ASN A 1 673 ? -19.312 -22.984 -10.164 1 94.56 673 ASN A C 1
ATOM 5271 O O . ASN A 1 673 ? -18.875 -22.078 -9.469 1 94.56 673 ASN A O 1
ATOM 5275 N N . PHE A 1 674 ? -20.516 -23 -10.633 1 93.94 674 PHE A N 1
ATOM 5276 C CA . PHE A 1 674 ? -21.453 -21.938 -10.336 1 93.94 674 PHE A CA 1
ATOM 5277 C C . PHE A 1 674 ? -21.812 -21.922 -8.859 1 93.94 674 PHE A C 1
ATOM 5279 O O . PHE A 1 674 ? -21.891 -20.859 -8.242 1 93.94 674 PHE A O 1
ATOM 5286 N N . MET A 1 675 ? -21.969 -23.109 -8.297 1 92.62 675 MET A N 1
ATOM 5287 C CA . MET A 1 675 ? -22.281 -23.219 -6.879 1 92.62 675 MET A CA 1
ATOM 5288 C C . MET A 1 675 ? -21.109 -22.766 -6.02 1 92.62 675 MET A C 1
ATOM 5290 O O . MET A 1 675 ? -21.297 -22.172 -4.957 1 92.62 675 MET A O 1
ATOM 5294 N N . MET A 1 676 ? -19.953 -23.078 -6.473 1 94.12 676 MET A N 1
ATOM 5295 C CA . MET A 1 676 ? -18.781 -22.656 -5.73 1 94.12 676 MET A CA 1
ATOM 5296 C C . MET A 1 676 ? -18.656 -21.125 -5.738 1 94.12 676 MET A C 1
ATOM 5298 O O . MET A 1 676 ? -18.25 -20.531 -4.746 1 94.12 676 MET A O 1
ATOM 5302 N N . ILE A 1 677 ? -19 -20.5 -6.82 1 94.75 677 ILE A N 1
ATOM 5303 C CA . ILE A 1 677 ? -18.984 -19.047 -6.918 1 94.75 677 ILE A CA 1
ATOM 5304 C C . ILE A 1 677 ? -19.969 -18.453 -5.918 1 94.75 677 ILE A C 1
ATOM 5306 O O . ILE A 1 677 ? -19.641 -17.516 -5.191 1 94.75 677 ILE A O 1
ATOM 5310 N N . LEU A 1 678 ? -21.125 -19.078 -5.809 1 92.12 678 LEU A N 1
ATOM 5311 C CA . LEU A 1 678 ? -22.141 -18.594 -4.887 1 92.12 678 LEU A CA 1
ATOM 5312 C C . LEU A 1 678 ? -21.688 -18.75 -3.439 1 92.12 678 LEU A C 1
ATOM 5314 O O . LEU A 1 678 ? -21.953 -17.891 -2.602 1 92.12 678 LEU A O 1
ATOM 5318 N N . THR A 1 679 ? -21.016 -19.859 -3.217 1 92.44 679 THR A N 1
ATOM 5319 C CA . THR A 1 679 ? -20.516 -20.094 -1.867 1 92.44 679 THR A CA 1
ATOM 5320 C C . THR A 1 679 ? -19.453 -19.078 -1.499 1 92.44 679 THR A C 1
ATOM 5322 O O . THR A 1 679 ? -19.453 -18.547 -0.388 1 92.44 679 THR A O 1
ATOM 5325 N N . LEU A 1 680 ? -18.562 -18.828 -2.404 1 92.56 680 LEU A N 1
ATOM 5326 C CA . LEU A 1 680 ? -17.5 -17.859 -2.158 1 92.56 680 LEU A CA 1
ATOM 5327 C C . LEU A 1 680 ? -18.078 -16.469 -1.951 1 92.56 680 LEU A C 1
ATOM 5329 O O . LEU A 1 680 ? -17.609 -15.711 -1.101 1 92.56 680 LEU A O 1
ATOM 5333 N N . ARG A 1 681 ? -19.062 -16.188 -2.697 1 92.88 681 ARG A N 1
ATOM 5334 C CA . ARG A 1 681 ? -19.703 -14.875 -2.555 1 92.88 681 ARG A CA 1
ATOM 5335 C C . ARG A 1 681 ? -20.422 -14.766 -1.214 1 92.88 681 ARG A C 1
ATOM 5337 O O . ARG A 1 681 ? -20.422 -13.703 -0.589 1 92.88 681 ARG A O 1
ATOM 5344 N N . PHE A 1 682 ? -21 -15.836 -0.825 1 91.19 682 PHE A N 1
ATOM 5345 C CA . PHE A 1 682 ? -21.672 -15.844 0.473 1 91.19 682 PHE A CA 1
ATOM 5346 C C . PHE A 1 682 ? -20.656 -15.648 1.599 1 91.19 682 PHE A C 1
ATOM 5348 O O . PHE A 1 682 ? -20.891 -14.852 2.512 1 91.19 682 PHE A O 1
ATOM 5355 N N . LEU A 1 683 ? -19.562 -16.328 1.49 1 91.5 683 LEU A N 1
ATOM 5356 C CA . LEU A 1 683 ? -18.531 -16.203 2.504 1 91.5 683 LEU A CA 1
ATOM 5357 C C . LEU A 1 683 ? -17.938 -14.797 2.504 1 91.5 683 LEU A C 1
ATOM 5359 O O . LEU A 1 683 ? -17.594 -14.258 3.562 1 91.5 683 LEU A O 1
ATOM 5363 N N . ALA A 1 684 ? -17.781 -14.242 1.336 1 91.12 684 ALA A N 1
ATOM 5364 C CA . ALA A 1 684 ? -17.25 -12.891 1.229 1 91.12 684 ALA A CA 1
ATOM 5365 C C . ALA A 1 684 ? -18.203 -11.875 1.865 1 91.12 684 ALA A C 1
ATOM 5367 O O . ALA A 1 684 ? -17.75 -10.922 2.51 1 91.12 684 ALA A O 1
ATOM 5368 N N . LEU A 1 685 ? -19.469 -12.102 1.675 1 89.31 685 LEU A N 1
ATOM 5369 C CA . LEU A 1 685 ? -20.453 -11.227 2.295 1 89.31 685 LEU A CA 1
ATOM 5370 C C . LEU A 1 685 ? -20.391 -11.32 3.816 1 89.31 685 LEU A C 1
ATOM 5372 O O . LEU A 1 685 ? -20.469 -10.305 4.508 1 89.31 685 LEU A O 1
ATOM 5376 N N . LEU A 1 686 ? -20.172 -12.516 4.297 1 88.75 686 LEU A N 1
ATOM 5377 C CA . LEU A 1 686 ? -20.047 -12.711 5.734 1 88.75 686 LEU A CA 1
ATOM 5378 C C . LEU A 1 686 ? -18.797 -12.031 6.266 1 88.75 686 LEU A C 1
ATOM 5380 O O . LEU A 1 686 ? -18.812 -11.445 7.352 1 88.75 686 LEU A O 1
ATOM 5384 N N . ALA A 1 687 ? -17.75 -12.133 5.516 1 87.94 687 ALA A N 1
ATOM 5385 C CA . ALA A 1 687 ? -16.5 -11.508 5.93 1 87.94 687 ALA A CA 1
ATOM 5386 C C . ALA A 1 687 ? -16.641 -9.984 5.965 1 87.94 687 ALA A C 1
ATOM 5388 O O . ALA A 1 687 ? -16.156 -9.336 6.891 1 87.94 687 ALA A O 1
ATOM 5389 N N . LEU A 1 688 ? -17.297 -9.477 5.031 1 84 688 LEU A N 1
ATOM 5390 C CA . LEU A 1 688 ? -17.484 -8.031 4.945 1 84 688 LEU A CA 1
ATOM 5391 C C . LEU A 1 688 ? -18.359 -7.527 6.082 1 84 688 LEU A C 1
ATOM 5393 O O . LEU A 1 688 ? -18.156 -6.422 6.594 1 84 688 LEU A O 1
ATOM 5397 N N . ARG A 1 689 ? -19.25 -8.352 6.496 1 80.5 689 ARG A N 1
ATOM 5398 C CA . ARG A 1 689 ? -20.219 -7.926 7.504 1 80.5 689 ARG A CA 1
ATOM 5399 C C . ARG A 1 689 ? -19.672 -8.117 8.914 1 80.5 689 ARG A C 1
ATOM 5401 O O . ARG A 1 689 ? -19.922 -7.312 9.805 1 80.5 689 ARG A O 1
ATOM 5408 N N . PHE A 1 690 ? -18.812 -9.117 9.055 1 80.19 690 PHE A N 1
ATOM 5409 C CA . PHE A 1 690 ? -18.5 -9.484 10.43 1 80.19 690 PHE A CA 1
ATOM 5410 C C . PHE A 1 690 ? -17.031 -9.188 10.75 1 80.19 690 PHE A C 1
ATOM 5412 O O . PHE A 1 690 ? -16.641 -9.117 11.914 1 80.19 690 PHE A O 1
ATOM 5419 N N . ILE A 1 691 ? -16.25 -9.016 9.836 1 81.19 691 ILE A N 1
ATOM 5420 C CA . ILE A 1 691 ? -14.828 -8.805 10.102 1 81.19 691 ILE A CA 1
ATOM 5421 C C . ILE A 1 691 ? -14.461 -7.344 9.867 1 81.19 691 ILE A C 1
ATOM 5423 O O . ILE A 1 691 ? -14.734 -6.797 8.797 1 81.19 691 ILE A O 1
ATOM 5427 N N . ASN A 1 692 ? -14.023 -6.66 10.906 1 76.75 692 ASN A N 1
ATOM 5428 C CA . ASN A 1 692 ? -13.547 -5.285 10.805 1 76.75 692 ASN A CA 1
ATOM 5429 C C . ASN A 1 692 ? -12.141 -5.129 11.375 1 76.75 692 ASN A C 1
ATOM 5431 O O . ASN A 1 692 ? -11.914 -5.402 12.547 1 76.75 692 ASN A O 1
ATOM 5435 N N . HIS A 1 693 ? -11.227 -4.707 10.57 1 72.62 693 HIS A N 1
ATOM 5436 C CA . HIS A 1 693 ? -9.836 -4.602 10.992 1 72.62 693 HIS A CA 1
ATOM 5437 C C . HIS A 1 693 ? -9.516 -3.193 11.477 1 72.62 693 HIS A C 1
ATOM 5439 O O . HIS A 1 693 ? -8.422 -2.943 11.984 1 72.62 693 HIS A O 1
ATOM 5445 N N . GLN A 1 694 ? -10.422 -2.23 11.375 1 62.66 694 GLN A N 1
ATOM 5446 C CA . GLN A 1 694 ? -10.188 -0.879 11.867 1 62.66 694 GLN A CA 1
ATOM 5447 C C . GLN A 1 694 ? -10.469 -0.784 13.367 1 62.66 694 GLN A C 1
ATOM 5449 O O . GLN A 1 694 ? -11.562 -1.138 13.82 1 62.66 694 GLN A O 1
ATOM 5454 N N . LYS A 1 695 ? -9.422 -0.737 14.195 1 54.5 695 LYS A N 1
ATOM 5455 C CA . LYS A 1 695 ? -9.633 -0.56 15.633 1 54.5 695 LYS A CA 1
ATOM 5456 C C . LYS A 1 695 ? -9.57 0.915 16.016 1 54.5 695 LYS A C 1
ATOM 5458 O O . LYS A 1 695 ? -8.586 1.597 15.727 1 54.5 695 LYS A O 1
ATOM 5463 N N . LYS A 1 696 ? -10.773 1.514 16.375 1 56.41 696 LYS A N 1
ATOM 5464 C CA . LYS A 1 696 ? -10.859 2.859 16.938 1 56.41 696 LYS A CA 1
ATOM 5465 C C . LYS A 1 696 ? -11.156 2.814 18.422 1 56.41 696 LYS A C 1
ATOM 5467 O O . LYS A 1 696 ? -11.938 1.977 18.891 1 56.41 696 LYS A O 1
ATOM 5472 N N . MET B 1 1 ? 2.812 -43.344 11.695 1 35.97 1 MET B N 1
ATOM 5473 C CA . MET B 1 1 ? 2.312 -42.688 12.898 1 35.97 1 MET B CA 1
ATOM 5474 C C . MET B 1 1 ? 3.369 -41.781 13.5 1 35.97 1 MET B C 1
ATOM 5476 O O . MET B 1 1 ? 3.064 -40.656 13.898 1 35.97 1 MET B O 1
ATOM 5480 N N . TYR B 1 2 ? 4.602 -42.25 13.445 1 40.56 2 TYR B N 1
ATOM 5481 C CA . TYR B 1 2 ? 5.684 -41.469 14.055 1 40.56 2 TYR B CA 1
ATOM 5482 C C . TYR B 1 2 ? 5.996 -40.219 13.25 1 40.56 2 TYR B C 1
ATOM 5484 O O . TYR B 1 2 ? 6.312 -39.156 13.812 1 40.56 2 TYR B O 1
ATOM 5492 N N . GLY B 1 3 ? 5.738 -40.312 11.953 1 37.81 3 GLY B N 1
ATOM 5493 C CA . GLY B 1 3 ? 6.023 -39.156 11.109 1 37.81 3 GLY B CA 1
ATOM 5494 C C . GLY B 1 3 ? 5.035 -38.031 11.312 1 37.81 3 GLY B C 1
ATOM 5495 O O . GLY B 1 3 ? 5.43 -36.875 11.359 1 37.81 3 GLY B O 1
ATOM 5496 N N . VAL B 1 4 ? 3.85 -38.406 11.594 1 39.75 4 VAL B N 1
ATOM 5497 C CA . VAL B 1 4 ? 2.84 -37.375 11.828 1 39.75 4 VAL B CA 1
ATOM 5498 C C . VAL B 1 4 ? 3.107 -36.688 13.164 1 39.75 4 VAL B C 1
ATOM 5500 O O . VAL B 1 4 ? 3.039 -35.469 13.266 1 39.75 4 VAL B O 1
ATOM 5503 N N . VAL B 1 5 ? 3.406 -37.594 14.227 1 42.78 5 VAL B N 1
ATOM 5504 C CA . VAL B 1 5 ? 3.648 -37.031 15.555 1 42.78 5 VAL B CA 1
ATOM 5505 C C . VAL B 1 5 ? 4.887 -36.125 15.516 1 42.78 5 VAL B C 1
ATOM 5507 O O . VAL B 1 5 ? 4.895 -35.031 16.094 1 42.78 5 VAL B O 1
ATOM 5510 N N . PHE B 1 6 ? 5.828 -36.562 14.758 1 40.28 6 PHE B N 1
ATOM 5511 C CA . PHE B 1 6 ? 7.023 -35.719 14.656 1 40.28 6 PHE B CA 1
ATOM 5512 C C . PHE B 1 6 ? 6.719 -34.406 13.961 1 40.28 6 PHE B C 1
ATOM 5514 O O . PHE B 1 6 ? 7.129 -33.344 14.422 1 40.28 6 PHE B O 1
ATOM 5521 N N . ASN B 1 7 ? 5.898 -34.5 13.07 1 40.12 7 ASN B N 1
ATOM 5522 C CA . ASN B 1 7 ? 5.605 -33.281 12.305 1 40.12 7 ASN B CA 1
ATOM 5523 C C . ASN B 1 7 ? 4.723 -32.312 13.094 1 40.12 7 ASN B C 1
ATOM 5525 O O . ASN B 1 7 ? 4.918 -31.109 13.039 1 40.12 7 ASN B O 1
ATOM 5529 N N . LEU B 1 8 ? 3.832 -32.875 13.844 1 42.28 8 LEU B N 1
ATOM 5530 C CA . LEU B 1 8 ? 3.018 -32.031 14.719 1 42.28 8 LEU B CA 1
ATOM 5531 C C . LEU B 1 8 ? 3.875 -31.359 15.797 1 42.28 8 LEU B C 1
ATOM 5533 O O . LEU B 1 8 ? 3.719 -30.172 16.078 1 42.28 8 LEU B O 1
ATOM 5537 N N . VAL B 1 9 ? 4.781 -32.188 16.359 1 44.81 9 VAL B N 1
ATOM 5538 C CA . VAL B 1 9 ? 5.629 -31.625 17.422 1 44.81 9 VAL B CA 1
ATOM 5539 C C . VAL B 1 9 ? 6.555 -30.562 16.828 1 44.81 9 VAL B C 1
ATOM 5541 O O . VAL B 1 9 ? 6.742 -29.5 17.422 1 44.81 9 VAL B O 1
ATOM 5544 N N . THR B 1 10 ? 6.973 -30.875 15.695 1 46.03 10 THR B N 1
ATOM 5545 C CA . THR B 1 10 ? 7.898 -29.906 15.117 1 46.03 10 THR B CA 1
ATOM 5546 C C . THR B 1 10 ? 7.16 -28.641 14.672 1 46.03 10 THR B C 1
ATOM 5548 O O . THR B 1 10 ? 7.668 -27.531 14.828 1 46.03 10 THR B O 1
ATOM 5551 N N . TYR B 1 11 ? 6.016 -28.828 14.195 1 41.47 11 TYR B N 1
ATOM 5552 C CA . TYR B 1 11 ? 5.199 -27.672 13.836 1 41.47 11 TYR B CA 1
ATOM 5553 C C . TYR B 1 11 ? 4.902 -26.828 15.062 1 41.47 11 TYR B C 1
ATOM 5555 O O . TYR B 1 11 ? 5.105 -25.609 15.047 1 41.47 11 TYR B O 1
ATOM 5563 N N . PHE B 1 12 ? 4.367 -27.484 16.094 1 46.62 12 PHE B N 1
ATOM 5564 C CA . PHE B 1 12 ? 4.062 -26.719 17.297 1 46.62 12 PHE B CA 1
ATOM 5565 C C . PHE B 1 12 ? 5.336 -26.172 17.922 1 46.62 12 PHE B C 1
ATOM 5567 O O . PHE B 1 12 ? 5.336 -25.078 18.484 1 46.62 12 PHE B O 1
ATOM 5574 N N . LEU B 1 13 ? 6.359 -26.922 17.797 1 44.69 13 LEU B N 1
ATOM 5575 C CA . LEU B 1 13 ? 7.625 -26.406 18.297 1 44.69 13 LEU B CA 1
ATOM 5576 C C . LEU B 1 13 ? 8.062 -25.188 17.5 1 44.69 13 LEU B C 1
ATOM 5578 O O . LEU B 1 13 ? 8.453 -24.156 18.078 1 44.69 13 LEU B O 1
ATOM 5582 N N . PHE B 1 14 ? 7.93 -25.344 16.234 1 45.69 14 PHE B N 1
ATOM 5583 C CA . PHE B 1 14 ? 8.43 -24.219 15.461 1 45.69 14 PHE B CA 1
ATOM 5584 C C . PHE B 1 14 ? 7.469 -23.031 15.539 1 45.69 14 PHE B C 1
ATOM 5586 O O . PHE B 1 14 ? 7.902 -21.891 15.602 1 45.69 14 PHE B O 1
ATOM 5593 N N . MET B 1 15 ? 6.223 -23.328 15.539 1 45.69 15 MET B N 1
ATOM 5594 C CA . MET B 1 15 ? 5.266 -22.266 15.812 1 45.69 15 MET B CA 1
ATOM 5595 C C . MET B 1 15 ? 5.496 -21.672 17.188 1 45.69 15 MET B C 1
ATOM 5597 O O . MET B 1 15 ? 5.418 -20.453 17.375 1 45.69 15 MET B O 1
ATOM 5601 N N . PHE B 1 16 ? 5.75 -22.594 18.172 1 45.12 16 PHE B N 1
ATOM 5602 C CA . PHE B 1 16 ? 6.074 -22.125 19.516 1 45.12 16 PHE B CA 1
ATOM 5603 C C . PHE B 1 16 ? 7.387 -21.359 19.516 1 45.12 16 PHE B C 1
ATOM 5605 O O . PHE B 1 16 ? 7.484 -20.297 20.141 1 45.12 16 PHE B O 1
ATOM 5612 N N . LEU B 1 17 ? 8.281 -21.891 18.797 1 44.59 17 LEU B N 1
ATOM 5613 C CA . LEU B 1 17 ? 9.555 -21.172 18.75 1 44.59 17 LEU B CA 1
ATOM 5614 C C . LEU B 1 17 ? 9.414 -19.859 17.984 1 44.59 17 LEU B C 1
ATOM 5616 O O . LEU B 1 17 ? 9.977 -18.844 18.391 1 44.59 17 LEU B O 1
ATOM 5620 N N . ALA B 1 18 ? 8.758 -19.984 16.984 1 44.28 18 ALA B N 1
ATOM 5621 C CA . ALA B 1 18 ? 8.5 -18.75 16.234 1 44.28 18 ALA B CA 1
ATOM 5622 C C . ALA B 1 18 ? 7.684 -17.766 17.078 1 44.28 18 ALA B C 1
ATOM 5624 O O . ALA B 1 18 ? 7.98 -16.578 17.094 1 44.28 18 ALA B O 1
ATOM 5625 N N . TYR B 1 19 ? 6.684 -18.344 17.719 1 41.19 19 TYR B N 1
ATOM 5626 C CA . TYR B 1 19 ? 5.93 -17.516 18.656 1 41.19 19 TYR B CA 1
ATOM 5627 C C . TYR B 1 19 ? 6.832 -17.016 19.781 1 41.19 19 TYR B C 1
ATOM 5629 O O . TYR B 1 19 ? 6.789 -15.828 20.125 1 41.19 19 TYR B O 1
ATOM 5637 N N . ARG B 1 20 ? 7.539 -17.969 20.438 1 39.25 20 ARG B N 1
ATOM 5638 C CA . ARG B 1 20 ? 8.445 -17.547 21.5 1 39.25 20 ARG B CA 1
ATOM 5639 C C . ARG B 1 20 ? 9.5 -16.578 20.969 1 39.25 20 ARG B C 1
ATOM 5641 O O . ARG B 1 20 ? 9.891 -15.641 21.672 1 39.25 20 ARG B O 1
ATOM 5648 N N . ALA B 1 21 ? 9.961 -16.953 19.875 1 38.38 21 ALA B N 1
ATOM 5649 C CA . ALA B 1 21 ? 10.945 -16.031 19.312 1 38.38 21 ALA B CA 1
ATOM 5650 C C . ALA B 1 21 ? 10.312 -14.68 19 1 38.38 21 ALA B C 1
ATOM 5652 O O . ALA B 1 21 ? 10.922 -13.633 19.25 1 38.38 21 ALA B O 1
ATOM 5653 N N . LEU B 1 22 ? 9.227 -14.781 18.422 1 37.47 22 LEU B N 1
ATOM 5654 C CA . LEU B 1 22 ? 8.547 -13.523 18.125 1 37.47 22 LEU B CA 1
ATOM 5655 C C . LEU B 1 22 ? 8.109 -12.828 19.406 1 37.47 22 LEU B C 1
ATOM 5657 O O . LEU B 1 22 ? 8.133 -11.594 19.5 1 37.47 22 LEU B O 1
ATOM 5661 N N . GLU B 1 23 ? 7.496 -13.617 20.297 1 37.03 23 GLU B N 1
ATOM 5662 C CA . GLU B 1 23 ? 7.137 -13.039 21.578 1 37.03 23 GLU B CA 1
ATOM 5663 C C . GLU B 1 23 ? 8.375 -12.547 22.328 1 37.03 23 GLU B C 1
ATOM 5665 O O . GLU B 1 23 ? 8.328 -11.516 23 1 37.03 23 GLU B O 1
ATOM 5670 N N . PHE B 1 24 ? 9.352 -13.438 22.531 1 35.22 24 PHE B N 1
ATOM 5671 C CA . PHE B 1 24 ? 10.5 -12.984 23.297 1 35.22 24 PHE B CA 1
ATOM 5672 C C . PHE B 1 24 ? 11.133 -11.758 22.656 1 35.22 24 PHE B C 1
ATOM 5674 O O . PHE B 1 24 ? 11.539 -10.828 23.359 1 35.22 24 PHE B O 1
ATOM 5681 N N . LYS B 1 25 ? 11.82 -11.953 21.5 1 35.84 25 LYS B N 1
ATOM 5682 C CA . LYS B 1 25 ? 12.727 -10.891 21.094 1 35.84 25 LYS B CA 1
ATOM 5683 C C . LYS B 1 25 ? 11.961 -9.703 20.531 1 35.84 25 LYS B C 1
ATOM 5685 O O . LYS B 1 25 ? 12.555 -8.68 20.188 1 35.84 25 LYS B O 1
ATOM 5690 N N . ARG B 1 26 ? 10.883 -10 20.125 1 35.53 26 ARG B N 1
ATOM 5691 C CA . ARG B 1 26 ? 10.414 -8.859 19.359 1 35.53 26 ARG B CA 1
ATOM 5692 C C . ARG B 1 26 ? 10.125 -7.668 20.266 1 35.53 26 ARG B C 1
ATOM 5694 O O . ARG B 1 26 ? 10.43 -6.527 19.906 1 35.53 26 ARG B O 1
ATOM 5701 N N . ILE B 1 27 ? 8.93 -7.809 20.922 1 33.03 27 ILE B N 1
ATOM 5702 C CA . ILE B 1 27 ? 8.391 -6.523 21.344 1 33.03 27 ILE B CA 1
ATOM 5703 C C . ILE B 1 27 ? 9.203 -5.98 22.516 1 33.03 27 ILE B C 1
ATOM 5705 O O . ILE B 1 27 ? 9.227 -6.574 23.594 1 33.03 27 ILE B O 1
ATOM 5709 N N . GLU B 1 28 ? 10.43 -5.684 22.328 1 32.12 28 GLU B N 1
ATOM 5710 C CA . GLU B 1 28 ? 10.93 -4.891 23.453 1 32.12 28 GLU B CA 1
ATOM 5711 C C . GLU B 1 28 ? 9.82 -4.012 24.031 1 32.12 28 GLU B C 1
ATOM 5713 O O . GLU B 1 28 ? 9.18 -3.254 23.297 1 32.12 28 GLU B O 1
ATOM 5718 N N . THR B 1 29 ? 9.094 -4.57 24.891 1 31.02 29 THR B N 1
ATOM 5719 C CA . THR B 1 29 ? 8.242 -3.748 25.734 1 31.02 29 THR B CA 1
ATOM 5720 C C . THR B 1 29 ? 8.82 -2.344 25.875 1 31.02 29 THR B C 1
ATOM 5722 O O . THR B 1 29 ? 10.016 -2.182 26.125 1 31.02 29 THR B O 1
ATOM 5725 N N . PRO B 1 30 ? 8.172 -1.42 25.406 1 29.3 30 PRO B N 1
ATOM 5726 C CA . PRO B 1 30 ? 8.656 -0.085 25.766 1 29.3 30 PRO B CA 1
ATOM 5727 C C . PRO B 1 30 ? 9.07 0.012 27.234 1 29.3 30 PRO B C 1
ATOM 5729 O O . PRO B 1 30 ? 8.312 -0.368 28.125 1 29.3 30 PRO B O 1
ATOM 5732 N N . ARG B 1 31 ? 10.227 -0.49 27.703 1 29.33 31 ARG B N 1
ATOM 5733 C CA . ARG B 1 31 ? 10.617 -0.094 29.062 1 29.33 31 ARG B CA 1
ATOM 5734 C C . ARG B 1 31 ? 10.062 1.284 29.406 1 29.33 31 ARG B C 1
ATOM 5736 O O . ARG B 1 31 ? 10.25 2.244 28.656 1 29.33 31 ARG B O 1
ATOM 5743 N N . ASN B 1 32 ? 9.047 1.276 30.109 1 26.78 32 ASN B N 1
ATOM 5744 C CA . ASN B 1 32 ? 8.672 2.516 30.781 1 26.78 32 ASN B CA 1
ATOM 5745 C C . ASN B 1 32 ? 9.898 3.311 31.219 1 26.78 32 ASN B C 1
ATOM 5747 O O . ASN B 1 32 ? 10.695 2.834 32.031 1 26.78 32 ASN B O 1
ATOM 5751 N N . LEU B 1 33 ? 10.703 3.783 30.375 1 27.75 33 LEU B N 1
ATOM 5752 C CA . LEU B 1 33 ? 11.703 4.629 31.016 1 27.75 33 LEU B CA 1
ATOM 5753 C C . LEU B 1 33 ? 11.086 5.453 32.125 1 27.75 33 LEU B C 1
ATOM 5755 O O . LEU B 1 33 ? 10.172 6.246 31.906 1 27.75 33 LEU B O 1
ATOM 5759 N N . VAL B 1 34 ? 10.898 4.859 33.281 1 27.33 34 VAL B N 1
ATOM 5760 C CA . VAL B 1 34 ? 10.742 5.68 34.5 1 27.33 34 VAL B CA 1
ATOM 5761 C C . VAL B 1 34 ? 11.633 6.918 34.375 1 27.33 34 VAL B C 1
ATOM 5763 O O . VAL B 1 34 ? 12.852 6.805 34.188 1 27.33 34 VAL B O 1
ATOM 5766 N N . ALA B 1 35 ? 11.102 8.039 33.875 1 28.14 35 ALA B N 1
ATOM 5767 C CA . ALA B 1 35 ? 11.82 9.305 34.031 1 28.14 35 ALA B CA 1
ATOM 5768 C C . ALA B 1 35 ? 12.602 9.359 35.312 1 28.14 35 ALA B C 1
ATOM 5770 O O . ALA B 1 35 ? 12.047 9.094 36.406 1 28.14 35 ALA B O 1
ATOM 5771 N N . PRO B 1 36 ? 13.75 8.938 35.438 1 26.02 36 PRO B N 1
ATOM 5772 C CA . PRO B 1 36 ? 14.328 9.297 36.719 1 26.02 36 PRO B CA 1
ATOM 5773 C C . PRO B 1 36 ? 13.875 10.664 37.219 1 26.02 36 PRO B C 1
ATOM 5775 O O . PRO B 1 36 ? 13.688 11.586 36.406 1 26.02 36 PRO B O 1
ATOM 5778 N N . LYS B 1 37 ? 13.172 10.773 38.406 1 29.61 37 LYS B 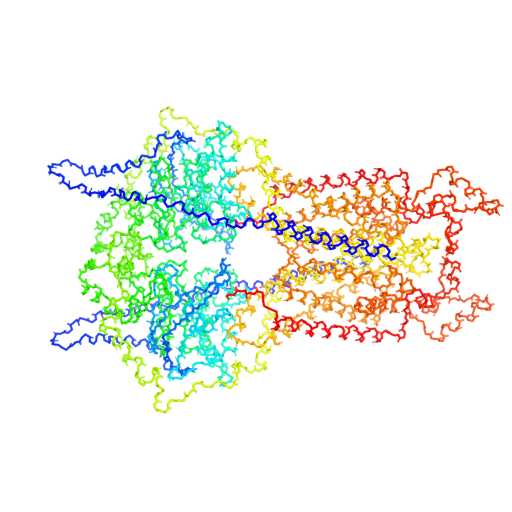N 1
ATOM 5779 C CA . LYS B 1 37 ? 12.789 11.953 39.156 1 29.61 37 LYS B CA 1
ATOM 5780 C C . LYS B 1 37 ? 13.945 12.93 39.281 1 29.61 37 LYS B C 1
ATOM 5782 O O . LYS B 1 37 ? 14.648 12.953 40.312 1 29.61 37 LYS B O 1
ATOM 5787 N N . THR B 1 38 ? 14.953 12.984 38.438 1 27.36 38 THR B N 1
ATOM 5788 C CA . THR B 1 38 ? 15.82 14.07 38.906 1 27.36 38 THR B CA 1
ATOM 5789 C C . THR B 1 38 ? 15.039 15.375 39 1 27.36 38 THR B C 1
ATOM 5791 O O . THR B 1 38 ? 14.172 15.664 38.188 1 27.36 38 THR B O 1
ATOM 5794 N N . LYS B 1 39 ? 15.031 16.062 40.219 1 28.3 39 LYS B N 1
ATOM 5795 C CA . LYS B 1 39 ? 14.438 17.328 40.656 1 28.3 39 LYS B CA 1
ATOM 5796 C C . LYS B 1 39 ? 14.516 18.375 39.562 1 28.3 39 LYS B C 1
ATOM 5798 O O . LYS B 1 39 ? 15.562 18.547 38.938 1 28.3 39 LYS B O 1
ATOM 5803 N N . PRO B 1 40 ? 13.406 18.766 39.062 1 27.45 40 PRO B N 1
ATOM 5804 C CA . PRO B 1 40 ? 13.367 19.938 38.188 1 27.45 40 PRO B CA 1
ATOM 5805 C C . PRO B 1 40 ? 14.234 21.094 38.719 1 27.45 40 PRO B C 1
ATOM 5807 O O . PRO B 1 40 ? 14 21.609 39.812 1 27.45 40 PRO B O 1
ATOM 5810 N N . THR B 1 41 ? 15.547 20.906 39 1 25.56 41 THR B N 1
ATOM 5811 C CA . THR B 1 41 ? 16.172 22.188 39.312 1 25.56 41 THR B CA 1
ATOM 5812 C C . THR B 1 41 ? 15.703 23.281 38.375 1 25.56 41 THR B C 1
ATOM 5814 O O . THR B 1 41 ? 16.031 23.266 37.188 1 25.56 41 THR B O 1
ATOM 5817 N N . PHE B 1 42 ? 14.422 23.719 38.594 1 24.61 42 PHE B N 1
ATOM 5818 C CA . PHE B 1 42 ? 13.695 24.875 38.062 1 24.61 42 PHE B CA 1
ATOM 5819 C C . PHE B 1 42 ? 14.57 26.109 38.094 1 24.61 42 PHE B C 1
ATOM 5821 O O . PHE B 1 42 ? 14.18 27.141 38.656 1 24.61 42 PHE B O 1
ATOM 5828 N N . ASP B 1 43 ? 15.836 26.016 38.375 1 24.56 43 ASP B N 1
ATOM 5829 C CA . ASP B 1 43 ? 16.453 27.344 38.344 1 24.56 43 ASP B CA 1
ATOM 5830 C C . ASP B 1 43 ? 16.25 28 37 1 24.56 43 ASP B C 1
ATOM 5832 O O . ASP B 1 43 ? 17 27.766 36.062 1 24.56 43 ASP B O 1
ATOM 5836 N N . TYR B 1 44 ? 14.984 27.938 36.625 1 23.97 44 TYR B N 1
ATOM 5837 C CA . TYR B 1 44 ? 14.695 28.828 35.5 1 23.97 44 TYR B CA 1
ATOM 5838 C C . TYR B 1 44 ? 15.156 30.25 35.781 1 23.97 44 TYR B C 1
ATOM 5840 O O . TYR B 1 44 ? 14.648 30.906 36.719 1 23.97 44 TYR B O 1
ATOM 5848 N N . VAL B 1 45 ? 16.406 30.5 35.844 1 26.02 45 VAL B N 1
ATOM 5849 C CA . VAL B 1 45 ? 16.844 31.891 35.969 1 26.02 45 VAL B CA 1
ATOM 5850 C C . VAL B 1 45 ? 15.914 32.781 35.125 1 26.02 45 VAL B C 1
ATOM 5852 O O . VAL B 1 45 ? 15.672 32.5 33.969 1 26.02 45 VAL B O 1
ATOM 5855 N N . GLU B 1 46 ? 14.961 33.375 35.812 1 23.64 46 GLU B N 1
ATOM 5856 C CA . GLU B 1 46 ? 14.102 34.5 35.438 1 23.64 46 GLU B CA 1
ATOM 5857 C C . GLU B 1 46 ? 14.852 35.5 34.562 1 23.64 46 GLU B C 1
ATOM 5859 O O . GLU B 1 46 ? 15.828 36.125 35 1 23.64 46 GLU B O 1
ATOM 5864 N N . LEU B 1 47 ? 15.086 35.094 33.375 1 25.12 47 LEU B N 1
ATOM 5865 C CA . LEU B 1 47 ? 15.797 36.031 32.531 1 25.12 47 LEU B CA 1
ATOM 5866 C C . LEU B 1 47 ? 15.141 37.406 32.562 1 25.12 47 LEU B C 1
ATOM 5868 O O . LEU B 1 47 ? 13.969 37.562 32.219 1 25.12 47 LEU B O 1
ATOM 5872 N N . SER B 1 48 ? 15.297 38.094 33.688 1 23.23 48 SER B N 1
ATOM 5873 C CA . SER B 1 48 ? 14.875 39.5 33.844 1 23.23 48 SER B CA 1
ATOM 5874 C C . SER B 1 48 ? 15.25 40.312 32.594 1 23.23 48 SER B C 1
ATOM 5876 O O . SER B 1 48 ? 16.359 40.156 32.062 1 23.23 48 SER B O 1
ATOM 5878 N N . THR B 1 49 ? 14.328 40.531 31.859 1 23.89 49 THR B N 1
ATOM 5879 C CA . THR B 1 49 ? 14.469 41.5 30.781 1 23.89 49 THR B CA 1
ATOM 5880 C C . THR B 1 49 ? 15.273 42.719 31.25 1 23.89 49 THR B C 1
ATOM 5882 O O . THR B 1 49 ? 14.961 43.312 32.281 1 23.89 49 THR B O 1
ATOM 5885 N N . PRO B 1 50 ? 16.578 42.656 30.984 1 25.44 50 PRO B N 1
ATOM 5886 C CA . PRO B 1 50 ? 17.344 43.812 31.5 1 25.44 50 PRO B CA 1
ATOM 5887 C C . PRO B 1 50 ? 16.688 45.156 31.219 1 25.44 50 PRO B C 1
ATOM 5889 O O . PRO B 1 50 ? 16.016 45.312 30.203 1 25.44 50 PRO B O 1
ATOM 5892 N N . LYS B 1 51 ? 16.312 45.844 32.156 1 27.36 51 LYS B N 1
ATOM 5893 C CA . LYS B 1 51 ? 15.883 47.25 32.188 1 27.36 51 LYS B CA 1
ATOM 5894 C C . LYS B 1 51 ? 16.812 48.125 31.359 1 27.36 51 LYS B C 1
ATOM 5896 O O . LYS B 1 51 ? 18.031 47.969 31.406 1 27.36 51 LYS B O 1
ATOM 5901 N N . THR B 1 52 ? 16.359 48.75 30.234 1 24.72 52 THR B N 1
ATOM 5902 C CA . THR B 1 52 ? 16.953 49.844 29.453 1 24.72 52 THR B CA 1
ATOM 5903 C C . THR B 1 52 ? 17.719 50.812 30.359 1 24.72 52 THR B C 1
ATOM 5905 O O . THR B 1 52 ? 17.141 51.406 31.266 1 24.72 52 THR B O 1
ATOM 5908 N N . VAL B 1 53 ? 19 50.438 30.594 1 25.5 53 VAL B N 1
ATOM 5909 C CA . VAL B 1 53 ? 19.812 51.469 31.188 1 25.5 53 VAL B CA 1
ATOM 5910 C C . VAL B 1 53 ? 19.578 52.781 30.453 1 25.5 53 VAL B C 1
ATOM 5912 O O . VAL B 1 53 ? 19.141 52.781 29.297 1 25.5 53 VAL B O 1
ATOM 5915 N N . GLU B 1 54 ? 20.172 53.906 30.891 1 24.72 54 GLU B N 1
ATOM 5916 C CA . GLU B 1 54 ? 20.125 55.344 30.719 1 24.72 54 GLU B CA 1
ATOM 5917 C C . GLU B 1 54 ? 20.312 55.75 29.25 1 24.72 54 GLU B C 1
ATOM 5919 O O . GLU B 1 54 ? 19.516 56.5 28.688 1 24.72 54 GLU B O 1
ATOM 5924 N N . ASP B 1 55 ? 21.547 56.375 28.844 1 24.38 55 ASP B N 1
ATOM 5925 C CA . ASP B 1 55 ? 21.875 57.5 27.969 1 24.38 55 ASP B CA 1
ATOM 5926 C C . ASP B 1 55 ? 21.75 57.094 26.5 1 24.38 55 ASP B C 1
ATOM 5928 O O . ASP B 1 55 ? 21.594 55.938 26.172 1 24.38 55 ASP B O 1
ATOM 5932 N N . GLY B 1 56 ? 22.609 57.75 25.484 1 24.92 56 GLY B N 1
ATOM 5933 C CA . GLY B 1 56 ? 22.594 58.031 24.062 1 24.92 56 GLY B CA 1
ATOM 5934 C C . GLY B 1 56 ? 22.547 56.781 23.188 1 24.92 56 GLY B C 1
ATOM 5935 O O . GLY B 1 56 ? 22.156 56.844 22.016 1 24.92 56 GLY B O 1
ATOM 5936 N N . LYS B 1 57 ? 23.625 55.812 23.141 1 27.59 57 LYS B N 1
ATOM 5937 C CA . LYS B 1 57 ? 24.109 54.938 22.078 1 27.59 57 LYS B CA 1
ATOM 5938 C C . LYS B 1 57 ? 23.109 53.844 21.781 1 27.59 57 LYS B C 1
ATOM 5940 O O . LYS B 1 57 ? 22.359 53.406 22.656 1 27.59 57 LYS B O 1
ATOM 5945 N N . LEU B 1 58 ? 22.984 53.406 20.328 1 24.58 58 LEU B N 1
ATOM 5946 C CA . LEU B 1 58 ? 22.172 52.594 19.422 1 24.58 58 LEU B CA 1
ATOM 5947 C C . LEU B 1 58 ? 21.922 51.219 20.031 1 24.58 58 LEU B C 1
ATOM 5949 O O . LEU B 1 58 ? 22.781 50.688 20.719 1 24.58 58 LEU B O 1
ATOM 5953 N N . LEU B 1 59 ? 20.703 50.719 19.922 1 24.33 59 LEU B N 1
ATOM 5954 C CA . LEU B 1 59 ? 19.938 49.625 20.547 1 24.33 59 LEU B CA 1
ATOM 5955 C C . LEU B 1 59 ? 20.656 48.312 20.391 1 24.33 59 LEU B C 1
ATOM 5957 O O . LEU B 1 59 ? 20.672 47.719 19.312 1 24.33 59 LEU B O 1
ATOM 5961 N N . SER B 1 60 ? 21.953 48.125 20.859 1 24.58 60 SER B N 1
ATOM 5962 C CA . SER B 1 60 ? 22.703 46.875 21.016 1 24.58 60 SER B CA 1
ATOM 5963 C C . SER B 1 60 ? 21.891 45.812 21.734 1 24.58 60 SER B C 1
ATOM 5965 O O . SER B 1 60 ? 21.938 45.719 22.969 1 24.58 60 SER B O 1
ATOM 5967 N N . ALA B 1 61 ? 20.688 45.688 21.438 1 26.88 61 ALA B N 1
ATOM 5968 C CA . ALA B 1 61 ? 19.844 44.719 22.125 1 26.88 61 ALA B CA 1
ATOM 5969 C C . ALA B 1 61 ? 20.453 43.344 22.062 1 26.88 61 ALA B C 1
ATOM 5971 O O . ALA B 1 61 ? 20.125 42.531 21.172 1 26.88 61 ALA B O 1
ATOM 5972 N N . ARG B 1 62 ? 21.844 43.188 22.094 1 27.52 62 ARG B N 1
ATOM 5973 C CA . ARG B 1 62 ? 22.594 41.938 22.062 1 27.52 62 ARG B CA 1
ATOM 5974 C C . ARG B 1 62 ? 22.234 41.062 23.234 1 27.52 62 ARG B C 1
ATOM 5976 O O . ARG B 1 62 ? 22.906 41.062 24.281 1 27.52 62 ARG B O 1
ATOM 5983 N N . GLY B 1 63 ? 21.125 41.156 23.812 1 27.53 63 GLY B N 1
ATOM 5984 C CA . GLY B 1 63 ? 21.172 40.125 24.844 1 27.53 63 GLY B CA 1
ATOM 5985 C C . GLY B 1 63 ? 21.562 38.75 24.312 1 27.53 63 GLY B C 1
ATOM 5986 O O . GLY B 1 63 ? 20.891 38.219 23.438 1 27.53 63 GLY B O 1
ATOM 5987 N N . GLU B 1 64 ? 22.891 38.5 24.281 1 26 64 GLU B N 1
ATOM 5988 C CA . GLU B 1 64 ? 23.609 37.281 23.938 1 26 64 GLU B CA 1
ATOM 5989 C C . GLU B 1 64 ? 23 36.062 24.656 1 26 64 GLU B C 1
ATOM 5991 O O . GLU B 1 64 ? 22.984 36 25.875 1 26 64 GLU B O 1
ATOM 5996 N N . ILE B 1 65 ? 21.875 35.719 24.406 1 27.27 65 ILE B N 1
ATOM 5997 C CA . ILE B 1 65 ? 21.453 34.406 24.859 1 27.27 65 ILE B CA 1
ATOM 5998 C C . ILE B 1 65 ? 22.562 33.375 24.641 1 27.27 65 ILE B C 1
ATOM 6000 O O . ILE B 1 65 ? 22.859 33 23.5 1 27.27 65 ILE B O 1
ATOM 6004 N N . LEU B 1 66 ? 23.75 33.531 25.328 1 26.91 66 LEU B N 1
ATOM 6005 C CA . LEU B 1 66 ? 24.812 32.531 25.297 1 26.91 66 LEU B CA 1
ATOM 6006 C C . LEU B 1 66 ? 24.297 31.188 25.75 1 26.91 66 LEU B C 1
ATOM 6008 O O . LEU B 1 66 ? 24.078 30.969 26.938 1 26.91 66 LEU B O 1
ATOM 6012 N N . LEU B 1 67 ? 23.312 30.625 25.312 1 29.94 67 LEU B N 1
ATOM 6013 C CA . LEU B 1 67 ? 23.094 29.203 25.625 1 29.94 67 LEU B CA 1
ATOM 6014 C C . LEU B 1 67 ? 24.422 28.453 25.594 1 29.94 67 LEU B C 1
ATOM 6016 O O . LEU B 1 67 ? 25.141 28.5 24.594 1 29.94 67 LEU B O 1
ATOM 6020 N N . GLY B 1 68 ? 25.141 28.453 26.734 1 29.94 68 GLY B N 1
ATOM 6021 C CA . GLY B 1 68 ? 26.359 27.656 26.891 1 29.94 68 GLY B CA 1
ATOM 6022 C C . GLY B 1 68 ? 26.25 26.281 26.25 1 29.94 68 GLY B C 1
ATOM 6023 O O . GLY B 1 68 ? 25.719 25.359 26.859 1 29.94 68 GLY B O 1
ATOM 6024 N N . VAL B 1 69 ? 25.984 26.156 25.062 1 36.19 69 VAL B N 1
ATOM 6025 C CA . VAL B 1 69 ? 26.344 24.875 24.484 1 36.19 69 VAL B CA 1
ATOM 6026 C C . VAL B 1 69 ? 27.781 24.516 24.875 1 36.19 69 VAL B C 1
ATOM 6028 O O . VAL B 1 69 ? 28.703 25.328 24.719 1 36.19 69 VAL B O 1
ATOM 6031 N N . PRO B 1 70 ? 28.031 23.719 25.906 1 34.09 70 PRO B N 1
ATOM 6032 C CA . PRO B 1 70 ? 29.453 23.406 26.109 1 34.09 70 PRO B CA 1
ATOM 6033 C C . PRO B 1 70 ? 30.266 23.469 24.812 1 34.09 70 PRO B C 1
ATOM 6035 O O . PRO B 1 70 ? 29.703 23.281 23.719 1 34.09 70 PRO B O 1
ATOM 6038 N N . ASP B 1 71 ? 31.328 24.281 24.781 1 37.94 71 ASP B N 1
ATOM 6039 C CA . ASP B 1 71 ? 32.344 24.406 23.734 1 37.94 71 ASP B CA 1
ATOM 6040 C C . ASP B 1 71 ? 32.562 23.094 23 1 37.94 71 ASP B C 1
ATOM 6042 O O . ASP B 1 71 ? 33.531 22.391 23.25 1 37.94 71 ASP B O 1
ATOM 6046 N N . ARG B 1 72 ? 31.562 22.297 22.953 1 42.84 72 ARG B N 1
ATOM 6047 C CA . ARG B 1 72 ? 31.875 21.047 22.266 1 42.84 72 ARG B CA 1
ATOM 6048 C C . ARG B 1 72 ? 32.219 21.297 20.812 1 42.84 72 ARG B C 1
ATOM 6050 O O . ARG B 1 72 ? 31.719 22.25 20.203 1 42.84 72 ARG B O 1
ATOM 6057 N N . GLU B 1 73 ? 33.344 20.812 20.375 1 46.75 73 GLU B N 1
ATOM 6058 C CA . GLU B 1 73 ? 34.031 20.953 19.094 1 46.75 73 GLU B CA 1
ATOM 6059 C C . GLU B 1 73 ? 33.062 20.859 17.922 1 46.75 73 GLU B C 1
ATOM 6061 O O . GLU B 1 73 ? 32.281 19.922 17.844 1 46.75 73 GLU B O 1
ATOM 6066 N N . ARG B 1 74 ? 32.844 21.984 17.312 1 58.5 74 ARG B N 1
ATOM 6067 C CA . ARG B 1 74 ? 32 22.172 16.125 1 58.5 74 ARG B CA 1
ATOM 6068 C C . ARG B 1 74 ? 32.594 21.422 14.93 1 58.5 74 ARG B C 1
ATOM 6070 O O . ARG B 1 74 ? 33.75 21.625 14.562 1 58.5 74 ARG B O 1
ATOM 6077 N N . ASN B 1 75 ? 31.953 20.375 14.562 1 67.06 75 ASN B N 1
ATOM 6078 C CA . ASN B 1 75 ? 32.438 19.625 13.414 1 67.06 75 ASN B CA 1
ATOM 6079 C C . ASN B 1 75 ? 31.812 20.109 12.109 1 67.06 75 ASN B C 1
ATOM 6081 O O . ASN B 1 75 ? 31.516 19.312 11.219 1 67.06 75 ASN B O 1
ATOM 6085 N N . PHE B 1 76 ? 31.406 21.594 12.109 1 76.75 76 PHE B N 1
ATOM 6086 C CA . PHE B 1 76 ? 30.906 22.156 10.852 1 76.75 76 PHE B CA 1
ATOM 6087 C C . PHE B 1 76 ? 31.516 23.516 10.594 1 76.75 76 PHE B C 1
ATOM 6089 O O . PHE B 1 76 ? 32.094 24.125 11.492 1 76.75 76 PHE B O 1
ATOM 6096 N N . THR B 1 77 ? 31.5 23.922 9.352 1 79.38 77 THR B N 1
ATOM 6097 C CA . THR B 1 77 ? 31.969 25.25 8.953 1 79.38 77 THR B CA 1
ATOM 6098 C C . THR B 1 77 ? 30.781 26.172 8.672 1 79.38 77 THR B C 1
ATOM 6100 O O . THR B 1 77 ? 29.875 25.812 7.918 1 79.38 77 THR B O 1
ATOM 6103 N N . PRO B 1 78 ? 30.75 27.25 9.336 1 86.75 78 PRO B N 1
ATOM 6104 C CA . PRO B 1 78 ? 29.688 28.203 9.039 1 86.75 78 PRO B CA 1
ATOM 6105 C C . PRO B 1 78 ? 29.688 28.656 7.582 1 86.75 78 PRO B C 1
ATOM 6107 O O . PRO B 1 78 ? 30.734 28.938 7.02 1 86.75 78 PRO B O 1
ATOM 6110 N N . VAL B 1 79 ? 28.516 28.656 7.008 1 90.62 79 VAL B N 1
ATOM 6111 C CA . VAL B 1 79 ? 28.406 28.938 5.578 1 90.62 79 VAL B CA 1
ATOM 6112 C C . VAL B 1 79 ? 27.312 29.969 5.336 1 90.62 79 VAL B C 1
ATOM 6114 O O . VAL B 1 79 ? 26.266 29.938 5.973 1 90.62 79 VAL B O 1
ATOM 6117 N N . THR B 1 80 ? 27.672 30.938 4.496 1 91.69 80 THR B N 1
ATOM 6118 C CA . THR B 1 80 ? 26.688 31.906 4.012 1 91.69 80 THR B CA 1
ATOM 6119 C C . THR B 1 80 ? 26.094 31.453 2.682 1 91.69 80 THR B C 1
ATOM 6121 O O . THR B 1 80 ? 26.828 31.078 1.762 1 91.69 80 THR B O 1
ATOM 6124 N N . VAL B 1 81 ? 24.828 31.422 2.625 1 94.38 81 VAL B N 1
ATOM 6125 C CA . VAL B 1 81 ? 24.141 31.078 1.383 1 94.38 81 VAL B CA 1
ATOM 6126 C C . VAL B 1 81 ? 23.641 32.344 0.698 1 94.38 81 VAL B C 1
ATOM 6128 O O . VAL B 1 81 ? 22.922 33.156 1.31 1 94.38 81 VAL B O 1
ATOM 6131 N N . ALA B 1 82 ? 24.062 32.5 -0.501 1 94.56 82 ALA B N 1
ATOM 6132 C CA . ALA B 1 82 ? 23.625 33.656 -1.286 1 94.56 82 ALA B CA 1
ATOM 6133 C C . ALA B 1 82 ? 23.062 33.219 -2.635 1 94.56 82 ALA B C 1
ATOM 6135 O O . ALA B 1 82 ? 23.5 32.219 -3.201 1 94.56 82 ALA B O 1
ATOM 6136 N N . PHE B 1 83 ? 22.078 33.812 -3.09 1 94.62 83 PHE B N 1
ATOM 6137 C CA . PHE B 1 83 ? 21.5 33.594 -4.406 1 94.62 83 PHE B CA 1
ATOM 6138 C C . PHE B 1 83 ? 21.156 34.906 -5.094 1 94.62 83 PHE B C 1
ATOM 6140 O O . PHE B 1 83 ? 20.641 35.812 -4.461 1 94.62 83 PHE B O 1
ATOM 6147 N N . GLN B 1 84 ? 21.516 34.938 -6.32 1 93 84 GLN B N 1
ATOM 6148 C CA . GLN B 1 84 ? 21.359 36.188 -7.086 1 93 84 GLN B CA 1
ATOM 6149 C C . GLN B 1 84 ? 20.578 35.938 -8.367 1 93 84 GLN B C 1
ATOM 6151 O O . GLN B 1 84 ? 20.969 35.125 -9.203 1 93 84 GLN B O 1
ATOM 6156 N N . ASP B 1 85 ? 19.484 36.688 -8.461 1 93.31 85 ASP B N 1
ATOM 6157 C CA . ASP B 1 85 ? 18.672 36.688 -9.672 1 93.31 85 ASP B CA 1
ATOM 6158 C C . ASP B 1 85 ? 18.25 35.281 -10.078 1 93.31 85 ASP B C 1
ATOM 6160 O O . ASP B 1 85 ? 18.484 34.875 -11.219 1 93.31 85 ASP B O 1
ATOM 6164 N N . LEU B 1 86 ? 17.703 34.656 -9.172 1 94.06 86 LEU B N 1
ATOM 6165 C CA . LEU B 1 86 ? 17.297 33.281 -9.398 1 94.06 86 LEU B CA 1
ATOM 6166 C C . LEU B 1 86 ? 15.969 33.219 -10.156 1 94.06 86 LEU B C 1
ATOM 6168 O O . LEU B 1 86 ? 14.977 33.812 -9.719 1 94.06 86 LEU B O 1
ATOM 6172 N N . TRP B 1 87 ? 15.969 32.594 -11.273 1 94 87 TRP B N 1
ATOM 6173 C CA . TRP B 1 87 ? 14.781 32.344 -12.086 1 94 87 TRP B CA 1
ATOM 6174 C C . TRP B 1 87 ? 14.523 30.844 -12.219 1 94 87 TRP B C 1
ATOM 6176 O O . TRP B 1 87 ? 15.469 30.047 -12.297 1 94 87 TRP B O 1
ATOM 6186 N N . TYR B 1 88 ? 13.367 30.422 -12.141 1 92.25 88 TYR B N 1
ATOM 6187 C CA . TYR B 1 88 ? 12.984 29.031 -12.359 1 92.25 88 TYR B CA 1
ATOM 6188 C C . TYR B 1 88 ? 11.797 28.922 -13.312 1 92.25 88 TYR B C 1
ATOM 6190 O O . TYR B 1 88 ? 10.727 29.453 -13.031 1 92.25 88 TYR B O 1
ATOM 6198 N N . THR B 1 89 ? 12.031 28.266 -14.406 1 90.12 89 THR B N 1
ATOM 6199 C CA . THR B 1 89 ? 11.031 28.172 -15.461 1 90.12 89 THR B CA 1
ATOM 6200 C C . THR B 1 89 ? 10.672 26.703 -15.734 1 90.12 89 THR B C 1
ATOM 6202 O O . THR B 1 89 ? 11.555 25.844 -15.812 1 90.12 89 THR B O 1
ATOM 6205 N N . VAL B 1 90 ? 9.398 26.359 -15.727 1 85.38 90 VAL B N 1
ATOM 6206 C CA . VAL B 1 90 ? 8.914 25.016 -16.031 1 85.38 90 VAL B CA 1
ATOM 6207 C C . VAL B 1 90 ? 8.07 25.062 -17.312 1 85.38 90 VAL B C 1
ATOM 6209 O O . VAL B 1 90 ? 7.434 26.062 -17.609 1 85.38 90 VAL B O 1
ATOM 6212 N N . PRO B 1 91 ? 8.164 23.922 -18.062 1 79.19 91 PRO B N 1
ATOM 6213 C CA . PRO B 1 91 ? 7.293 23.875 -19.234 1 79.19 91 PRO B CA 1
ATOM 6214 C C . PRO B 1 91 ? 5.812 23.844 -18.875 1 79.19 91 PRO B C 1
ATOM 6216 O O . PRO B 1 91 ? 5.434 23.219 -17.875 1 79.19 91 PRO B O 1
ATOM 6219 N N . ASN B 1 92 ? 5.109 24.656 -19.422 1 72.12 92 ASN B N 1
ATOM 6220 C CA . ASN B 1 92 ? 3.668 24.656 -19.203 1 72.12 92 ASN B CA 1
ATOM 6221 C C . ASN B 1 92 ? 3.039 23.312 -19.562 1 72.12 92 ASN B C 1
ATOM 6223 O O . ASN B 1 92 ? 3.146 22.859 -20.688 1 72.12 92 ASN B O 1
ATOM 6227 N N . PRO B 1 93 ? 2.529 22.578 -18.531 1 60.94 93 PRO B N 1
ATOM 6228 C CA . PRO B 1 93 ? 1.934 21.281 -18.828 1 60.94 93 PRO B CA 1
ATOM 6229 C C . PRO B 1 93 ? 0.801 21.359 -19.844 1 60.94 93 PRO B C 1
ATOM 6231 O O . PRO B 1 93 ? 0.534 20.391 -20.562 1 60.94 93 PRO B O 1
ATOM 6234 N N . ARG B 1 94 ? 0.028 22.516 -19.938 1 54.47 94 ARG B N 1
ATOM 6235 C CA . ARG B 1 94 ? -1.159 22.672 -20.781 1 54.47 94 ARG B CA 1
ATOM 6236 C C . ARG B 1 94 ? -0.781 23.078 -22.188 1 54.47 94 ARG B C 1
ATOM 6238 O O . ARG B 1 94 ? -1.444 22.688 -23.156 1 54.47 94 ARG B O 1
ATOM 6245 N N . HIS B 1 95 ? 0.208 23.953 -22.203 1 63.09 95 HIS B N 1
ATOM 6246 C CA . HIS B 1 95 ? 0.667 24.422 -23.516 1 63.09 95 HIS B CA 1
ATOM 6247 C C . HIS B 1 95 ? 2.145 24.094 -23.719 1 63.09 95 HIS B C 1
ATOM 6249 O O . HIS B 1 95 ? 3.012 24.75 -23.125 1 63.09 95 HIS B O 1
ATOM 6255 N N . THR B 1 96 ? 2.455 23.047 -24.359 1 59.75 96 THR B N 1
ATOM 6256 C CA . THR B 1 96 ? 3.797 22.516 -24.594 1 59.75 96 THR B CA 1
ATOM 6257 C C . THR B 1 96 ? 4.762 23.625 -24.969 1 59.75 96 THR B C 1
ATOM 6259 O O . THR B 1 96 ? 5.953 23.562 -24.672 1 59.75 96 THR B O 1
ATOM 6262 N N . ASN B 1 97 ? 4.312 24.625 -25.719 1 65.31 97 ASN B N 1
ATOM 6263 C CA . ASN B 1 97 ? 5.258 25.609 -26.266 1 65.31 97 ASN B CA 1
ATOM 6264 C C . ASN B 1 97 ? 5.41 26.812 -25.344 1 65.31 97 ASN B C 1
ATOM 6266 O O . ASN B 1 97 ? 6.102 27.766 -25.688 1 65.31 97 ASN B O 1
ATOM 6270 N N . GLU B 1 98 ? 4.695 26.719 -24.219 1 74 98 GLU B N 1
ATOM 6271 C CA . GLU B 1 98 ? 4.82 27.875 -23.344 1 74 98 GLU B CA 1
ATOM 6272 C C . GLU B 1 98 ? 5.438 27.484 -22 1 74 98 GLU B C 1
ATOM 6274 O O . GLU B 1 98 ? 5.277 26.344 -21.547 1 74 98 GLU B O 1
ATOM 6279 N N . SER B 1 99 ? 6.402 28.344 -21.688 1 81.94 99 SER B N 1
ATOM 6280 C CA . SER B 1 99 ? 7.035 28.125 -20.375 1 81.94 99 SER B CA 1
ATOM 6281 C C . SER B 1 99 ? 6.473 29.078 -19.328 1 81.94 99 SER B C 1
ATOM 6283 O O . SER B 1 99 ? 5.992 30.156 -19.656 1 81.94 99 SER B O 1
ATOM 6285 N N . ILE B 1 100 ? 6.301 28.688 -18.125 1 83.75 100 ILE B N 1
ATOM 6286 C CA . ILE B 1 100 ? 5.84 29.5 -17.016 1 83.75 100 ILE B CA 1
ATOM 6287 C C . ILE B 1 100 ? 6.977 29.703 -16.016 1 83.75 100 ILE B C 1
ATOM 6289 O O . ILE B 1 100 ? 7.66 28.75 -15.641 1 83.75 100 ILE B O 1
ATOM 6293 N N . ASP B 1 101 ? 7.203 31.031 -15.695 1 87.56 101 ASP B N 1
ATOM 6294 C CA . ASP B 1 101 ? 8.211 31.328 -14.68 1 87.56 101 ASP B CA 1
ATOM 6295 C C . ASP B 1 101 ? 7.613 31.25 -13.273 1 87.56 101 ASP B C 1
ATOM 6297 O O . ASP B 1 101 ? 6.719 32.031 -12.922 1 87.56 101 ASP B O 1
ATOM 6301 N N . LEU B 1 102 ? 8.117 30.359 -12.523 1 87.31 102 LEU B N 1
ATOM 6302 C CA . LEU B 1 102 ? 7.645 30.203 -11.148 1 87.31 102 LEU B CA 1
ATOM 6303 C C . LEU B 1 102 ? 8.398 31.141 -10.203 1 87.31 102 LEU B C 1
ATOM 6305 O O . LEU B 1 102 ? 7.902 31.469 -9.125 1 87.31 102 LEU B O 1
ATOM 6309 N N . LEU B 1 103 ? 9.648 31.438 -10.516 1 92.5 103 LEU B N 1
ATOM 6310 C CA . LEU B 1 103 ? 10.461 32.438 -9.82 1 92.5 103 LEU B CA 1
ATOM 6311 C C . LEU B 1 103 ? 10.953 33.5 -10.789 1 92.5 103 LEU B C 1
ATOM 6313 O O . LEU B 1 103 ? 11.328 33.188 -11.93 1 92.5 103 LEU B O 1
ATOM 6317 N N . LYS B 1 104 ? 10.914 34.75 -10.344 1 93.75 104 LYS B N 1
ATOM 6318 C CA . LYS B 1 104 ? 11.266 35.844 -11.227 1 93.75 104 LYS B CA 1
ATOM 6319 C C . LYS B 1 104 ? 12.375 36.719 -10.617 1 93.75 104 LYS B C 1
ATOM 6321 O O . LYS B 1 104 ? 12.117 37.812 -10.117 1 93.75 104 LYS B O 1
ATOM 6326 N N . GLY B 1 105 ? 13.555 36.281 -10.758 1 93 105 GLY B N 1
ATOM 6327 C CA . GLY B 1 105 ? 14.734 37.062 -10.383 1 93 105 GLY B CA 1
ATOM 6328 C C . GLY B 1 105 ? 14.828 37.312 -8.891 1 93 105 GLY B C 1
ATOM 6329 O O . GLY B 1 105 ? 14.984 38.469 -8.469 1 93 105 GLY B O 1
ATOM 6330 N N . VAL B 1 106 ? 14.75 36.281 -8.078 1 94.56 106 VAL B N 1
ATOM 6331 C CA . VAL B 1 106 ? 14.773 36.406 -6.625 1 94.56 106 VAL B CA 1
ATOM 6332 C C . VAL B 1 106 ? 16.219 36.406 -6.133 1 94.56 106 VAL B C 1
ATOM 6334 O O . VAL B 1 106 ? 17.031 35.594 -6.555 1 94.56 106 VAL B O 1
ATOM 6337 N N . SER B 1 107 ? 16.562 37.438 -5.348 1 94.81 107 SER B N 1
ATOM 6338 C CA . SER B 1 107 ? 17.891 37.531 -4.754 1 94.81 107 SER B CA 1
ATOM 6339 C C . SER B 1 107 ? 17.812 37.625 -3.234 1 94.81 107 SER B C 1
ATOM 6341 O O . SER B 1 107 ? 16.812 38.062 -2.682 1 94.81 107 SER B O 1
ATOM 6343 N N . GLY B 1 108 ? 18.797 37.156 -2.531 1 94.19 108 GLY B N 1
ATOM 6344 C CA . GLY B 1 108 ? 18.844 37.156 -1.078 1 94.19 108 GLY B CA 1
ATOM 6345 C C . GLY B 1 108 ? 20.016 36.375 -0.516 1 94.19 108 GLY B C 1
ATOM 6346 O O . GLY B 1 108 ? 20.875 35.938 -1.266 1 94.19 108 GLY B O 1
ATOM 6347 N N . PHE B 1 109 ? 20.156 36.438 0.745 1 94.38 109 PHE B N 1
ATOM 6348 C CA . PHE B 1 109 ? 21.219 35.688 1.389 1 94.38 109 PHE B CA 1
ATOM 6349 C C . PHE B 1 109 ? 20.812 35.281 2.795 1 94.38 109 PHE B C 1
ATOM 6351 O O . PHE B 1 109 ? 19.891 35.844 3.379 1 94.38 109 PHE B O 1
ATOM 6358 N N . ALA B 1 110 ? 21.391 34.25 3.312 1 94.81 110 ALA B N 1
ATOM 6359 C CA . ALA B 1 110 ? 21.25 33.75 4.676 1 94.81 110 ALA B CA 1
ATOM 6360 C C . ALA B 1 110 ? 22.609 33.656 5.359 1 94.81 110 ALA B C 1
ATOM 6362 O O . ALA B 1 110 ? 23.562 33.125 4.777 1 94.81 110 ALA B O 1
ATOM 6363 N N . LEU B 1 111 ? 22.703 34.188 6.516 1 93.12 111 LEU B N 1
ATOM 6364 C CA . LEU B 1 111 ? 23.969 34.281 7.219 1 93.12 111 LEU B CA 1
ATOM 6365 C C . LEU B 1 111 ? 24.094 33.156 8.273 1 93.12 111 LEU B C 1
ATOM 6367 O O . LEU B 1 111 ? 23.078 32.688 8.781 1 93.12 111 LEU B O 1
ATOM 6371 N N . PRO B 1 112 ? 25.328 32.844 8.586 1 92.25 112 PRO B N 1
ATOM 6372 C CA . PRO B 1 112 ? 25.531 31.859 9.656 1 92.25 112 PRO B CA 1
ATOM 6373 C C . PRO B 1 112 ? 25.047 32.375 11.016 1 92.25 112 PRO B C 1
ATOM 6375 O O . PRO B 1 112 ? 25.25 33.531 11.352 1 92.25 112 PRO B O 1
ATOM 6378 N N . GLY B 1 113 ? 24.406 31.469 11.695 1 91.81 113 GLY B N 1
ATOM 6379 C CA . GLY B 1 113 ? 23.938 31.797 13.031 1 91.81 113 GLY B CA 1
ATOM 6380 C C . GLY B 1 113 ? 22.594 32.5 13.039 1 91.81 113 GLY B C 1
ATOM 6381 O O . GLY B 1 113 ? 22.094 32.906 14.094 1 91.81 113 GLY B O 1
ATOM 6382 N N . LYS B 1 114 ? 22.062 32.688 11.867 1 93.88 114 LYS B N 1
ATOM 6383 C CA . LYS B 1 114 ? 20.781 33.406 11.766 1 93.88 114 LYS B CA 1
ATOM 6384 C C . LYS B 1 114 ? 19.703 32.469 11.188 1 93.88 114 LYS B C 1
ATOM 6386 O O . LYS B 1 114 ? 20 31.516 10.5 1 93.88 114 LYS B O 1
ATOM 6391 N N . MET B 1 115 ? 18.531 32.781 11.508 1 95.56 115 MET B N 1
ATOM 6392 C CA . MET B 1 115 ? 17.359 32.094 10.984 1 95.56 115 MET B CA 1
ATOM 6393 C C . MET B 1 115 ? 16.594 32.969 10.016 1 95.56 115 MET B C 1
ATOM 6395 O O . MET B 1 115 ? 16.125 34.062 10.406 1 95.56 115 MET B O 1
ATOM 6399 N N . THR B 1 116 ? 16.562 32.5 8.82 1 96.06 116 THR B N 1
ATOM 6400 C CA . THR B 1 116 ? 15.844 33.25 7.805 1 96.06 116 THR B CA 1
ATOM 6401 C C . THR B 1 116 ? 14.516 32.594 7.461 1 96.06 116 THR B C 1
ATOM 6403 O O . THR B 1 116 ? 14.484 31.406 7.137 1 96.06 116 THR B O 1
ATOM 6406 N N . ALA B 1 117 ? 13.453 33.312 7.492 1 95.69 117 ALA B N 1
ATOM 6407 C CA . ALA B 1 117 ? 12.125 32.812 7.164 1 95.69 117 ALA B CA 1
ATOM 6408 C C . ALA B 1 117 ? 11.75 33.125 5.719 1 95.69 117 ALA B C 1
ATOM 6410 O O . ALA B 1 117 ? 12.031 34.219 5.227 1 95.69 117 ALA B O 1
ATOM 6411 N N . LEU B 1 118 ? 11.359 32.188 5.07 1 95 118 LEU B N 1
ATOM 6412 C CA . LEU B 1 118 ? 10.742 32.344 3.758 1 95 118 LEU B CA 1
ATOM 6413 C C . LEU B 1 118 ? 9.219 32.312 3.863 1 95 118 LEU B C 1
ATOM 6415 O O . LEU B 1 118 ? 8.641 31.25 4.117 1 95 118 LEU B O 1
ATOM 6419 N N . MET B 1 119 ? 8.586 33.406 3.643 1 91.75 119 MET B N 1
ATOM 6420 C CA . MET B 1 119 ? 7.133 33.5 3.789 1 91.75 119 MET B CA 1
ATOM 6421 C C . MET B 1 119 ? 6.492 34.062 2.523 1 91.75 119 MET B C 1
ATOM 6423 O O . MET B 1 119 ? 7.184 34.594 1.653 1 91.75 119 MET B O 1
ATOM 6427 N N . GLY B 1 120 ? 5.273 33.875 2.402 1 85.75 120 GLY B N 1
ATOM 6428 C CA . GLY B 1 120 ? 4.496 34.312 1.258 1 85.75 120 GLY B CA 1
ATOM 6429 C C . GLY B 1 120 ? 3.148 33.625 1.144 1 85.75 120 GLY B C 1
ATOM 6430 O O . GLY B 1 120 ? 2.828 32.75 1.939 1 85.75 120 GLY B O 1
ATOM 6431 N N . ALA B 1 121 ? 2.447 34.125 0.143 1 73.62 121 ALA B N 1
ATOM 6432 C CA . ALA B 1 121 ? 1.145 33.5 -0.128 1 73.62 121 ALA B CA 1
ATOM 6433 C C . ALA B 1 121 ? 1.3 32.094 -0.643 1 73.62 121 ALA B C 1
ATOM 6435 O O . ALA B 1 121 ? 2.402 31.656 -1.003 1 73.62 121 ALA B O 1
ATOM 6436 N N . THR B 1 122 ? 0.248 31.328 -0.58 1 71.38 122 THR B N 1
ATOM 6437 C CA . THR B 1 122 ? 0.265 30 -1.15 1 71.38 122 THR B CA 1
ATOM 6438 C C . THR B 1 122 ? 0.542 30.047 -2.65 1 71.38 122 THR B C 1
ATOM 6440 O O . THR B 1 122 ? -0.085 30.812 -3.375 1 71.38 122 THR B O 1
ATOM 6443 N N . GLY B 1 123 ? 1.488 29.375 -3.098 1 74.88 123 GLY B N 1
ATOM 6444 C CA . GLY B 1 123 ? 1.845 29.359 -4.508 1 74.88 123 GLY B CA 1
ATOM 6445 C C . GLY B 1 123 ? 2.84 30.438 -4.887 1 74.88 123 GLY B C 1
ATOM 6446 O O . GLY B 1 123 ? 3.09 30.672 -6.074 1 74.88 123 GLY B O 1
ATOM 6447 N N . ALA B 1 124 ? 3.307 31.078 -3.871 1 80.19 124 ALA B N 1
ATOM 6448 C CA . ALA B 1 124 ? 4.238 32.156 -4.145 1 80.19 124 ALA B CA 1
ATOM 6449 C C . ALA B 1 124 ? 5.594 31.625 -4.602 1 80.19 124 ALA B C 1
ATOM 6451 O O . ALA B 1 124 ? 6.418 32.375 -5.133 1 80.19 124 ALA B O 1
ATOM 6452 N N . GLY B 1 125 ? 5.828 30.297 -4.406 1 86.25 125 GLY B N 1
ATOM 6453 C CA . GLY B 1 125 ? 7.074 29.688 -4.859 1 86.25 125 GLY B CA 1
ATOM 6454 C C . GLY B 1 125 ? 8.062 29.469 -3.734 1 86.25 125 GLY B C 1
ATOM 6455 O O . GLY B 1 125 ? 9.273 29.344 -3.975 1 86.25 125 GLY B O 1
ATOM 6456 N N . LYS B 1 126 ? 7.625 29.469 -2.523 1 88.75 126 LYS B N 1
ATOM 6457 C CA . LYS B 1 126 ? 8.5 29.297 -1.37 1 88.75 126 LYS B CA 1
ATOM 6458 C C . LYS B 1 126 ? 9.266 27.984 -1.453 1 88.75 126 LYS B C 1
ATOM 6460 O O . LYS B 1 126 ? 10.5 27.969 -1.386 1 88.75 126 LYS B O 1
ATOM 6465 N N . THR B 1 127 ? 8.531 26.906 -1.642 1 85.44 127 THR B N 1
ATOM 6466 C CA . THR B 1 127 ? 9.133 25.578 -1.706 1 85.44 127 THR B CA 1
ATOM 6467 C C . THR B 1 127 ? 9.984 25.438 -2.961 1 85.44 127 THR B C 1
ATOM 6469 O O . THR B 1 127 ? 11.039 24.797 -2.93 1 85.44 127 THR B O 1
ATOM 6472 N N . THR B 1 128 ? 9.562 26.047 -4.055 1 88.12 128 THR B N 1
ATOM 6473 C CA . THR B 1 128 ? 10.336 26.016 -5.293 1 88.12 128 THR B CA 1
ATOM 6474 C C . THR B 1 128 ? 11.68 26.703 -5.105 1 88.12 128 THR B C 1
ATOM 6476 O O . THR B 1 128 ? 12.711 26.203 -5.551 1 88.12 128 THR B O 1
ATOM 6479 N N . LEU B 1 129 ? 11.586 27.859 -4.48 1 92.75 129 LEU B N 1
ATOM 6480 C CA . LEU B 1 129 ? 12.82 28.594 -4.227 1 92.75 129 LEU B CA 1
ATOM 6481 C C . LEU B 1 129 ? 13.773 27.781 -3.361 1 92.75 129 LEU B C 1
ATOM 6483 O O . LEU B 1 129 ? 14.961 27.672 -3.674 1 92.75 129 LEU B O 1
ATOM 6487 N N . MET B 1 130 ? 13.234 27.25 -2.301 1 91.88 130 MET B N 1
ATOM 6488 C CA . MET B 1 130 ? 14.062 26.453 -1.39 1 91.88 130 MET B CA 1
ATOM 6489 C C . MET B 1 130 ? 14.633 25.234 -2.1 1 91.88 130 MET B C 1
ATOM 6491 O O . MET B 1 130 ? 15.805 24.906 -1.915 1 91.88 130 MET B O 1
ATOM 6495 N N . ASP B 1 131 ? 13.859 24.578 -2.93 1 88.81 131 ASP B N 1
ATOM 6496 C CA . ASP B 1 131 ? 14.312 23.406 -3.678 1 88.81 131 ASP B CA 1
ATOM 6497 C C . ASP B 1 131 ? 15.406 23.781 -4.672 1 88.81 131 ASP B C 1
ATOM 6499 O O . ASP B 1 131 ? 16.344 23 -4.891 1 88.81 131 ASP B O 1
ATOM 6503 N N . VAL B 1 132 ? 15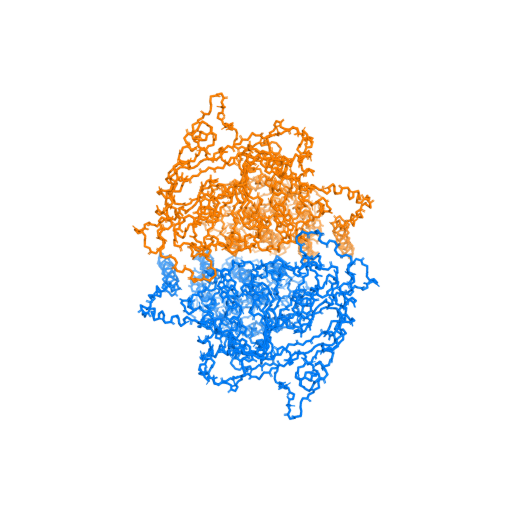.258 24.906 -5.25 1 89.56 132 VAL B N 1
ATOM 6504 C CA . VAL B 1 132 ? 16.234 25.375 -6.23 1 89.56 132 VAL B CA 1
ATOM 6505 C C . VAL B 1 132 ? 17.562 25.672 -5.539 1 89.56 132 VAL B C 1
ATOM 6507 O O . VAL B 1 132 ? 18.625 25.281 -6.027 1 89.56 132 VAL B O 1
ATOM 6510 N N . ILE B 1 133 ? 17.438 26.297 -4.426 1 90.88 133 ILE B N 1
ATOM 6511 C CA . ILE B 1 133 ? 18.641 26.656 -3.686 1 90.88 133 ILE B CA 1
ATOM 6512 C C . ILE B 1 133 ? 19.328 25.391 -3.182 1 90.88 133 ILE B C 1
ATOM 6514 O O . ILE B 1 133 ? 20.547 25.281 -3.217 1 90.88 133 ILE B O 1
ATOM 6518 N N . ALA B 1 134 ? 18.5 24.438 -2.738 1 87.56 134 ALA B N 1
ATOM 6519 C CA . ALA B 1 134 ? 19.047 23.203 -2.166 1 87.56 134 ALA B CA 1
ATOM 6520 C C . ALA B 1 134 ? 19.469 22.234 -3.262 1 87.56 134 ALA B C 1
ATOM 6522 O O . ALA B 1 134 ? 20.031 21.172 -2.975 1 87.56 134 ALA B O 1
ATOM 6523 N N . GLY B 1 135 ? 19.203 22.516 -4.469 1 80.69 135 GLY B N 1
ATOM 6524 C CA . GLY B 1 135 ? 19.578 21.656 -5.57 1 80.69 135 GLY B CA 1
ATOM 6525 C C . GLY B 1 135 ? 18.75 20.391 -5.656 1 80.69 135 GLY B C 1
ATOM 6526 O O . GLY B 1 135 ? 19.266 19.328 -6.004 1 80.69 135 GLY B O 1
ATOM 6527 N N . ARG B 1 136 ? 17.547 20.391 -5.289 1 76.75 136 ARG B N 1
ATOM 6528 C CA . ARG B 1 136 ? 16.703 19.203 -5.223 1 76.75 136 ARG B CA 1
ATOM 6529 C C . ARG B 1 136 ? 15.734 19.141 -6.402 1 76.75 136 ARG B C 1
ATOM 6531 O O . ARG B 1 136 ? 14.969 18.188 -6.539 1 76.75 136 ARG B O 1
ATOM 6538 N N . LYS B 1 137 ? 15.719 20.047 -7.262 1 77.06 137 LYS B N 1
ATOM 6539 C CA . LYS B 1 137 ? 14.789 20.047 -8.383 1 77.06 137 LYS B CA 1
ATOM 6540 C C . LYS B 1 137 ? 15.305 19.172 -9.523 1 77.06 137 LYS B C 1
ATOM 6542 O O . LYS B 1 137 ? 16.5 19.188 -9.836 1 77.06 137 LYS B O 1
ATOM 6547 N N . THR B 1 138 ? 14.484 18.344 -10.07 1 68 138 THR B N 1
ATOM 6548 C CA . THR B 1 138 ? 14.883 17.422 -11.141 1 68 138 THR B CA 1
ATOM 6549 C C . THR B 1 138 ? 14.375 17.938 -12.492 1 68 138 THR B C 1
ATOM 6551 O O . THR B 1 138 ? 14.914 17.578 -13.539 1 68 138 THR B O 1
ATOM 6554 N N . GLY B 1 139 ? 13.438 18.828 -12.492 1 69.31 139 GLY B N 1
ATOM 6555 C CA . GLY B 1 139 ? 12.891 19.328 -13.742 1 69.31 139 GLY B CA 1
ATOM 6556 C C . GLY B 1 139 ? 12.945 20.828 -13.852 1 69.31 139 GLY B C 1
ATOM 6557 O O . GLY B 1 139 ? 13.258 21.531 -12.883 1 69.31 139 GLY B O 1
ATOM 6558 N N . GLY B 1 140 ? 12.953 21.328 -15.078 1 77.5 140 GLY B N 1
ATOM 6559 C CA . GLY B 1 140 ? 12.906 22.766 -15.344 1 77.5 140 GLY B CA 1
ATOM 6560 C C . GLY B 1 140 ? 14.273 23.375 -15.586 1 77.5 140 GLY B C 1
ATOM 6561 O O . GLY B 1 140 ? 15.273 22.641 -15.688 1 77.5 140 GLY B O 1
ATOM 6562 N N . GLU B 1 141 ? 14.25 24.688 -15.828 1 86.88 141 GLU B N 1
ATOM 6563 C CA . GLU B 1 141 ? 15.484 25.422 -16.078 1 86.88 141 GLU B CA 1
ATOM 6564 C C . GLU B 1 141 ? 15.711 26.5 -15.016 1 86.88 141 GLU B C 1
ATOM 6566 O O . GLU B 1 141 ? 14.812 27.266 -14.711 1 86.88 141 GLU B O 1
ATOM 6571 N N . THR B 1 142 ? 16.844 26.344 -14.359 1 89.69 142 THR B N 1
ATOM 6572 C CA . THR B 1 142 ? 17.219 27.328 -13.352 1 89.69 142 THR B CA 1
ATOM 6573 C C . THR B 1 142 ? 18.219 28.328 -13.922 1 89.69 142 THR B C 1
ATOM 6575 O O . THR B 1 142 ? 19.188 27.953 -14.594 1 89.69 142 THR B O 1
ATOM 6578 N N . ARG B 1 143 ? 17.922 29.609 -13.914 1 91.25 143 ARG B N 1
ATOM 6579 C CA . ARG B 1 143 ? 18.844 30.688 -14.266 1 91.25 143 ARG B CA 1
ATOM 6580 C C . ARG B 1 143 ? 19.203 31.516 -13.031 1 91.25 143 ARG B C 1
ATOM 6582 O O . ARG B 1 143 ? 18.375 31.703 -12.141 1 91.25 143 ARG B O 1
ATOM 6589 N N . GLY B 1 144 ? 20.359 31.875 -12.859 1 91.56 144 GLY B N 1
ATOM 6590 C CA . GLY B 1 144 ? 20.875 32.625 -11.727 1 91.56 144 GLY B CA 1
ATOM 6591 C C . GLY B 1 144 ? 22.047 31.953 -11.047 1 91.56 144 GLY B C 1
ATOM 6592 O O . GLY B 1 144 ? 22.641 31.016 -11.594 1 91.56 144 GLY B O 1
ATOM 6593 N N . SER B 1 145 ? 22.453 32.562 -9.93 1 90.94 145 SER B N 1
ATOM 6594 C CA . SER B 1 145 ? 23.625 32 -9.273 1 90.94 145 SER B CA 1
ATOM 6595 C C . SER B 1 145 ? 23.359 31.734 -7.797 1 90.94 145 SER B C 1
ATOM 6597 O O . SER B 1 145 ? 22.672 32.5 -7.133 1 90.94 145 SER B O 1
ATOM 6599 N N . ILE B 1 146 ? 23.781 30.688 -7.359 1 92.31 146 ILE B N 1
ATOM 6600 C CA . ILE B 1 146 ? 23.766 30.312 -5.949 1 92.31 146 ILE B CA 1
ATOM 6601 C C . ILE B 1 146 ? 25.188 30.172 -5.43 1 92.31 146 ILE B C 1
ATOM 6603 O O . ILE B 1 146 ? 26.031 29.516 -6.055 1 92.31 146 ILE B O 1
ATOM 6607 N N . LEU B 1 147 ? 25.453 30.844 -4.395 1 91.25 147 LEU B N 1
ATOM 6608 C CA . LEU B 1 147 ? 26.828 30.875 -3.887 1 91.25 147 LEU B CA 1
ATOM 6609 C C . LEU B 1 147 ? 26.875 30.453 -2.424 1 91.25 147 LEU B C 1
ATOM 6611 O O . LEU B 1 147 ? 25.938 30.734 -1.661 1 91.25 147 LEU B O 1
ATOM 6615 N N . LEU B 1 148 ? 27.953 29.797 -2.064 1 90.06 148 LEU B N 1
ATOM 6616 C CA . LEU B 1 148 ? 28.281 29.469 -0.685 1 90.06 148 LEU B CA 1
ATOM 6617 C C . LEU B 1 148 ? 29.594 30.141 -0.271 1 90.06 148 LEU B C 1
ATOM 6619 O O . LEU B 1 148 ? 30.656 29.828 -0.816 1 90.06 148 LEU B O 1
ATOM 6623 N N . ASN B 1 149 ? 29.5 30.922 0.622 1 88.25 149 ASN B N 1
ATOM 6624 C CA . ASN B 1 149 ? 30.672 31.703 1.041 1 88.25 149 ASN B CA 1
ATOM 6625 C C . ASN B 1 149 ? 31.359 32.375 -0.147 1 88.25 149 ASN B C 1
ATOM 6627 O O . ASN B 1 149 ? 32.594 32.375 -0.241 1 88.25 149 ASN B O 1
ATOM 6631 N N . GLY B 1 150 ? 30.562 32.719 -1.068 1 86.94 150 GLY B N 1
ATOM 6632 C CA . GLY B 1 150 ? 31.094 33.469 -2.197 1 86.94 150 GLY B CA 1
ATOM 6633 C C . GLY B 1 150 ? 31.484 32.594 -3.367 1 86.94 150 GLY B C 1
ATOM 6634 O O . GLY B 1 150 ? 31.828 33.094 -4.441 1 86.94 150 GLY B O 1
ATOM 6635 N N . PHE B 1 151 ? 31.5 31.328 -3.164 1 88 151 PHE B N 1
ATOM 6636 C CA . PHE B 1 151 ? 31.875 30.406 -4.23 1 88 151 PHE B CA 1
ATOM 6637 C C . PHE B 1 151 ? 30.625 29.812 -4.887 1 88 151 PHE B C 1
ATOM 6639 O O . PHE B 1 151 ? 29.656 29.484 -4.203 1 88 151 PHE B O 1
ATOM 6646 N N . PRO B 1 152 ? 30.688 29.703 -6.145 1 87.31 152 PRO B N 1
ATOM 6647 C CA . PRO B 1 152 ? 29.547 29.062 -6.816 1 87.31 152 PRO B CA 1
ATOM 6648 C C . PRO B 1 152 ? 29.344 27.625 -6.375 1 87.31 152 PRO B C 1
ATOM 6650 O O . PRO B 1 152 ? 30.312 26.891 -6.152 1 87.31 152 PRO B O 1
ATOM 6653 N N . VAL B 1 153 ? 28.125 27.312 -6.273 1 85.75 153 VAL B N 1
ATOM 6654 C CA . VAL B 1 153 ? 27.75 26.031 -5.684 1 85.75 153 VAL B CA 1
ATOM 6655 C C . VAL B 1 153 ? 27.797 24.938 -6.754 1 85.75 153 VAL B C 1
ATOM 6657 O O . VAL B 1 153 ? 27.406 25.172 -7.906 1 85.75 153 VAL B O 1
ATOM 6660 N N . THR B 1 154 ? 28.391 23.828 -6.391 1 81.06 154 THR B N 1
ATOM 6661 C CA . THR B 1 154 ? 28.266 22.609 -7.184 1 81.06 154 THR B CA 1
ATOM 6662 C C . THR B 1 154 ? 27.203 21.688 -6.582 1 81.06 154 THR B C 1
ATOM 6664 O O . THR B 1 154 ? 26.844 21.812 -5.41 1 81.06 154 THR B O 1
ATOM 6667 N N . ASP B 1 155 ? 26.688 20.844 -7.305 1 78.06 155 ASP B N 1
ATOM 6668 C CA . ASP B 1 155 ? 25.672 19.906 -6.836 1 78.06 155 ASP B CA 1
ATOM 6669 C C . ASP B 1 155 ? 26.172 19.109 -5.637 1 78.06 155 ASP B C 1
ATOM 6671 O O . ASP B 1 155 ? 25.438 18.891 -4.672 1 78.06 155 ASP B O 1
ATOM 6675 N N . LEU B 1 156 ? 27.406 18.797 -5.691 1 76.94 156 LEU B N 1
ATOM 6676 C CA . LEU B 1 156 ? 27.969 17.969 -4.633 1 76.94 156 LEU B CA 1
ATOM 6677 C C . LEU B 1 156 ? 28.125 18.766 -3.344 1 76.94 156 LEU B C 1
ATOM 6679 O O . LEU B 1 156 ? 27.812 18.266 -2.26 1 76.94 156 LEU B O 1
ATOM 6683 N N . THR B 1 157 ? 28.562 19.953 -3.527 1 80.56 157 THR B N 1
ATOM 6684 C CA . THR B 1 157 ? 28.828 20.75 -2.348 1 80.56 157 THR B CA 1
ATOM 6685 C C . THR B 1 157 ? 27.547 21.109 -1.621 1 80.56 157 THR B C 1
ATOM 6687 O O . THR B 1 157 ? 27.484 21.094 -0.389 1 80.56 157 THR B O 1
ATOM 6690 N N . ILE B 1 158 ? 26.531 21.391 -2.309 1 82.25 158 ILE B N 1
ATOM 6691 C CA . ILE B 1 158 ? 25.266 21.812 -1.689 1 82.25 158 ILE B CA 1
ATOM 6692 C C . ILE B 1 158 ? 24.625 20.625 -0.985 1 82.25 158 ILE B C 1
ATOM 6694 O O . ILE B 1 158 ? 24.062 20.781 0.103 1 82.25 158 ILE B O 1
ATOM 6698 N N . ARG B 1 159 ? 24.766 19.562 -1.563 1 78.12 159 ARG B N 1
ATOM 6699 C CA . ARG B 1 159 ? 24.109 18.391 -0.996 1 78.12 159 ARG B CA 1
ATOM 6700 C C . ARG B 1 159 ? 24.844 17.906 0.25 1 78.12 159 ARG B C 1
ATOM 6702 O O . ARG B 1 159 ? 24.234 17.391 1.182 1 78.12 159 ARG B O 1
ATOM 6709 N N . ARG B 1 160 ? 26.109 18.109 0.249 1 78.69 160 ARG B N 1
ATOM 6710 C CA . ARG B 1 160 ? 26.906 17.641 1.37 1 78.69 160 ARG B CA 1
ATOM 6711 C C . ARG B 1 160 ? 26.844 18.609 2.541 1 78.69 160 ARG B C 1
ATOM 6713 O O . ARG B 1 160 ? 26.938 18.203 3.701 1 78.69 160 ARG B O 1
ATOM 6720 N N . CYS B 1 161 ? 26.641 19.797 2.211 1 83.94 161 CYS B N 1
ATOM 6721 C CA . CYS B 1 161 ? 26.734 20.797 3.266 1 83.94 161 CYS B CA 1
ATOM 6722 C C . CYS B 1 161 ? 25.359 21.172 3.789 1 83.94 161 CYS B C 1
ATOM 6724 O O . CYS B 1 161 ? 25.234 21.859 4.812 1 83.94 161 CYS B O 1
ATOM 6726 N N . THR B 1 162 ? 24.375 20.641 3.107 1 87.69 162 THR B N 1
ATOM 6727 C CA . THR B 1 162 ? 23.047 21.094 3.486 1 87.69 162 THR B CA 1
ATOM 6728 C C . THR B 1 162 ? 22.203 19.922 4 1 87.69 162 THR B C 1
ATOM 6730 O O . THR B 1 162 ? 22.438 18.766 3.609 1 87.69 162 THR B O 1
ATOM 6733 N N . GLY B 1 163 ? 21.438 20.172 4.988 1 88.75 163 GLY B N 1
ATOM 6734 C CA . GLY B 1 163 ? 20.344 19.312 5.418 1 88.75 163 GLY B CA 1
ATOM 6735 C C . GLY B 1 163 ? 18.984 19.812 4.973 1 88.75 163 GLY B C 1
ATOM 6736 O O . GLY B 1 163 ? 18.734 21.016 4.984 1 88.75 163 GLY B O 1
ATOM 6737 N N . TYR B 1 164 ? 18.219 18.891 4.43 1 88.44 164 TYR B N 1
ATOM 6738 C CA . TYR B 1 164 ? 16.922 19.281 3.912 1 88.44 164 TYR B CA 1
ATOM 6739 C C . TYR B 1 164 ? 15.805 18.453 4.543 1 88.44 164 TYR B C 1
ATOM 6741 O O . TYR B 1 164 ? 15.75 17.234 4.371 1 88.44 164 TYR B O 1
ATOM 6749 N N . CYS B 1 165 ? 14.969 19.141 5.238 1 87.19 165 CYS B N 1
ATOM 6750 C CA . CYS B 1 165 ? 13.773 18.516 5.797 1 87.19 165 CYS B CA 1
ATOM 6751 C C . CYS B 1 165 ? 12.57 18.734 4.895 1 87.19 165 CYS B C 1
ATOM 6753 O O . CYS B 1 165 ? 12.078 19.859 4.773 1 87.19 165 CYS B O 1
ATOM 6755 N N . GLU B 1 166 ? 12.078 17.672 4.375 1 78.5 166 GLU B N 1
ATOM 6756 C CA . GLU B 1 166 ? 10.914 17.766 3.504 1 78.5 166 GLU B CA 1
ATOM 6757 C C . GLU B 1 166 ? 9.625 17.844 4.316 1 78.5 166 GLU B C 1
ATOM 6759 O O . GLU B 1 166 ? 9.641 17.656 5.535 1 78.5 166 GLU B O 1
ATOM 6764 N N . GLN B 1 167 ? 8.594 18.094 3.566 1 71 167 GLN B N 1
ATOM 6765 C CA . GLN B 1 167 ? 7.293 18.25 4.207 1 71 167 GLN B CA 1
ATOM 6766 C C . GLN B 1 167 ? 6.777 16.906 4.734 1 71 167 GLN B C 1
ATOM 6768 O O . GLN B 1 167 ? 6.262 16.844 5.855 1 71 167 GLN B O 1
ATOM 6773 N N . MET B 1 168 ? 6.945 15.883 3.936 1 67.44 168 MET B N 1
ATOM 6774 C CA . MET B 1 168 ? 6.488 14.562 4.371 1 67.44 168 MET B CA 1
ATOM 6775 C C . MET B 1 168 ? 7.574 13.852 5.172 1 67.44 168 MET B C 1
ATOM 6777 O O . MET B 1 168 ? 8.734 13.805 4.754 1 67.44 168 MET B O 1
ATOM 6781 N N . ASP B 1 169 ? 7.156 13.367 6.281 1 72.31 169 ASP B N 1
ATOM 6782 C CA . ASP B 1 169 ? 8.078 12.664 7.168 1 72.31 169 ASP B CA 1
ATOM 6783 C C . ASP B 1 169 ? 8.164 11.18 6.812 1 72.31 169 ASP B C 1
ATOM 6785 O O . ASP B 1 169 ? 7.32 10.391 7.238 1 72.31 169 ASP B O 1
ATOM 6789 N N . ILE B 1 170 ? 9.156 10.859 6.059 1 74.19 170 ILE B N 1
ATOM 6790 C CA . ILE B 1 170 ? 9.312 9.484 5.617 1 74.19 170 ILE B CA 1
ATOM 6791 C C . ILE B 1 170 ? 10.484 8.836 6.352 1 74.19 170 ILE B C 1
ATOM 6793 O O . ILE B 1 170 ? 11.625 9.312 6.262 1 74.19 170 ILE B O 1
ATOM 6797 N N . HIS B 1 171 ? 10.234 7.906 7.18 1 82.75 171 HIS B N 1
ATOM 6798 C CA . HIS B 1 171 ? 11.242 7.164 7.93 1 82.75 171 HIS B CA 1
ATOM 6799 C C . HIS B 1 171 ? 10.969 5.664 7.883 1 82.75 171 HIS B C 1
ATOM 6801 O O . HIS B 1 171 ? 9.883 5.238 7.477 1 82.75 171 HIS B O 1
ATOM 6807 N N . SER B 1 172 ? 12.031 4.996 8.148 1 81.12 172 SER B N 1
ATOM 6808 C CA . SER B 1 172 ? 11.844 3.557 8.297 1 81.12 172 SER B CA 1
ATOM 6809 C C . SER B 1 172 ? 11.055 3.23 9.562 1 81.12 172 SER B C 1
ATOM 6811 O O . SER B 1 172 ? 11.5 3.539 10.672 1 81.12 172 SER B O 1
ATOM 6813 N N . ASP B 1 173 ? 9.969 2.588 9.469 1 78.44 173 ASP B N 1
ATOM 6814 C CA . ASP B 1 173 ? 9.023 2.34 10.555 1 78.44 173 ASP B CA 1
ATOM 6815 C C . ASP B 1 173 ? 9.633 1.434 11.625 1 78.44 173 ASP B C 1
ATOM 6817 O O . ASP B 1 173 ? 9.273 1.516 12.797 1 78.44 173 ASP B O 1
ATOM 6821 N N . SER B 1 174 ? 10.625 0.644 11.242 1 83.19 174 SER B N 1
ATOM 6822 C CA . SER B 1 174 ? 11.133 -0.373 12.164 1 83.19 174 SER B CA 1
ATOM 6823 C C . SER B 1 174 ? 12.32 0.149 12.969 1 83.19 174 SER B C 1
ATOM 6825 O O . SER B 1 174 ? 12.68 -0.431 13.992 1 83.19 174 SER B O 1
ATOM 6827 N N . ALA B 1 175 ? 12.828 1.23 12.586 1 88.31 175 ALA B N 1
ATOM 6828 C CA . ALA B 1 175 ? 13.977 1.782 13.297 1 88.31 175 ALA B CA 1
ATOM 6829 C C . ALA B 1 175 ? 13.539 2.578 14.523 1 88.31 175 ALA B C 1
ATOM 6831 O O . ALA B 1 175 ? 12.43 3.121 14.555 1 88.31 175 ALA B O 1
ATOM 6832 N N . THR B 1 176 ? 14.375 2.533 15.5 1 91.62 176 THR B N 1
ATOM 6833 C CA . THR B 1 176 ? 14.148 3.408 16.641 1 91.62 176 THR B CA 1
ATOM 6834 C C . THR B 1 176 ? 14.625 4.828 16.344 1 91.62 176 THR B C 1
ATOM 6836 O O . THR B 1 176 ? 15.359 5.051 15.383 1 91.62 176 THR B O 1
ATOM 6839 N N . ILE B 1 177 ? 14.211 5.707 17.172 1 93.75 177 ILE B N 1
ATOM 6840 C CA . ILE B 1 177 ? 14.617 7.098 17.016 1 93.75 177 ILE B CA 1
ATOM 6841 C C . ILE B 1 177 ? 16.141 7.211 17.125 1 93.75 177 ILE B C 1
ATOM 6843 O O . ILE B 1 177 ? 16.781 7.848 16.281 1 93.75 177 ILE B O 1
ATOM 6847 N N . ARG B 1 178 ? 16.703 6.535 18.016 1 94.06 178 ARG B N 1
ATOM 6848 C CA . ARG B 1 178 ? 18.141 6.543 18.234 1 94.06 178 ARG B CA 1
ATOM 6849 C C . ARG B 1 178 ? 18.875 5.949 17.031 1 94.06 178 ARG B C 1
ATOM 6851 O O . ARG B 1 178 ? 19.891 6.488 16.578 1 94.06 178 ARG B O 1
ATOM 6858 N N . GLU B 1 179 ? 18.391 4.906 16.594 1 92.81 179 GLU B N 1
ATOM 6859 C CA . GLU B 1 179 ? 19.016 4.242 15.461 1 92.81 179 GLU B CA 1
ATOM 6860 C C . GLU B 1 179 ? 18.953 5.109 14.211 1 92.81 179 GLU B C 1
ATOM 6862 O O . GLU B 1 179 ? 19.906 5.141 13.422 1 92.81 179 GLU B O 1
ATOM 6867 N N . ALA B 1 180 ? 17.812 5.727 14.016 1 92.12 180 ALA B N 1
ATOM 6868 C CA . ALA B 1 180 ? 17.656 6.602 12.859 1 92.12 180 ALA B CA 1
ATOM 6869 C C . ALA B 1 180 ? 18.672 7.746 12.898 1 92.12 180 ALA B C 1
ATOM 6871 O O . ALA B 1 180 ? 19.297 8.07 11.883 1 92.12 180 ALA B O 1
ATOM 6872 N N . LEU B 1 181 ? 18.875 8.297 14.086 1 94.5 181 LEU B N 1
ATOM 6873 C CA . LEU B 1 181 ? 19.828 9.383 14.25 1 94.5 181 LEU B CA 1
ATOM 6874 C C . LEU B 1 181 ? 21.25 8.883 14.086 1 94.5 181 LEU B C 1
ATOM 6876 O O . LEU B 1 181 ? 22.094 9.547 13.469 1 94.5 181 LEU B O 1
ATOM 6880 N N . THR B 1 182 ? 21.516 7.746 14.641 1 94.25 182 THR B N 1
ATOM 6881 C CA . THR B 1 182 ? 22.844 7.152 14.539 1 94.25 182 THR B CA 1
ATOM 6882 C C . THR B 1 182 ? 23.188 6.844 13.086 1 94.25 182 THR B C 1
ATOM 6884 O O . THR B 1 182 ? 24.312 7.074 12.641 1 94.25 182 THR B O 1
ATOM 6887 N N . PHE B 1 183 ? 22.266 6.328 12.391 1 92.38 183 PHE B N 1
ATOM 6888 C CA . PHE B 1 183 ? 22.438 6.012 10.977 1 92.38 183 PHE B CA 1
ATOM 6889 C C . PHE B 1 183 ? 22.812 7.254 10.188 1 92.38 183 PHE B C 1
ATOM 6891 O O . PHE B 1 183 ? 23.734 7.219 9.367 1 92.38 183 PHE B O 1
ATOM 6898 N N . SER B 1 184 ? 22.094 8.266 10.445 1 91.12 184 SER B N 1
ATOM 6899 C CA . SER B 1 184 ? 22.375 9.523 9.758 1 91.12 184 SER B CA 1
ATOM 6900 C C . SER B 1 184 ? 23.75 10.07 10.156 1 91.12 184 SER B C 1
ATOM 6902 O O . SER B 1 184 ? 24.516 10.508 9.305 1 91.12 184 SER B O 1
ATOM 6904 N N . ALA B 1 185 ? 24.094 10.062 11.414 1 92.25 185 ALA B N 1
ATOM 6905 C CA . ALA B 1 185 ? 25.359 10.578 11.906 1 92.25 185 ALA B CA 1
ATOM 6906 C C . ALA B 1 185 ? 26.547 9.812 11.312 1 92.25 185 ALA B C 1
ATOM 6908 O O . ALA B 1 185 ? 27.547 10.406 10.914 1 92.25 185 ALA B O 1
ATOM 6909 N N . PHE B 1 186 ? 26.438 8.57 11.242 1 92.44 186 PHE B N 1
ATOM 6910 C CA . PHE B 1 186 ? 27.531 7.723 10.812 1 92.44 186 PHE B CA 1
ATOM 6911 C C . PHE B 1 186 ? 27.703 7.777 9.305 1 92.44 186 PHE B C 1
ATOM 6913 O O . PHE B 1 186 ? 28.828 7.656 8.797 1 92.44 186 PHE B O 1
ATOM 6920 N N . LEU B 1 187 ? 26.656 8 8.633 1 91.25 187 LEU B N 1
ATOM 6921 C CA . LEU B 1 187 ? 26.734 7.914 7.176 1 91.25 187 LEU B CA 1
ATOM 6922 C C . LEU B 1 187 ? 26.938 9.297 6.562 1 91.25 187 LEU B C 1
ATOM 6924 O O . LEU B 1 187 ? 27.469 9.414 5.453 1 91.25 187 LEU B O 1
ATOM 6928 N N . ARG B 1 188 ? 26.562 10.312 7.25 1 89.12 188 ARG B N 1
ATOM 6929 C CA . ARG B 1 188 ? 26.578 11.625 6.605 1 89.12 188 ARG B CA 1
ATOM 6930 C C . ARG B 1 188 ? 27.672 12.508 7.191 1 89.12 188 ARG B C 1
ATOM 6932 O O . ARG B 1 188 ? 27.953 13.594 6.676 1 89.12 188 ARG B O 1
ATOM 6939 N N . GLN B 1 189 ? 28.219 12.031 8.234 1 88.19 189 GLN B N 1
ATOM 6940 C CA . GLN B 1 189 ? 29.406 12.719 8.727 1 88.19 189 GLN B CA 1
ATOM 6941 C C . GLN B 1 189 ? 30.672 12.141 8.109 1 88.19 189 GLN B C 1
ATOM 6943 O O . GLN B 1 189 ? 30.719 10.961 7.742 1 88.19 189 GLN B O 1
ATOM 6948 N N . GLY B 1 190 ? 31.656 12.977 8.039 1 83.44 190 GLY B N 1
ATOM 6949 C CA . GLY B 1 190 ? 32.906 12.547 7.43 1 83.44 190 GLY B CA 1
ATOM 6950 C C . GLY B 1 190 ? 33.562 11.406 8.172 1 83.44 190 GLY B C 1
ATOM 6951 O O . GLY B 1 190 ? 33.344 11.234 9.375 1 83.44 190 GLY B O 1
ATOM 6952 N N . SER B 1 191 ? 34.312 10.641 7.457 1 84.31 191 SER B N 1
ATOM 6953 C CA . SER B 1 191 ? 35 9.492 8.031 1 84.31 191 SER B CA 1
ATOM 6954 C C . SER B 1 191 ? 36.062 9.93 9.016 1 84.31 191 SER B C 1
ATOM 6956 O O . SER B 1 191 ? 36.531 9.141 9.836 1 84.31 191 SER B O 1
ATOM 6958 N N . ASP B 1 192 ? 36.375 11.125 8.969 1 82.62 192 ASP B N 1
ATOM 6959 C CA . ASP B 1 192 ? 37.406 11.664 9.828 1 82.62 192 ASP B CA 1
ATOM 6960 C C . ASP B 1 192 ? 36.906 11.906 11.242 1 82.62 192 ASP B C 1
ATOM 6962 O O . ASP B 1 192 ? 37.688 12.008 12.195 1 82.62 192 ASP B O 1
ATOM 6966 N N . VAL B 1 193 ? 35.656 11.953 11.344 1 87.62 193 VAL B N 1
ATOM 6967 C CA . VAL B 1 193 ? 35.062 12.164 12.656 1 87.62 193 VAL B CA 1
ATOM 6968 C C . VAL B 1 193 ? 35.031 10.852 13.438 1 87.62 193 VAL B C 1
ATOM 6970 O O . VAL B 1 193 ? 34.688 9.805 12.891 1 87.62 193 VAL B O 1
ATOM 6973 N N . SER B 1 194 ? 35.469 10.875 14.625 1 89.12 194 SER B N 1
ATOM 6974 C CA . SER B 1 194 ? 35.531 9.672 15.453 1 89.12 194 SER B CA 1
ATOM 6975 C C . SER B 1 194 ? 34.125 9.164 15.812 1 89.12 194 SER B C 1
ATOM 6977 O O . SER B 1 194 ? 33.156 9.93 15.805 1 89.12 194 SER B O 1
ATOM 6979 N N . TYR B 1 195 ? 34.125 7.961 16.156 1 90.06 195 TYR B N 1
ATOM 6980 C CA . TYR B 1 195 ? 32.844 7.328 16.531 1 90.06 195 TYR B CA 1
ATOM 6981 C C . TYR B 1 195 ? 32.281 7.957 17.797 1 90.06 195 TYR B C 1
ATOM 6983 O O . TYR B 1 195 ? 31.078 8.156 17.906 1 90.06 195 TYR B O 1
ATOM 6991 N N . GLU B 1 196 ? 33.125 8.242 18.641 1 90.94 196 GLU B N 1
ATOM 6992 C CA . GLU B 1 196 ? 32.688 8.828 19.906 1 90.94 196 GLU B CA 1
ATOM 6993 C C . GLU B 1 196 ? 32 10.18 19.688 1 90.94 196 GLU B C 1
ATOM 6995 O O . GLU B 1 196 ? 30.984 10.477 20.297 1 90.94 196 GLU B O 1
ATOM 7000 N N . LYS B 1 197 ? 32.562 10.883 18.781 1 90.12 197 LYS B N 1
ATOM 7001 C CA . LYS B 1 197 ? 32 12.195 18.484 1 90.12 197 LYS B CA 1
ATOM 7002 C C . LYS B 1 197 ? 30.641 12.055 17.797 1 90.12 197 LYS B C 1
ATOM 7004 O O . LYS B 1 197 ? 29.734 12.859 18.031 1 90.12 197 LYS B O 1
ATOM 7009 N N . LYS B 1 198 ? 30.562 11.117 16.984 1 91.81 198 LYS B N 1
ATOM 7010 C CA . LYS B 1 198 ? 29.297 10.875 16.281 1 91.81 198 LYS B CA 1
ATOM 7011 C C . LYS B 1 198 ? 28.203 10.469 17.25 1 91.81 198 LYS B C 1
ATOM 7013 O O . LYS B 1 198 ? 27.062 10.938 17.141 1 91.81 198 LYS B O 1
ATOM 7018 N N . TYR B 1 199 ? 28.578 9.656 18.203 1 92.88 199 TYR B N 1
ATOM 7019 C CA . TYR B 1 199 ? 27.594 9.266 19.203 1 92.88 199 TYR B CA 1
ATOM 7020 C C . TYR B 1 199 ? 27.234 10.438 20.094 1 92.88 199 TYR B C 1
ATOM 7022 O O . TYR B 1 199 ? 26.078 10.562 20.516 1 92.88 199 TYR B O 1
ATOM 7030 N N . ALA B 1 200 ? 28.141 11.211 20.312 1 90.5 200 ALA B N 1
ATOM 7031 C CA . ALA B 1 200 ? 27.875 12.406 21.109 1 90.5 200 ALA B CA 1
ATOM 7032 C C . ALA B 1 200 ? 26.891 13.336 20.391 1 90.5 200 ALA B C 1
ATOM 7034 O O . ALA B 1 200 ? 26.047 13.961 21.031 1 90.5 200 ALA B O 1
ATOM 7035 N N . THR B 1 201 ? 27.109 13.406 19.125 1 89.75 201 THR B N 1
ATOM 7036 C CA . THR B 1 201 ? 26.203 14.227 18.328 1 89.75 201 THR B CA 1
ATOM 7037 C C . THR B 1 201 ? 24.766 13.68 18.406 1 89.75 201 THR B C 1
ATOM 7039 O O . THR B 1 201 ? 23.812 14.453 18.453 1 89.75 201 THR B O 1
ATOM 7042 N N . VAL B 1 202 ? 24.656 12.43 18.375 1 93.94 202 VAL B N 1
ATOM 7043 C CA . VAL B 1 202 ? 23.344 11.797 18.453 1 93.94 202 VAL B CA 1
ATOM 7044 C C . VAL B 1 202 ? 22.688 12.133 19.797 1 93.94 202 VAL B C 1
ATOM 7046 O O . VAL B 1 202 ? 21.5 12.492 19.844 1 93.94 202 VAL B O 1
ATOM 7049 N N . ILE B 1 203 ? 23.438 12.078 20.828 1 91.81 203 ILE B N 1
ATOM 7050 C CA . ILE B 1 203 ? 22.922 12.383 22.156 1 91.81 203 ILE B CA 1
ATOM 7051 C C . ILE B 1 203 ? 22.516 13.852 22.234 1 91.81 203 ILE B C 1
ATOM 7053 O O . ILE B 1 203 ? 21.469 14.195 22.797 1 91.81 203 ILE B O 1
ATOM 7057 N N . GLU B 1 204 ? 23.281 14.617 21.609 1 86.81 204 GLU B N 1
ATOM 7058 C CA . GLU B 1 204 ? 22.984 16.047 21.578 1 86.81 204 GLU B CA 1
ATOM 7059 C C . GLU B 1 204 ? 21.688 16.328 20.844 1 86.81 204 GLU B C 1
ATOM 7061 O O . GLU B 1 204 ? 20.875 17.141 21.281 1 86.81 204 GLU B O 1
ATOM 7066 N N . CYS B 1 205 ? 21.562 15.703 19.75 1 88.88 205 CYS B N 1
ATOM 7067 C CA . CYS B 1 205 ? 20.344 15.891 18.953 1 88.88 205 CYS B CA 1
ATOM 7068 C C . CYS B 1 205 ? 19.125 15.445 19.734 1 88.88 205 CYS B C 1
ATOM 7070 O O . CYS B 1 205 ? 18.078 16.109 19.688 1 88.88 205 CYS B O 1
ATOM 7072 N N . LEU B 1 206 ? 19.25 14.359 20.438 1 91.5 206 LEU B N 1
ATOM 7073 C CA . LEU B 1 206 ? 18.141 13.844 21.234 1 91.5 206 LEU B CA 1
ATOM 7074 C C . LEU B 1 206 ? 17.75 14.828 22.328 1 91.5 206 LEU B C 1
ATOM 7076 O O . LEU B 1 206 ? 16.562 15.047 22.578 1 91.5 206 LEU B O 1
ATOM 7080 N N . GLU B 1 207 ? 18.703 15.414 22.891 1 85.12 207 GLU B N 1
ATOM 7081 C CA . GLU B 1 207 ? 18.453 16.375 23.969 1 85.12 207 GLU B CA 1
ATOM 7082 C C . GLU B 1 207 ? 17.875 17.672 23.422 1 85.12 207 GLU B C 1
ATOM 7084 O O . GLU B 1 207 ? 16.906 18.203 23.984 1 85.12 207 GLU B O 1
ATOM 7089 N N . LEU B 1 208 ? 18.453 18.062 22.328 1 79.62 208 LEU B N 1
ATOM 7090 C CA . LEU B 1 208 ? 18.031 19.328 21.734 1 79.62 208 LEU B CA 1
ATOM 7091 C C . LEU B 1 208 ? 16.562 19.281 21.297 1 79.62 208 LEU B C 1
ATOM 7093 O O . LEU B 1 208 ? 15.844 20.266 21.391 1 79.62 208 LEU B O 1
ATOM 7097 N N . LEU B 1 209 ? 16.203 18.109 20.844 1 85.56 209 LEU B N 1
ATOM 7098 C CA . LEU B 1 209 ? 14.852 17.969 20.312 1 85.56 209 LEU B CA 1
ATOM 7099 C C . LEU B 1 209 ? 13.93 17.266 21.297 1 85.56 209 LEU B C 1
ATOM 7101 O O . LEU B 1 209 ? 12.812 16.875 20.953 1 85.56 209 LEU B O 1
ATOM 7105 N N . GLU B 1 210 ? 14.359 17.062 22.469 1 82.12 210 GLU B N 1
ATOM 7106 C CA . GLU B 1 210 ? 13.594 16.453 23.547 1 82.12 210 GLU B CA 1
ATOM 7107 C C . GLU B 1 210 ? 13.047 15.094 23.141 1 82.12 210 GLU B C 1
ATOM 7109 O O . GLU B 1 210 ? 11.852 14.82 23.297 1 82.12 210 GLU B O 1
ATOM 7114 N N . LEU B 1 211 ? 13.875 14.344 22.531 1 87.94 211 LEU B N 1
ATOM 7115 C CA . LEU B 1 211 ? 13.484 13 22.094 1 87.94 211 LEU B CA 1
ATOM 7116 C C . LEU B 1 211 ? 14.148 11.945 22.969 1 87.94 211 LEU B C 1
ATOM 7118 O O . LEU B 1 211 ? 14.023 10.75 22.719 1 87.94 211 LEU B O 1
ATOM 7122 N N . ASP B 1 212 ? 14.781 12.375 23.984 1 89.19 212 ASP B N 1
ATOM 7123 C CA . ASP B 1 212 ? 15.57 11.492 24.844 1 89.19 212 ASP B CA 1
ATOM 7124 C C . ASP B 1 212 ? 14.688 10.453 25.516 1 89.19 212 ASP B C 1
ATOM 7126 O O . ASP B 1 212 ? 15.055 9.273 25.594 1 89.19 212 ASP B O 1
ATOM 7130 N N . ALA B 1 213 ? 13.508 10.812 25.891 1 84.12 213 ALA B N 1
ATOM 7131 C CA . ALA B 1 213 ? 12.609 9.93 26.641 1 84.12 213 ALA B CA 1
ATOM 7132 C C . ALA B 1 213 ? 12.078 8.812 25.734 1 84.12 213 ALA B C 1
ATOM 7134 O O . ALA B 1 213 ? 11.703 7.742 26.219 1 84.12 213 ALA B O 1
ATOM 7135 N N . ILE B 1 214 ? 12.062 9.047 24.453 1 88.5 214 ILE B N 1
ATOM 7136 C CA . ILE B 1 214 ? 11.461 8.07 23.547 1 88.5 214 ILE B CA 1
ATOM 7137 C C . ILE B 1 214 ? 12.508 7.602 22.547 1 88.5 214 ILE B C 1
ATOM 7139 O O . ILE B 1 214 ? 12.156 7.141 21.453 1 88.5 214 ILE B O 1
ATOM 7143 N N . ALA B 1 215 ? 13.727 7.719 22.859 1 92.06 215 ALA B N 1
ATOM 7144 C CA . ALA B 1 215 ? 14.82 7.449 21.938 1 92.06 215 ALA B CA 1
ATOM 7145 C C . ALA B 1 215 ? 14.812 5.992 21.484 1 92.06 215 ALA B C 1
ATOM 7147 O O . ALA B 1 215 ? 15.211 5.684 20.359 1 92.06 215 ALA B O 1
ATOM 7148 N N . ASP B 1 216 ? 14.352 5.16 22.266 1 90.06 216 ASP B N 1
ATOM 7149 C CA . ASP B 1 216 ? 14.438 3.734 21.953 1 90.06 216 ASP B CA 1
ATOM 7150 C C . ASP B 1 216 ? 13.094 3.191 21.484 1 90.06 216 ASP B C 1
ATOM 7152 O O . ASP B 1 216 ? 12.906 1.978 21.391 1 90.06 216 ASP B O 1
ATOM 7156 N N . ARG B 1 217 ? 12.25 4.094 21.219 1 86.69 217 ARG B N 1
ATOM 7157 C CA . ARG B 1 217 ? 10.969 3.693 20.641 1 86.69 217 ARG B CA 1
ATOM 7158 C C . ARG B 1 217 ? 11.047 3.656 19.125 1 86.69 217 ARG B C 1
ATOM 7160 O O . ARG B 1 217 ? 11.773 4.438 18.516 1 86.69 217 ARG B O 1
ATOM 7167 N N . CYS B 1 218 ? 10.258 2.729 18.562 1 87.62 218 CYS B N 1
ATOM 7168 C CA . CYS B 1 218 ? 10.203 2.621 17.094 1 87.62 218 CYS B CA 1
ATOM 7169 C C . CYS B 1 218 ? 9.422 3.779 16.5 1 87.62 218 CYS B C 1
ATOM 7171 O O . CYS B 1 218 ? 8.492 4.297 17.109 1 87.62 218 CYS B O 1
ATOM 7173 N N . VAL B 1 219 ? 9.766 4.141 15.312 1 86.56 219 VAL B N 1
ATOM 7174 C CA . VAL B 1 219 ? 9.18 5.266 14.586 1 86.56 219 VAL B CA 1
ATOM 7175 C C . VAL B 1 219 ? 7.707 4.992 14.305 1 86.56 219 VAL B C 1
ATOM 7177 O O . VAL B 1 219 ? 6.887 5.914 14.312 1 86.56 219 VAL B O 1
ATOM 7180 N N . ARG B 1 220 ? 7.285 3.809 14.117 1 77.12 220 ARG B N 1
ATOM 7181 C CA . ARG B 1 220 ? 5.918 3.422 13.789 1 77.12 220 ARG B CA 1
ATOM 7182 C C . ARG B 1 220 ? 4.941 3.877 14.867 1 77.12 220 ARG B C 1
ATOM 7184 O O . ARG B 1 220 ? 3.795 4.215 14.57 1 77.12 220 ARG B O 1
ATOM 7191 N N . GLY B 1 221 ? 5.266 4.098 16.047 1 70.81 221 GLY B N 1
ATOM 7192 C CA . GLY B 1 221 ? 4.383 4.469 17.141 1 70.81 221 GLY B CA 1
ATOM 7193 C C . GLY B 1 221 ? 4.5 5.93 17.531 1 70.81 221 GLY B C 1
ATOM 7194 O O . GLY B 1 221 ? 3.848 6.379 18.484 1 70.81 221 GLY B O 1
ATOM 7195 N N . CYS B 1 222 ? 5.129 6.652 16.625 1 79.31 222 CYS B N 1
ATOM 7196 C CA . CYS B 1 222 ? 5.375 8.047 16.984 1 79.31 222 CYS B CA 1
ATOM 7197 C C . CYS B 1 222 ? 4.23 8.938 16.531 1 79.31 222 CYS B C 1
ATOM 7199 O O . CYS B 1 222 ? 3.562 8.641 15.539 1 79.31 222 CYS B O 1
ATOM 7201 N N . SER B 1 223 ? 4.023 9.914 17.344 1 71.81 223 SER B N 1
ATOM 7202 C CA . SER B 1 223 ? 3.061 10.945 16.969 1 71.81 223 SER B CA 1
ATOM 7203 C C . SER B 1 223 ? 3.598 11.812 15.828 1 71.81 223 SER B C 1
ATOM 7205 O O . SER B 1 223 ? 4.789 11.766 15.508 1 71.81 223 SER B O 1
ATOM 7207 N N . VAL B 1 224 ? 2.789 12.609 15.227 1 73.5 224 VAL B N 1
ATOM 7208 C CA . VAL B 1 224 ? 3.168 13.492 14.125 1 73.5 224 VAL B CA 1
ATOM 7209 C C . VAL B 1 224 ? 4.234 14.477 14.602 1 73.5 224 VAL B C 1
ATOM 7211 O O . VAL B 1 224 ? 5.184 14.766 13.867 1 73.5 224 VAL B O 1
ATOM 7214 N N . GLU B 1 225 ? 4.043 14.984 15.797 1 75.62 225 GLU B N 1
ATOM 7215 C CA . GLU B 1 225 ? 4.996 15.93 16.359 1 75.62 225 GLU B CA 1
ATOM 7216 C C . GLU B 1 225 ? 6.371 15.289 16.547 1 75.62 225 GLU B C 1
ATOM 7218 O O . GLU B 1 225 ? 7.395 15.898 16.234 1 75.62 225 GLU B O 1
ATOM 7223 N N . GLN B 1 226 ? 6.301 14.094 17.031 1 82.12 226 GLN B N 1
ATOM 7224 C CA . GLN B 1 226 ? 7.551 13.375 17.266 1 82.12 226 GLN B CA 1
ATOM 7225 C C . GLN B 1 226 ? 8.25 13.055 15.945 1 82.12 226 GLN B C 1
ATOM 7227 O O . GLN B 1 226 ? 9.484 13.102 15.867 1 82.12 226 GLN B O 1
ATOM 7232 N N . LEU B 1 227 ? 7.469 12.758 14.984 1 87.38 227 LEU B N 1
ATOM 7233 C CA . LEU B 1 227 ? 8.031 12.453 13.672 1 87.38 227 LEU B CA 1
ATOM 7234 C C . LEU B 1 227 ? 8.688 13.688 13.055 1 87.38 227 LEU B C 1
ATOM 7236 O O . LEU B 1 227 ? 9.727 13.586 12.406 1 87.38 227 LEU B O 1
ATOM 7240 N N . LYS B 1 228 ? 8.109 14.773 13.273 1 84.75 228 LYS B N 1
ATOM 7241 C CA . LYS B 1 228 ? 8.688 16.016 12.766 1 84.75 228 LYS B CA 1
ATOM 7242 C C . LYS B 1 228 ? 10.016 16.328 13.453 1 84.75 228 LYS B C 1
ATOM 7244 O O . LYS B 1 228 ? 10.969 16.75 12.805 1 84.75 228 LYS B O 1
ATOM 7249 N N . ARG B 1 229 ? 9.992 16.125 14.719 1 86.62 229 ARG B N 1
ATOM 7250 C CA . ARG B 1 229 ? 11.227 16.328 15.469 1 86.62 229 ARG B CA 1
ATOM 7251 C C . ARG B 1 229 ? 12.312 15.367 15.008 1 86.62 229 ARG B C 1
ATOM 7253 O O . ARG B 1 229 ? 13.484 15.734 14.914 1 86.62 229 ARG B O 1
ATOM 7260 N N . LEU B 1 230 ? 11.883 14.203 14.719 1 91.25 230 LEU B N 1
ATOM 7261 C CA . LEU B 1 230 ? 12.82 13.203 14.227 1 91.25 230 LEU B CA 1
ATOM 7262 C C . LEU B 1 230 ? 13.383 13.594 12.867 1 91.25 230 LEU B C 1
ATOM 7264 O O . LEU B 1 230 ? 14.57 13.43 12.602 1 91.25 230 LEU B O 1
ATOM 7268 N N . THR B 1 231 ? 12.531 14.047 12.008 1 90.19 231 THR B N 1
ATOM 7269 C CA . THR B 1 231 ? 12.961 14.477 10.68 1 90.19 231 THR B CA 1
ATOM 7270 C C . THR B 1 231 ? 14.031 15.555 10.781 1 90.19 231 THR B C 1
ATOM 7272 O O . THR B 1 231 ? 15.031 15.516 10.07 1 90.19 231 THR B O 1
ATOM 7275 N N . ILE B 1 232 ? 13.797 16.453 11.641 1 88.69 232 ILE B N 1
ATOM 7276 C CA . ILE B 1 232 ? 14.773 17.531 11.859 1 88.69 232 ILE B CA 1
ATOM 7277 C C . ILE B 1 232 ? 16.047 16.938 12.469 1 88.69 232 ILE B C 1
ATOM 7279 O O . ILE B 1 232 ? 17.156 17.328 12.086 1 88.69 232 ILE B O 1
ATOM 7283 N N . GLY B 1 233 ? 15.836 16.062 13.383 1 90.5 233 GLY B N 1
ATOM 7284 C CA . GLY B 1 233 ? 16.969 15.43 14.047 1 90.5 233 GLY B CA 1
ATOM 7285 C C . GLY B 1 233 ? 17.859 14.664 13.094 1 90.5 233 GLY B C 1
ATOM 7286 O O . GLY B 1 233 ? 19.094 14.711 13.211 1 90.5 233 GLY B O 1
ATOM 7287 N N . VAL B 1 234 ? 17.281 13.969 12.195 1 91.81 234 VAL B N 1
ATOM 7288 C CA . VAL B 1 234 ? 18.031 13.18 11.234 1 91.81 234 VAL B CA 1
ATOM 7289 C C . VAL B 1 234 ? 18.906 14.094 10.375 1 91.81 234 VAL B C 1
ATOM 7291 O O . VAL B 1 234 ? 20.047 13.766 10.07 1 91.81 234 VAL B O 1
ATOM 7294 N N . GLU B 1 235 ? 18.406 15.211 10.07 1 89.69 235 GLU B N 1
ATOM 7295 C CA . GLU B 1 235 ? 19.172 16.172 9.289 1 89.69 235 GLU B CA 1
ATOM 7296 C C . GLU B 1 235 ? 20.25 16.844 10.141 1 89.69 235 GLU B C 1
ATOM 7298 O O . GLU B 1 235 ? 21.344 17.125 9.656 1 89.69 235 GLU B O 1
ATOM 7303 N N . LEU B 1 236 ? 19.891 17.016 11.344 1 89.56 236 LEU B N 1
ATOM 7304 C CA . LEU B 1 236 ? 20.844 17.656 12.25 1 89.56 236 LEU B CA 1
ATOM 7305 C C . LEU B 1 236 ? 21.984 16.719 12.602 1 89.56 236 LEU B C 1
ATOM 7307 O O . LEU B 1 236 ? 23.109 17.172 12.812 1 89.56 236 LEU B O 1
ATOM 7311 N N . ALA B 1 237 ? 21.656 15.531 12.695 1 91.12 237 ALA B N 1
ATOM 7312 C CA . ALA B 1 237 ? 22.656 14.531 13.055 1 91.12 237 ALA B CA 1
ATOM 7313 C C . ALA B 1 237 ? 23.766 14.469 12.008 1 91.12 237 ALA B C 1
ATOM 7315 O O . ALA B 1 237 ? 24.875 14.031 12.297 1 91.12 237 ALA B O 1
ATOM 7316 N N . ALA B 1 238 ? 23.484 14.898 10.844 1 89.25 238 ALA B N 1
ATOM 7317 C CA . ALA B 1 238 ? 24.453 14.93 9.758 1 89.25 238 ALA B CA 1
ATOM 7318 C C . ALA B 1 238 ? 25.422 16.109 9.922 1 89.25 238 ALA B C 1
ATOM 7320 O O . ALA B 1 238 ? 26.438 16.188 9.234 1 89.25 238 ALA B O 1
ATOM 7321 N N . GLN B 1 239 ? 25.156 16.969 10.797 1 87.75 239 GLN B N 1
ATOM 7322 C CA . GLN B 1 239 ? 25.953 18.156 11.094 1 87.75 239 GLN B CA 1
ATOM 7323 C C . GLN B 1 239 ? 26.125 19.031 9.852 1 87.75 239 GLN B C 1
ATOM 7325 O O . GLN B 1 239 ? 27.25 19.375 9.477 1 87.75 239 GLN B O 1
ATOM 7330 N N . PRO B 1 240 ? 24.984 19.391 9.297 1 89.5 240 PRO B N 1
ATOM 7331 C CA . PRO B 1 240 ? 25.078 20.281 8.133 1 89.5 240 PRO B CA 1
ATOM 7332 C C . PRO B 1 240 ? 25.422 21.719 8.508 1 89.5 240 PRO B C 1
ATOM 7334 O O . PRO B 1 240 ? 25.203 22.125 9.656 1 89.5 240 PRO B O 1
ATOM 7337 N N . SER B 1 241 ? 26.031 22.406 7.582 1 90.25 241 SER B N 1
ATOM 7338 C CA . SER B 1 241 ? 26.312 23.812 7.793 1 90.25 241 SER B CA 1
ATOM 7339 C C . SER B 1 241 ? 25.078 24.672 7.555 1 90.25 241 SER B C 1
ATOM 7341 O O . SER B 1 241 ? 24.922 25.734 8.164 1 90.25 241 SER B O 1
ATOM 7343 N N . VAL B 1 242 ? 24.281 24.125 6.664 1 92.94 242 VAL B N 1
ATOM 7344 C CA . VAL B 1 242 ? 23.047 24.828 6.32 1 92.94 242 VAL B CA 1
ATOM 7345 C C . VAL B 1 242 ? 21.844 23.891 6.488 1 92.94 242 VAL B C 1
ATOM 7347 O O . VAL B 1 242 ? 21.922 22.719 6.117 1 92.94 242 VAL B O 1
ATOM 7350 N N . LEU B 1 243 ? 20.859 24.328 7.086 1 93.75 243 LEU B N 1
ATOM 7351 C CA . LEU B 1 243 ? 19.656 23.531 7.297 1 93.75 243 LEU B CA 1
ATOM 7352 C C . LEU B 1 243 ? 18.438 24.172 6.629 1 93.75 243 LEU B C 1
ATOM 7354 O O . LEU B 1 243 ? 18.109 25.328 6.91 1 93.75 243 LEU B O 1
ATOM 7358 N N . PHE B 1 244 ? 17.859 23.453 5.676 1 94.19 244 PHE B N 1
ATOM 7359 C CA . PHE B 1 244 ? 16.625 23.859 5.027 1 94.19 244 PHE B CA 1
ATOM 7360 C C . PHE B 1 244 ? 15.43 23.141 5.656 1 94.19 244 PHE B C 1
ATOM 7362 O O . PHE B 1 244 ? 15.398 21.906 5.723 1 94.19 244 PHE B O 1
ATOM 7369 N N . LEU B 1 245 ? 14.484 23.859 6.125 1 94 245 LEU B N 1
ATOM 7370 C CA . LEU B 1 245 ? 13.281 23.297 6.723 1 94 245 LEU B CA 1
ATOM 7371 C C . LEU B 1 245 ? 12.039 23.688 5.934 1 94 245 LEU B C 1
ATOM 7373 O O . LEU B 1 245 ? 11.672 24.875 5.906 1 94 245 LEU B O 1
ATOM 7377 N N . ASP B 1 246 ? 11.438 22.719 5.336 1 89.56 246 ASP B N 1
ATOM 7378 C CA . ASP B 1 246 ? 10.227 22.984 4.57 1 89.56 246 ASP B CA 1
ATOM 7379 C C . ASP B 1 246 ? 8.977 22.797 5.434 1 89.56 246 ASP B C 1
ATOM 7381 O O . ASP B 1 246 ? 8.523 21.672 5.637 1 89.56 246 ASP B O 1
ATOM 7385 N N . GLU B 1 247 ? 8.43 23.844 5.902 1 85.56 247 GLU B N 1
ATOM 7386 C CA . GLU B 1 247 ? 7.215 23.906 6.711 1 85.56 247 GLU B CA 1
ATOM 7387 C C . GLU B 1 247 ? 7.301 22.969 7.914 1 85.56 247 GLU B C 1
ATOM 7389 O O . GLU B 1 247 ? 6.434 22.125 8.109 1 85.56 247 GLU B O 1
ATOM 7394 N N . PRO B 1 248 ? 8.219 23.219 8.758 1 87.06 248 PRO B N 1
ATOM 7395 C CA . PRO B 1 248 ? 8.445 22.328 9.914 1 87.06 248 PRO B CA 1
ATOM 7396 C C . PRO B 1 248 ? 7.309 22.391 10.93 1 87.06 248 PRO B C 1
ATOM 7398 O O . PRO B 1 248 ? 7.199 21.516 11.789 1 87.06 248 PRO B O 1
ATOM 7401 N N . THR B 1 249 ? 6.508 23.453 10.875 1 80.69 249 THR B N 1
ATOM 7402 C CA . THR B 1 249 ? 5.473 23.609 11.883 1 80.69 249 THR B CA 1
ATOM 7403 C C . THR B 1 249 ? 4.102 23.25 11.32 1 80.69 249 THR B C 1
ATOM 7405 O O . THR B 1 249 ? 3.088 23.359 12.008 1 80.69 249 THR B O 1
ATOM 7408 N N . SER B 1 250 ? 4.094 22.797 10.141 1 73.38 250 SER B N 1
ATOM 7409 C CA . SER B 1 250 ? 2.816 22.469 9.516 1 73.38 250 SER B CA 1
ATOM 7410 C C . SER B 1 250 ? 2.141 21.297 10.211 1 73.38 250 SER B C 1
ATOM 7412 O O . SER B 1 250 ? 2.793 20.297 10.531 1 73.38 250 SER B O 1
ATOM 7414 N N . GLY B 1 251 ? 0.917 21.484 10.523 1 64.44 251 GLY B N 1
ATOM 7415 C CA . GLY B 1 251 ? 0.152 20.406 11.117 1 64.44 251 GLY B CA 1
ATOM 7416 C C . GLY B 1 251 ? 0.349 20.297 12.617 1 64.44 251 GLY B C 1
ATOM 7417 O O . GLY B 1 251 ? -0.157 19.359 13.242 1 64.44 251 GLY B O 1
ATOM 7418 N N . LEU B 1 252 ? 1.123 21.203 13.117 1 70.12 252 LEU B N 1
ATOM 7419 C CA . LEU B 1 252 ? 1.389 21.188 14.555 1 70.12 252 LEU B CA 1
ATOM 7420 C C . LEU B 1 252 ? 0.604 22.281 15.273 1 70.12 252 LEU B C 1
ATOM 7422 O O . LEU B 1 252 ? 0.272 23.297 14.672 1 70.12 252 LEU B O 1
ATOM 7426 N N . ASP B 1 253 ? 0.322 21.953 16.547 1 65.56 253 ASP B N 1
ATOM 7427 C CA . ASP B 1 253 ? -0.273 23.016 17.359 1 65.56 253 ASP B CA 1
ATOM 7428 C C . ASP B 1 253 ? 0.773 24.047 17.766 1 65.56 253 ASP B C 1
ATOM 7430 O O . ASP B 1 253 ? 1.972 23.844 17.562 1 65.56 253 ASP B O 1
ATOM 7434 N N . ALA B 1 254 ? 0.352 25.109 18.234 1 65.81 254 ALA B N 1
ATOM 7435 C CA . ALA B 1 254 ? 1.216 26.25 18.516 1 65.81 254 ALA B CA 1
ATOM 7436 C C . ALA B 1 254 ? 2.309 25.875 19.516 1 65.81 254 ALA B C 1
ATOM 7438 O O . ALA B 1 254 ? 3.457 26.297 19.375 1 65.81 254 ALA B O 1
ATOM 7439 N N . ARG B 1 255 ? 1.909 25.094 20.438 1 67.25 255 ARG B N 1
ATOM 7440 C CA . ARG B 1 255 ? 2.891 24.703 21.453 1 67.25 255 ARG B CA 1
ATOM 7441 C C . ARG B 1 255 ? 3.975 23.812 20.844 1 67.25 255 ARG B C 1
ATOM 7443 O O . ARG B 1 255 ? 5.164 24.047 21.062 1 67.25 255 ARG B O 1
ATOM 7450 N N . ALA B 1 256 ? 3.48 22.859 20.172 1 72.44 256 ALA B N 1
ATOM 7451 C CA . ALA B 1 256 ? 4.43 21.953 19.531 1 72.44 256 ALA B CA 1
ATOM 7452 C C . ALA B 1 256 ? 5.32 22.703 18.547 1 72.44 256 ALA B C 1
ATOM 7454 O O . ALA B 1 256 ? 6.523 22.438 18.453 1 72.44 256 ALA B O 1
ATOM 7455 N N . ALA B 1 257 ? 4.727 23.609 17.875 1 80.81 257 ALA B N 1
ATOM 7456 C CA . ALA B 1 257 ? 5.488 24.422 16.922 1 80.81 257 ALA B CA 1
ATOM 7457 C C . ALA B 1 257 ? 6.57 25.219 17.625 1 80.81 257 ALA B C 1
ATOM 7459 O O . ALA B 1 257 ? 7.703 25.312 17.141 1 80.81 257 ALA B O 1
ATOM 7460 N N . LYS B 1 258 ? 6.211 25.781 18.734 1 81.44 258 LYS B N 1
ATOM 7461 C CA . LYS B 1 258 ? 7.168 26.594 19.469 1 81.44 258 LYS B CA 1
ATOM 7462 C C . LYS B 1 258 ? 8.32 25.734 20 1 81.44 258 LYS B C 1
ATOM 7464 O O . LYS B 1 258 ? 9.477 26.156 19.953 1 81.44 258 LYS B O 1
ATOM 7469 N N . VAL B 1 259 ? 7.953 24.594 20.453 1 76.19 259 VAL B N 1
ATOM 7470 C CA . VAL B 1 259 ? 8.977 23.703 20.984 1 76.19 259 VAL B CA 1
ATOM 7471 C C . VAL B 1 259 ? 9.969 23.344 19.875 1 76.19 259 VAL B C 1
ATOM 7473 O O . VAL B 1 259 ? 11.18 23.375 20.094 1 76.19 259 VAL B O 1
ATOM 7476 N N . ILE B 1 260 ? 9.453 23.031 18.828 1 84.12 260 ILE B N 1
ATOM 7477 C CA . ILE B 1 260 ? 10.281 22.641 17.688 1 84.12 260 ILE B CA 1
ATOM 7478 C C . ILE B 1 260 ? 11.148 23.812 17.25 1 84.12 260 ILE B C 1
ATOM 7480 O O . ILE B 1 260 ? 12.359 23.672 17.047 1 84.12 260 ILE B O 1
ATOM 7484 N N . MET B 1 261 ? 10.57 24.969 17.141 1 90.19 261 MET B N 1
ATOM 7485 C CA . MET B 1 261 ? 11.305 26.125 16.625 1 90.19 261 MET B CA 1
ATOM 7486 C C . MET B 1 261 ? 12.312 26.625 17.656 1 90.19 261 MET B C 1
ATOM 7488 O O . MET B 1 261 ? 13.352 27.172 17.281 1 90.19 261 MET B O 1
ATOM 7492 N N . ASP B 1 262 ? 11.961 26.391 18.906 1 86 262 ASP B N 1
ATOM 7493 C CA . ASP B 1 262 ? 12.961 26.672 19.938 1 86 262 ASP B CA 1
ATOM 7494 C C . ASP B 1 262 ? 14.195 25.797 19.766 1 86 262 ASP B C 1
ATOM 7496 O O . ASP B 1 262 ? 15.328 26.25 19.953 1 86 262 ASP B O 1
ATOM 7500 N N . GLY B 1 263 ? 13.867 24.594 19.484 1 84.12 263 GLY B N 1
ATOM 7501 C CA . GLY B 1 263 ? 14.969 23.688 19.188 1 84.12 263 GLY B CA 1
ATOM 7502 C C . GLY B 1 263 ? 15.781 24.125 17.984 1 84.12 263 GLY B C 1
ATOM 7503 O O . GLY B 1 263 ? 17.016 24.078 18.016 1 84.12 263 GLY B O 1
ATOM 7504 N N . VAL B 1 264 ? 15.148 24.562 17 1 90.25 264 VAL B N 1
ATOM 7505 C CA . VAL B 1 264 ? 15.805 25.016 15.781 1 90.25 264 VAL B CA 1
ATOM 7506 C C . VAL B 1 264 ? 16.641 26.266 16.078 1 90.25 264 VAL B C 1
ATOM 7508 O O . VAL B 1 264 ? 17.719 26.422 15.523 1 90.25 264 VAL B O 1
ATOM 7511 N N . ARG B 1 265 ? 16.078 27.141 16.891 1 91.81 265 ARG B N 1
ATOM 7512 C CA . ARG B 1 265 ? 16.797 28.344 17.266 1 91.81 265 ARG B CA 1
ATOM 7513 C C . ARG B 1 265 ? 18.109 28 17.984 1 91.81 265 ARG B C 1
ATOM 7515 O O . ARG B 1 265 ? 19.141 28.625 17.734 1 91.81 265 ARG B O 1
ATOM 7522 N N . LYS B 1 266 ? 18 27.047 18.797 1 85.88 266 LYS B N 1
ATOM 7523 C CA . LYS B 1 266 ? 19.203 26.578 19.484 1 85.88 266 LYS B CA 1
ATOM 7524 C C . LYS B 1 266 ? 20.25 26.094 18.484 1 85.88 266 LYS B C 1
ATOM 7526 O O . LYS B 1 266 ? 21.453 26.312 18.672 1 85.88 266 LYS B O 1
ATOM 7531 N N . VAL B 1 267 ? 19.812 25.484 17.531 1 87 267 VAL B N 1
ATOM 7532 C CA . VAL B 1 267 ? 20.703 24.969 16.484 1 87 267 VAL B CA 1
ATOM 7533 C C . VAL B 1 267 ? 21.328 26.141 15.734 1 87 267 VAL B C 1
ATOM 7535 O O . VAL B 1 267 ? 22.531 26.125 15.445 1 87 267 VAL B O 1
ATOM 7538 N N . ALA B 1 268 ? 20.562 27.094 15.406 1 90.56 268 ALA B N 1
ATOM 7539 C CA . ALA B 1 268 ? 21.078 28.266 14.711 1 90.56 268 ALA B CA 1
ATOM 7540 C C . ALA B 1 268 ? 22.156 28.969 15.539 1 90.56 268 ALA B C 1
ATOM 7542 O O . ALA B 1 268 ? 23.141 29.469 15 1 90.56 268 ALA B O 1
ATOM 7543 N N . ASN B 1 269 ? 21.953 28.984 16.812 1 88.31 269 ASN B N 1
ATOM 7544 C CA . ASN B 1 269 ? 22.875 29.672 17.719 1 88.31 269 ASN B CA 1
ATOM 7545 C C . ASN B 1 269 ? 24.25 29 17.734 1 88.31 269 ASN B C 1
ATOM 7547 O O . ASN B 1 269 ? 25.234 29.625 18.156 1 88.31 269 ASN B O 1
ATOM 7551 N N . THR B 1 270 ? 24.297 27.797 17.266 1 83 270 THR B N 1
ATOM 7552 C CA . THR B 1 270 ? 25.578 27.125 17.172 1 83 270 THR B CA 1
ATOM 7553 C C . THR B 1 270 ? 26.375 27.609 15.977 1 83 270 THR B C 1
ATOM 7555 O O . THR B 1 270 ? 27.547 27.297 15.82 1 83 270 THR B O 1
ATOM 7558 N N . GLY B 1 271 ? 25.734 28.375 15.148 1 87.81 271 GLY B N 1
ATOM 7559 C CA . GLY B 1 271 ? 26.438 28.953 14.016 1 87.81 271 GLY B CA 1
ATOM 7560 C C . GLY B 1 271 ? 25.938 28.438 12.68 1 87.81 271 GLY B C 1
ATOM 7561 O O . GLY B 1 271 ? 26.484 28.797 11.625 1 87.81 271 GLY B O 1
ATOM 7562 N N . ARG B 1 272 ? 25 27.688 12.711 1 90.38 272 ARG B N 1
ATOM 7563 C CA . ARG B 1 272 ? 24.469 27.125 11.477 1 90.38 272 ARG B CA 1
ATOM 7564 C C . ARG B 1 272 ? 23.516 28.109 10.789 1 90.38 272 ARG B C 1
ATOM 7566 O O . ARG B 1 272 ? 22.875 28.922 11.461 1 90.38 272 ARG B O 1
ATOM 7573 N N . THR B 1 273 ? 23.484 28 9.477 1 94.38 273 THR B N 1
ATOM 7574 C CA . THR B 1 273 ? 22.547 28.797 8.695 1 94.38 273 THR B CA 1
ATOM 7575 C C . THR B 1 273 ? 21.219 28.062 8.531 1 94.38 273 THR B C 1
ATOM 7577 O O . THR B 1 273 ? 21.203 26.906 8.117 1 94.38 273 THR B O 1
ATOM 7580 N N . ILE B 1 274 ? 20.172 28.688 8.844 1 95.38 274 ILE B N 1
ATOM 7581 C CA . ILE B 1 274 ? 18.875 28.031 8.773 1 95.38 274 ILE B CA 1
ATOM 7582 C C . ILE B 1 274 ? 17.938 28.812 7.848 1 95.38 274 ILE B C 1
ATOM 7584 O O . ILE B 1 274 ? 17.812 30.031 7.977 1 95.38 274 ILE B O 1
ATOM 7588 N N . LEU B 1 275 ? 17.406 28.156 6.887 1 95.38 275 LEU B N 1
ATOM 7589 C CA . LEU B 1 275 ? 16.328 28.672 6.035 1 95.38 275 LEU B CA 1
ATOM 7590 C C . LEU B 1 275 ? 15.055 27.859 6.215 1 95.38 275 LEU B C 1
ATOM 7592 O O . LEU B 1 275 ? 15.062 26.641 6.066 1 95.38 275 LEU B O 1
ATOM 7596 N N . CYS B 1 276 ? 14.016 28.531 6.52 1 94.06 276 CYS B N 1
ATOM 7597 C CA . CYS B 1 276 ? 12.773 27.828 6.859 1 94.06 276 CYS B CA 1
ATOM 7598 C C . CYS B 1 276 ? 11.586 28.469 6.152 1 94.06 276 CYS B C 1
ATOM 7600 O O . CYS B 1 276 ? 11.461 29.688 6.109 1 94.06 276 CYS B O 1
ATOM 7602 N N . THR B 1 277 ? 10.781 27.609 5.516 1 92.62 277 THR B N 1
ATOM 7603 C CA . THR B 1 277 ? 9.508 28.109 5.012 1 92.62 277 THR B CA 1
ATOM 7604 C C . THR B 1 277 ? 8.43 28.031 6.086 1 92.62 277 THR B C 1
ATOM 7606 O O . THR B 1 277 ? 8.328 27.016 6.789 1 92.62 277 THR B O 1
ATOM 7609 N N . ILE B 1 278 ? 7.742 29.094 6.289 1 87 278 ILE B N 1
ATOM 7610 C CA . ILE B 1 278 ? 6.676 29.109 7.285 1 87 278 ILE B CA 1
ATOM 7611 C C . ILE B 1 278 ? 5.445 29.812 6.707 1 87 278 ILE B C 1
ATOM 7613 O O . ILE B 1 278 ? 5.566 30.828 6.012 1 87 278 ILE B O 1
ATOM 7617 N N . HIS B 1 279 ? 4.41 29.359 6.953 1 75.19 279 HIS B N 1
ATOM 7618 C CA . HIS B 1 279 ? 3.188 29.953 6.41 1 75.19 279 HIS B CA 1
ATOM 7619 C C . HIS B 1 279 ? 2.619 31 7.348 1 75.19 279 HIS B C 1
ATOM 7621 O O . HIS B 1 279 ? 2.498 32.188 6.973 1 75.19 279 HIS B O 1
ATOM 7627 N N . GLN B 1 280 ? 2.111 30.562 8.508 1 72.75 280 GLN B N 1
ATOM 7628 C CA . GLN B 1 280 ? 1.505 31.484 9.461 1 72.75 280 GLN B CA 1
ATOM 7629 C C . GLN B 1 280 ? 1.981 31.203 10.883 1 72.75 280 GLN B C 1
ATOM 7631 O O . GLN B 1 280 ? 1.228 30.672 11.703 1 72.75 280 GLN B O 1
ATOM 7636 N N . PRO B 1 281 ? 3.1 31.797 11.133 1 77.31 281 PRO B N 1
ATOM 7637 C CA . PRO B 1 281 ? 3.627 31.531 12.477 1 77.31 281 PRO B CA 1
ATOM 7638 C C . PRO B 1 281 ? 2.947 32.375 13.555 1 77.31 281 PRO B C 1
ATOM 7640 O O . PRO B 1 281 ? 2.389 33.438 13.25 1 77.31 281 PRO B O 1
ATOM 7643 N N . SER B 1 282 ? 2.953 31.875 14.773 1 76 282 SER B N 1
ATOM 7644 C CA . SER B 1 282 ? 2.551 32.688 15.922 1 76 282 SER B CA 1
ATOM 7645 C C . SER B 1 282 ? 3.551 33.812 16.188 1 76 282 SER B C 1
ATOM 7647 O O . SER B 1 282 ? 4.652 33.812 15.633 1 76 282 SER B O 1
ATOM 7649 N N . THR B 1 283 ? 3.143 34.75 16.906 1 79.38 283 THR B N 1
ATOM 7650 C CA . THR B 1 283 ? 4.02 35.875 17.234 1 79.38 283 THR B CA 1
ATOM 7651 C C . THR B 1 283 ? 5.301 35.406 17.891 1 79.38 283 THR B C 1
ATOM 7653 O O . THR B 1 283 ? 6.391 35.875 17.594 1 79.38 283 THR B O 1
ATOM 7656 N N . GLU B 1 284 ? 5.102 34.375 18.719 1 79.81 284 GLU B N 1
ATOM 7657 C CA . GLU B 1 284 ? 6.25 33.844 19.453 1 79.81 284 GLU B CA 1
ATOM 7658 C C . GLU B 1 284 ? 7.234 33.156 18.5 1 79.81 284 GLU B C 1
ATOM 7660 O O . GLU B 1 284 ? 8.453 33.281 18.672 1 79.81 284 GLU B O 1
ATOM 7665 N N . VAL B 1 285 ? 6.734 32.5 17.609 1 87.31 285 VAL B N 1
ATOM 7666 C CA . VAL B 1 285 ? 7.578 31.781 16.656 1 87.31 285 VAL B CA 1
ATOM 7667 C C . VAL B 1 285 ? 8.219 32.781 15.688 1 87.31 285 VAL B C 1
ATOM 7669 O O . VAL B 1 285 ? 9.391 32.625 15.32 1 87.31 285 VAL B O 1
ATOM 7672 N N . PHE B 1 286 ? 7.477 33.781 15.344 1 89.44 286 PHE B N 1
ATOM 7673 C CA . PHE B 1 286 ? 7.98 34.781 14.406 1 89.44 286 PHE B CA 1
ATOM 7674 C C . PHE B 1 286 ? 9.164 35.531 15 1 89.44 286 PHE B C 1
ATOM 7676 O O . PHE B 1 286 ? 10.094 35.906 14.281 1 89.44 286 PHE B O 1
ATOM 7683 N N . GLN B 1 287 ? 9.109 35.75 16.234 1 87.94 287 GLN B N 1
ATOM 7684 C CA . GLN B 1 287 ? 10.148 36.531 16.922 1 87.94 287 GLN B CA 1
ATOM 7685 C C . GLN B 1 287 ? 11.469 35.75 16.953 1 87.94 287 GLN B C 1
ATOM 7687 O O . GLN B 1 287 ? 12.523 36.344 17.172 1 87.94 287 GLN B O 1
ATOM 7692 N N . LEU B 1 288 ? 11.383 34.531 16.688 1 91.88 288 LEU B N 1
ATOM 7693 C CA . LEU B 1 288 ? 12.594 33.719 16.703 1 91.88 288 LEU B CA 1
ATOM 7694 C C . LEU B 1 288 ? 13.422 33.938 15.445 1 91.88 288 LEU B C 1
ATOM 7696 O O . LEU B 1 288 ? 14.609 33.594 15.398 1 91.88 288 LEU B O 1
ATOM 7700 N N . PHE B 1 289 ? 12.859 34.5 14.445 1 95 289 PHE B N 1
ATOM 7701 C CA . PHE B 1 289 ? 13.547 34.656 13.164 1 95 289 PHE B CA 1
ATOM 7702 C C . PHE B 1 289 ? 14.336 35.969 13.141 1 95 289 PHE B C 1
ATOM 7704 O O . PHE B 1 289 ? 13.906 36.969 13.703 1 95 289 PHE B O 1
ATOM 7711 N N . ASP B 1 290 ? 15.422 35.906 12.484 1 94.94 290 ASP B N 1
ATOM 7712 C CA . ASP B 1 290 ? 16.297 37.062 12.359 1 94.94 290 ASP B CA 1
ATOM 7713 C C . ASP B 1 290 ? 15.992 37.844 11.078 1 94.94 290 ASP B C 1
ATOM 7715 O O . ASP B 1 290 ? 15.969 39.094 11.086 1 94.94 290 ASP B O 1
ATOM 7719 N N . SER B 1 291 ? 15.852 37.156 10.055 1 95.12 291 SER B N 1
ATOM 7720 C CA . SER B 1 291 ? 15.625 37.75 8.75 1 95.12 291 SER B CA 1
ATOM 7721 C C . SER B 1 291 ? 14.43 37.125 8.047 1 95.12 291 SER B C 1
ATOM 7723 O O . SER B 1 291 ? 14.016 36.031 8.391 1 95.12 291 SER B O 1
ATOM 7725 N N . LEU B 1 292 ? 13.914 37.906 7.051 1 95.75 292 LEU B N 1
ATOM 7726 C CA . LEU B 1 292 ? 12.711 37.438 6.367 1 95.75 292 LEU B CA 1
ATOM 7727 C C . LEU B 1 292 ? 12.781 37.75 4.875 1 95.75 292 LEU B C 1
ATOM 7729 O O . LEU B 1 292 ? 13.234 38.844 4.48 1 95.75 292 LEU B O 1
ATOM 7733 N N . LEU B 1 293 ? 12.516 36.75 4.117 1 95.75 293 LEU B N 1
ATOM 7734 C CA . LEU B 1 293 ? 12.266 36.906 2.689 1 95.75 293 LEU B CA 1
ATOM 7735 C C . LEU B 1 293 ? 10.789 36.688 2.371 1 95.75 293 LEU B C 1
ATOM 7737 O O . LEU B 1 293 ? 10.258 35.625 2.609 1 95.75 293 LEU B O 1
ATOM 7741 N N . LEU B 1 294 ? 10.133 37.719 1.923 1 94.94 294 LEU B N 1
ATOM 7742 C CA . LEU B 1 294 ? 8.711 37.656 1.63 1 94.94 294 LEU B CA 1
ATOM 7743 C C . LEU B 1 294 ? 8.461 37.656 0.125 1 94.94 294 LEU B C 1
ATOM 7745 O O . LEU B 1 294 ? 8.922 38.531 -0.592 1 94.94 294 LEU B O 1
ATOM 7749 N N . LEU B 1 295 ? 7.762 36.688 -0.265 1 93.12 295 LEU B N 1
ATOM 7750 C CA . LEU B 1 295 ? 7.445 36.531 -1.681 1 93.12 295 LEU B CA 1
ATOM 7751 C C . LEU B 1 295 ? 5.953 36.75 -1.931 1 93.12 295 LEU B C 1
ATOM 7753 O O . LEU B 1 295 ? 5.121 36.375 -1.098 1 93.12 295 LEU B O 1
ATOM 7757 N N . LYS B 1 296 ? 5.648 37.312 -2.979 1 88.94 296 LYS B N 1
ATOM 7758 C CA . LYS B 1 296 ? 4.27 37.438 -3.439 1 88.94 296 LYS B CA 1
ATOM 7759 C C . LYS B 1 296 ? 3.939 36.375 -4.477 1 88.94 296 LYS B C 1
ATOM 7761 O O . LYS B 1 296 ? 4.832 35.656 -4.957 1 88.94 296 LYS B O 1
ATOM 7766 N N . LYS B 1 297 ? 2.691 36.281 -4.727 1 83.25 297 LYS B N 1
ATOM 7767 C CA . LYS B 1 297 ? 2.268 35.312 -5.746 1 83.25 297 LYS B CA 1
ATOM 7768 C C . LYS B 1 297 ? 2.973 35.594 -7.074 1 83.25 297 LYS B C 1
ATOM 7770 O O . LYS B 1 297 ? 3.104 36.719 -7.492 1 83.25 297 LYS B O 1
ATOM 7775 N N . GLY B 1 298 ? 3.555 34.625 -7.695 1 83.06 298 GLY B N 1
ATOM 7776 C CA . GLY B 1 298 ? 4.297 34.75 -8.938 1 83.06 298 GLY B CA 1
ATOM 7777 C C . GLY B 1 298 ? 5.797 34.625 -8.758 1 83.06 298 GLY B C 1
ATOM 7778 O O . GLY B 1 298 ? 6.547 34.625 -9.734 1 83.06 298 GLY B O 1
ATOM 7779 N N . GLY B 1 299 ? 6.223 34.625 -7.594 1 91 299 GLY B N 1
ATOM 7780 C CA . GLY B 1 299 ? 7.633 34.375 -7.336 1 91 299 GLY B CA 1
ATOM 7781 C C . GLY B 1 299 ? 8.469 35.656 -7.34 1 91 299 GLY B C 1
ATOM 7782 O O . GLY B 1 299 ? 9.586 35.656 -7.852 1 91 299 GLY B O 1
ATOM 7783 N N . GLU B 1 300 ? 7.914 36.719 -6.891 1 92.94 300 GLU B N 1
ATOM 7784 C CA . GLU B 1 300 ? 8.609 38 -6.824 1 92.94 300 GLU B CA 1
ATOM 7785 C C . GLU B 1 300 ? 8.805 38.438 -5.379 1 92.94 300 GLU B C 1
ATOM 7787 O O . GLU B 1 300 ? 7.977 38.156 -4.512 1 92.94 300 GLU B O 1
ATOM 7792 N N . THR B 1 301 ? 9.859 39.219 -5.133 1 94.81 301 THR B N 1
ATOM 7793 C CA . THR B 1 301 ? 10.211 39.625 -3.773 1 94.81 301 THR B CA 1
ATOM 7794 C C . THR B 1 301 ? 9.5 40.906 -3.389 1 94.81 301 THR B C 1
ATOM 7796 O O . THR B 1 301 ? 9.453 41.875 -4.176 1 94.81 301 THR B O 1
ATOM 7799 N N . VAL B 1 302 ? 8.977 40.938 -2.174 1 94.06 302 VAL B N 1
ATOM 7800 C CA . VAL B 1 302 ? 8.281 42.094 -1.664 1 94.06 302 VAL B CA 1
ATOM 7801 C C . VAL B 1 302 ? 9.055 42.688 -0.498 1 94.06 302 VAL B C 1
ATOM 7803 O O . VAL B 1 302 ? 8.922 43.906 -0.201 1 94.06 302 VAL B O 1
ATOM 7806 N N . PHE B 1 303 ? 9.789 41.875 0.118 1 94.5 303 PHE B N 1
ATOM 7807 C CA . PHE B 1 303 ? 10.578 42.312 1.262 1 94.5 303 PHE B CA 1
ATOM 7808 C C . PHE B 1 303 ? 11.758 41.375 1.507 1 94.5 303 PHE B C 1
ATOM 7810 O O . PHE B 1 303 ? 11.633 40.156 1.363 1 94.5 303 PHE B O 1
ATOM 7817 N N . PHE B 1 304 ? 12.875 41.938 1.809 1 95.56 304 PHE B N 1
ATOM 7818 C CA . PHE B 1 304 ? 14.039 41.188 2.299 1 95.56 304 PHE B CA 1
ATOM 7819 C C . PHE B 1 304 ? 14.805 42.031 3.326 1 95.56 304 PHE B C 1
ATOM 7821 O O . PHE B 1 304 ? 15.211 43.156 3.049 1 95.56 304 PHE B O 1
ATOM 7828 N N . GLY B 1 305 ? 14.984 41.438 4.48 1 93.06 305 GLY B N 1
ATOM 7829 C CA . GLY B 1 305 ? 15.734 42.125 5.52 1 93.06 305 GLY B CA 1
ATOM 7830 C C . GLY B 1 305 ? 15.484 41.562 6.91 1 93.06 305 GLY B C 1
ATOM 7831 O O . GLY B 1 305 ? 14.977 40.469 7.055 1 93.06 305 GLY B O 1
ATOM 7832 N N . ASP B 1 306 ? 15.898 42.344 7.879 1 93.56 306 ASP B N 1
ATOM 7833 C CA . ASP B 1 306 ? 15.719 41.938 9.266 1 93.56 306 ASP B CA 1
ATOM 7834 C C . ASP B 1 306 ? 14.25 42.031 9.68 1 93.56 306 ASP B C 1
ATOM 7836 O O . ASP B 1 306 ? 13.562 43 9.312 1 93.56 306 ASP B O 1
ATOM 7840 N N . CYS B 1 307 ? 13.836 41.062 10.43 1 92.62 307 CYS B N 1
ATOM 7841 C CA . CYS B 1 307 ? 12.445 41.031 10.867 1 92.62 307 CYS B CA 1
ATOM 7842 C C . CYS B 1 307 ? 12.07 42.25 11.672 1 92.62 307 CYS B C 1
ATOM 7844 O O . CYS B 1 307 ? 10.922 42.688 11.641 1 92.62 307 CYS B O 1
ATOM 7846 N N . GLN B 1 308 ? 13.008 42.875 12.266 1 87.5 308 GLN B N 1
ATOM 7847 C CA . GLN B 1 308 ? 12.766 44.031 13.117 1 87.5 308 GLN B CA 1
ATOM 7848 C C . GLN B 1 308 ? 12.352 45.25 12.281 1 87.5 308 GLN B C 1
ATOM 7850 O O . GLN B 1 308 ? 11.648 46.156 12.773 1 87.5 308 GLN B O 1
ATOM 7855 N N . HIS B 1 309 ? 12.82 45.281 11.062 1 89.94 309 HIS B N 1
ATOM 7856 C CA . HIS B 1 309 ? 12.555 46.438 10.203 1 89.94 309 HIS B CA 1
ATOM 7857 C C . HIS B 1 309 ? 11.266 46.25 9.406 1 89.94 309 HIS B C 1
ATOM 7859 O O . HIS B 1 309 ? 10.852 47.125 8.664 1 89.94 309 HIS B O 1
ATOM 7865 N N . LEU B 1 310 ? 10.68 45.125 9.586 1 92.69 310 LEU B N 1
ATOM 7866 C CA . LEU B 1 310 ? 9.531 44.75 8.773 1 92.69 310 LEU B CA 1
ATOM 7867 C C . LEU B 1 310 ? 8.383 45.75 8.961 1 92.69 310 LEU B C 1
ATOM 7869 O O . LEU B 1 310 ? 7.844 46.281 7.984 1 92.69 310 LEU B O 1
ATOM 7873 N N . VAL B 1 311 ? 8 46.031 10.18 1 92.19 311 VAL B N 1
ATOM 7874 C CA . VAL B 1 311 ? 6.855 46.875 10.492 1 92.19 311 VAL B CA 1
ATOM 7875 C C . VAL B 1 311 ? 7.129 48.281 10.031 1 92.19 311 VAL B C 1
ATOM 7877 O O . VAL B 1 311 ? 6.27 48.938 9.414 1 92.19 311 VAL B O 1
ATOM 7880 N N . ALA B 1 312 ? 8.336 48.75 10.297 1 91.5 312 ALA B N 1
ATOM 7881 C CA . ALA B 1 312 ? 8.719 50.094 9.891 1 91.5 312 ALA B CA 1
ATOM 7882 C C . ALA B 1 312 ? 8.68 50.25 8.375 1 91.5 312 ALA B C 1
ATOM 7884 O O . ALA B 1 312 ? 8.273 51.312 7.859 1 91.5 312 ALA B O 1
ATOM 7885 N N . TYR B 1 313 ? 9.102 49.312 7.707 1 93.44 313 TYR B N 1
ATOM 7886 C CA . TYR B 1 313 ? 9.125 49.344 6.25 1 93.44 313 TYR B CA 1
ATOM 7887 C C . TYR B 1 313 ? 7.719 49.469 5.676 1 93.44 313 TYR B C 1
ATOM 7889 O O . TYR B 1 313 ? 7.441 50.344 4.859 1 93.44 313 TYR B O 1
ATOM 7897 N N . PHE B 1 314 ? 6.844 48.656 6.098 1 92.31 314 PHE B N 1
ATOM 7898 C CA . PHE B 1 314 ? 5.492 48.625 5.547 1 92.31 314 PHE B CA 1
ATOM 7899 C C . PHE B 1 314 ? 4.723 49.875 5.98 1 92.31 314 PHE B C 1
ATOM 7901 O O . PHE B 1 314 ? 3.904 50.406 5.223 1 92.31 314 PHE B O 1
ATOM 7908 N N . GLU B 1 315 ? 4.988 50.281 7.184 1 92 315 GLU B N 1
ATOM 7909 C CA . GLU B 1 315 ? 4.309 51.5 7.664 1 92 315 GLU B CA 1
ATOM 7910 C C . GLU B 1 315 ? 4.785 52.719 6.91 1 92 315 GLU B C 1
ATOM 7912 O O . GLU B 1 315 ? 4.09 53.75 6.875 1 92 315 GLU B O 1
ATOM 7917 N N . SER B 1 316 ? 5.984 52.688 6.344 1 91.12 316 SER B N 1
ATOM 7918 C CA . SER B 1 316 ? 6.527 53.812 5.586 1 91.12 316 SER B CA 1
ATOM 7919 C C . SER B 1 316 ? 5.816 53.969 4.246 1 91.12 316 SER B C 1
ATOM 7921 O O . SER B 1 316 ? 5.883 55.031 3.621 1 91.12 316 SER B O 1
ATOM 7923 N N . ILE B 1 317 ? 5.148 52.969 3.855 1 90.31 317 ILE B N 1
ATOM 7924 C CA . ILE B 1 317 ? 4.371 53.031 2.625 1 90.31 317 ILE B CA 1
ATOM 7925 C C . ILE B 1 317 ? 3.045 53.75 2.893 1 90.31 317 ILE B C 1
ATOM 7927 O O . ILE B 1 317 ? 2.262 53.312 3.738 1 90.31 317 ILE B O 1
ATOM 7931 N N . PRO B 1 318 ? 2.768 54.812 2.293 1 87.06 318 PRO B N 1
ATOM 7932 C CA . PRO B 1 318 ? 1.634 55.656 2.627 1 87.06 318 PRO B CA 1
ATOM 7933 C C . PRO B 1 318 ? 0.294 54.938 2.555 1 87.06 318 PRO B C 1
ATOM 7935 O O . PRO B 1 318 ? -0.602 55.219 3.359 1 87.06 318 PRO B O 1
ATOM 7938 N N . GLN B 1 319 ? 0.134 54.062 1.771 1 86.06 319 GLN B N 1
ATOM 7939 C CA . GLN B 1 319 ? -1.168 53.438 1.589 1 86.06 319 GLN B CA 1
ATOM 7940 C C . GLN B 1 319 ? -1.371 52.281 2.584 1 86.06 319 GLN B C 1
ATOM 7942 O O . GLN B 1 319 ? -2.477 51.75 2.711 1 86.06 319 GLN B O 1
ATOM 7947 N N . VAL B 1 320 ? -0.464 51.969 3.396 1 89.69 320 VAL B N 1
ATOM 7948 C CA . VAL B 1 320 ? -0.537 50.812 4.289 1 89.69 320 VAL B CA 1
ATOM 7949 C C . VAL B 1 320 ? -0.972 51.281 5.68 1 89.69 320 VAL B C 1
ATOM 7951 O O . VAL B 1 320 ? -0.396 52.219 6.246 1 89.69 320 VAL B O 1
ATOM 7954 N N . PRO B 1 321 ? -2.033 50.656 6.219 1 86 321 PRO B N 1
ATOM 7955 C CA . PRO B 1 321 ? -2.465 51 7.578 1 86 321 PRO B CA 1
ATOM 7956 C C . PRO B 1 321 ? -1.443 50.625 8.641 1 86 321 PRO B C 1
ATOM 7958 O O . PRO B 1 321 ? -0.724 49.625 8.469 1 86 321 PRO B O 1
ATOM 7961 N N . ARG B 1 322 ? -1.417 51.344 9.688 1 87.81 322 ARG B N 1
ATOM 7962 C CA . ARG B 1 322 ? -0.507 51.031 10.789 1 87.81 322 ARG B CA 1
ATOM 7963 C C . ARG B 1 322 ? -0.92 49.75 11.484 1 87.81 322 ARG B C 1
ATOM 7965 O O . ARG B 1 322 ? -2.107 49.406 11.555 1 87.81 322 ARG B O 1
ATOM 7972 N N . ILE B 1 323 ? 0.071 49.062 11.938 1 87.31 323 ILE B N 1
ATOM 7973 C CA . ILE B 1 323 ? -0.172 47.781 12.617 1 87.31 323 ILE B CA 1
ATOM 7974 C C . ILE B 1 323 ? -0.865 48.031 13.953 1 87.31 323 ILE B C 1
ATOM 7976 O O . ILE B 1 323 ? -0.46 48.906 14.711 1 87.31 323 ILE B O 1
ATOM 7980 N N . PRO B 1 324 ? -1.936 47.375 14.188 1 79.56 324 PRO B N 1
ATOM 7981 C CA . PRO B 1 324 ? -2.568 47.5 15.5 1 79.56 324 PRO B CA 1
ATOM 7982 C C . PRO B 1 324 ? -1.659 47.031 16.641 1 79.56 324 PRO B C 1
ATOM 7984 O O . PRO B 1 324 ? -0.763 46.219 16.438 1 79.56 324 PRO B O 1
ATOM 7987 N N . VAL B 1 325 ? -1.868 47.5 17.797 1 76.88 325 VAL B N 1
ATOM 7988 C CA . VAL B 1 325 ? -1.041 47.188 18.953 1 76.88 325 VAL B CA 1
ATOM 7989 C C . VAL B 1 325 ? -1.12 45.688 19.281 1 76.88 325 VAL B C 1
ATOM 7991 O O . VAL B 1 325 ? -2.207 45.125 19.281 1 76.88 325 VAL B O 1
ATOM 7994 N N . ASP B 1 326 ? -0.018 45.062 19.406 1 71.19 326 ASP B N 1
ATOM 7995 C CA . ASP B 1 326 ? 0.159 43.656 19.844 1 71.19 326 ASP B CA 1
ATOM 7996 C C . ASP B 1 326 ? -0.376 42.688 18.812 1 71.19 326 ASP B C 1
ATOM 7998 O O . ASP B 1 326 ? -0.733 41.562 19.141 1 71.19 326 ASP B O 1
ATOM 8002 N N . TYR B 1 327 ? -0.547 43.25 17.609 1 77.62 327 TYR B N 1
ATOM 8003 C CA . TYR B 1 327 ? -0.952 42.375 16.516 1 77.62 327 TYR B CA 1
ATOM 8004 C C . TYR B 1 327 ? 0.241 41.594 15.961 1 77.62 327 TYR B C 1
ATOM 8006 O O . TYR B 1 327 ? 1.374 42.094 16 1 77.62 327 TYR B O 1
ATOM 8014 N N . ASN B 1 328 ? -0.011 40.406 15.578 1 80.38 328 ASN B N 1
ATOM 8015 C CA . ASN B 1 328 ? 1.054 39.594 15.016 1 80.38 328 ASN B CA 1
ATOM 8016 C C . ASN B 1 328 ? 1.576 40.156 13.703 1 80.38 328 ASN B C 1
ATOM 8018 O O . ASN B 1 328 ? 0.84 40.25 12.719 1 80.38 328 ASN B O 1
ATOM 8022 N N . PRO B 1 329 ? 2.797 40.594 13.703 1 86.94 329 PRO B N 1
ATOM 8023 C CA . PRO B 1 329 ? 3.35 41.219 12.5 1 86.94 329 PRO B CA 1
ATOM 8024 C C . PRO B 1 329 ? 3.305 40.281 11.281 1 86.94 329 PRO B C 1
ATOM 8026 O O . PRO B 1 329 ? 3.125 40.75 10.156 1 86.94 329 PRO B O 1
ATOM 8029 N N . ALA B 1 330 ? 3.506 39.031 11.5 1 86.75 330 ALA B N 1
ATOM 8030 C CA . ALA B 1 330 ? 3.498 38.094 10.391 1 86.75 330 ALA B CA 1
ATOM 8031 C C . ALA B 1 330 ? 2.127 38.031 9.719 1 86.75 330 ALA B C 1
ATOM 8033 O O . ALA B 1 330 ? 2.027 38 8.492 1 86.75 330 ALA B O 1
ATOM 8034 N N . THR B 1 331 ? 1.126 38 10.5 1 78.81 331 THR B N 1
ATOM 8035 C CA . THR B 1 331 ? -0.23 37.969 9.961 1 78.81 331 THR B CA 1
ATOM 8036 C C . THR B 1 331 ? -0.555 39.312 9.289 1 78.81 331 THR B C 1
ATOM 8038 O O . THR B 1 331 ? -1.177 39.344 8.227 1 78.81 331 THR B O 1
ATOM 8041 N N . TRP B 1 332 ? -0.145 40.312 9.938 1 83.06 332 TRP B N 1
ATOM 8042 C CA . TRP B 1 332 ? -0.402 41.656 9.422 1 83.06 332 TRP B CA 1
ATOM 8043 C C . TRP B 1 332 ? 0.251 41.875 8.062 1 83.06 332 TRP B C 1
ATOM 8045 O O . TRP B 1 332 ? -0.37 42.406 7.137 1 83.06 332 TRP B O 1
ATOM 8055 N N . MET B 1 333 ? 1.466 41.5 7.941 1 88.06 333 MET B N 1
ATOM 8056 C CA . MET B 1 333 ? 2.199 41.688 6.691 1 88.06 333 MET B CA 1
ATOM 8057 C C . MET B 1 333 ? 1.532 40.906 5.559 1 88.06 333 MET B C 1
ATOM 8059 O O . MET B 1 333 ? 1.485 41.375 4.422 1 88.06 333 MET B O 1
ATOM 8063 N N . LEU B 1 334 ? 1.138 39.75 5.801 1 83.69 334 LEU B N 1
ATOM 8064 C CA . LEU B 1 334 ? 0.483 38.938 4.777 1 83.69 334 LEU B CA 1
ATOM 8065 C C . LEU B 1 334 ? -0.84 39.562 4.352 1 83.69 334 LEU B C 1
ATOM 8067 O O . LEU B 1 334 ? -1.22 39.469 3.182 1 83.69 334 LEU B O 1
ATOM 8071 N N . GLU B 1 335 ? -1.506 40.125 5.301 1 79.5 335 GLU B N 1
ATOM 8072 C CA . GLU B 1 335 ? -2.744 40.844 4.98 1 79.5 335 GLU B CA 1
ATOM 8073 C C . GLU B 1 335 ? -2.475 42.062 4.113 1 79.5 335 GLU B C 1
ATOM 8075 O O . GLU B 1 335 ? -3.234 42.344 3.188 1 79.5 335 GLU B O 1
ATOM 8080 N N . VAL B 1 336 ? -1.454 42.719 4.449 1 84.19 336 VAL B N 1
ATOM 8081 C CA . VAL B 1 336 ? -1.082 43.938 3.754 1 84.19 336 VAL B CA 1
ATOM 8082 C C . VAL B 1 336 ? -0.762 43.625 2.293 1 84.19 336 VAL B C 1
ATOM 8084 O O . VAL B 1 336 ? -1.161 44.375 1.394 1 84.19 336 VAL B O 1
ATOM 8087 N N . ILE B 1 337 ? -0.102 42.5 2.039 1 84.69 337 ILE B N 1
ATOM 8088 C CA . ILE B 1 337 ? 0.315 42.188 0.676 1 84.69 337 ILE B CA 1
ATOM 8089 C C . ILE B 1 337 ? -0.801 41.438 -0.049 1 84.69 337 ILE B C 1
ATOM 8091 O O . ILE B 1 337 ? -0.623 41 -1.186 1 84.69 337 ILE B O 1
ATOM 8095 N N . GLY B 1 338 ? -1.866 41.219 0.565 1 74.25 338 GLY B N 1
ATOM 8096 C CA . GLY B 1 338 ? -3.029 40.625 -0.06 1 74.25 338 GLY B CA 1
ATOM 8097 C C . GLY B 1 338 ? -3.039 39.125 0.035 1 74.25 338 GLY B C 1
ATOM 8098 O O . GLY B 1 338 ? -3.688 38.438 -0.768 1 74.25 338 GLY B O 1
ATOM 8099 N N . ALA B 1 339 ? -2.213 38.594 0.818 1 68.5 339 ALA B N 1
ATOM 8100 C CA . ALA B 1 339 ? -2.131 37.125 0.978 1 68.5 339 ALA B CA 1
ATOM 8101 C C . ALA B 1 339 ? -2.863 36.688 2.238 1 68.5 339 ALA B C 1
ATOM 8103 O O . ALA B 1 339 ? -2.787 35.5 2.617 1 68.5 339 ALA B O 1
ATOM 8104 N N . GLY B 1 340 ? -3.479 37.656 2.957 1 59.91 340 GLY B N 1
ATOM 8105 C CA . GLY B 1 340 ? -4.176 37.344 4.191 1 59.91 340 GLY B CA 1
ATOM 8106 C C . GLY B 1 340 ? -5.617 36.938 3.973 1 59.91 340 GLY B C 1
ATOM 8107 O O . GLY B 1 340 ? -6.062 36.781 2.832 1 59.91 340 GLY B O 1
ATOM 8108 N N . VAL B 1 341 ? -6.297 36.469 4.996 1 52.5 341 VAL B N 1
ATOM 8109 C CA . VAL B 1 341 ? -7.684 36.031 5.016 1 52.5 341 VAL B CA 1
ATOM 8110 C C . VAL B 1 341 ? -8.609 37.188 4.609 1 52.5 341 VAL B C 1
ATOM 8112 O O . VAL B 1 341 ? -9.555 36.969 3.846 1 52.5 341 VAL B O 1
ATOM 8115 N N . ASP B 1 342 ? -8.492 38.375 5.238 1 48.53 342 ASP B N 1
ATOM 8116 C CA . ASP B 1 342 ? -9.375 39.531 5.023 1 48.53 342 ASP B CA 1
ATOM 8117 C C . ASP B 1 342 ? -8.922 40.344 3.812 1 48.53 342 ASP B C 1
ATOM 8119 O O . ASP B 1 342 ? -7.773 40.781 3.75 1 48.53 342 ASP B O 1
ATOM 8123 N N . HIS B 1 343 ? -9.32 40 2.646 1 46.72 343 HIS B N 1
ATOM 8124 C CA . HIS B 1 343 ? -9.039 40.781 1.45 1 46.72 343 HIS B CA 1
ATOM 8125 C C . HIS B 1 343 ? -9.211 42.281 1.718 1 46.72 343 HIS B C 1
ATOM 8127 O O . HIS B 1 343 ? -9.273 43.062 0.78 1 46.72 343 HIS B O 1
ATOM 8133 N N . SER B 1 344 ? -9.602 42.688 2.793 1 43.94 344 SER B N 1
ATOM 8134 C CA . SER B 1 344 ? -10.055 44.062 2.861 1 43.94 344 SER B CA 1
ATOM 8135 C C . SER B 1 344 ? -8.961 45.031 2.402 1 43.94 344 SER B C 1
ATOM 8137 O O . SER B 1 344 ? -9.234 46.156 2.055 1 43.94 344 SER B O 1
ATOM 8139 N N . ALA B 1 345 ? -7.754 44.781 2.762 1 50.88 345 ALA B N 1
ATOM 8140 C CA . ALA B 1 345 ? -7.012 46.031 2.479 1 50.88 345 ALA B CA 1
ATOM 8141 C C . ALA B 1 345 ? -6.633 46.094 1.004 1 50.88 345 ALA B C 1
ATOM 8143 O O . ALA B 1 345 ? -5.762 45.375 0.537 1 50.88 345 ALA B O 1
ATOM 8144 N N . ASN B 1 346 ? -7.598 45.875 0.206 1 57.69 346 ASN B N 1
ATOM 8145 C CA . ASN B 1 346 ? -7.348 46.219 -1.195 1 57.69 346 ASN B CA 1
ATOM 8146 C C . ASN B 1 346 ? -6.402 47.406 -1.34 1 57.69 346 ASN B C 1
ATOM 8148 O O . ASN B 1 346 ? -6.848 48.531 -1.529 1 57.69 346 ASN B O 1
ATOM 8152 N N . ILE B 1 347 ? -5.211 47.125 -0.912 1 71.44 347 ILE B N 1
ATOM 8153 C CA . ILE B 1 347 ? -4.211 48.156 -1.102 1 71.44 347 ILE B CA 1
ATOM 8154 C C . ILE B 1 347 ? -3.648 48.094 -2.52 1 71.44 347 ILE B C 1
ATOM 8156 O O . ILE B 1 347 ? -3.121 47.031 -2.932 1 71.44 347 ILE B O 1
ATOM 8160 N N . ASP B 1 348 ? -4.121 48.844 -3.33 1 76.81 348 ASP B N 1
ATOM 8161 C CA . ASP B 1 348 ? -3.66 48.938 -4.715 1 76.81 348 ASP B CA 1
ATOM 8162 C C . ASP B 1 348 ? -2.205 49.375 -4.785 1 76.81 348 ASP B C 1
ATOM 8164 O O . ASP B 1 348 ? -1.921 50.5 -5.23 1 76.81 348 ASP B O 1
ATOM 8168 N N . VAL B 1 349 ? -1.379 48.75 -4.125 1 86.38 349 VAL B N 1
ATOM 8169 C CA . VAL B 1 349 ? 0.049 49.062 -4.164 1 86.38 349 VAL B CA 1
ATOM 8170 C C . VAL B 1 349 ? 0.81 47.875 -4.758 1 86.38 349 VAL B C 1
ATOM 8172 O O . VAL B 1 349 ? 0.498 46.719 -4.461 1 86.38 349 VAL B O 1
ATOM 8175 N N . ASP B 1 350 ? 1.587 48.188 -5.75 1 88.94 350 ASP B N 1
ATOM 8176 C CA . ASP B 1 350 ? 2.516 47.156 -6.242 1 88.94 350 ASP B CA 1
ATOM 8177 C C . ASP B 1 350 ? 3.723 47.031 -5.316 1 88.94 350 ASP B C 1
ATOM 8179 O O . ASP B 1 350 ? 4.742 47.688 -5.52 1 88.94 350 ASP B O 1
ATOM 8183 N N . PHE B 1 351 ? 3.641 46.188 -4.484 1 91.44 351 PHE B N 1
ATOM 8184 C CA . PHE B 1 351 ? 4.637 46.031 -3.432 1 91.44 351 PHE B CA 1
ATOM 8185 C C . PHE B 1 351 ? 5.977 45.594 -4.012 1 91.44 351 PHE B C 1
ATOM 8187 O O . PHE B 1 351 ? 7.027 45.844 -3.406 1 91.44 351 PHE B O 1
ATOM 8194 N N . VAL B 1 352 ? 6.047 44.969 -5.191 1 92.44 352 VAL B N 1
ATOM 8195 C CA . VAL B 1 352 ? 7.293 44.562 -5.836 1 92.44 352 VAL B CA 1
ATOM 8196 C C . VAL B 1 352 ? 8.062 45.781 -6.309 1 92.44 352 VAL B C 1
ATOM 8198 O O . VAL B 1 352 ? 9.281 45.875 -6.113 1 92.44 352 VAL B O 1
ATOM 8201 N N . GLN B 1 353 ? 7.375 46.688 -6.91 1 92.19 353 GLN B N 1
ATOM 8202 C CA . GLN B 1 353 ? 8 47.906 -7.402 1 92.19 353 GLN B CA 1
ATOM 8203 C C . GLN B 1 353 ? 8.477 48.781 -6.25 1 92.19 353 GLN B C 1
ATOM 8205 O O . GLN B 1 353 ? 9.523 49.438 -6.348 1 92.19 353 GLN B O 1
ATOM 8210 N N . VAL B 1 354 ? 7.633 48.781 -5.215 1 92.94 354 VAL B N 1
ATOM 8211 C CA . VAL B 1 354 ? 8 49.562 -4.043 1 92.94 354 VAL B CA 1
ATOM 8212 C C . VAL B 1 354 ? 9.297 49.031 -3.445 1 92.94 354 VAL B C 1
ATOM 8214 O O . VAL B 1 354 ? 10.164 49.781 -3.033 1 92.94 354 VAL B O 1
ATOM 8217 N N . PHE B 1 355 ? 9.414 47.812 -3.389 1 93.81 355 PHE B N 1
ATOM 8218 C CA . PHE B 1 355 ? 10.609 47.188 -2.846 1 93.81 355 PHE B CA 1
ATOM 8219 C C . PHE B 1 355 ? 11.828 47.469 -3.715 1 93.81 355 PHE B C 1
ATOM 8221 O O . PHE B 1 355 ? 12.898 47.812 -3.201 1 93.81 355 PHE B O 1
ATOM 8228 N N . ASN B 1 356 ? 11.688 47.312 -4.996 1 93.19 356 ASN B N 1
ATOM 8229 C CA . ASN B 1 356 ? 12.797 47.562 -5.926 1 93.19 356 ASN B CA 1
ATOM 8230 C C . ASN B 1 356 ? 13.312 48.969 -5.832 1 93.19 356 ASN B C 1
ATOM 8232 O O . ASN B 1 356 ? 14.5 49.219 -6.074 1 93.19 356 ASN B O 1
ATOM 8236 N N . ALA B 1 357 ? 12.453 49.875 -5.461 1 91.94 357 ALA B N 1
ATOM 8237 C CA . ALA B 1 357 ? 12.828 51.281 -5.363 1 91.94 357 ALA B CA 1
ATOM 8238 C C . ALA B 1 357 ? 13.219 51.625 -3.934 1 91.94 357 ALA B C 1
ATOM 8240 O O . ALA B 1 357 ? 13.664 52.75 -3.672 1 91.94 357 ALA B O 1
ATOM 8241 N N . SER B 1 358 ? 13.188 50.781 -3.068 1 91.69 358 SER B N 1
ATOM 8242 C CA . SER B 1 358 ? 13.375 51.062 -1.647 1 91.69 358 SER B CA 1
ATOM 8243 C C . SER B 1 358 ? 14.852 51 -1.263 1 91.69 358 SER B C 1
ATOM 8245 O O . SER B 1 358 ? 15.68 50.5 -2.027 1 91.69 358 SER B O 1
ATOM 8247 N N . SER B 1 359 ? 15.141 51.531 -0.05 1 90 359 SER B N 1
ATOM 8248 C CA . SER B 1 359 ? 16.484 51.469 0.511 1 90 359 SER B CA 1
ATOM 8249 C C . SER B 1 359 ? 16.859 50.062 0.921 1 90 359 SER B C 1
ATOM 8251 O O . SER B 1 359 ? 18.047 49.719 0.959 1 90 359 SER B O 1
ATOM 8253 N N . LEU B 1 360 ? 15.891 49.281 1.175 1 91.44 360 LEU B N 1
ATOM 8254 C CA . LEU B 1 360 ? 16.156 47.906 1.564 1 91.44 360 LEU B CA 1
ATOM 8255 C C . LEU B 1 360 ? 16.75 47.125 0.402 1 91.44 360 LEU B C 1
ATOM 8257 O O . LEU B 1 360 ? 17.625 46.281 0.603 1 91.44 360 LEU B O 1
ATOM 8261 N N . LYS B 1 361 ? 16.219 47.344 -0.761 1 92.94 361 LYS B N 1
ATOM 8262 C CA . LYS B 1 361 ? 16.766 46.688 -1.942 1 92.94 361 LYS B CA 1
ATOM 8263 C C . LYS B 1 361 ? 18.203 47.062 -2.184 1 92.94 361 LYS B C 1
ATOM 8265 O O . LYS B 1 361 ? 19.047 46.219 -2.498 1 92.94 361 LYS B O 1
ATOM 8270 N N . THR B 1 362 ? 18.469 48.344 -2.037 1 91.56 362 THR B N 1
ATOM 8271 C CA . THR B 1 362 ? 19.828 48.844 -2.213 1 91.56 362 THR B CA 1
ATOM 8272 C C . THR B 1 362 ? 20.766 48.219 -1.175 1 91.56 362 THR B C 1
ATOM 8274 O O . THR B 1 362 ? 21.891 47.844 -1.497 1 91.56 362 THR B O 1
ATOM 8277 N N . ALA B 1 363 ? 20.219 48.156 -0 1 90.38 363 ALA B N 1
ATOM 8278 C CA . ALA B 1 363 ? 21.016 47.562 1.068 1 90.38 363 ALA B CA 1
ATOM 8279 C C . ALA B 1 363 ? 21.266 46.062 0.79 1 90.38 363 ALA B C 1
ATOM 8281 O O . ALA B 1 363 ? 22.359 45.562 1.068 1 90.38 363 ALA B O 1
ATOM 8282 N N . MET B 1 364 ? 20.297 45.406 0.34 1 91.69 364 MET B N 1
ATOM 8283 C CA . MET B 1 364 ? 20.438 44 -0.001 1 91.69 364 MET B CA 1
ATOM 8284 C C . MET B 1 364 ? 21.5 43.812 -1.076 1 91.69 364 MET B C 1
ATOM 8286 O O . MET B 1 364 ? 22.344 42.906 -0.966 1 91.69 364 MET B O 1
ATOM 8290 N N . ASP B 1 365 ? 21.453 44.656 -2.062 1 90.88 365 ASP B N 1
ATOM 8291 C CA . ASP B 1 365 ? 22.406 44.562 -3.164 1 90.88 365 ASP B CA 1
ATOM 8292 C C . ASP B 1 365 ? 23.828 44.844 -2.691 1 90.88 365 ASP B C 1
ATOM 8294 O O . ASP B 1 365 ? 24.781 44.219 -3.15 1 90.88 365 ASP B O 1
ATOM 8298 N N . GLU B 1 366 ? 23.875 45.75 -1.815 1 89.5 366 GLU B N 1
ATOM 8299 C CA . GLU B 1 366 ? 25.172 46.062 -1.257 1 89.5 366 GLU B CA 1
ATOM 8300 C C . GLU B 1 366 ? 25.719 44.938 -0.42 1 89.5 366 GLU B C 1
ATOM 8302 O O . GLU B 1 366 ? 26.906 44.594 -0.5 1 89.5 366 GLU B O 1
ATOM 8307 N N . ASN B 1 367 ? 24.875 44.438 0.393 1 89.5 367 ASN B N 1
ATOM 8308 C CA . ASN B 1 367 ? 25.281 43.312 1.238 1 89.5 367 ASN B CA 1
ATOM 8309 C C . ASN B 1 367 ? 25.625 42.094 0.408 1 89.5 367 ASN B C 1
ATOM 8311 O O . ASN B 1 367 ? 26.5 41.312 0.786 1 89.5 367 ASN B O 1
ATOM 8315 N N . LEU B 1 368 ? 24.906 41.844 -0.633 1 90.75 368 LEU B N 1
ATOM 8316 C CA . LEU B 1 368 ? 25.188 40.75 -1.535 1 90.75 368 LEU B CA 1
ATOM 8317 C C . LEU B 1 368 ? 26.562 40.875 -2.16 1 90.75 368 LEU B C 1
ATOM 8319 O O . LEU B 1 368 ? 27.219 39.875 -2.471 1 90.75 368 LEU B O 1
ATOM 8323 N N . GLY B 1 369 ? 27 42.125 -2.293 1 85.25 369 GLY B N 1
ATOM 8324 C CA . GLY B 1 369 ? 28.297 42.375 -2.906 1 85.25 369 GLY B CA 1
ATOM 8325 C C . GLY B 1 369 ? 29.438 42.312 -1.918 1 85.25 369 GLY B C 1
ATOM 8326 O O . GLY B 1 369 ? 30.609 42.375 -2.311 1 85.25 369 GLY B O 1
ATOM 8327 N N . MET B 1 370 ? 29.125 42.125 -0.72 1 84.69 370 MET B N 1
ATOM 8328 C CA . MET B 1 370 ? 30.156 42.125 0.321 1 84.69 370 MET B CA 1
ATOM 8329 C C . MET B 1 370 ? 30.984 40.844 0.26 1 84.69 370 MET B C 1
ATOM 8331 O O . MET B 1 370 ? 30.531 39.812 -0.251 1 84.69 370 MET B O 1
ATOM 8335 N N . GLN B 1 371 ? 32.156 41 0.879 1 79.31 371 GLN B N 1
ATOM 8336 C CA . GLN B 1 371 ? 33.062 39.844 0.949 1 79.31 371 GLN B CA 1
ATOM 8337 C C . GLN B 1 371 ? 32.469 38.75 1.854 1 79.31 371 GLN B C 1
ATOM 8339 O O . GLN B 1 371 ? 31.984 39.031 2.947 1 79.31 371 GLN B O 1
ATOM 8344 N N . GLY B 1 372 ? 32.438 37.5 1.345 1 78.5 372 GLY B N 1
ATOM 8345 C CA . GLY B 1 372 ? 31.953 36.375 2.111 1 78.5 372 GLY B CA 1
ATOM 8346 C C . GLY B 1 372 ? 30.547 35.969 1.743 1 78.5 372 GLY B C 1
ATOM 8347 O O . GLY B 1 372 ? 30.031 34.969 2.223 1 78.5 372 GLY B O 1
ATOM 8348 N N . VAL B 1 373 ? 29.969 36.844 0.993 1 86.31 373 VAL B N 1
ATOM 8349 C CA . VAL B 1 373 ? 28.594 36.531 0.576 1 86.31 373 VAL B CA 1
ATOM 8350 C C . VAL B 1 373 ? 28.594 36.125 -0.89 1 86.31 373 VAL B C 1
ATOM 8352 O O . VAL B 1 373 ? 28.641 34.906 -1.195 1 86.31 373 VAL B O 1
ATOM 8355 N N . THR B 1 374 ? 28.844 37.062 -1.815 1 85.31 374 THR B N 1
ATOM 8356 C CA . THR B 1 374 ? 28.906 36.688 -3.227 1 85.31 374 THR B CA 1
ATOM 8357 C C . THR B 1 374 ? 30.359 36.656 -3.705 1 85.31 374 THR B C 1
ATOM 8359 O O . THR B 1 374 ? 30.672 36.094 -4.762 1 85.31 374 THR B O 1
ATOM 8362 N N . VAL B 1 375 ? 31.203 37.312 -2.953 1 80.75 375 VAL B N 1
ATOM 8363 C CA . VAL B 1 375 ? 32.625 37.312 -3.262 1 80.75 375 VAL B CA 1
ATOM 8364 C C . VAL B 1 375 ? 33.406 36.594 -2.145 1 80.75 375 VAL B C 1
ATOM 8366 O O . VAL B 1 375 ? 33.219 36.906 -0.965 1 80.75 375 VAL B O 1
ATOM 8369 N N . PRO B 1 376 ? 34.156 35.656 -2.506 1 85.44 376 PRO B N 1
ATOM 8370 C CA . PRO B 1 376 ? 34.906 34.938 -1.472 1 85.44 376 PRO B CA 1
ATOM 8371 C C . PRO B 1 376 ? 35.781 35.844 -0.628 1 85.44 376 PRO B C 1
ATOM 8373 O O . PRO B 1 376 ? 36.406 36.781 -1.151 1 85.44 376 PRO B O 1
ATOM 8376 N N . ALA B 1 377 ? 35.719 35.625 0.643 1 76.5 377 ALA B N 1
ATOM 8377 C CA . ALA B 1 377 ? 36.625 36.375 1.527 1 76.5 377 ALA B CA 1
ATOM 8378 C C . ALA B 1 377 ? 38.062 35.906 1.347 1 76.5 377 ALA B C 1
ATOM 8380 O O . ALA B 1 377 ? 38.312 34.75 0.986 1 76.5 377 ALA B O 1
ATOM 8381 N N . PRO B 1 378 ? 38.969 36.844 1.544 1 74.88 378 PRO B N 1
ATOM 8382 C CA . PRO B 1 378 ? 40.375 36.438 1.429 1 74.88 378 PRO B CA 1
ATOM 8383 C C . PRO B 1 378 ? 40.75 35.375 2.439 1 74.88 378 PRO B C 1
ATOM 8385 O O . PRO B 1 378 ? 40.438 35.469 3.625 1 74.88 378 PRO B O 1
ATOM 8388 N N . GLY B 1 379 ? 41.25 34.188 2.066 1 70.12 379 GLY B N 1
ATOM 8389 C CA . GLY B 1 379 ? 41.688 33.125 2.941 1 70.12 379 GLY B CA 1
ATOM 8390 C C . GLY B 1 379 ? 40.656 32.031 3.1 1 70.12 379 GLY B C 1
ATOM 8391 O O . GLY B 1 379 ? 40.938 30.984 3.715 1 70.12 379 GLY B O 1
ATOM 8392 N N . GLN B 1 380 ? 39.5 32.344 2.674 1 74.69 380 GLN B N 1
ATOM 8393 C CA . GLN B 1 380 ? 38.469 31.312 2.82 1 74.69 380 GLN B CA 1
ATOM 8394 C C . GLN B 1 380 ? 38.531 30.312 1.68 1 74.69 380 GLN B C 1
ATOM 8396 O O . GLN B 1 380 ? 38.656 30.688 0.513 1 74.69 380 GLN B O 1
ATOM 8401 N N . ASP B 1 381 ? 38.719 29.016 2.066 1 70.62 381 ASP B N 1
ATOM 8402 C CA . ASP B 1 381 ? 38.812 27.953 1.067 1 70.62 381 ASP B CA 1
ATOM 8403 C C . ASP B 1 381 ? 37.438 27.5 0.626 1 70.62 381 ASP B C 1
ATOM 8405 O O . ASP B 1 381 ? 36.469 27.562 1.398 1 70.62 381 ASP B O 1
ATOM 8409 N N . GLU B 1 382 ? 37.406 27.234 -0.585 1 76.94 382 GLU B N 1
ATOM 8410 C CA . GLU B 1 382 ? 36.188 26.672 -1.148 1 76.94 382 GLU B CA 1
ATOM 8411 C C . GLU B 1 382 ? 35.812 25.344 -0.477 1 76.94 382 GLU B C 1
ATOM 8413 O O . GLU B 1 382 ? 36.719 24.547 -0.163 1 76.94 382 GLU B O 1
ATOM 8418 N N . LEU B 1 383 ? 34.625 25.312 -0.025 1 73.88 383 LEU B N 1
ATOM 8419 C CA . LEU B 1 383 ? 34.188 24.031 0.509 1 73.88 383 LEU B CA 1
ATOM 8420 C C . LEU B 1 383 ? 34.25 22.953 -0.555 1 73.88 383 LEU B C 1
ATOM 8422 O O . LEU B 1 383 ? 33.594 23.047 -1.596 1 73.88 383 LEU B O 1
ATOM 8426 N N . CYS B 1 384 ? 35.281 22.156 -0.571 1 68.88 384 CYS B N 1
ATOM 8427 C CA . CYS B 1 384 ? 35.438 21.109 -1.564 1 68.88 384 CYS B CA 1
ATOM 8428 C C . CYS B 1 384 ? 35.344 19.734 -0.918 1 68.88 384 CYS B C 1
ATOM 8430 O O . CYS B 1 384 ? 35.938 19.484 0.137 1 68.88 384 CYS B O 1
ATOM 8432 N N . PHE B 1 385 ? 34.406 19.094 -1.366 1 70 385 PHE B N 1
ATOM 8433 C CA . PHE B 1 385 ? 34.312 17.703 -0.932 1 70 385 PHE B CA 1
ATOM 8434 C C . PHE B 1 385 ? 34.812 16.75 -2.012 1 70 385 PHE B C 1
ATOM 8436 O O . PHE B 1 385 ? 34.5 16.922 -3.191 1 70 385 PHE B O 1
ATOM 8443 N N . THR B 1 386 ? 35.781 15.984 -1.74 1 62.38 386 THR B N 1
ATOM 8444 C CA . THR B 1 386 ? 36.375 15.086 -2.715 1 62.38 386 THR B CA 1
ATOM 8445 C C . THR B 1 386 ? 35.469 13.883 -2.977 1 62.38 386 THR B C 1
ATOM 8447 O O . THR B 1 386 ? 35.438 13.375 -4.098 1 62.38 386 THR B O 1
ATOM 8450 N N . ASN B 1 387 ? 34.938 13.484 -1.848 1 69.38 387 ASN B N 1
ATOM 8451 C CA . ASN B 1 387 ? 34.125 12.281 -2.01 1 69.38 387 ASN B CA 1
ATOM 8452 C C . ASN B 1 387 ? 32.625 12.594 -1.978 1 69.38 387 ASN B C 1
ATOM 8454 O O . ASN B 1 387 ? 32.188 13.469 -1.229 1 69.38 387 ASN B O 1
ATOM 8458 N N . LYS B 1 388 ? 31.922 12.016 -2.855 1 68.88 388 LYS B N 1
ATOM 8459 C CA . LYS B 1 388 ? 30.469 12.195 -2.949 1 68.88 388 LYS B CA 1
ATOM 8460 C C . LYS B 1 388 ? 29.781 11.805 -1.644 1 68.88 388 LYS B C 1
ATOM 8462 O O . LYS B 1 388 ? 28.828 12.461 -1.224 1 68.88 388 LYS B O 1
ATOM 8467 N N . ARG B 1 389 ? 30.484 10.797 -1.071 1 74.69 389 ARG B N 1
ATOM 8468 C CA . ARG B 1 389 ? 29.906 10.344 0.189 1 74.69 389 ARG B CA 1
ATOM 8469 C C . ARG B 1 389 ? 30.859 10.633 1.356 1 74.69 389 ARG B C 1
ATOM 8471 O O . ARG B 1 389 ? 32.062 10.547 1.214 1 74.69 389 ARG B O 1
ATOM 8478 N N . ALA B 1 390 ? 30.297 10.945 2.48 1 76.12 390 ALA B N 1
ATOM 8479 C CA . ALA B 1 390 ? 31.062 11.359 3.645 1 76.12 390 ALA B CA 1
ATOM 8480 C C . ALA B 1 390 ? 31.703 10.164 4.344 1 76.12 390 ALA B C 1
ATOM 8482 O O . ALA B 1 390 ? 32.875 10.211 4.75 1 76.12 390 ALA B O 1
ATOM 8483 N N . ALA B 1 391 ? 30.906 9.078 4.395 1 83.5 391 ALA B N 1
ATOM 8484 C CA . ALA B 1 391 ? 31.375 7.91 5.129 1 83.5 391 ALA B CA 1
ATOM 8485 C C . ALA B 1 391 ? 32.156 6.965 4.219 1 83.5 391 ALA B C 1
ATOM 8487 O O . ALA B 1 391 ? 31.953 6.965 3.002 1 83.5 391 ALA B O 1
ATOM 8488 N N . SER B 1 392 ? 32.969 6.215 4.809 1 85.06 392 SER B N 1
ATOM 8489 C CA . SER B 1 392 ? 33.75 5.211 4.066 1 85.06 392 SER B CA 1
ATOM 8490 C C . SER B 1 392 ? 32.844 4.09 3.574 1 85.06 392 SER B C 1
ATOM 8492 O O . SER B 1 392 ? 31.719 3.906 4.086 1 85.06 392 SER B O 1
ATOM 8494 N N . SER B 1 393 ? 33.281 3.443 2.605 1 87.69 393 SER B N 1
ATOM 8495 C CA . SER B 1 393 ? 32.5 2.369 2.006 1 87.69 393 SER B CA 1
ATOM 8496 C C . SER B 1 393 ? 32.219 1.264 3.016 1 87.69 393 SER B C 1
ATOM 8498 O O . SER B 1 393 ? 31.109 0.696 3.029 1 87.69 393 SER B O 1
ATOM 8500 N N . LEU B 1 394 ? 33.156 0.973 3.818 1 89 394 LEU B N 1
ATOM 8501 C CA . LEU B 1 394 ? 32.969 -0.101 4.789 1 89 394 LEU B CA 1
ATOM 8502 C C . LEU B 1 394 ? 31.922 0.285 5.84 1 89 394 LEU B C 1
ATOM 8504 O O . LEU B 1 394 ? 31.125 -0.551 6.262 1 89 394 LEU B O 1
ATOM 8508 N N . THR B 1 395 ? 31.984 1.514 6.242 1 89.69 395 THR B N 1
ATOM 8509 C CA . THR B 1 395 ? 31.016 1.979 7.227 1 89.69 395 THR B CA 1
ATOM 8510 C C . THR B 1 395 ? 29.609 1.994 6.629 1 89.69 395 THR B C 1
ATOM 8512 O O . THR B 1 395 ? 28.641 1.637 7.301 1 89.69 395 THR B O 1
ATOM 8515 N N . GLN B 1 396 ? 29.578 2.396 5.43 1 90.44 396 GLN B N 1
ATOM 8516 C CA . GLN B 1 396 ? 28.281 2.4 4.746 1 90.44 396 GLN B CA 1
ATOM 8517 C C . GLN B 1 396 ? 27.703 0.992 4.656 1 90.44 396 GLN B C 1
ATOM 8519 O O . GLN B 1 396 ? 26.531 0.771 4.984 1 90.44 396 GLN B O 1
ATOM 8524 N N . ALA B 1 397 ? 28.578 0.115 4.266 1 91 397 ALA B N 1
ATOM 8525 C CA . ALA B 1 397 ? 28.141 -1.271 4.105 1 91 397 ALA B CA 1
ATOM 8526 C C . ALA B 1 397 ? 27.672 -1.855 5.434 1 91 397 ALA B C 1
ATOM 8528 O O . ALA B 1 397 ? 26.641 -2.527 5.492 1 91 397 ALA B O 1
ATOM 8529 N N . TYR B 1 398 ? 28.391 -1.58 6.375 1 91.94 398 TYR B N 1
ATOM 8530 C CA . TYR B 1 398 ? 28.078 -2.135 7.688 1 91.94 398 TYR B CA 1
ATOM 8531 C C . TYR B 1 398 ? 26.766 -1.562 8.227 1 91.94 398 TYR B C 1
ATOM 8533 O O . TYR B 1 398 ? 25.891 -2.309 8.688 1 91.94 398 TYR B O 1
ATOM 8541 N N . MET B 1 399 ? 26.594 -0.269 8.172 1 91 399 MET B N 1
ATOM 8542 C CA . MET B 1 399 ? 25.422 0.393 8.75 1 91 399 MET B CA 1
ATOM 8543 C C . MET B 1 399 ? 24.156 0.023 7.984 1 91 399 MET B C 1
ATOM 8545 O O . MET B 1 399 ? 23.125 -0.234 8.586 1 91 399 MET B O 1
ATOM 8549 N N . VAL B 1 400 ? 24.266 -0.024 6.734 1 90.38 400 VAL B N 1
ATOM 8550 C CA . VAL B 1 400 ? 23.109 -0.33 5.91 1 90.38 400 VAL B CA 1
ATOM 8551 C C . VAL B 1 400 ? 22.719 -1.798 6.086 1 90.38 400 VAL B C 1
ATOM 8553 O O . VAL B 1 400 ? 21.547 -2.127 6.207 1 90.38 400 VAL B O 1
ATOM 8556 N N . THR B 1 401 ? 23.719 -2.658 6.082 1 92.12 401 THR B N 1
ATOM 8557 C CA . THR B 1 401 ? 23.438 -4.078 6.27 1 92.12 401 THR B CA 1
ATOM 8558 C C . THR B 1 401 ? 22.812 -4.332 7.637 1 92.12 401 THR B C 1
ATOM 8560 O O . THR B 1 401 ? 21.875 -5.117 7.758 1 92.12 401 THR B O 1
ATOM 8563 N N . GLN B 1 402 ? 23.328 -3.68 8.594 1 90.94 402 GLN B N 1
ATOM 8564 C CA . GLN B 1 402 ? 22.781 -3.838 9.945 1 90.94 402 GLN B CA 1
ATOM 8565 C C . GLN B 1 402 ? 21.344 -3.352 10.016 1 90.94 402 GLN B C 1
ATOM 8567 O O . GLN B 1 402 ? 20.516 -3.941 10.727 1 90.94 402 GLN B O 1
ATOM 8572 N N . ARG B 1 403 ? 21.062 -2.322 9.359 1 89 403 ARG B N 1
ATOM 8573 C CA . ARG B 1 403 ? 19.703 -1.79 9.336 1 89 403 ARG B CA 1
ATOM 8574 C C . ARG B 1 403 ? 18.719 -2.805 8.75 1 89 403 ARG B C 1
ATOM 8576 O O . ARG B 1 403 ? 17.625 -3.002 9.281 1 89 403 ARG B O 1
ATOM 8583 N N . PHE B 1 404 ? 19.172 -3.445 7.699 1 88.81 404 PHE B N 1
ATOM 8584 C CA . PHE B 1 404 ? 18.281 -4.402 7.043 1 88.81 404 PHE B CA 1
ATOM 8585 C C . PHE B 1 404 ? 18.094 -5.648 7.902 1 88.81 404 PHE B C 1
ATOM 8587 O O . PHE B 1 404 ? 17 -6.203 7.969 1 88.81 404 PHE B O 1
ATOM 8594 N N . PHE B 1 405 ? 19.156 -6.078 8.539 1 89.44 405 PHE B N 1
ATOM 8595 C CA . PHE B 1 405 ? 19.016 -7.227 9.43 1 89.44 405 PHE B CA 1
ATOM 8596 C C . PHE B 1 405 ? 18.062 -6.922 10.57 1 89.44 405 PHE B C 1
ATOM 8598 O O . PHE B 1 405 ? 17.266 -7.773 10.961 1 89.44 405 PHE B O 1
ATOM 8605 N N . ARG B 1 406 ? 18.109 -5.719 11.078 1 86.88 406 ARG B N 1
ATOM 8606 C CA . ARG B 1 406 ? 17.203 -5.316 12.156 1 86.88 406 ARG B CA 1
ATOM 8607 C C . ARG B 1 406 ? 15.773 -5.184 11.648 1 86.88 406 ARG B C 1
ATOM 8609 O O . ARG B 1 406 ? 14.828 -5.547 12.352 1 86.88 406 ARG B O 1
ATOM 8616 N N . MET B 1 407 ? 15.641 -4.609 10.523 1 84.69 407 MET B N 1
ATOM 8617 C CA . MET B 1 407 ? 14.32 -4.43 9.93 1 84.69 407 MET B CA 1
ATOM 8618 C C . MET B 1 407 ? 13.625 -5.773 9.727 1 84.69 407 MET B C 1
ATOM 8620 O O . MET B 1 407 ? 12.469 -5.945 10.102 1 84.69 407 MET B O 1
ATOM 8624 N N . TYR B 1 408 ? 14.391 -6.75 9.133 1 84.62 408 TYR B N 1
ATOM 8625 C CA . TYR B 1 408 ? 13.812 -8.062 8.859 1 84.62 408 TYR B CA 1
ATOM 8626 C C . TYR B 1 408 ? 13.461 -8.781 10.156 1 84.62 408 TYR B C 1
ATOM 8628 O O . TYR B 1 408 ? 12.5 -9.547 10.211 1 84.62 408 TYR B O 1
ATOM 8636 N N . TRP B 1 409 ? 14.211 -8.414 11.125 1 83.12 409 TRP B N 1
ATOM 8637 C CA . TRP B 1 409 ? 13.984 -9.055 12.422 1 83.12 409 TRP B CA 1
ATOM 8638 C C . TRP B 1 409 ? 12.781 -8.445 13.125 1 83.12 409 TRP B C 1
ATOM 8640 O O . TRP B 1 409 ? 12.008 -9.156 13.773 1 83.12 409 TRP B O 1
ATOM 8650 N N . ARG B 1 410 ? 12.492 -7.113 12.969 1 80.19 410 ARG B N 1
ATOM 8651 C CA . ARG B 1 410 ? 11.469 -6.406 13.734 1 80.19 410 ARG B CA 1
ATOM 8652 C C . ARG B 1 410 ? 10.133 -6.43 13 1 80.19 410 ARG B C 1
ATOM 8654 O O . ARG B 1 410 ? 9.086 -6.16 13.594 1 80.19 410 ARG B O 1
ATOM 8661 N N . VAL B 1 411 ? 10.164 -6.68 11.758 1 73.12 411 VAL B N 1
ATOM 8662 C CA . VAL B 1 411 ? 8.914 -6.801 11.008 1 73.12 411 VAL B CA 1
ATOM 8663 C C . VAL B 1 411 ? 8.648 -8.266 10.68 1 73.12 411 VAL B C 1
ATOM 8665 O O . VAL B 1 411 ? 8.992 -8.734 9.586 1 73.12 411 VAL B O 1
ATOM 8668 N N . PRO B 1 412 ? 7.965 -8.906 11.508 1 72.31 412 PRO B N 1
ATOM 8669 C CA . PRO B 1 412 ? 7.848 -10.352 11.344 1 72.31 412 PRO B CA 1
ATOM 8670 C C . PRO B 1 412 ? 6.789 -10.75 10.312 1 72.31 412 PRO B C 1
ATOM 8672 O O . PRO B 1 412 ? 6.754 -11.898 9.867 1 72.31 412 PRO B O 1
ATOM 8675 N N . THR B 1 413 ? 6.004 -9.859 9.938 1 71.62 413 THR B N 1
ATOM 8676 C CA . THR B 1 413 ? 4.918 -10.234 9.039 1 71.62 413 THR B CA 1
ATOM 8677 C C . THR B 1 413 ? 5.465 -10.867 7.762 1 71.62 413 THR B C 1
ATOM 8679 O O . THR B 1 413 ? 4.93 -11.867 7.281 1 71.62 413 THR B O 1
ATOM 8682 N N . TYR B 1 414 ? 6.566 -10.469 7.285 1 75.56 414 TYR B N 1
ATOM 8683 C CA . TYR B 1 414 ? 7.137 -10.961 6.039 1 75.56 414 TYR B CA 1
ATOM 8684 C C . TYR B 1 414 ? 7.766 -12.336 6.234 1 75.56 414 TYR B C 1
ATOM 8686 O O . TYR B 1 414 ? 7.41 -13.297 5.547 1 75.56 414 TYR B O 1
ATOM 8694 N N . ASN B 1 415 ? 8.672 -12.5 7.121 1 79.62 415 ASN B N 1
ATOM 8695 C CA . ASN B 1 415 ? 9.445 -13.727 7.281 1 79.62 415 ASN B CA 1
ATOM 8696 C C . ASN B 1 415 ? 8.633 -14.812 7.992 1 79.62 415 ASN B C 1
ATOM 8698 O O . ASN B 1 415 ? 8.758 -15.992 7.672 1 79.62 415 ASN B O 1
ATOM 8702 N N . TRP B 1 416 ? 7.812 -14.367 8.812 1 77.31 416 TRP B N 1
ATOM 8703 C CA . TRP B 1 416 ? 7.004 -15.352 9.516 1 77.31 416 TRP B CA 1
ATOM 8704 C C . TRP B 1 416 ? 5.996 -16 8.57 1 77.31 416 TRP B C 1
ATOM 8706 O O . TRP B 1 416 ? 5.781 -17.219 8.625 1 77.31 416 TRP B O 1
ATOM 8716 N N . THR B 1 417 ? 5.445 -15.219 7.902 1 74.81 417 THR B N 1
ATOM 8717 C CA . THR B 1 417 ? 4.473 -15.758 6.957 1 74.81 417 THR B CA 1
ATOM 8718 C C . THR B 1 417 ? 5.148 -16.703 5.969 1 74.81 417 THR B C 1
ATOM 8720 O O . THR B 1 417 ? 4.578 -17.734 5.602 1 74.81 417 THR B O 1
ATOM 8723 N N . ARG B 1 418 ? 6.316 -16.422 5.551 1 82.69 418 ARG B N 1
ATOM 8724 C CA . ARG B 1 418 ? 7.059 -17.312 4.656 1 82.69 418 ARG B CA 1
ATOM 8725 C C . ARG B 1 418 ? 7.348 -18.641 5.324 1 82.69 418 ARG B C 1
ATOM 8727 O O . ARG B 1 418 ? 7.219 -19.703 4.699 1 82.69 418 ARG B O 1
ATOM 8734 N N . PHE B 1 419 ? 7.734 -18.578 6.551 1 84.88 419 PHE B N 1
ATOM 8735 C CA . PHE B 1 419 ? 8.031 -19.812 7.289 1 84.88 419 PHE B CA 1
ATOM 8736 C C . PHE B 1 419 ? 6.789 -20.688 7.406 1 84.88 419 PHE B C 1
ATOM 8738 O O . PHE B 1 419 ? 6.863 -21.906 7.227 1 84.88 419 PHE B O 1
ATOM 8745 N N . VAL B 1 420 ? 5.73 -20.062 7.625 1 81.62 420 VAL B N 1
ATOM 8746 C CA . VAL B 1 420 ? 4.484 -20.797 7.805 1 81.62 420 VAL B CA 1
ATOM 8747 C C . VAL B 1 420 ? 4.055 -21.422 6.473 1 81.62 420 VAL B C 1
ATOM 8749 O O . VAL B 1 420 ? 3.654 -22.578 6.426 1 81.62 420 VAL B O 1
ATOM 8752 N N . VAL B 1 421 ? 4.18 -20.641 5.484 1 83.19 421 VAL B N 1
ATOM 8753 C CA . VAL B 1 421 ? 3.734 -21.125 4.18 1 83.19 421 VAL B CA 1
ATOM 8754 C C . VAL B 1 421 ? 4.645 -22.25 3.705 1 83.19 421 VAL B C 1
ATOM 8756 O O . VAL B 1 421 ? 4.172 -23.25 3.156 1 83.19 421 VAL B O 1
ATOM 8759 N N . TYR B 1 422 ? 5.957 -22.156 3.9 1 89.06 422 TYR B N 1
ATOM 8760 C CA . TYR B 1 422 ? 6.895 -23.203 3.51 1 89.06 422 TYR B CA 1
ATOM 8761 C C . TYR B 1 422 ? 6.648 -24.484 4.301 1 89.06 422 TYR B C 1
ATOM 8763 O O . TYR B 1 422 ? 6.723 -25.594 3.75 1 89.06 422 TYR B O 1
ATOM 8771 N N . THR B 1 423 ? 6.344 -24.266 5.531 1 87.75 423 THR B N 1
ATOM 8772 C CA . THR B 1 423 ? 6.043 -25.422 6.379 1 87.75 423 THR B CA 1
ATOM 8773 C C . THR B 1 423 ? 4.73 -26.078 5.953 1 87.75 423 THR B C 1
ATOM 8775 O O . THR B 1 423 ? 4.656 -27.297 5.836 1 87.75 423 THR B O 1
ATOM 8778 N N . ALA B 1 424 ? 3.777 -25.25 5.742 1 85.06 424 ALA B N 1
ATOM 8779 C CA . ALA B 1 424 ? 2.48 -25.766 5.312 1 85.06 424 ALA B CA 1
ATOM 8780 C C . ALA B 1 424 ? 2.592 -26.484 3.973 1 85.06 424 ALA B C 1
ATOM 8782 O O . ALA B 1 424 ? 2.008 -27.562 3.785 1 85.06 424 ALA B O 1
ATOM 8783 N N . MET B 1 425 ? 3.338 -25.953 3.072 1 87.12 425 MET B N 1
ATOM 8784 C CA . MET B 1 425 ? 3.529 -26.562 1.762 1 87.12 425 MET B CA 1
ATOM 8785 C C . MET B 1 425 ? 4.328 -27.859 1.881 1 87.12 425 MET B C 1
ATOM 8787 O O . MET B 1 425 ? 4.035 -28.844 1.189 1 87.12 425 MET B O 1
ATOM 8791 N N . GLY B 1 426 ? 5.363 -27.828 2.756 1 90.06 426 GLY B N 1
ATOM 8792 C CA . GLY B 1 426 ? 6.125 -29.031 2.994 1 90.06 426 GLY B CA 1
ATOM 8793 C C . GLY B 1 426 ? 5.277 -30.172 3.533 1 90.06 426 GLY B C 1
ATOM 8794 O O . GLY B 1 426 ? 5.398 -31.312 3.082 1 90.06 426 GLY B O 1
ATOM 8795 N N . LEU B 1 427 ? 4.359 -29.781 4.383 1 86.12 427 LEU B N 1
ATOM 8796 C CA . LEU B 1 427 ? 3.463 -30.781 4.953 1 86.12 427 LEU B CA 1
ATOM 8797 C C . LEU B 1 427 ? 2.457 -31.266 3.916 1 86.12 427 LEU B C 1
ATOM 8799 O O . LEU B 1 427 ? 2.191 -32.469 3.818 1 86.12 427 LEU B O 1
ATOM 8803 N N . LEU B 1 428 ? 2.021 -30.344 3.199 1 82.75 428 LEU B N 1
ATOM 8804 C CA . LEU B 1 428 ? 1.004 -30.672 2.207 1 82.75 428 LEU B CA 1
ATOM 8805 C C . LEU B 1 428 ? 1.565 -31.625 1.145 1 82.75 428 LEU B C 1
ATOM 8807 O O . LEU B 1 428 ? 1.003 -32.688 0.896 1 82.75 428 LEU B O 1
ATOM 8811 N N . PHE B 1 429 ? 2.67 -31.312 0.531 1 85.25 429 PHE B N 1
ATOM 8812 C CA . PHE B 1 429 ? 3.25 -32.125 -0.53 1 85.25 429 PHE B CA 1
ATOM 8813 C C . PHE B 1 429 ? 3.869 -33.406 0.039 1 85.25 429 PHE B C 1
ATOM 8815 O O . PHE B 1 429 ? 3.807 -34.469 -0.586 1 85.25 429 PHE B O 1
ATOM 8822 N N . GLY B 1 430 ? 4.426 -33.344 1.233 1 86.19 430 GLY B N 1
ATOM 8823 C CA . GLY B 1 430 ? 4.996 -34.5 1.868 1 86.19 430 GLY B CA 1
ATOM 8824 C C . GLY B 1 430 ? 3.963 -35.562 2.225 1 86.19 430 GLY B C 1
ATOM 8825 O O . GLY B 1 430 ? 4.156 -36.75 1.953 1 86.19 430 GLY B O 1
ATOM 8826 N N . LEU B 1 431 ? 2.834 -35.125 2.664 1 82 431 LEU B N 1
ATOM 8827 C CA . LEU B 1 431 ? 1.797 -36.062 3.127 1 82 431 LEU B CA 1
ATOM 8828 C C . LEU B 1 431 ? 1.085 -36.719 1.948 1 82 431 LEU B C 1
ATOM 8830 O O . LEU B 1 431 ? 0.652 -37.875 2.041 1 82 431 LEU B O 1
ATOM 8834 N N . VAL B 1 432 ? 1.005 -36.062 0.883 1 80 432 VAL B N 1
ATOM 8835 C CA . VAL B 1 432 ? 0.337 -36.594 -0.302 1 80 432 VAL B CA 1
ATOM 8836 C C . VAL B 1 432 ? 1.151 -37.75 -0.882 1 80 432 VAL B C 1
ATOM 8838 O O . VAL B 1 432 ? 0.59 -38.688 -1.447 1 80 432 VAL B O 1
ATOM 8841 N N . PHE B 1 433 ? 2.428 -37.781 -0.693 1 83.94 433 PHE B N 1
ATOM 8842 C CA . PHE B 1 433 ? 3.279 -38.781 -1.324 1 83.94 433 PHE B CA 1
ATOM 8843 C C . PHE B 1 433 ? 3.846 -39.75 -0.285 1 83.94 433 PHE B C 1
ATOM 8845 O O . PHE B 1 433 ? 4.844 -40.438 -0.539 1 83.94 433 PHE B O 1
ATOM 8852 N N . VAL B 1 434 ? 3.143 -39.75 0.802 1 84.81 434 VAL B N 1
ATOM 8853 C CA . VAL B 1 434 ? 3.58 -40.688 1.827 1 84.81 434 VAL B CA 1
ATOM 8854 C C . VAL B 1 434 ? 3.357 -42.125 1.345 1 84.81 434 VAL B C 1
ATOM 8856 O O . VAL B 1 434 ? 2.27 -42.469 0.87 1 84.81 434 VAL B O 1
ATOM 8859 N N . GLY B 1 435 ? 4.371 -42.938 1.383 1 80.81 435 GLY B N 1
ATOM 8860 C CA . GLY B 1 435 ? 4.25 -44.344 1.032 1 80.81 435 GLY B CA 1
ATOM 8861 C C . GLY B 1 435 ? 4.387 -44.594 -0.456 1 80.81 435 GLY B C 1
ATOM 8862 O O . GLY B 1 435 ? 4.168 -45.719 -0.919 1 80.81 435 GLY B O 1
ATOM 8863 N N . ALA B 1 436 ? 4.73 -43.594 -1.221 1 81.31 436 ALA B N 1
ATOM 8864 C CA . ALA B 1 436 ? 4.938 -43.781 -2.656 1 81.31 436 ALA B CA 1
ATOM 8865 C C . ALA B 1 436 ? 6.195 -44.594 -2.93 1 81.31 436 ALA B C 1
ATOM 8867 O O . ALA B 1 436 ? 7.223 -44.406 -2.27 1 81.31 436 ALA B O 1
ATOM 8868 N N . ASP B 1 437 ? 6.195 -45.625 -3.766 1 81.56 437 ASP B N 1
ATOM 8869 C CA . ASP B 1 437 ? 7.34 -46.5 -4.043 1 81.56 437 ASP B CA 1
ATOM 8870 C C . ASP B 1 437 ? 7.992 -46.125 -5.371 1 81.56 437 ASP B C 1
ATOM 8872 O O . ASP B 1 437 ? 9.094 -46.594 -5.676 1 81.56 437 ASP B O 1
ATOM 8876 N N . TYR B 1 438 ? 7.566 -45.281 -6.172 1 88.56 438 TYR B N 1
ATOM 8877 C CA . TYR B 1 438 ? 8.102 -44.719 -7.41 1 88.56 438 TYR B CA 1
ATOM 8878 C C . TYR B 1 438 ? 8.641 -45.844 -8.312 1 88.56 438 TYR B C 1
ATOM 8880 O O . TYR B 1 438 ? 9.758 -45.75 -8.828 1 88.56 438 TYR B O 1
ATOM 8888 N N . LYS B 1 439 ? 7.961 -46.906 -8.539 1 87.44 439 LYS B N 1
ATOM 8889 C CA . LYS B 1 439 ? 8.383 -48 -9.383 1 87.44 439 LYS B CA 1
ATOM 8890 C C . LYS B 1 439 ? 7.648 -48 -10.727 1 87.44 439 LYS B C 1
ATOM 8892 O O . LYS B 1 439 ? 8.25 -48.25 -11.766 1 87.44 439 LYS B O 1
ATOM 8897 N N . SER B 1 440 ? 6.438 -47.656 -10.641 1 84.94 440 SER B N 1
ATOM 8898 C CA . SER B 1 440 ? 5.629 -47.656 -11.852 1 84.94 440 SER B CA 1
ATOM 8899 C C . SER B 1 440 ? 5.801 -46.344 -12.617 1 84.94 440 SER B C 1
ATOM 8901 O O . SER B 1 440 ? 6.242 -45.344 -12.047 1 84.94 440 SER B O 1
ATOM 8903 N N . TYR B 1 441 ? 5.512 -46.438 -13.945 1 84.06 441 TYR B N 1
ATOM 8904 C CA . TYR B 1 441 ? 5.582 -45.25 -14.805 1 84.06 441 TYR B CA 1
ATOM 8905 C C . TYR B 1 441 ? 4.773 -44.094 -14.219 1 84.06 441 TYR B C 1
ATOM 8907 O O . TYR B 1 441 ? 5.238 -42.969 -14.172 1 84.06 441 TYR B O 1
ATOM 8915 N N . GLN B 1 442 ? 3.598 -44.406 -13.742 1 76.88 442 GLN B N 1
ATOM 8916 C CA . GLN B 1 442 ? 2.709 -43.375 -13.188 1 76.88 442 GLN B CA 1
ATOM 8917 C C . GLN B 1 442 ? 3.281 -42.781 -11.906 1 76.88 442 GLN B C 1
ATOM 8919 O O . GLN B 1 442 ? 3.178 -41.594 -11.672 1 76.88 442 GLN B O 1
ATOM 8924 N N . GLU B 1 443 ? 3.855 -43.594 -11.109 1 84.25 443 GLU B N 1
ATOM 8925 C CA . GLU B 1 443 ? 4.391 -43.125 -9.828 1 84.25 443 GLU B CA 1
ATOM 8926 C C . GLU B 1 443 ? 5.641 -42.281 -10.031 1 84.25 443 GLU B C 1
ATOM 8928 O O . GLU B 1 443 ? 5.859 -41.281 -9.312 1 84.25 443 GLU B O 1
ATOM 8933 N N . VAL B 1 444 ? 6.473 -42.719 -10.992 1 88.69 444 VAL B N 1
ATOM 8934 C CA . VAL B 1 444 ? 7.668 -41.938 -11.289 1 88.69 444 VAL B CA 1
ATOM 8935 C C . VAL B 1 444 ? 7.273 -40.562 -11.812 1 88.69 444 VAL B C 1
ATOM 8937 O O . VAL B 1 444 ? 7.809 -39.531 -11.367 1 88.69 444 VAL B O 1
ATOM 8940 N N . ASN B 1 445 ? 6.305 -40.531 -12.672 1 85.62 445 ASN B N 1
ATOM 8941 C CA . ASN B 1 445 ? 5.859 -39.25 -13.219 1 85.62 445 ASN B CA 1
ATOM 8942 C C . ASN B 1 445 ? 5.168 -38.406 -12.156 1 85.62 445 ASN B C 1
ATOM 8944 O O . ASN B 1 445 ? 5.262 -37.188 -12.172 1 85.62 445 ASN B O 1
ATOM 8948 N N . SER B 1 446 ? 4.453 -39.062 -11.242 1 84.25 446 SER B N 1
ATOM 8949 C CA . SER B 1 446 ? 3.846 -38.312 -10.141 1 84.25 446 SER B CA 1
ATOM 8950 C C . SER B 1 446 ? 4.906 -37.719 -9.234 1 84.25 446 SER B C 1
ATOM 8952 O O . SER B 1 446 ? 4.723 -36.625 -8.703 1 84.25 446 SER B O 1
ATOM 8954 N N . GLY B 1 447 ? 5.957 -38.438 -9.062 1 90.44 447 GLY B N 1
ATOM 8955 C CA . GLY B 1 447 ? 7.066 -37.906 -8.289 1 90.44 447 GLY B CA 1
ATOM 8956 C C . GLY B 1 447 ? 7.734 -36.719 -8.961 1 90.44 447 GLY B C 1
ATOM 8957 O O . GLY B 1 447 ? 8.055 -35.719 -8.305 1 90.44 447 GLY B O 1
ATOM 8958 N N . LEU B 1 448 ? 7.934 -36.844 -10.266 1 92.38 448 LEU B N 1
ATOM 8959 C CA . LEU B 1 448 ? 8.484 -35.719 -11.023 1 92.38 448 LEU B CA 1
ATOM 8960 C C . LEU B 1 448 ? 7.535 -34.531 -10.992 1 92.38 448 LEU B C 1
ATOM 8962 O O . LEU B 1 448 ? 7.98 -33.375 -10.938 1 92.38 448 LEU B O 1
ATOM 8966 N N . GLY B 1 449 ? 6.266 -34.844 -11.016 1 87.62 449 GLY B N 1
ATOM 8967 C CA . GLY B 1 449 ? 5.262 -33.812 -10.898 1 87.62 449 GLY B CA 1
ATOM 8968 C C . GLY B 1 449 ? 5.309 -33.062 -9.562 1 87.62 449 GLY B C 1
ATOM 8969 O O . GLY B 1 449 ? 5.113 -31.859 -9.5 1 87.62 449 GLY B O 1
ATOM 8970 N N . MET B 1 450 ? 5.559 -33.844 -8.516 1 88.69 450 MET B N 1
ATOM 8971 C CA . MET B 1 450 ? 5.695 -33.219 -7.195 1 88.69 450 MET B CA 1
ATOM 8972 C C . MET B 1 450 ? 6.859 -32.25 -7.164 1 88.69 450 MET B C 1
ATOM 8974 O O . MET B 1 450 ? 6.734 -31.141 -6.617 1 88.69 450 MET B O 1
ATOM 8978 N N . ILE B 1 451 ? 7.965 -32.625 -7.77 1 93.88 451 ILE B N 1
ATOM 8979 C CA . ILE B 1 451 ? 9.133 -31.766 -7.82 1 93.88 451 ILE B CA 1
ATOM 8980 C C . ILE B 1 451 ? 8.82 -30.516 -8.648 1 93.88 451 ILE B C 1
ATOM 8982 O O . ILE B 1 451 ? 9.18 -29.406 -8.266 1 93.88 451 ILE B O 1
ATOM 8986 N N . PHE B 1 452 ? 8.148 -30.703 -9.711 1 91.19 452 PHE B N 1
ATOM 8987 C CA . PHE B 1 452 ? 7.746 -29.609 -10.578 1 91.19 452 PHE B CA 1
ATOM 8988 C C . PHE B 1 452 ? 6.867 -28.609 -9.828 1 91.19 452 PHE B C 1
ATOM 8990 O O . PHE B 1 452 ? 7.133 -27.406 -9.836 1 91.19 452 PHE B O 1
ATOM 8997 N N . CYS B 1 453 ? 5.848 -29.141 -9.125 1 86.62 453 CYS B N 1
ATOM 8998 C CA . CYS B 1 453 ? 4.891 -28.297 -8.422 1 86.62 453 CYS B CA 1
ATOM 8999 C C . CYS B 1 453 ? 5.559 -27.562 -7.262 1 86.62 453 CYS B C 1
ATOM 9001 O O . CYS B 1 453 ? 5.324 -26.375 -7.055 1 86.62 453 CYS B O 1
ATOM 9003 N N . THR B 1 454 ? 6.352 -28.266 -6.531 1 90.19 454 THR B N 1
ATOM 9004 C CA . THR B 1 454 ? 6.996 -27.641 -5.383 1 90.19 454 THR B CA 1
ATOM 9005 C C . THR B 1 454 ? 7.973 -26.562 -5.84 1 90.19 454 THR B C 1
ATOM 9007 O O . THR B 1 454 ? 8.055 -25.484 -5.227 1 90.19 454 THR B O 1
ATOM 9010 N N . THR B 1 455 ? 8.711 -26.859 -6.91 1 92.75 455 THR B N 1
ATOM 9011 C CA . THR B 1 455 ? 9.625 -25.859 -7.441 1 92.75 455 THR B CA 1
ATOM 9012 C C . THR B 1 455 ? 8.859 -24.625 -7.934 1 92.75 455 THR B C 1
ATOM 9014 O O . THR B 1 455 ? 9.25 -23.484 -7.652 1 92.75 455 THR B O 1
ATOM 9017 N N . ALA B 1 456 ? 7.812 -24.844 -8.594 1 89.88 456 ALA B N 1
ATOM 9018 C CA . ALA B 1 456 ? 7.023 -23.75 -9.156 1 89.88 456 ALA B CA 1
ATOM 9019 C C . ALA B 1 456 ? 6.371 -22.922 -8.055 1 89.88 456 ALA B C 1
ATOM 9021 O O . ALA B 1 456 ? 6.504 -21.703 -8.031 1 89.88 456 ALA B O 1
ATOM 9022 N N . PHE B 1 457 ? 5.742 -23.594 -7.121 1 87.25 457 PHE B N 1
ATOM 9023 C CA . PHE B 1 457 ? 4.934 -22.891 -6.137 1 87.25 457 PHE B CA 1
ATOM 9024 C C . PHE B 1 457 ? 5.82 -22.188 -5.109 1 87.25 457 PHE B C 1
ATOM 9026 O O . PHE B 1 457 ? 5.488 -21.109 -4.637 1 87.25 457 PHE B O 1
ATOM 9033 N N . LEU B 1 458 ? 6.887 -22.859 -4.699 1 90.62 458 LEU B N 1
ATOM 9034 C CA . LEU B 1 458 ? 7.805 -22.188 -3.787 1 90.62 458 LEU B CA 1
ATOM 9035 C C . LEU B 1 458 ? 8.414 -20.953 -4.445 1 90.62 458 LEU B C 1
ATOM 9037 O O . LEU B 1 458 ? 8.656 -19.953 -3.775 1 90.62 458 LEU B O 1
ATOM 9041 N N . GLY B 1 459 ? 8.664 -21.094 -5.719 1 89.12 459 GLY B N 1
ATOM 9042 C CA . GLY B 1 459 ? 9.148 -19.938 -6.453 1 89.12 459 GLY B CA 1
ATOM 9043 C C . GLY B 1 459 ? 8.148 -18.812 -6.52 1 89.12 459 GLY B C 1
ATOM 9044 O O . GLY B 1 459 ? 8.492 -17.656 -6.277 1 89.12 459 GLY B O 1
ATOM 9045 N N . ILE B 1 460 ? 6.941 -19.141 -6.781 1 86.5 460 ILE B N 1
ATOM 9046 C CA . ILE B 1 460 ? 5.887 -18.141 -6.922 1 86.5 460 ILE B CA 1
ATOM 9047 C C . ILE B 1 460 ? 5.652 -17.453 -5.578 1 86.5 460 ILE B C 1
ATOM 9049 O O . ILE B 1 460 ? 5.539 -16.219 -5.52 1 86.5 460 ILE B O 1
ATOM 9053 N N . VAL B 1 461 ? 5.633 -18.219 -4.539 1 85.12 461 VAL B N 1
ATOM 9054 C CA . VAL B 1 461 ? 5.422 -17.688 -3.199 1 85.12 461 VAL B CA 1
ATOM 9055 C C . VAL B 1 461 ? 6.551 -16.719 -2.844 1 85.12 461 VAL B C 1
ATOM 9057 O O . VAL B 1 461 ? 6.309 -15.641 -2.297 1 85.12 461 VAL B O 1
ATOM 9060 N N . SER B 1 462 ? 7.723 -17.156 -3.135 1 89.94 462 SER B N 1
ATOM 9061 C CA . SER B 1 462 ? 8.891 -16.344 -2.787 1 89.94 462 SER B CA 1
ATOM 9062 C C . SER B 1 462 ? 8.906 -15.039 -3.57 1 89.94 462 SER B C 1
ATOM 9064 O O . SER B 1 462 ? 9.219 -13.977 -3.016 1 89.94 462 SER B O 1
ATOM 9066 N N . LEU B 1 463 ? 8.594 -15.102 -4.797 1 89.38 463 LEU B N 1
ATOM 9067 C CA . LEU B 1 463 ? 8.562 -13.906 -5.625 1 89.38 463 LEU B CA 1
ATOM 9068 C C . LEU B 1 463 ? 7.477 -12.945 -5.148 1 89.38 463 LEU B C 1
ATOM 9070 O O . LEU B 1 463 ? 7.727 -11.75 -4.988 1 89.38 463 LEU B O 1
ATOM 9074 N N . ASN B 1 464 ? 6.309 -13.438 -4.844 1 83.69 464 ASN B N 1
ATOM 9075 C CA . ASN B 1 464 ? 5.164 -12.609 -4.48 1 83.69 464 ASN B CA 1
ATOM 9076 C C . ASN B 1 464 ? 5.332 -12.008 -3.088 1 83.69 464 ASN B C 1
ATOM 9078 O O . ASN B 1 464 ? 4.812 -10.922 -2.812 1 83.69 464 ASN B O 1
ATOM 9082 N N . SER B 1 465 ? 6.02 -12.648 -2.283 1 83.75 465 SER B N 1
ATOM 9083 C CA . SER B 1 465 ? 6.227 -12.141 -0.931 1 83.75 465 SER B CA 1
ATOM 9084 C C . SER B 1 465 ? 7.258 -11.016 -0.913 1 83.75 465 SER B C 1
ATOM 9086 O O . SER B 1 465 ? 7.207 -10.133 -0.052 1 83.75 465 SER B O 1
ATOM 9088 N N . ALA B 1 466 ? 8.141 -11.047 -1.842 1 87.88 466 ALA B N 1
ATOM 9089 C CA . ALA B 1 466 ? 9.234 -10.086 -1.847 1 87.88 466 ALA B CA 1
ATOM 9090 C C . ALA B 1 466 ? 8.797 -8.75 -2.441 1 87.88 466 ALA B C 1
ATOM 9092 O O . ALA B 1 466 ? 9.32 -7.695 -2.078 1 87.88 466 ALA B O 1
ATOM 9093 N N . ILE B 1 467 ? 7.789 -8.742 -3.242 1 87.75 467 ILE B N 1
ATOM 9094 C CA . ILE B 1 467 ? 7.422 -7.57 -4.031 1 87.75 467 ILE B CA 1
ATOM 9095 C C . ILE B 1 467 ? 6.887 -6.473 -3.113 1 87.75 467 ILE B C 1
ATOM 9097 O O . ILE B 1 467 ? 7.383 -5.344 -3.125 1 87.75 467 ILE B O 1
ATOM 9101 N N . PRO B 1 468 ? 5.902 -6.738 -2.248 1 82.5 468 PRO B N 1
ATOM 9102 C CA . PRO B 1 468 ? 5.367 -5.652 -1.426 1 82.5 468 PRO B CA 1
ATOM 9103 C C . PRO B 1 468 ? 6.391 -5.102 -0.435 1 82.5 468 PRO B C 1
ATOM 9105 O O . PRO B 1 468 ? 6.438 -3.893 -0.199 1 82.5 468 PRO B O 1
ATOM 9108 N N . VAL B 1 469 ? 7.227 -5.898 0.108 1 82.75 469 VAL B N 1
ATOM 9109 C CA . VAL B 1 469 ? 8.203 -5.484 1.106 1 82.75 469 VAL B CA 1
ATOM 9110 C C . VAL B 1 469 ? 9.25 -4.574 0.461 1 82.75 469 VAL B C 1
ATOM 9112 O O . VAL B 1 469 ? 9.625 -3.547 1.033 1 82.75 469 VAL B O 1
ATOM 9115 N N . THR B 1 470 ? 9.656 -4.953 -0.696 1 86.44 470 THR B N 1
ATOM 9116 C CA . THR B 1 470 ? 10.664 -4.168 -1.405 1 86.44 470 THR B CA 1
ATOM 9117 C C . THR B 1 470 ? 10.078 -2.846 -1.891 1 86.44 470 THR B C 1
ATOM 9119 O O . THR B 1 470 ? 10.75 -1.812 -1.862 1 86.44 470 THR B O 1
ATOM 9122 N N . SER B 1 471 ? 8.859 -2.875 -2.289 1 84.19 471 SER B N 1
ATOM 9123 C CA . SER B 1 471 ? 8.211 -1.664 -2.787 1 84.19 471 SER B CA 1
ATOM 9124 C C . SER B 1 471 ? 7.992 -0.652 -1.669 1 84.19 471 SER B C 1
ATOM 9126 O O . SER B 1 471 ? 8.094 0.557 -1.891 1 84.19 471 SER B O 1
ATOM 9128 N N . GLU B 1 472 ? 7.73 -1.084 -0.562 1 80 472 GLU B N 1
ATOM 9129 C CA . GLU B 1 472 ? 7.531 -0.198 0.581 1 80 472 GLU B CA 1
ATOM 9130 C C . GLU B 1 472 ? 8.836 0.483 0.986 1 80 472 GLU B C 1
ATOM 9132 O O . GLU B 1 472 ? 8.828 1.637 1.422 1 80 472 GLU B O 1
ATOM 9137 N N . GLU B 1 473 ? 9.906 -0.186 0.842 1 81.94 473 GLU B N 1
ATOM 9138 C CA . GLU B 1 473 ? 11.195 0.337 1.271 1 81.94 473 GLU B CA 1
ATOM 9139 C C . GLU B 1 473 ? 11.773 1.307 0.242 1 81.94 473 GLU B C 1
ATOM 9141 O O . GLU B 1 473 ? 12.672 2.086 0.551 1 81.94 473 GLU B O 1
ATOM 9146 N N . ARG B 1 474 ? 11.188 1.298 -0.873 1 81.12 474 ARG B N 1
ATOM 9147 C CA . ARG B 1 474 ? 11.695 2.129 -1.959 1 81.12 474 ARG B CA 1
ATOM 9148 C C . ARG B 1 474 ? 11.516 3.609 -1.646 1 81.12 474 ARG B C 1
ATOM 9150 O O . ARG B 1 474 ? 12.375 4.43 -1.99 1 81.12 474 ARG B O 1
ATOM 9157 N N . ALA B 1 475 ? 10.531 4.016 -0.943 1 75 475 ALA B N 1
ATOM 9158 C CA . ALA B 1 475 ? 10.273 5.418 -0.633 1 75 475 ALA B CA 1
ATOM 9159 C C . ALA B 1 475 ? 11.367 5.988 0.269 1 75 475 ALA B C 1
ATOM 9161 O O . ALA B 1 475 ? 11.891 7.074 0.011 1 75 475 ALA B O 1
ATOM 9162 N N . SER B 1 476 ? 11.656 5.277 1.293 1 78.19 476 SER B N 1
ATOM 9163 C CA . SER B 1 476 ? 12.719 5.719 2.188 1 78.19 476 SER B CA 1
ATOM 9164 C C . SER B 1 476 ? 14.062 5.754 1.469 1 78.19 476 SER B C 1
ATOM 9166 O O . SER B 1 476 ? 14.898 6.625 1.741 1 78.19 476 SER B O 1
ATOM 9168 N N . PHE B 1 477 ? 14.258 4.855 0.537 1 79.69 477 PHE B N 1
ATOM 9169 C CA . PHE B 1 477 ? 15.492 4.777 -0.237 1 79.69 477 PHE B CA 1
ATOM 9170 C C . PHE B 1 477 ? 15.672 6.027 -1.089 1 79.69 477 PHE B C 1
ATOM 9172 O O . PHE B 1 477 ? 16.766 6.605 -1.125 1 79.69 477 PHE B O 1
ATOM 9179 N N . TYR B 1 478 ? 14.656 6.477 -1.702 1 75.81 478 TYR B N 1
ATOM 9180 C CA . TYR B 1 478 ? 14.742 7.645 -2.568 1 75.81 478 TYR B CA 1
ATOM 9181 C C . TYR B 1 478 ? 15.094 8.891 -1.769 1 75.81 478 TYR B C 1
ATOM 9183 O O . TYR B 1 478 ? 15.906 9.711 -2.211 1 75.81 478 TYR B O 1
ATOM 9191 N N . ARG B 1 479 ? 14.555 9 -0.661 1 74.69 479 ARG B N 1
ATOM 9192 C CA . ARG B 1 479 ? 14.836 10.148 0.196 1 74.69 479 ARG B CA 1
ATOM 9193 C C . ARG B 1 479 ? 16.297 10.148 0.652 1 74.69 479 ARG B C 1
ATOM 9195 O O . ARG B 1 479 ? 16.953 11.18 0.63 1 74.69 479 ARG B O 1
ATOM 9202 N N . GLU B 1 480 ? 16.75 9.031 0.99 1 79.62 480 GLU B N 1
ATOM 9203 C CA . GLU B 1 480 ? 18.109 8.914 1.505 1 79.62 480 GLU B CA 1
ATOM 9204 C C . GLU B 1 480 ? 19.141 9.062 0.386 1 79.62 480 GLU B C 1
ATOM 9206 O O . GLU B 1 480 ? 20.234 9.578 0.609 1 79.62 480 GLU B O 1
ATOM 9211 N N . LEU B 1 481 ? 18.734 8.688 -0.742 1 77.12 481 LEU B N 1
ATOM 9212 C CA . LEU B 1 481 ? 19.625 8.852 -1.887 1 77.12 481 LEU B CA 1
ATOM 9213 C C . LEU B 1 481 ? 19.75 10.328 -2.27 1 77.12 481 LEU B C 1
ATOM 9215 O O . LEU B 1 481 ? 20.812 10.781 -2.678 1 77.12 481 LEU B O 1
ATOM 9219 N N . ALA B 1 482 ? 18.688 10.961 -2.154 1 72.81 482 ALA B N 1
ATOM 9220 C CA . ALA B 1 482 ? 18.703 12.391 -2.471 1 72.81 482 ALA B CA 1
ATOM 9221 C C . ALA B 1 482 ? 19.594 13.156 -1.511 1 72.81 482 ALA B C 1
ATOM 9223 O O . ALA B 1 482 ? 20.203 14.164 -1.891 1 72.81 482 ALA B O 1
ATOM 9224 N N . SER B 1 483 ? 19.703 12.609 -0.313 1 74.62 483 SER B N 1
ATOM 9225 C CA . SER B 1 483 ? 20.562 13.258 0.685 1 74.62 483 SER B CA 1
ATOM 9226 C C . SER B 1 483 ? 21.984 12.711 0.644 1 74.62 483 SER B C 1
ATOM 9228 O O . SER B 1 483 ? 22.797 13.016 1.519 1 74.62 483 SER B O 1
ATOM 9230 N N . GLN B 1 484 ? 22.297 11.82 -0.336 1 74.12 484 GLN B N 1
ATOM 9231 C CA . GLN B 1 484 ? 23.609 11.227 -0.542 1 74.12 484 GLN B CA 1
ATOM 9232 C C . GLN B 1 484 ? 24.109 10.539 0.726 1 74.12 484 GLN B C 1
ATOM 9234 O O . GLN B 1 484 ? 25.266 10.734 1.135 1 74.12 484 GLN B O 1
ATOM 9239 N N . THR B 1 485 ? 23.234 9.883 1.33 1 80 485 THR B N 1
ATOM 9240 C CA . THR B 1 485 ? 23.547 9.203 2.578 1 80 485 THR B CA 1
ATOM 9241 C C . THR B 1 485 ? 24.484 8.023 2.32 1 80 485 THR B C 1
ATOM 9243 O O . THR B 1 485 ? 25.438 7.805 3.066 1 80 485 THR B O 1
ATOM 9246 N N . TYR B 1 486 ? 24.172 7.273 1.31 1 81 486 TYR B N 1
ATOM 9247 C CA . TYR B 1 486 ? 24.984 6.113 0.953 1 81 486 TYR B CA 1
ATOM 9248 C C . TYR B 1 486 ? 24.906 5.832 -0.542 1 81 486 TYR B C 1
ATOM 9250 O O . TYR B 1 486 ? 24.141 6.477 -1.262 1 81 486 TYR B O 1
ATOM 9258 N N . ASN B 1 487 ? 25.812 4.988 -0.856 1 81.94 487 ASN B N 1
ATOM 9259 C CA . ASN B 1 487 ? 25.797 4.516 -2.236 1 81.94 487 ASN B CA 1
ATOM 9260 C C . ASN B 1 487 ? 24.75 3.432 -2.445 1 81.94 487 ASN B C 1
ATOM 9262 O O . ASN B 1 487 ? 24.531 2.59 -1.569 1 81.94 487 ASN B O 1
ATOM 9266 N N . SER B 1 488 ? 24.125 3.529 -3.596 1 84.19 488 SER B N 1
ATOM 9267 C CA . SER B 1 488 ? 23.062 2.588 -3.912 1 84.19 488 SER B CA 1
ATOM 9268 C C . SER B 1 488 ? 23.562 1.149 -3.893 1 84.19 488 SER B C 1
ATOM 9270 O O . SER B 1 488 ? 22.797 0.219 -3.633 1 84.19 488 SER B O 1
ATOM 9272 N N . VAL B 1 489 ? 24.844 0.952 -4.059 1 85.56 489 VAL B N 1
ATOM 9273 C CA . VAL B 1 489 ? 25.406 -0.388 -4.109 1 85.56 489 VAL B CA 1
ATOM 9274 C C . VAL B 1 489 ? 25.328 -1.042 -2.732 1 85.56 489 VAL B C 1
ATOM 9276 O O . VAL B 1 489 ? 25.031 -2.236 -2.623 1 85.56 489 VAL B O 1
ATOM 9279 N N . TRP B 1 490 ? 25.547 -0.28 -1.737 1 86.44 490 TRP B N 1
ATOM 9280 C CA . TRP B 1 490 ? 25.531 -0.85 -0.394 1 86.44 490 TRP B CA 1
ATOM 9281 C C . TRP B 1 490 ? 24.109 -1.124 0.076 1 86.44 490 TRP B C 1
ATOM 9283 O O . TRP B 1 490 ? 23.875 -2.076 0.822 1 86.44 490 TRP B O 1
ATOM 9293 N N . TYR B 1 491 ? 23.219 -0.206 -0.381 1 86.88 491 TYR B N 1
ATOM 9294 C CA . TYR B 1 491 ? 21.812 -0.485 -0.13 1 86.88 491 TYR B CA 1
ATOM 9295 C C . TYR B 1 491 ? 21.391 -1.811 -0.758 1 86.88 491 TYR B C 1
ATOM 9297 O O . TYR B 1 491 ? 20.734 -2.633 -0.113 1 86.88 491 TYR B O 1
ATOM 9305 N N . PHE B 1 492 ? 21.859 -1.969 -1.948 1 87.25 492 PHE B N 1
ATOM 9306 C CA . PHE B 1 492 ? 21.547 -3.174 -2.711 1 87.25 492 PHE B CA 1
ATOM 9307 C C . PHE B 1 492 ? 22.172 -4.402 -2.049 1 87.25 492 PHE B C 1
ATOM 9309 O O . PHE B 1 492 ? 21.5 -5.43 -1.903 1 87.25 492 PHE B O 1
ATOM 9316 N N . LEU B 1 493 ? 23.391 -4.305 -1.64 1 88.38 493 LEU B N 1
ATOM 9317 C CA . LEU B 1 493 ? 24.078 -5.43 -1.023 1 88.38 493 LEU B CA 1
ATOM 9318 C C . LEU B 1 493 ? 23.453 -5.781 0.323 1 88.38 493 LEU B C 1
ATOM 9320 O O . LEU B 1 493 ? 23.344 -6.957 0.674 1 88.38 493 LEU B O 1
ATOM 9324 N N . GLY B 1 494 ? 23.188 -4.777 1.037 1 88.38 494 GLY B N 1
ATOM 9325 C CA . GLY B 1 494 ? 22.516 -5.027 2.307 1 88.38 494 GLY B CA 1
ATOM 9326 C C . GLY B 1 494 ? 21.203 -5.766 2.158 1 88.38 494 GLY B C 1
ATOM 9327 O O . GLY B 1 494 ? 20.938 -6.727 2.885 1 88.38 494 GLY B O 1
ATOM 9328 N N . PHE B 1 495 ? 20.484 -5.301 1.203 1 86.56 495 PHE B N 1
ATOM 9329 C CA . PHE B 1 495 ? 19.203 -5.926 0.926 1 86.56 495 PHE B CA 1
ATOM 9330 C C . PHE B 1 495 ? 19.391 -7.371 0.478 1 86.56 495 PHE B C 1
ATOM 9332 O O . PHE B 1 495 ? 18.578 -8.242 0.802 1 86.56 495 PHE B O 1
ATOM 9339 N N . THR B 1 496 ? 20.438 -7.672 -0.214 1 90.5 496 THR B N 1
ATOM 9340 C CA . THR B 1 496 ? 20.766 -9.008 -0.709 1 90.5 496 THR B CA 1
ATOM 9341 C C . THR B 1 496 ? 21.172 -9.93 0.441 1 90.5 496 THR B C 1
ATOM 9343 O O . THR B 1 496 ? 20.656 -11.039 0.559 1 90.5 496 THR B O 1
ATOM 9346 N N . LEU B 1 497 ? 21.953 -9.445 1.295 1 91.81 497 LEU B N 1
ATOM 9347 C CA . LEU B 1 497 ? 22.516 -10.273 2.355 1 91.81 497 LEU B CA 1
ATOM 9348 C C . LEU B 1 497 ? 21.484 -10.539 3.441 1 91.81 497 LEU B C 1
ATOM 9350 O O . LEU B 1 497 ? 21.5 -11.602 4.07 1 91.81 497 LEU B O 1
ATOM 9354 N N . ALA B 1 498 ? 20.641 -9.641 3.625 1 90.25 498 ALA B N 1
ATOM 9355 C CA . ALA B 1 498 ? 19.641 -9.781 4.688 1 90.25 498 ALA B CA 1
ATOM 9356 C C . ALA B 1 498 ? 18.656 -10.906 4.379 1 90.25 498 ALA B C 1
ATOM 9358 O O . ALA B 1 498 ? 18.094 -11.516 5.289 1 90.25 498 ALA B O 1
ATOM 9359 N N . GLU B 1 499 ? 18.484 -11.266 3.139 1 91.12 499 GLU B N 1
ATOM 9360 C CA . GLU B 1 499 ? 17.531 -12.297 2.707 1 91.12 499 GLU B CA 1
ATOM 9361 C C . GLU B 1 499 ? 18.109 -13.695 2.938 1 91.12 499 GLU B C 1
ATOM 9363 O O . GLU B 1 499 ? 17.359 -14.633 3.209 1 91.12 499 GLU B O 1
ATOM 9368 N N . ILE B 1 500 ? 19.344 -13.867 2.924 1 93.19 500 ILE B N 1
ATOM 9369 C CA . ILE B 1 500 ? 20.016 -15.156 2.795 1 93.19 500 ILE B CA 1
ATOM 9370 C C . ILE B 1 500 ? 19.734 -16 4.035 1 93.19 500 ILE B C 1
ATOM 9372 O O . ILE B 1 500 ? 19.312 -17.156 3.93 1 93.19 500 ILE B O 1
ATOM 9376 N N . PRO B 1 501 ? 19.875 -15.477 5.223 1 91.62 501 PRO B N 1
ATOM 9377 C CA . PRO B 1 501 ? 19.656 -16.328 6.391 1 91.62 501 PRO B CA 1
ATOM 9378 C C . PRO B 1 501 ? 18.219 -16.797 6.508 1 91.62 501 PRO B C 1
ATOM 9380 O O . PRO B 1 501 ? 17.969 -17.953 6.891 1 91.62 501 PRO B O 1
ATOM 9383 N N . TYR B 1 502 ? 17.344 -16.016 6.203 1 90.25 502 TYR B N 1
ATOM 9384 C CA . TYR B 1 502 ? 15.93 -16.391 6.332 1 90.25 502 TYR B CA 1
ATOM 9385 C C . TYR B 1 502 ? 15.531 -17.391 5.262 1 90.25 502 TYR B C 1
ATOM 9387 O O . TYR B 1 502 ? 14.742 -18.312 5.52 1 90.25 502 TYR B O 1
ATOM 9395 N N . VAL B 1 503 ? 16.047 -17.219 4.074 1 93.44 503 VAL B N 1
ATOM 9396 C CA . VAL B 1 503 ? 15.766 -18.156 2.994 1 93.44 503 VAL B CA 1
ATOM 9397 C C . VAL B 1 503 ? 16.406 -19.5 3.295 1 93.44 503 VAL B C 1
ATOM 9399 O O . VAL B 1 503 ? 15.836 -20.547 2.996 1 93.44 503 VAL B O 1
ATOM 9402 N N . LEU B 1 504 ? 17.578 -19.469 3.916 1 94 504 LEU B N 1
ATOM 9403 C CA . LEU B 1 504 ? 18.25 -20.688 4.312 1 94 504 LEU B CA 1
ATOM 9404 C C . LEU B 1 504 ? 17.406 -21.484 5.301 1 94 504 LEU B C 1
ATOM 9406 O O . LEU B 1 504 ? 17.25 -22.703 5.16 1 94 504 LEU B O 1
ATOM 9410 N N . VAL B 1 505 ? 16.797 -20.812 6.141 1 92.62 505 VAL B N 1
ATOM 9411 C CA . VAL B 1 505 ? 16.031 -21.469 7.184 1 92.62 505 VAL B CA 1
ATOM 9412 C C . VAL B 1 505 ? 14.695 -21.969 6.605 1 92.62 505 VAL B C 1
ATOM 9414 O O . VAL B 1 505 ? 14.273 -23.094 6.887 1 92.62 505 VAL B O 1
ATOM 9417 N N . SER B 1 506 ? 14.062 -21.125 5.871 1 92.5 506 SER B N 1
ATOM 9418 C CA . SER B 1 506 ? 12.789 -21.531 5.285 1 92.5 506 SER B CA 1
ATOM 9419 C C . SER B 1 506 ? 12.961 -22.719 4.355 1 92.5 506 SER B C 1
ATOM 9421 O O . SER B 1 506 ? 12.148 -23.641 4.359 1 92.5 506 SER B O 1
ATOM 9423 N N . SER B 1 507 ? 14.016 -22.688 3.559 1 95.19 507 SER B N 1
ATOM 9424 C CA . SER B 1 507 ? 14.289 -23.797 2.65 1 95.19 507 SER B CA 1
ATOM 9425 C C . SER B 1 507 ? 14.633 -25.078 3.42 1 95.19 507 SER B C 1
ATOM 9427 O O . SER B 1 507 ? 14.297 -26.172 2.988 1 95.19 507 SER B O 1
ATOM 9429 N N . LEU B 1 508 ? 15.328 -24.891 4.52 1 94.62 508 LEU B N 1
ATOM 9430 C CA . LEU B 1 508 ? 15.648 -26.031 5.359 1 94.62 508 LEU B CA 1
ATOM 9431 C C . LEU B 1 508 ? 14.383 -26.672 5.93 1 94.62 508 LEU B C 1
ATOM 9433 O O . LEU B 1 508 ? 14.242 -27.891 5.922 1 94.62 508 LEU B O 1
ATOM 9437 N N . LEU B 1 509 ? 13.531 -25.844 6.391 1 91.94 509 LEU B N 1
ATOM 9438 C CA . LEU B 1 509 ? 12.273 -26.328 6.953 1 91.94 509 LEU B CA 1
ATOM 9439 C C . LEU B 1 509 ? 11.477 -27.109 5.918 1 91.94 509 LEU B C 1
ATOM 9441 O O . LEU B 1 509 ? 10.969 -28.203 6.211 1 91.94 509 LEU B O 1
ATOM 9445 N N . PHE B 1 510 ? 11.398 -26.609 4.781 1 95.12 510 PHE B N 1
ATOM 9446 C CA . PHE B 1 510 ? 10.672 -27.297 3.723 1 95.12 510 PHE B CA 1
ATOM 9447 C C . PHE B 1 510 ? 11.32 -28.641 3.398 1 95.12 510 PHE B C 1
ATOM 9449 O O . PHE B 1 510 ? 10.641 -29.656 3.299 1 95.12 510 PHE B O 1
ATOM 9456 N N . THR B 1 511 ? 12.641 -28.672 3.277 1 95.88 511 THR B N 1
ATOM 9457 C CA . THR B 1 511 ? 13.383 -29.859 2.863 1 95.88 511 THR B CA 1
ATOM 9458 C C . THR B 1 511 ? 13.281 -30.953 3.92 1 95.88 511 THR B C 1
ATOM 9460 O O . THR B 1 511 ? 13.031 -32.125 3.594 1 95.88 511 THR B O 1
ATOM 9463 N N . VAL B 1 512 ? 13.383 -30.578 5.145 1 93.06 512 VAL B N 1
ATOM 9464 C CA . VAL B 1 512 ? 13.422 -31.547 6.23 1 93.06 512 VAL B CA 1
ATOM 9465 C C . VAL B 1 512 ? 12.023 -32.125 6.473 1 93.06 512 VAL B C 1
ATOM 9467 O O . VAL B 1 512 ? 11.875 -33.25 6.93 1 93.06 512 VAL B O 1
ATOM 9470 N N . ILE B 1 513 ? 11.047 -31.391 6.023 1 92.25 513 ILE B N 1
ATOM 9471 C CA . ILE B 1 513 ? 9.68 -31.859 6.246 1 92.25 513 ILE B CA 1
ATOM 9472 C C . ILE B 1 513 ? 9.188 -32.625 5.016 1 92.25 513 ILE B C 1
ATOM 9474 O O . ILE B 1 513 ? 8.742 -33.75 5.121 1 92.25 513 ILE B O 1
ATOM 9478 N N . CYS B 1 514 ? 9.383 -32.062 3.879 1 93.69 514 CYS B N 1
ATOM 9479 C CA . CYS B 1 514 ? 8.773 -32.594 2.656 1 93.69 514 CYS B CA 1
ATOM 9480 C C . CYS B 1 514 ? 9.484 -33.844 2.178 1 93.69 514 CYS B C 1
ATOM 9482 O O . CYS B 1 514 ? 8.844 -34.875 1.942 1 93.69 514 CYS B O 1
ATOM 9484 N N . LEU B 1 515 ? 10.82 -33.906 2.102 1 94.31 515 LEU B N 1
ATOM 9485 C CA . LEU B 1 515 ? 11.547 -34.969 1.404 1 94.31 515 LEU B CA 1
ATOM 9486 C C . LEU B 1 515 ? 11.492 -36.281 2.189 1 94.31 515 LEU B C 1
ATOM 9488 O O . LEU B 1 515 ? 11.203 -37.344 1.626 1 94.31 515 LEU B O 1
ATOM 9492 N N . PRO B 1 516 ? 11.672 -36.219 3.57 1 92 516 PRO B N 1
ATOM 9493 C CA . PRO B 1 516 ? 11.547 -37.469 4.293 1 92 516 PRO B CA 1
ATOM 9494 C C . PRO B 1 516 ? 10.133 -38.062 4.254 1 92 516 PRO B C 1
ATOM 9496 O O . PRO B 1 516 ? 9.953 -39.281 4.18 1 92 516 PRO B O 1
ATOM 9499 N N . LEU B 1 517 ? 9.141 -37.219 4.223 1 90.12 517 LEU B N 1
ATOM 9500 C CA . LEU B 1 517 ? 7.758 -37.688 4.133 1 90.12 517 LEU B CA 1
ATOM 9501 C C . LEU B 1 517 ? 7.473 -38.281 2.766 1 90.12 517 LEU B C 1
ATOM 9503 O O . LEU B 1 517 ? 6.703 -39.25 2.654 1 90.12 517 LEU B O 1
ATOM 9507 N N . ALA B 1 518 ? 8.148 -37.781 1.728 1 91.12 518 ALA B N 1
ATOM 9508 C CA . ALA B 1 518 ? 7.945 -38.25 0.361 1 91.12 518 ALA B CA 1
ATOM 9509 C C . ALA B 1 518 ? 8.805 -39.469 0.071 1 91.12 518 ALA B C 1
ATOM 9511 O O . ALA B 1 518 ? 8.805 -40 -1.047 1 91.12 518 ALA B O 1
ATOM 9512 N N . GLY B 1 519 ? 9.609 -39.906 1.052 1 91.19 519 GLY B N 1
ATOM 9513 C CA . GLY B 1 519 ? 10.328 -41.156 0.913 1 91.19 519 GLY B CA 1
ATOM 9514 C C . GLY B 1 519 ? 11.805 -40.969 0.624 1 91.19 519 GLY B C 1
ATOM 9515 O O . GLY B 1 519 ? 12.516 -41.938 0.336 1 91.19 519 GLY B O 1
ATOM 9516 N N . PHE B 1 520 ? 12.289 -39.781 0.646 1 92.38 520 PHE B N 1
ATOM 9517 C CA . PHE B 1 520 ? 13.703 -39.5 0.42 1 92.38 520 PHE B CA 1
ATOM 9518 C C . PHE B 1 520 ? 14.422 -39.219 1.737 1 92.38 520 PHE B C 1
ATOM 9520 O O . PHE B 1 520 ? 14.188 -38.188 2.373 1 92.38 520 PHE B O 1
ATOM 9527 N N . THR B 1 521 ? 15.336 -40.094 2.174 1 89.88 521 THR B N 1
ATOM 9528 C CA . THR B 1 521 ? 15.867 -39.969 3.525 1 89.88 521 THR B CA 1
ATOM 9529 C C . THR B 1 521 ? 17.391 -39.875 3.498 1 89.88 521 THR B C 1
ATOM 9531 O O . THR B 1 521 ? 18.016 -39.656 4.535 1 89.88 521 THR B O 1
ATOM 9534 N N . ASP B 1 522 ? 18.047 -39.938 2.35 1 90.44 522 ASP B N 1
ATOM 9535 C CA . ASP B 1 522 ? 19.5 -39.812 2.289 1 90.44 522 ASP B CA 1
ATOM 9536 C C . ASP B 1 522 ? 19.953 -38.406 2.732 1 90.44 522 ASP B C 1
ATOM 9538 O O . ASP B 1 522 ? 19.531 -37.406 2.156 1 90.44 522 ASP B O 1
ATOM 9542 N N . ILE B 1 523 ? 20.781 -38.344 3.736 1 91.56 523 ILE B N 1
ATOM 9543 C CA . ILE B 1 523 ? 21.188 -37.094 4.367 1 91.56 523 ILE B CA 1
ATOM 9544 C C . ILE B 1 523 ? 21.984 -36.219 3.377 1 91.56 523 ILE B C 1
ATOM 9546 O O . ILE B 1 523 ? 21.859 -35 3.361 1 91.56 523 ILE B O 1
ATOM 9550 N N . GLY B 1 524 ? 22.906 -36.844 2.621 1 91.75 524 GLY B N 1
ATOM 9551 C CA . GLY B 1 524 ? 23.656 -36.094 1.616 1 91.75 524 GLY B CA 1
ATOM 9552 C C . GLY B 1 524 ? 22.781 -35.469 0.563 1 91.75 524 GLY B C 1
ATOM 9553 O O . GLY B 1 524 ? 22.984 -34.312 0.195 1 91.75 524 GLY B O 1
ATOM 9554 N N . ASP B 1 525 ? 21.812 -36.25 0.064 1 93.12 525 ASP B N 1
ATOM 9555 C CA . ASP B 1 525 ? 20.875 -35.719 -0.923 1 93.12 525 ASP B CA 1
ATOM 9556 C C . ASP B 1 525 ? 20.016 -34.625 -0.327 1 93.12 525 ASP B C 1
ATOM 9558 O O . ASP B 1 525 ? 19.719 -33.625 -1.004 1 93.12 525 ASP B O 1
ATOM 9562 N N . LEU B 1 526 ? 19.672 -34.812 0.958 1 94.94 526 LEU B N 1
ATOM 9563 C CA . LEU B 1 526 ? 18.875 -33.812 1.621 1 94.94 526 LEU B CA 1
ATOM 9564 C C . LEU B 1 526 ? 19.641 -32.5 1.742 1 94.94 526 LEU B C 1
ATOM 9566 O O . LEU B 1 526 ? 19.094 -31.422 1.5 1 94.94 526 LEU B O 1
ATOM 9570 N N . ALA B 1 527 ? 20.859 -32.562 2.102 1 95.5 527 ALA B N 1
ATOM 9571 C CA . ALA B 1 527 ? 21.703 -31.375 2.25 1 95.5 527 ALA B CA 1
ATOM 9572 C C . ALA B 1 527 ? 21.891 -30.656 0.912 1 95.5 527 ALA B C 1
ATOM 9574 O O . ALA B 1 527 ? 21.797 -29.438 0.834 1 95.5 527 ALA B O 1
ATOM 9575 N N . PHE B 1 528 ? 22.188 -31.453 -0.092 1 95.19 528 PHE B N 1
ATOM 9576 C CA . PHE B 1 528 ? 22.391 -30.859 -1.411 1 95.19 528 PHE B CA 1
ATOM 9577 C C . PHE B 1 528 ? 21.094 -30.281 -1.953 1 95.19 528 PHE B C 1
ATOM 9579 O O . PHE B 1 528 ? 21.109 -29.234 -2.615 1 95.19 528 PHE B O 1
ATOM 9586 N N . TYR B 1 529 ? 19.969 -30.984 -1.721 1 97 529 TYR B N 1
ATOM 9587 C CA . TYR B 1 529 ? 18.656 -30.453 -2.098 1 97 529 TYR B CA 1
ATOM 9588 C C . TYR B 1 529 ? 18.375 -29.141 -1.396 1 97 529 TYR B C 1
ATOM 9590 O O . TYR B 1 529 ? 17.906 -28.188 -2.018 1 97 529 TYR B O 1
ATOM 9598 N N . TRP B 1 530 ? 18.734 -29.062 -0.145 1 96.69 530 TRP B N 1
ATOM 9599 C CA . TRP B 1 530 ? 18.516 -27.875 0.682 1 96.69 530 TRP B CA 1
ATOM 9600 C C . TRP B 1 530 ? 19.281 -26.672 0.131 1 96.69 530 TRP B C 1
ATOM 9602 O O . TRP B 1 530 ? 18.719 -25.594 -0.036 1 96.69 530 TRP B O 1
ATOM 9612 N N . ILE B 1 531 ? 20.5 -26.844 -0.172 1 96.19 531 ILE B N 1
ATOM 9613 C CA . ILE B 1 531 ? 21.344 -25.766 -0.662 1 96.19 531 ILE B CA 1
ATOM 9614 C C . ILE B 1 531 ? 20.828 -25.266 -2.008 1 96.19 531 ILE B C 1
ATOM 9616 O O . ILE B 1 531 ? 20.766 -24.062 -2.25 1 96.19 531 ILE B O 1
ATOM 9620 N N . ASN B 1 532 ? 20.422 -26.188 -2.846 1 96.25 532 ASN B N 1
ATOM 9621 C CA . ASN B 1 532 ? 19.969 -25.781 -4.172 1 96.25 532 ASN B CA 1
ATOM 9622 C C . ASN B 1 532 ? 18.562 -25.188 -4.129 1 96.25 532 ASN B C 1
ATOM 9624 O O . ASN B 1 532 ? 18.219 -24.312 -4.938 1 96.25 532 ASN B O 1
ATOM 9628 N N . LEU B 1 533 ? 17.781 -25.75 -3.182 1 97.44 533 LEU B N 1
ATOM 9629 C CA . LEU B 1 533 ? 16.484 -25.094 -2.986 1 97.44 533 LEU B CA 1
ATOM 9630 C C . LEU B 1 533 ? 16.672 -23.656 -2.523 1 97.44 533 LEU B C 1
ATOM 9632 O O . LEU B 1 533 ? 15.906 -22.766 -2.928 1 97.44 533 LEU B O 1
ATOM 9636 N N . THR B 1 534 ? 17.641 -23.453 -1.678 1 96.44 534 THR B N 1
ATOM 9637 C CA . THR B 1 534 ? 17.953 -22.094 -1.219 1 96.44 534 THR B CA 1
ATOM 9638 C C . THR B 1 534 ? 18.328 -21.203 -2.395 1 96.44 534 THR B C 1
ATOM 9640 O O . THR B 1 534 ? 17.875 -20.062 -2.484 1 96.44 534 THR B O 1
ATOM 9643 N N . LEU B 1 535 ? 19.109 -21.766 -3.264 1 95.88 535 LEU B N 1
ATOM 9644 C CA . LEU B 1 535 ? 19.516 -21 -4.434 1 95.88 535 LEU B CA 1
ATOM 9645 C C . LEU B 1 535 ? 18.312 -20.672 -5.316 1 95.88 535 LEU B C 1
ATOM 9647 O O . LEU B 1 535 ? 18.203 -19.562 -5.84 1 95.88 535 LEU B O 1
ATOM 9651 N N . HIS B 1 536 ? 17.469 -21.625 -5.449 1 96.12 536 HIS B N 1
ATOM 9652 C CA . HIS B 1 536 ? 16.266 -21.422 -6.254 1 96.12 536 HIS B CA 1
ATOM 9653 C C . HIS B 1 536 ? 15.367 -20.344 -5.652 1 96.12 536 HIS B C 1
ATOM 9655 O O . HIS B 1 536 ? 14.898 -19.453 -6.367 1 96.12 536 HIS B O 1
ATOM 9661 N N . VAL B 1 537 ? 15.172 -20.438 -4.379 1 95.12 537 VAL B N 1
ATOM 9662 C CA . VAL B 1 537 ? 14.305 -19.484 -3.689 1 95.12 537 VAL B CA 1
ATOM 9663 C C . VAL B 1 537 ? 14.922 -18.094 -3.754 1 95.12 537 VAL B C 1
ATOM 9665 O O . VAL B 1 537 ? 14.211 -17.109 -3.986 1 95.12 537 VAL B O 1
ATOM 9668 N N . LEU B 1 538 ? 16.188 -18.016 -3.582 1 95.12 538 LEU B N 1
ATOM 9669 C CA . LEU B 1 538 ? 16.859 -16.734 -3.68 1 95.12 538 LEU B CA 1
ATOM 9670 C C . LEU B 1 538 ? 16.719 -16.141 -5.078 1 95.12 538 LEU B C 1
ATOM 9672 O O . LEU B 1 538 ? 16.516 -14.938 -5.227 1 95.12 538 LEU B O 1
ATOM 9676 N N . CYS B 1 539 ? 16.859 -17 -6.035 1 95.44 539 CYS B N 1
ATOM 9677 C CA . CYS B 1 539 ? 16.688 -16.531 -7.41 1 95.44 539 CYS B CA 1
ATOM 9678 C C . CYS B 1 539 ? 15.32 -15.906 -7.621 1 95.44 539 CYS B C 1
ATOM 9680 O O . CYS B 1 539 ? 15.211 -14.844 -8.234 1 95.44 539 CYS B O 1
ATOM 9682 N N . GLN B 1 540 ? 14.359 -16.516 -7.082 1 94.31 540 GLN B N 1
ATOM 9683 C CA . GLN B 1 540 ? 13 -16.016 -7.238 1 94.31 540 GLN B CA 1
ATOM 9684 C C . GLN B 1 540 ? 12.773 -14.75 -6.422 1 94.31 540 GLN B C 1
ATOM 9686 O O . GLN B 1 540 ? 12.094 -13.828 -6.871 1 94.31 540 GLN B O 1
ATOM 9691 N N . VAL B 1 541 ? 13.289 -14.695 -5.246 1 93.5 541 VAL B N 1
ATOM 9692 C CA . VAL B 1 541 ? 13.18 -13.516 -4.395 1 93.5 541 VAL B CA 1
ATOM 9693 C C . VAL B 1 541 ? 13.836 -12.32 -5.074 1 93.5 541 VAL B C 1
ATOM 9695 O O . VAL B 1 541 ? 13.273 -11.227 -5.102 1 93.5 541 VAL B O 1
ATOM 9698 N N . TYR B 1 542 ? 14.984 -12.578 -5.602 1 94.88 542 TYR B N 1
ATOM 9699 C CA . TYR B 1 542 ? 15.734 -11.492 -6.223 1 94.88 542 TYR B CA 1
ATOM 9700 C C . TYR B 1 542 ? 15.062 -11.039 -7.516 1 94.88 542 TYR B C 1
ATOM 9702 O O . TYR B 1 542 ? 15.18 -9.875 -7.906 1 94.88 542 TYR B O 1
ATOM 9710 N N . LEU B 1 543 ? 14.398 -11.969 -8.164 1 94.25 543 LEU B N 1
ATOM 9711 C CA . LEU B 1 543 ? 13.578 -11.562 -9.297 1 94.25 543 LEU B CA 1
ATOM 9712 C C . LEU B 1 543 ? 12.445 -10.648 -8.852 1 94.25 543 LEU B C 1
ATOM 9714 O O . LEU B 1 543 ? 12.133 -9.664 -9.523 1 94.25 543 LEU B O 1
ATOM 9718 N N . GLY B 1 544 ? 11.797 -10.969 -7.789 1 91.81 544 GLY B N 1
ATOM 9719 C CA . GLY B 1 544 ? 10.773 -10.102 -7.23 1 91.81 544 GLY B CA 1
ATOM 9720 C C . GLY B 1 544 ? 11.281 -8.719 -6.879 1 91.81 544 GLY B C 1
ATOM 9721 O O . GLY B 1 544 ? 10.609 -7.719 -7.145 1 91.81 544 GLY B O 1
ATOM 9722 N N . GLN B 1 545 ? 12.461 -8.719 -6.305 1 91.81 545 GLN B N 1
ATOM 9723 C CA . GLN B 1 545 ? 13.055 -7.434 -5.953 1 91.81 545 GLN B CA 1
ATOM 9724 C C . GLN B 1 545 ? 13.359 -6.609 -7.199 1 91.81 545 GLN B C 1
ATOM 9726 O O . GLN B 1 545 ? 13.164 -5.395 -7.211 1 91.81 545 GLN B O 1
ATOM 9731 N N . LEU B 1 546 ? 13.859 -7.297 -8.203 1 93 546 LEU B N 1
ATOM 9732 C CA . LEU B 1 546 ? 14.156 -6.613 -9.461 1 93 546 LEU B CA 1
ATOM 9733 C C . LEU B 1 546 ? 12.898 -5.973 -10.031 1 93 546 LEU B C 1
ATOM 9735 O O . LEU B 1 546 ? 12.914 -4.812 -10.445 1 93 546 LEU B O 1
ATOM 9739 N N . LEU B 1 547 ? 11.828 -6.719 -10.023 1 90.88 547 LEU B N 1
ATOM 9740 C CA . LEU B 1 547 ? 10.57 -6.219 -10.578 1 90.88 547 LEU B CA 1
ATOM 9741 C C . LEU B 1 547 ? 10.047 -5.047 -9.75 1 90.88 547 LEU B C 1
ATOM 9743 O O . LEU B 1 547 ? 9.469 -4.105 -10.297 1 90.88 547 LEU B O 1
ATOM 9747 N N . SER B 1 548 ? 10.234 -5.09 -8.477 1 89.38 548 SER B N 1
ATOM 9748 C CA . SER B 1 548 ? 9.797 -4.012 -7.598 1 89.38 548 SER B CA 1
ATOM 9749 C C . SER B 1 548 ? 10.578 -2.729 -7.867 1 89.38 548 SER B C 1
ATOM 9751 O O . SER B 1 548 ? 10.023 -1.631 -7.805 1 89.38 548 SER B O 1
ATOM 9753 N N . PHE B 1 549 ? 11.867 -2.885 -8.195 1 87.75 549 PHE B N 1
ATOM 9754 C CA . PHE B 1 549 ? 12.703 -1.721 -8.477 1 87.75 549 PHE B CA 1
ATOM 9755 C C . PHE B 1 549 ? 12.398 -1.168 -9.867 1 87.75 549 PHE B C 1
ATOM 9757 O O . PHE B 1 549 ? 12.445 0.045 -10.078 1 87.75 549 PHE B O 1
ATOM 9764 N N . ALA B 1 550 ? 12.008 -2.025 -10.75 1 87.88 550 ALA B N 1
ATOM 9765 C CA . ALA B 1 550 ? 11.883 -1.643 -12.156 1 87.88 550 ALA B CA 1
ATOM 9766 C C . ALA B 1 550 ? 10.492 -1.095 -12.445 1 87.88 550 ALA B C 1
ATOM 9768 O O . ALA B 1 550 ? 10.312 -0.273 -13.352 1 87.88 550 ALA B O 1
ATOM 9769 N N . MET B 1 551 ? 9.508 -1.573 -11.727 1 84.25 551 MET B N 1
ATOM 9770 C CA . MET B 1 551 ? 8.133 -1.203 -12.047 1 84.25 551 MET B CA 1
ATOM 9771 C C . MET B 1 551 ? 7.672 -0.034 -11.18 1 84.25 551 MET B C 1
ATOM 9773 O O . MET B 1 551 ? 8.172 0.161 -10.078 1 84.25 551 MET B O 1
ATOM 9777 N N . PRO B 1 552 ? 6.688 0.735 -11.586 1 79.75 552 PRO B N 1
ATOM 9778 C CA . PRO B 1 552 ? 6.281 1.962 -10.891 1 79.75 552 PRO B CA 1
ATOM 9779 C C . PRO B 1 552 ? 5.406 1.689 -9.672 1 79.75 552 PRO B C 1
ATOM 9781 O O . PRO B 1 552 ? 5.379 2.494 -8.734 1 79.75 552 PRO B O 1
ATOM 9784 N N . SER B 1 553 ? 4.656 0.548 -9.781 1 77.75 553 SER B N 1
ATOM 9785 C CA . SER B 1 553 ? 3.738 0.266 -8.688 1 77.75 553 SER B CA 1
ATOM 9786 C C . SER B 1 553 ? 3.781 -1.208 -8.297 1 77.75 553 SER B C 1
ATOM 9788 O O . SER B 1 553 ? 4.289 -2.041 -9.047 1 77.75 553 SER B O 1
ATOM 9790 N N . VAL B 1 554 ? 3.277 -1.492 -7.094 1 80.44 554 VAL B N 1
ATOM 9791 C CA . VAL B 1 554 ? 3.256 -2.854 -6.566 1 80.44 554 VAL B CA 1
ATOM 9792 C C . VAL B 1 554 ? 2.328 -3.721 -7.414 1 80.44 554 VAL B C 1
ATOM 9794 O O . VAL B 1 554 ? 2.615 -4.898 -7.652 1 80.44 554 VAL B O 1
ATOM 9797 N N . GLU B 1 555 ? 1.208 -3.186 -7.988 1 73.94 555 GLU B N 1
ATOM 9798 C CA . GLU B 1 555 ? 0.234 -3.928 -8.781 1 73.94 555 GLU B CA 1
ATOM 9799 C C . GLU B 1 555 ? 0.843 -4.406 -10.094 1 73.94 555 GLU B C 1
ATOM 9801 O O . GLU B 1 555 ? 0.667 -5.562 -10.484 1 73.94 555 GLU B O 1
ATOM 9806 N N . VAL B 1 556 ? 1.565 -3.486 -10.68 1 77.56 556 VAL B N 1
ATOM 9807 C CA . VAL B 1 556 ? 2.184 -3.826 -11.953 1 77.56 556 VAL B CA 1
ATOM 9808 C C . VAL B 1 556 ? 3.301 -4.844 -11.734 1 77.56 556 VAL B C 1
ATOM 9810 O O . VAL B 1 556 ? 3.475 -5.766 -12.539 1 77.56 556 VAL B O 1
ATOM 9813 N N . ALA B 1 557 ? 4.039 -4.641 -10.656 1 84.19 557 ALA B N 1
ATOM 9814 C CA . ALA B 1 557 ? 5.117 -5.578 -10.352 1 84.19 557 ALA B CA 1
ATOM 9815 C C . ALA B 1 557 ? 4.574 -6.98 -10.094 1 84.19 557 ALA B C 1
ATOM 9817 O O . ALA B 1 557 ? 5.148 -7.969 -10.555 1 84.19 557 ALA B O 1
ATOM 9818 N N . ALA B 1 558 ? 3.475 -7.102 -9.414 1 79.19 558 ALA B N 1
ATOM 9819 C CA . ALA B 1 558 ? 2.861 -8.391 -9.102 1 79.19 558 ALA B CA 1
ATOM 9820 C C . ALA B 1 558 ? 2.371 -9.078 -10.367 1 79.19 558 ALA B C 1
ATOM 9822 O O . ALA B 1 558 ? 2.568 -10.281 -10.547 1 79.19 558 ALA B O 1
ATOM 9823 N N . LEU B 1 559 ? 1.831 -8.352 -11.273 1 75.19 559 LEU B N 1
ATOM 9824 C CA . LEU B 1 559 ? 1.312 -8.906 -12.516 1 75.19 559 LEU B CA 1
ATOM 9825 C C . LEU B 1 559 ? 2.449 -9.375 -13.422 1 75.19 559 LEU B C 1
ATOM 9827 O O . LEU B 1 559 ? 2.357 -10.43 -14.047 1 75.19 559 LEU B O 1
ATOM 9831 N N . MET B 1 560 ? 3.422 -8.508 -13.453 1 81.38 560 MET B N 1
ATOM 9832 C CA . MET B 1 560 ? 4.59 -8.898 -14.234 1 81.38 560 MET B CA 1
ATOM 9833 C C . MET B 1 560 ? 5.242 -10.148 -13.648 1 81.38 560 MET B C 1
ATOM 9835 O O . MET B 1 560 ? 5.789 -10.969 -14.383 1 81.38 560 MET B O 1
ATOM 9839 N N . GLY B 1 561 ? 5.215 -10.188 -12.32 1 85.12 561 GLY B N 1
ATOM 9840 C CA . GLY B 1 561 ? 5.738 -11.383 -11.672 1 85.12 561 GLY B CA 1
ATOM 9841 C C . GLY B 1 561 ? 5 -12.648 -12.07 1 85.12 561 GLY B C 1
ATOM 9842 O O . GLY B 1 561 ? 5.621 -13.68 -12.344 1 85.12 561 GLY B O 1
ATOM 9843 N N . VAL B 1 562 ? 3.729 -12.562 -12.156 1 77.69 562 VAL B N 1
ATOM 9844 C CA . VAL B 1 562 ? 2.918 -13.711 -12.539 1 77.69 562 VAL B CA 1
ATOM 9845 C C . VAL B 1 562 ? 3.203 -14.086 -13.992 1 77.69 562 VAL B C 1
ATOM 9847 O O . VAL B 1 562 ? 3.301 -15.266 -14.328 1 77.69 562 VAL B O 1
ATOM 9850 N N . LEU B 1 563 ? 3.334 -13.07 -14.797 1 78.88 563 LEU B N 1
ATOM 9851 C CA . LEU B 1 563 ? 3.645 -13.32 -16.203 1 78.88 563 LEU B CA 1
ATOM 9852 C C . LEU B 1 563 ? 4.992 -14.016 -16.344 1 78.88 563 LEU B C 1
ATOM 9854 O O . LEU B 1 563 ? 5.105 -15.008 -17.078 1 78.88 563 LEU B O 1
ATOM 9858 N N . CYS B 1 564 ? 5.973 -13.492 -15.695 1 84.88 564 CYS B N 1
ATOM 9859 C CA . CYS B 1 564 ? 7.301 -14.094 -15.75 1 84.88 564 CYS B CA 1
ATOM 9860 C C . CYS B 1 564 ? 7.266 -15.539 -15.266 1 84.88 564 CYS B C 1
ATOM 9862 O O . CYS B 1 564 ? 7.836 -16.422 -15.898 1 84.88 564 CYS B O 1
ATOM 9864 N N . ASN B 1 565 ? 6.582 -15.766 -14.219 1 85.5 565 ASN B N 1
ATOM 9865 C CA . ASN B 1 565 ? 6.523 -17.109 -13.664 1 85.5 565 ASN B CA 1
ATOM 9866 C C . ASN B 1 565 ? 5.742 -18.062 -14.578 1 85.5 565 ASN B C 1
ATOM 9868 O O . ASN B 1 565 ? 6.051 -19.25 -14.656 1 85.5 565 ASN B O 1
ATOM 9872 N N . SER B 1 566 ? 4.723 -17.5 -15.203 1 81.19 566 SER B N 1
ATOM 9873 C CA . SER B 1 566 ? 3.986 -18.344 -16.156 1 81.19 566 SER B CA 1
ATOM 9874 C C . SER B 1 566 ? 4.883 -18.812 -17.297 1 81.19 566 SER B C 1
ATOM 9876 O O . SER B 1 566 ? 4.82 -19.969 -17.703 1 81.19 566 SER B O 1
ATOM 9878 N N . ILE B 1 567 ? 5.68 -17.938 -17.734 1 82 567 ILE B N 1
ATOM 9879 C CA . ILE B 1 567 ? 6.621 -18.281 -18.797 1 82 567 ILE B CA 1
ATOM 9880 C C . ILE B 1 567 ? 7.645 -19.297 -18.266 1 82 567 ILE B C 1
ATOM 9882 O O . ILE B 1 567 ? 7.926 -20.297 -18.922 1 82 567 ILE B O 1
ATOM 9886 N N . PHE B 1 568 ? 8.125 -19.094 -17.078 1 87.25 568 PHE B N 1
ATOM 9887 C CA . PHE B 1 568 ? 9.141 -19.953 -16.5 1 87.25 568 PHE B CA 1
ATOM 9888 C C . PHE B 1 568 ? 8.586 -21.359 -16.25 1 87.25 568 PHE B C 1
ATOM 9890 O O . PHE B 1 568 ? 9.273 -22.359 -16.484 1 87.25 568 PHE B O 1
ATOM 9897 N N . VAL B 1 569 ? 7.387 -21.406 -15.82 1 83.81 569 VAL B N 1
ATOM 9898 C CA . VAL B 1 569 ? 6.781 -22.703 -15.516 1 83.81 569 VAL B CA 1
ATOM 9899 C C . VAL B 1 569 ? 6.535 -23.469 -16.812 1 83.81 569 VAL B C 1
ATOM 9901 O O . VAL B 1 569 ? 6.727 -24.688 -16.859 1 83.81 569 VAL B O 1
ATOM 9904 N N . LEU B 1 570 ? 6.207 -22.75 -17.828 1 80 570 LEU B N 1
ATOM 9905 C CA . LEU B 1 570 ? 5.941 -23.375 -19.109 1 80 570 LEU B CA 1
ATOM 9906 C C . LEU B 1 570 ? 7.227 -23.938 -19.719 1 80 570 LEU B C 1
ATOM 9908 O O . LEU B 1 570 ? 7.203 -25 -20.359 1 80 570 LEU B O 1
ATOM 9912 N N . PHE B 1 571 ? 8.266 -23.281 -19.469 1 85.75 571 PHE B N 1
ATOM 9913 C CA . PHE B 1 571 ? 9.5 -23.703 -20.125 1 85.75 571 PHE B CA 1
ATOM 9914 C C . PHE B 1 571 ? 10.453 -24.344 -19.125 1 85.75 571 PHE B C 1
ATOM 9916 O O . PHE B 1 571 ? 11.672 -24.344 -19.344 1 85.75 571 PHE B O 1
ATOM 9923 N N . MET B 1 572 ? 9.844 -24.797 -18.062 1 89.38 572 MET B N 1
ATOM 9924 C CA . MET B 1 572 ? 10.633 -25.5 -17.062 1 89.38 572 MET B CA 1
ATOM 9925 C C . MET B 1 572 ? 11.008 -26.891 -17.547 1 89.38 572 MET B C 1
ATOM 9927 O O . MET B 1 572 ? 11.961 -27.5 -17.047 1 89.38 572 MET B O 1
ATOM 9931 N N . GLY B 1 573 ? 10.305 -27.453 -18.562 1 87.19 573 GLY B N 1
ATOM 9932 C CA . GLY B 1 573 ? 10.688 -28.688 -19.219 1 87.19 573 GLY B CA 1
ATOM 9933 C C . GLY B 1 573 ? 9.922 -29.891 -18.703 1 87.19 573 GLY B C 1
ATOM 9934 O O . GLY B 1 573 ? 10.281 -31.031 -18.984 1 87.19 573 GLY B O 1
ATOM 9935 N N . PHE B 1 574 ? 8.945 -29.75 -17.828 1 87 574 PHE B N 1
ATOM 9936 C CA . PHE B 1 574 ? 8.141 -30.859 -17.344 1 87 574 PHE B CA 1
ATOM 9937 C C . PHE B 1 574 ? 6.891 -31.031 -18.188 1 87 574 PHE B C 1
ATOM 9939 O O . PHE B 1 574 ? 6.582 -32.156 -18.609 1 87 574 PHE B O 1
ATOM 9946 N N . ASN B 1 575 ? 6.113 -30.016 -18.359 1 78.25 575 ASN B N 1
ATOM 9947 C CA . ASN B 1 575 ? 4.918 -30.047 -19.188 1 78.25 575 ASN B CA 1
ATOM 9948 C C . ASN B 1 575 ? 4.801 -28.781 -20.031 1 78.25 575 ASN B C 1
ATOM 9950 O O . ASN B 1 575 ? 4.301 -27.766 -19.562 1 78.25 575 ASN B O 1
ATOM 9954 N N . PRO B 1 576 ? 5.219 -28.875 -21.359 1 77.75 576 PRO B N 1
ATOM 9955 C CA . PRO B 1 576 ? 5.703 -30.047 -22.109 1 77.75 576 PRO B CA 1
ATOM 9956 C C . PRO B 1 576 ? 7.117 -30.453 -21.703 1 77.75 576 PRO B C 1
ATOM 9958 O O . PRO B 1 576 ? 7.895 -29.641 -21.219 1 77.75 576 PRO B O 1
ATOM 9961 N N . PRO B 1 577 ? 7.324 -31.719 -21.844 1 85.25 577 PRO B N 1
ATOM 9962 C CA . PRO B 1 577 ? 8.68 -32.156 -21.531 1 85.25 577 PRO B CA 1
ATOM 9963 C C . PRO B 1 577 ? 9.734 -31.516 -22.422 1 85.25 577 PRO B C 1
ATOM 9965 O O . PRO B 1 577 ? 9.43 -31.062 -23.531 1 85.25 577 PRO B O 1
ATOM 9968 N N . ALA B 1 578 ? 10.938 -31.438 -21.984 1 86.62 578 ALA B N 1
ATOM 9969 C CA . ALA B 1 578 ? 12.031 -30.734 -22.641 1 86.62 578 ALA B CA 1
ATOM 9970 C C . ALA B 1 578 ? 12.227 -31.234 -24.062 1 86.62 578 ALA B C 1
ATOM 9972 O O . ALA B 1 578 ? 12.539 -30.453 -24.969 1 86.62 578 ALA B O 1
ATOM 9973 N N . SER B 1 579 ? 11.93 -32.469 -24.328 1 82.25 579 SER B N 1
ATOM 9974 C CA . SER B 1 579 ? 12.18 -33.094 -25.625 1 82.25 579 SER B CA 1
ATOM 9975 C C . SER B 1 579 ? 11.141 -32.625 -26.656 1 82.25 579 SER B C 1
ATOM 9977 O O . SER B 1 579 ? 11.391 -32.656 -27.859 1 82.25 579 SER B O 1
ATOM 9979 N N . THR B 1 580 ? 10.016 -32.156 -26.188 1 76.25 580 THR B N 1
ATOM 9980 C CA . THR B 1 580 ? 8.922 -31.828 -27.094 1 76.25 580 THR B CA 1
ATOM 9981 C C . THR B 1 580 ? 8.852 -30.328 -27.328 1 76.25 580 THR B C 1
ATOM 9983 O O . THR B 1 580 ? 8.016 -29.859 -28.109 1 76.25 580 THR B O 1
ATOM 9986 N N . ILE B 1 581 ? 9.719 -29.609 -26.734 1 78.81 581 ILE B N 1
ATOM 9987 C CA . ILE B 1 581 ? 9.727 -28.172 -26.938 1 78.81 581 ILE B CA 1
ATOM 9988 C C . ILE B 1 581 ? 10.281 -27.844 -28.328 1 78.81 581 ILE B C 1
ATOM 9990 O O . ILE B 1 581 ? 11.383 -28.297 -28.672 1 78.81 581 ILE B O 1
ATOM 9994 N N . PRO B 1 582 ? 9.453 -27.078 -29.078 1 74 582 PRO B N 1
ATOM 9995 C CA . PRO B 1 582 ? 9.883 -26.781 -30.453 1 74 582 PRO B CA 1
ATOM 9996 C C . PRO B 1 582 ? 11.203 -26 -30.484 1 74 582 PRO B C 1
ATOM 9998 O O . PRO B 1 582 ? 11.492 -25.219 -29.578 1 74 582 PRO B O 1
ATOM 10001 N N . HIS B 1 583 ? 11.945 -26.125 -31.516 1 76.88 583 HIS B N 1
ATOM 10002 C CA . HIS B 1 583 ? 13.281 -25.562 -31.656 1 76.88 583 HIS B CA 1
ATOM 10003 C C . HIS B 1 583 ? 13.242 -24.031 -31.656 1 76.88 583 HIS B C 1
ATOM 10005 O O . HIS B 1 583 ? 14.188 -23.391 -31.219 1 76.88 583 HIS B O 1
ATOM 10011 N N . GLY B 1 584 ? 12.211 -23.375 -32.125 1 74 584 GLY B N 1
ATOM 10012 C CA . GLY B 1 584 ? 12.109 -21.938 -32.188 1 74 584 GLY B CA 1
ATOM 10013 C C . GLY B 1 584 ? 12.07 -21.281 -30.797 1 74 584 GLY B C 1
ATOM 10014 O O . GLY B 1 584 ? 12.484 -20.141 -30.641 1 74 584 GLY B O 1
ATOM 10015 N N . TYR B 1 585 ? 11.656 -22.109 -29.781 1 78.81 585 TYR B N 1
ATOM 10016 C CA . TYR B 1 585 ? 11.5 -21.531 -28.453 1 78.81 585 TYR B CA 1
ATOM 10017 C C . TYR B 1 585 ? 12.531 -22.109 -27.484 1 78.81 585 TYR B C 1
ATOM 10019 O O . TYR B 1 585 ? 12.43 -21.906 -26.266 1 78.81 585 TYR B O 1
ATOM 10027 N N . LYS B 1 586 ? 13.492 -22.734 -27.969 1 80.56 586 LYS B N 1
ATOM 10028 C CA . LYS B 1 586 ? 14.516 -23.359 -27.141 1 80.56 586 LYS B CA 1
ATOM 10029 C C . LYS B 1 586 ? 15.328 -22.297 -26.391 1 80.56 586 LYS B C 1
ATOM 10031 O O . LYS B 1 586 ? 15.797 -22.547 -25.281 1 80.56 586 LYS B O 1
ATOM 10036 N N . TRP B 1 587 ? 15.367 -21.109 -26.984 1 82.38 587 TRP B N 1
ATOM 10037 C CA . TRP B 1 587 ? 16.094 -20.062 -26.297 1 82.38 587 TRP B CA 1
ATOM 10038 C C . TRP B 1 587 ? 15.398 -19.656 -25.016 1 82.38 587 TRP B C 1
ATOM 10040 O O . TRP B 1 587 ? 16.062 -19.328 -24.016 1 82.38 587 TRP B O 1
ATOM 10050 N N . LEU B 1 588 ? 14.141 -19.703 -24.984 1 81.81 588 LEU B N 1
ATOM 10051 C CA . LEU B 1 588 ? 13.391 -19.391 -23.766 1 81.81 588 LEU B CA 1
ATOM 10052 C C . LEU B 1 588 ? 13.578 -20.484 -22.719 1 81.81 588 LEU B C 1
ATOM 10054 O O . LEU B 1 588 ? 13.617 -20.188 -21.516 1 81.81 588 LEU B O 1
ATOM 10058 N N . PHE B 1 589 ? 13.664 -21.672 -23.25 1 85.5 589 PHE B N 1
ATOM 10059 C CA . PHE B 1 589 ? 13.953 -22.812 -22.391 1 85.5 589 PHE B CA 1
ATOM 10060 C C . PHE B 1 589 ? 15.32 -22.656 -21.719 1 85.5 589 PHE B C 1
ATOM 10062 O O . PHE B 1 589 ? 15.477 -22.938 -20.531 1 85.5 589 PHE B O 1
ATOM 10069 N N . ASP B 1 590 ? 16.219 -22.031 -22.422 1 85.25 590 ASP B N 1
ATOM 10070 C CA . ASP B 1 590 ? 17.594 -21.938 -21.938 1 85.25 590 ASP B CA 1
ATOM 10071 C C . ASP B 1 590 ? 17.734 -20.797 -20.938 1 85.25 590 ASP B C 1
ATOM 10073 O O . ASP B 1 590 ? 18.547 -20.859 -20.016 1 85.25 590 ASP B O 1
ATOM 10077 N N . ILE B 1 591 ? 16.859 -19.875 -21 1 86 591 ILE B N 1
ATOM 10078 C CA . ILE B 1 591 ? 17.047 -18.703 -20.156 1 86 591 ILE B CA 1
ATOM 10079 C C . ILE B 1 591 ? 16.188 -18.828 -18.891 1 86 591 ILE B C 1
ATOM 10081 O O . ILE B 1 591 ? 16.359 -18.078 -17.938 1 86 591 ILE B O 1
ATOM 10085 N N . THR B 1 592 ? 15.398 -19.844 -18.828 1 89.31 592 THR B N 1
ATOM 10086 C CA . THR B 1 592 ? 14.5 -20.016 -17.688 1 89.31 592 THR B CA 1
ATOM 10087 C C . THR B 1 592 ? 15.266 -20.578 -16.484 1 89.31 592 THR B C 1
ATOM 10089 O O . THR B 1 592 ? 15.797 -21.688 -16.531 1 89.31 592 THR B O 1
ATOM 10092 N N . PRO B 1 593 ? 15.289 -19.828 -15.391 1 88.06 593 PRO B N 1
ATOM 10093 C CA . PRO B 1 593 ? 16.047 -20.297 -14.227 1 88.06 593 PRO B CA 1
ATOM 10094 C C . PRO B 1 593 ? 15.422 -21.516 -13.562 1 88.06 593 PRO B C 1
ATOM 10096 O O . PRO B 1 593 ? 16.141 -22.391 -13.07 1 88.06 593 PRO B O 1
ATOM 10099 N N . GLN B 1 594 ? 14.18 -21.656 -13.594 1 92.44 594 GLN B N 1
ATOM 10100 C CA . GLN B 1 594 ? 13.477 -22.734 -12.906 1 92.44 594 GLN B CA 1
ATOM 10101 C C . GLN B 1 594 ? 13.773 -24.078 -13.555 1 92.44 594 GLN B C 1
ATOM 10103 O O . GLN B 1 594 ? 13.695 -25.125 -12.898 1 92.44 594 GLN B O 1
ATOM 10108 N N . ARG B 1 595 ? 14.133 -24.031 -14.836 1 93.25 595 ARG B N 1
ATOM 10109 C CA . ARG B 1 595 ? 14.469 -25.266 -15.539 1 93.25 595 ARG B CA 1
ATOM 10110 C C . ARG B 1 595 ? 15.641 -25.969 -14.875 1 93.25 595 ARG B C 1
ATOM 10112 O O . ARG B 1 595 ? 15.586 -27.172 -14.625 1 93.25 595 ARG B O 1
ATOM 10119 N N . TYR B 1 596 ? 16.641 -25.234 -14.539 1 94.19 596 TYR B N 1
ATOM 10120 C CA . TYR B 1 596 ? 17.875 -25.812 -14.008 1 94.19 596 TYR B CA 1
ATOM 10121 C C . TYR B 1 596 ? 17.656 -26.328 -12.586 1 94.19 596 TYR B C 1
ATOM 10123 O O . TYR B 1 596 ? 18.281 -27.312 -12.18 1 94.19 596 TYR B O 1
ATOM 10131 N N . SER B 1 597 ? 16.812 -25.609 -11.852 1 95.94 597 SER B N 1
ATOM 10132 C CA . SER B 1 597 ? 16.469 -26.109 -10.523 1 95.94 597 SER B CA 1
ATOM 10133 C C . SER B 1 597 ? 15.664 -27.406 -10.602 1 95.94 597 SER B C 1
ATOM 10135 O O . SER B 1 597 ? 15.945 -28.359 -9.867 1 95.94 597 SER B O 1
ATOM 10137 N N . PHE B 1 598 ? 14.742 -27.453 -11.492 1 96 598 PHE B N 1
ATOM 10138 C CA . PHE B 1 598 ? 13.938 -28.656 -11.68 1 96 598 PHE B CA 1
ATOM 10139 C C . PHE B 1 598 ? 14.805 -29.828 -12.109 1 96 598 PHE B C 1
ATOM 10141 O O . PHE B 1 598 ? 14.688 -30.922 -11.562 1 96 598 PHE B O 1
ATOM 10148 N N . MET B 1 599 ? 15.656 -29.578 -13.109 1 95.94 599 MET B N 1
ATOM 10149 C CA . MET B 1 599 ? 16.547 -30.609 -13.617 1 95.94 599 MET B CA 1
ATOM 10150 C C . MET B 1 599 ? 17.469 -31.125 -12.5 1 95.94 599 MET B C 1
ATOM 10152 O O . MET B 1 599 ? 17.688 -32.344 -12.391 1 95.94 599 MET B O 1
ATOM 10156 N N . LEU B 1 600 ? 17.891 -30.188 -11.703 1 96.94 600 LEU B N 1
ATOM 10157 C CA . LEU B 1 600 ? 18.797 -30.562 -10.617 1 96.94 600 LEU B CA 1
ATOM 10158 C C . LEU B 1 600 ? 18.094 -31.422 -9.586 1 96.94 600 LEU B C 1
ATOM 10160 O O . LEU B 1 600 ? 18.609 -32.469 -9.18 1 96.94 600 LEU B O 1
ATOM 10164 N N . PHE B 1 601 ? 16.922 -31.062 -9.148 1 97.62 601 PHE B N 1
ATOM 10165 C CA . PHE B 1 601 ? 16.188 -31.797 -8.125 1 97.62 601 PHE B CA 1
ATOM 10166 C C . PHE B 1 601 ? 15.781 -33.156 -8.641 1 97.62 601 PHE B C 1
ATOM 10168 O O . PHE B 1 601 ? 15.859 -34.156 -7.902 1 97.62 601 PHE B O 1
ATOM 10175 N N . THR B 1 602 ? 15.359 -33.219 -9.914 1 96.75 602 THR B N 1
ATOM 10176 C CA . THR B 1 602 ? 14.969 -34.469 -10.531 1 96.75 602 THR B CA 1
ATOM 10177 C C . THR B 1 602 ? 16.172 -35.406 -10.656 1 96.75 602 THR B C 1
ATOM 10179 O O . THR B 1 602 ? 16.062 -36.625 -10.359 1 96.75 602 THR B O 1
ATOM 10182 N N . ALA B 1 603 ? 17.281 -34.875 -11.094 1 96.38 603 ALA B N 1
ATOM 10183 C CA . ALA B 1 603 ? 18.516 -35.656 -11.234 1 96.38 603 ALA B CA 1
ATOM 10184 C C . ALA B 1 603 ? 18.984 -36.188 -9.883 1 96.38 603 ALA B C 1
ATOM 10186 O O . ALA B 1 603 ? 19.453 -37.312 -9.773 1 96.38 603 ALA B O 1
ATOM 10187 N N . LEU B 1 604 ? 18.844 -35.375 -8.898 1 95.81 604 LEU B N 1
ATOM 10188 C CA . LEU B 1 604 ? 19.328 -35.688 -7.566 1 95.81 604 LEU B CA 1
ATOM 10189 C C . LEU B 1 604 ? 18.5 -36.812 -6.934 1 95.81 604 LEU B C 1
ATOM 10191 O O . LEU B 1 604 ? 19.031 -37.75 -6.375 1 95.81 604 LEU B O 1
ATOM 10195 N N . LEU B 1 605 ? 17.188 -36.75 -7.082 1 95.19 605 LEU B N 1
ATOM 10196 C CA . LEU B 1 605 ? 16.312 -37.656 -6.344 1 95.19 605 LEU B CA 1
ATOM 10197 C C . LEU B 1 605 ? 16 -38.906 -7.156 1 95.19 605 LEU B C 1
ATOM 10199 O O . LEU B 1 605 ? 15.781 -39.969 -6.59 1 95.19 605 LEU B O 1
ATOM 10203 N N . PHE B 1 606 ? 15.984 -38.781 -8.508 1 95.31 606 PHE B N 1
ATOM 10204 C CA . PHE B 1 606 ? 15.531 -39.906 -9.305 1 95.31 606 PHE B CA 1
ATOM 10205 C C . PHE B 1 606 ? 16.609 -40.344 -10.289 1 95.31 606 PHE B C 1
ATOM 10207 O O . PHE B 1 606 ? 16.547 -41.438 -10.852 1 95.31 606 PHE B O 1
ATOM 10214 N N . GLY B 1 607 ? 17.625 -39.562 -10.445 1 94.06 607 GLY B N 1
ATOM 10215 C CA . GLY B 1 607 ? 18.531 -39.812 -11.562 1 94.06 607 GLY B CA 1
ATOM 10216 C C . GLY B 1 607 ? 19.828 -40.5 -11.141 1 94.06 607 GLY B C 1
ATOM 10217 O O . GLY B 1 607 ? 20.641 -40.844 -11.984 1 94.06 607 GLY B O 1
ATOM 10218 N N . ASN B 1 608 ? 19.984 -40.781 -9.906 1 92.12 608 ASN B N 1
ATOM 10219 C CA . ASN B 1 608 ? 21.25 -41.312 -9.453 1 92.12 608 ASN B CA 1
ATOM 10220 C C . ASN B 1 608 ? 21.406 -42.781 -9.836 1 92.12 608 ASN B C 1
ATOM 10222 O O . ASN B 1 608 ? 20.656 -43.625 -9.359 1 92.12 608 ASN B O 1
ATOM 10226 N N . CYS B 1 609 ? 22.203 -43.125 -10.836 1 93.69 609 CYS B N 1
ATOM 10227 C CA . CYS B 1 609 ? 22.562 -44.469 -11.289 1 93.69 609 CYS B CA 1
ATOM 10228 C C . CYS B 1 609 ? 23.984 -44.5 -11.844 1 93.69 609 CYS B C 1
ATOM 10230 O O . CYS B 1 609 ? 24.203 -44.156 -13.016 1 93.69 609 CYS B O 1
ATOM 10232 N N . PRO B 1 610 ? 24.938 -44.938 -10.992 1 91.44 610 PRO B N 1
ATOM 10233 C CA . PRO B 1 610 ? 26.328 -44.969 -11.453 1 91.44 610 PRO B CA 1
ATOM 10234 C C . PRO B 1 610 ? 26.5 -45.812 -12.727 1 91.44 610 PRO B C 1
ATOM 10236 O O . PRO B 1 610 ? 25.734 -46.75 -12.953 1 91.44 610 PRO B O 1
ATOM 10239 N N . ASP B 1 611 ? 27.484 -45.5 -13.484 1 91.19 611 ASP B N 1
ATOM 10240 C CA . ASP B 1 611 ? 27.719 -46.094 -14.797 1 91.19 611 ASP B CA 1
ATOM 10241 C C . ASP B 1 611 ? 27.891 -47.625 -14.68 1 91.19 611 ASP B C 1
ATOM 10243 O O . ASP B 1 611 ? 27.422 -48.375 -15.547 1 91.19 611 ASP B O 1
ATOM 10247 N N . HIS B 1 612 ? 28.516 -48.094 -13.617 1 90.38 612 HIS B N 1
ATOM 10248 C CA . HIS B 1 612 ? 28.75 -49.5 -13.453 1 90.38 612 HIS B CA 1
ATOM 10249 C C . HIS B 1 612 ? 27.438 -50.25 -13.227 1 90.38 612 HIS B C 1
ATOM 10251 O O . HIS B 1 612 ? 27.234 -51.344 -13.773 1 90.38 612 HIS B O 1
ATOM 10257 N N . GLU B 1 613 ? 26.609 -49.656 -12.461 1 91.69 613 GLU B N 1
ATOM 10258 C CA . GLU B 1 613 ? 25.312 -50.281 -12.195 1 91.69 613 GLU B CA 1
ATOM 10259 C C . GLU B 1 613 ? 24.406 -50.188 -13.422 1 91.69 613 GLU B C 1
ATOM 10261 O O . GLU B 1 613 ? 23.672 -51.125 -13.719 1 91.69 613 GLU B O 1
ATOM 10266 N N . TYR B 1 614 ? 24.516 -49.062 -14.086 1 91.5 614 TYR B N 1
ATOM 10267 C CA . TYR B 1 614 ? 23.719 -48.875 -15.289 1 91.5 614 TYR B CA 1
ATOM 10268 C C . TYR B 1 614 ? 24.062 -49.938 -16.344 1 91.5 614 TYR B C 1
ATOM 10270 O O . TYR B 1 614 ? 23.172 -50.5 -16.984 1 91.5 614 TYR B O 1
ATOM 10278 N N . ALA B 1 615 ? 25.281 -50.25 -16.531 1 89.88 615 ALA B N 1
ATOM 10279 C CA . ALA B 1 615 ? 25.734 -51.25 -17.5 1 89.88 615 ALA B CA 1
ATOM 10280 C C . ALA B 1 615 ? 25.234 -52.625 -17.141 1 89.88 615 ALA B C 1
ATOM 10282 O O . ALA B 1 615 ? 24.875 -53.406 -18.016 1 89.88 615 ALA B O 1
ATOM 10283 N N . GLN B 1 616 ? 25.219 -52.844 -15.867 1 90.38 616 GLN B N 1
ATOM 10284 C CA . GLN B 1 616 ? 24.75 -54.156 -15.398 1 90.38 616 GLN B CA 1
ATOM 10285 C C . GLN B 1 616 ? 23.266 -54.344 -15.68 1 90.38 616 GLN B C 1
ATOM 10287 O O . GLN B 1 616 ? 22.844 -55.406 -16.109 1 90.38 616 GLN B O 1
ATOM 10292 N N . VAL B 1 617 ? 22.562 -53.312 -15.398 1 91.06 617 VAL B N 1
ATOM 10293 C CA . VAL B 1 617 ? 21.125 -53.375 -15.594 1 91.06 617 VAL B CA 1
ATOM 10294 C C . VAL B 1 617 ? 20.812 -53.469 -17.078 1 91.06 617 VAL B C 1
ATOM 10296 O O . VAL B 1 617 ? 19.938 -54.25 -17.484 1 91.06 617 VAL B O 1
ATOM 10299 N N . MET B 1 618 ? 21.531 -52.781 -17.969 1 88.88 618 MET B N 1
ATOM 10300 C CA . MET B 1 618 ? 21.312 -52.812 -19.406 1 88.88 618 MET B CA 1
ATOM 10301 C C . MET B 1 618 ? 21.688 -54.156 -19.984 1 88.88 618 MET B C 1
ATOM 10303 O O . MET B 1 618 ? 21.016 -54.656 -20.906 1 88.88 618 MET B O 1
ATOM 10307 N N . GLN B 1 619 ? 22.672 -54.781 -19.453 1 87.44 619 GLN B N 1
ATOM 10308 C CA . GLN B 1 619 ? 23.078 -56.094 -19.891 1 87.44 619 GLN B CA 1
ATOM 10309 C C . GLN B 1 619 ? 22.031 -57.156 -19.531 1 87.44 619 GLN B C 1
ATOM 10311 O O . GLN B 1 619 ? 21.734 -58.062 -20.312 1 87.44 619 GLN B O 1
ATOM 10316 N N . SER B 1 620 ? 21.547 -56.938 -18.406 1 87.94 620 SER B N 1
ATOM 10317 C CA . SER B 1 620 ? 20.516 -57.875 -17.969 1 87.94 620 SER B CA 1
ATOM 10318 C C . SER B 1 620 ? 19.25 -57.75 -18.828 1 87.94 620 SER B C 1
ATOM 10320 O O . SER B 1 620 ? 18.578 -58.75 -19.078 1 87.94 620 SER B O 1
ATOM 10322 N N . LEU B 1 621 ? 18.891 -56.594 -19.156 1 85.62 621 LEU B N 1
ATOM 10323 C CA . LEU B 1 621 ? 17.734 -56.344 -20 1 85.62 621 LEU B CA 1
ATOM 10324 C C . LEU B 1 621 ? 17.922 -56.969 -21.375 1 85.62 621 LEU B C 1
ATOM 10326 O O . LEU B 1 621 ? 16.984 -57.5 -21.969 1 85.62 621 LEU B O 1
ATOM 10330 N N . ASN B 1 622 ? 19.141 -56.906 -21.922 1 83.56 622 ASN B N 1
ATOM 10331 C CA . ASN B 1 622 ? 19.453 -57.469 -23.234 1 83.56 622 ASN B CA 1
ATOM 10332 C C . ASN B 1 622 ? 19.484 -59 -23.188 1 83.56 622 ASN B C 1
ATOM 10334 O O . ASN B 1 622 ? 19.094 -59.656 -24.156 1 83.56 622 ASN B O 1
ATOM 10338 N N . THR B 1 623 ? 19.938 -59.562 -22.031 1 84.5 623 THR B N 1
ATOM 10339 C CA . THR B 1 623 ? 20.078 -61.031 -21.922 1 84.5 623 THR B CA 1
ATOM 10340 C C . THR B 1 623 ? 18.812 -61.656 -21.359 1 84.5 623 THR B C 1
ATOM 10342 O O . THR B 1 623 ? 18.609 -62.844 -21.469 1 84.5 623 THR B O 1
ATOM 10345 N N . GLY B 1 624 ? 17.875 -60.844 -20.797 1 80.81 624 GLY B N 1
ATOM 10346 C CA . GLY B 1 624 ? 16.609 -61.344 -20.25 1 80.81 624 GLY B CA 1
ATOM 10347 C C . GLY B 1 624 ? 16.766 -61.938 -18.859 1 80.81 624 GLY B C 1
ATOM 10348 O O . GLY B 1 624 ? 15.953 -62.75 -18.438 1 80.81 624 GLY B O 1
ATOM 10349 N N . THR B 1 625 ? 17.875 -61.656 -18.156 1 79.19 625 THR B N 1
ATOM 10350 C CA . THR B 1 625 ? 18.078 -62.188 -16.812 1 79.19 625 THR B CA 1
ATOM 10351 C C . THR B 1 625 ? 17.391 -61.312 -15.781 1 79.19 625 THR B C 1
ATOM 10353 O O . THR B 1 625 ? 17.359 -60.094 -15.914 1 79.19 625 THR B O 1
ATOM 10356 N N . SER B 1 626 ? 16.688 -61.906 -14.867 1 78.88 626 SER B N 1
ATOM 10357 C CA . SER B 1 626 ? 15.977 -61.188 -13.828 1 78.88 626 SER B CA 1
ATOM 10358 C C . SER B 1 626 ? 16.922 -60.688 -12.734 1 78.88 626 SER B C 1
ATOM 10360 O O . SER B 1 626 ? 17.703 -61.5 -12.195 1 78.88 626 SER B O 1
ATOM 10362 N N . LEU B 1 627 ? 17.203 -59.406 -12.633 1 82.12 627 LEU B N 1
ATOM 10363 C CA . LEU B 1 627 ? 18.016 -58.844 -11.57 1 82.12 627 LEU B CA 1
ATOM 10364 C C . LEU B 1 627 ? 17.141 -58.281 -10.445 1 82.12 627 LEU B C 1
ATOM 10366 O O . LEU B 1 627 ? 16.031 -57.812 -10.688 1 82.12 627 LEU B O 1
ATOM 10370 N N . ASP B 1 628 ? 17.594 -58.531 -9.172 1 81.69 628 ASP B N 1
ATOM 10371 C CA . ASP B 1 628 ? 16.938 -57.875 -8.031 1 81.69 628 ASP B CA 1
ATOM 10372 C C . ASP B 1 628 ? 17.234 -56.375 -7.992 1 81.69 628 ASP B C 1
ATOM 10374 O O . ASP B 1 628 ? 18.328 -55.969 -7.613 1 81.69 628 ASP B O 1
ATOM 10378 N N . MET B 1 629 ? 16.328 -55.625 -8.281 1 83.12 629 MET B N 1
ATOM 10379 C CA . MET B 1 629 ? 16.484 -54.188 -8.445 1 83.12 629 MET B CA 1
ATOM 10380 C C . MET B 1 629 ? 16.672 -53.5 -7.098 1 83.12 629 MET B C 1
ATOM 10382 O O . MET B 1 629 ? 17.141 -52.375 -7.035 1 83.12 629 MET B O 1
ATOM 10386 N N . THR B 1 630 ? 16.375 -54.188 -5.984 1 80.56 630 THR B N 1
ATOM 10387 C CA . THR B 1 630 ? 16.453 -53.594 -4.656 1 80.56 630 THR B CA 1
ATOM 10388 C C . THR B 1 630 ? 17.906 -53.25 -4.301 1 80.56 630 THR B C 1
ATOM 10390 O O . THR B 1 630 ? 18.156 -52.438 -3.42 1 80.56 630 THR B O 1
ATOM 10393 N N . GLN B 1 631 ? 18.844 -53.844 -4.98 1 80.25 631 GLN B N 1
ATOM 10394 C CA . GLN B 1 631 ? 20.266 -53.625 -4.668 1 80.25 631 GLN B CA 1
ATOM 10395 C C . GLN B 1 631 ? 20.828 -52.469 -5.453 1 80.25 631 GLN B C 1
ATOM 10397 O O . GLN B 1 631 ? 21.938 -52 -5.176 1 80.25 631 GLN B O 1
ATOM 10402 N N . PHE B 1 632 ? 20.078 -51.906 -6.281 1 88.56 632 PHE B N 1
ATOM 10403 C CA . PHE B 1 632 ? 20.547 -50.844 -7.141 1 88.56 632 PHE B CA 1
ATOM 10404 C C . PHE B 1 632 ? 19.953 -49.5 -6.723 1 88.56 632 PHE B C 1
ATOM 10406 O O . PHE B 1 632 ? 18.938 -49.469 -6.016 1 88.56 632 PHE B O 1
ATOM 10413 N N . SER B 1 633 ? 20.641 -48.469 -7.113 1 89 633 SER B N 1
ATOM 10414 C CA . SER B 1 633 ? 20.141 -47.125 -6.859 1 89 633 SER B CA 1
ATOM 10415 C C . SER B 1 633 ? 18.844 -46.844 -7.625 1 89 633 SER B C 1
ATOM 10417 O O . SER B 1 633 ? 18.547 -47.531 -8.602 1 89 633 SER B O 1
ATOM 10419 N N . ARG B 1 634 ? 18.125 -45.938 -7.16 1 89.19 634 ARG B N 1
ATOM 10420 C CA . ARG B 1 634 ? 16.797 -45.656 -7.703 1 89.19 634 ARG B CA 1
ATOM 10421 C C . ARG B 1 634 ? 16.859 -45.344 -9.195 1 89.19 634 ARG B C 1
ATOM 10423 O O . ARG B 1 634 ? 16 -45.781 -9.961 1 89.19 634 ARG B O 1
ATOM 10430 N N . GLY B 1 635 ? 17.812 -44.656 -9.633 1 92.31 635 GLY B N 1
ATOM 10431 C CA . GLY B 1 635 ? 17.938 -44.281 -11.031 1 92.31 635 GLY B CA 1
ATOM 10432 C C . GLY B 1 635 ? 18.141 -45.469 -11.953 1 92.31 635 GLY B C 1
ATOM 10433 O O . GLY B 1 635 ? 17.891 -45.375 -13.156 1 92.31 635 GLY B O 1
ATOM 10434 N N . CYS B 1 636 ? 18.5 -46.625 -11.383 1 92.69 636 CYS B N 1
ATOM 10435 C CA . CYS B 1 636 ? 18.797 -47.812 -12.18 1 92.69 636 CYS B CA 1
ATOM 10436 C C . CYS B 1 636 ? 17.594 -48.75 -12.242 1 92.69 636 CYS B C 1
ATOM 10438 O O . CYS B 1 636 ? 17.578 -49.688 -13.008 1 92.69 636 CYS B O 1
ATOM 10440 N N . HIS B 1 637 ? 16.562 -48.406 -11.523 1 91.88 637 HIS B N 1
ATOM 10441 C CA . HIS B 1 637 ? 15.383 -49.25 -11.516 1 91.88 637 HIS B CA 1
ATOM 10442 C C . HIS B 1 637 ? 14.625 -49.156 -12.836 1 91.88 637 HIS B C 1
ATOM 10444 O O . HIS B 1 637 ? 14.531 -48.062 -13.43 1 91.88 637 HIS B O 1
ATOM 10450 N N . ILE B 1 638 ? 14.18 -50.312 -13.266 1 90.44 638 ILE B N 1
ATOM 10451 C CA . ILE B 1 638 ? 13.414 -50.375 -14.508 1 90.44 638 ILE B CA 1
ATOM 10452 C C . ILE B 1 638 ? 11.969 -49.938 -14.25 1 90.44 638 ILE B C 1
ATOM 10454 O O . ILE B 1 638 ? 11.328 -50.438 -13.328 1 90.44 638 ILE B O 1
ATOM 10458 N N . ILE B 1 639 ? 11.547 -49.031 -15.055 1 89.75 639 ILE B N 1
ATOM 10459 C CA . ILE B 1 639 ? 10.203 -48.5 -14.883 1 89.75 639 ILE B CA 1
ATOM 10460 C C . ILE B 1 639 ? 9.172 -49.562 -15.227 1 89.75 639 ILE B C 1
ATOM 10462 O O . ILE B 1 639 ? 9.219 -50.156 -16.312 1 89.75 639 ILE B O 1
ATOM 10466 N N . GLU B 1 640 ? 8.312 -49.781 -14.305 1 86.31 640 GLU B N 1
ATOM 10467 C CA . GLU B 1 640 ? 7.25 -50.75 -14.531 1 86.31 640 GLU B CA 1
ATOM 10468 C C . GLU B 1 640 ? 6.066 -50.094 -15.258 1 86.31 640 GLU B C 1
ATOM 10470 O O . GLU B 1 640 ? 5.746 -48.938 -15.031 1 86.31 640 GLU B O 1
ATOM 10475 N N . ASN B 1 641 ? 5.445 -50.844 -16.219 1 79.31 641 ASN B N 1
ATOM 10476 C CA . ASN B 1 641 ? 4.219 -50.438 -16.906 1 79.31 641 ASN B CA 1
ATOM 10477 C C . ASN B 1 641 ? 4.426 -49.156 -17.719 1 79.31 641 ASN B C 1
ATOM 10479 O O . ASN B 1 641 ? 3.6 -48.25 -17.672 1 79.31 641 ASN B O 1
ATOM 10483 N N . ALA B 1 642 ? 5.66 -49.094 -18.406 1 80.06 642 ALA B N 1
ATOM 10484 C CA . ALA B 1 642 ? 5.949 -47.969 -19.266 1 80.06 642 ALA B CA 1
ATOM 10485 C C . ALA B 1 642 ? 5.32 -48.125 -20.641 1 80.06 642 ALA B C 1
ATOM 10487 O O . ALA B 1 642 ? 5.086 -49.25 -21.078 1 80.06 642 ALA B O 1
ATOM 10488 N N . PRO B 1 643 ? 4.965 -47.031 -21.219 1 75.44 643 PRO B N 1
ATOM 10489 C CA . PRO B 1 643 ? 4.449 -47.125 -22.594 1 75.44 643 PRO B CA 1
ATOM 10490 C C . PRO B 1 643 ? 5.441 -47.781 -23.547 1 75.44 643 PRO B C 1
ATOM 10492 O O . PRO B 1 643 ? 6.648 -47.812 -23.281 1 75.44 643 PRO B O 1
ATOM 10495 N N . GLN B 1 644 ? 4.91 -48.312 -24.688 1 67.19 644 GLN B N 1
ATOM 10496 C CA . GLN B 1 644 ? 5.723 -49.062 -25.656 1 67.19 644 GLN B CA 1
ATOM 10497 C C . GLN B 1 644 ? 6.797 -48.156 -26.266 1 67.19 644 GLN B C 1
ATOM 10499 O O . GLN B 1 644 ? 7.887 -48.625 -26.594 1 67.19 644 GLN B O 1
ATOM 10504 N N . THR B 1 645 ? 6.449 -46.844 -26.312 1 66.06 645 THR B N 1
ATOM 10505 C CA . THR B 1 645 ? 7.398 -45.906 -26.906 1 66.06 645 THR B CA 1
ATOM 10506 C C . THR B 1 645 ? 8.617 -45.719 -26.016 1 66.06 645 THR B C 1
ATOM 10508 O O . THR B 1 645 ? 9.719 -45.469 -26.48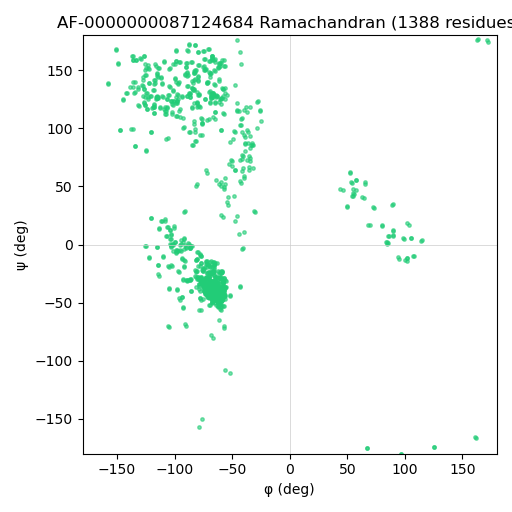4 1 66.06 645 THR B O 1
ATOM 10511 N N . VAL B 1 646 ? 8.383 -45.906 -24.719 1 71.31 646 VAL B N 1
ATOM 10512 C CA . VAL B 1 646 ? 9.477 -45.719 -23.766 1 71.31 646 VAL B CA 1
ATOM 10513 C C . VAL B 1 646 ? 10.219 -47.062 -23.578 1 71.31 646 VAL B C 1
ATOM 10515 O O . VAL B 1 646 ? 11.445 -47.094 -23.469 1 71.31 646 VAL B O 1
ATOM 10518 N N . GLY B 1 647 ? 9.5 -48.188 -23.719 1 70.69 647 GLY B N 1
ATOM 10519 C CA . GLY B 1 647 ? 10.094 -49.5 -23.562 1 70.69 647 GLY B CA 1
ATOM 10520 C C . GLY B 1 647 ? 10.547 -49.781 -22.141 1 70.69 647 GLY B C 1
ATOM 10521 O O . GLY B 1 647 ? 10.148 -49.094 -21.203 1 70.69 647 GLY B O 1
ATOM 10522 N N . SER B 1 648 ? 11.203 -50.938 -21.922 1 81.88 648 SER B N 1
ATOM 10523 C CA . SER B 1 648 ? 11.766 -51.281 -20.641 1 81.88 648 SER B CA 1
ATOM 10524 C C . SER B 1 648 ? 13.125 -50.625 -20.406 1 81.88 648 SER B C 1
ATOM 10526 O O . SER B 1 648 ? 14.156 -51.188 -20.797 1 81.88 648 SER B O 1
ATOM 10528 N N . VAL B 1 649 ? 13.023 -49.438 -19.844 1 86.94 649 VAL B N 1
ATOM 10529 C CA . VAL B 1 649 ? 14.25 -48.656 -19.656 1 86.94 649 VAL B CA 1
ATOM 10530 C C . VAL B 1 649 ? 14.383 -48.25 -18.188 1 86.94 649 VAL B C 1
ATOM 10532 O O . VAL B 1 649 ? 13.383 -48.156 -17.469 1 86.94 649 VAL B O 1
ATOM 10535 N N . PRO B 1 650 ? 15.609 -48.125 -17.766 1 91.62 650 PRO B N 1
ATOM 10536 C CA . PRO B 1 650 ? 15.812 -47.562 -16.422 1 91.62 650 PRO B CA 1
ATOM 10537 C C . PRO B 1 650 ? 15.367 -46.125 -16.297 1 91.62 650 PRO B C 1
ATOM 10539 O O . PRO B 1 650 ? 15.211 -45.438 -17.312 1 91.62 650 PRO B O 1
ATOM 10542 N N . ILE B 1 651 ? 15.133 -45.688 -15.086 1 93.81 651 ILE B N 1
ATOM 10543 C CA . ILE B 1 651 ? 14.641 -44.344 -14.812 1 93.81 651 ILE B CA 1
ATOM 10544 C C . ILE B 1 651 ? 15.633 -43.312 -15.336 1 93.81 651 ILE B C 1
ATOM 10546 O O . ILE B 1 651 ? 15.234 -42.281 -15.883 1 93.81 651 ILE B O 1
ATOM 10550 N N . ARG B 1 652 ? 16.953 -43.562 -15.195 1 93.69 652 ARG B N 1
ATOM 10551 C CA . ARG B 1 652 ? 17.984 -42.656 -15.672 1 93.69 652 ARG B CA 1
ATOM 10552 C C . ARG B 1 652 ? 17.828 -42.375 -17.172 1 93.69 652 ARG B C 1
ATOM 10554 O O . ARG B 1 652 ? 17.906 -41.219 -17.609 1 93.69 652 ARG B O 1
ATOM 10561 N N . SER B 1 653 ? 17.625 -43.438 -17.969 1 91.19 653 SER B N 1
ATOM 10562 C CA . SER B 1 653 ? 17.469 -43.281 -19.406 1 91.19 653 SER B CA 1
ATOM 10563 C C . SER B 1 653 ? 16.188 -42.562 -19.766 1 91.19 653 SER B C 1
ATOM 10565 O O . SER B 1 653 ? 16.141 -41.812 -20.734 1 91.19 653 SER B O 1
ATOM 10567 N N . TYR B 1 654 ? 15.203 -42.875 -19 1 91.69 654 TYR B N 1
ATOM 10568 C CA . TYR B 1 654 ? 13.922 -42.188 -19.188 1 91.69 654 TYR B CA 1
ATOM 10569 C C . TYR B 1 654 ? 14.055 -40.688 -18.969 1 91.69 654 TYR B C 1
ATOM 10571 O O . TYR B 1 654 ? 13.578 -39.906 -19.781 1 91.69 654 TYR B O 1
ATOM 10579 N N . LEU B 1 655 ? 14.703 -40.281 -17.922 1 94.25 655 LEU B N 1
ATOM 10580 C CA . LEU B 1 655 ? 14.898 -38.875 -17.594 1 94.25 655 LEU B CA 1
ATOM 10581 C C . LEU B 1 655 ? 15.727 -38.156 -18.656 1 94.25 655 LEU B C 1
ATOM 10583 O O . LEU B 1 655 ? 15.445 -37.031 -19.016 1 94.25 655 LEU B O 1
ATOM 10587 N N . ASP B 1 656 ? 16.719 -38.812 -19.188 1 92.5 656 ASP B N 1
ATOM 10588 C CA . ASP B 1 656 ? 17.609 -38.219 -20.188 1 92.5 656 ASP B CA 1
ATOM 10589 C C . ASP B 1 656 ? 16.875 -38.062 -21.516 1 92.5 656 ASP B C 1
ATOM 10591 O O . ASP B 1 656 ? 16.953 -37 -22.141 1 92.5 656 ASP B O 1
ATOM 10595 N N . SER B 1 657 ? 16.062 -39 -21.906 1 89.19 657 SER B N 1
ATOM 10596 C CA . SER B 1 657 ? 15.43 -39 -23.219 1 89.19 657 SER B CA 1
ATOM 10597 C C . SER B 1 657 ? 14.211 -38.094 -23.25 1 89.19 657 SER B C 1
ATOM 10599 O O . SER B 1 657 ? 13.977 -37.375 -24.234 1 89.19 657 SER B O 1
ATOM 10601 N N . VAL B 1 658 ? 13.445 -38.031 -22.156 1 86.38 658 VAL B N 1
ATOM 10602 C CA . VAL B 1 658 ? 12.172 -37.344 -22.156 1 86.38 658 VAL B CA 1
ATOM 10603 C C . VAL B 1 658 ? 12.352 -35.938 -21.578 1 86.38 658 VAL B C 1
ATOM 10605 O O . VAL B 1 658 ? 11.805 -34.969 -22.109 1 86.38 658 VAL B O 1
ATOM 10608 N N . PHE B 1 659 ? 13.188 -35.781 -20.531 1 91.38 659 PHE B N 1
ATOM 10609 C CA . PHE B 1 659 ? 13.266 -34.531 -19.828 1 91.38 659 PHE B CA 1
ATOM 10610 C C . PHE B 1 659 ? 14.648 -33.906 -20 1 91.38 659 PHE B C 1
ATOM 10612 O O . PHE B 1 659 ? 14.891 -32.781 -19.547 1 91.38 659 PHE B O 1
ATOM 10619 N N . ASN B 1 660 ? 15.594 -34.5 -20.672 1 90.5 660 ASN B N 1
ATOM 10620 C CA . ASN B 1 660 ? 16.953 -34.031 -20.859 1 90.5 660 ASN B CA 1
ATOM 10621 C C . ASN B 1 660 ? 17.641 -33.75 -19.531 1 90.5 660 ASN B C 1
ATOM 10623 O O . ASN B 1 660 ? 18.219 -32.688 -19.312 1 90.5 660 ASN B O 1
ATOM 10627 N N . VAL B 1 661 ? 17.516 -34.719 -18.609 1 94.5 661 VAL B N 1
ATOM 10628 C CA . VAL B 1 661 ? 18.078 -34.594 -17.266 1 94.5 661 VAL B CA 1
ATOM 10629 C C . VAL B 1 661 ? 19.172 -35.656 -17.062 1 94.5 661 VAL B C 1
ATOM 10631 O O . VAL B 1 661 ? 18.938 -36.844 -17.328 1 94.5 661 VAL B O 1
ATOM 10634 N N . ARG B 1 662 ? 20.375 -35.281 -16.672 1 93.56 662 ARG B N 1
ATOM 10635 C CA . ARG B 1 662 ? 21.5 -36.188 -16.391 1 93.56 662 ARG B CA 1
ATOM 10636 C C . ARG B 1 662 ? 22.062 -35.938 -15 1 93.56 662 ARG B C 1
ATOM 10638 O O . ARG B 1 662 ? 22.344 -34.812 -14.633 1 93.56 662 ARG B O 1
ATOM 10645 N N . HIS B 1 663 ? 22.156 -36.969 -14.234 1 93.69 663 HIS B N 1
ATOM 10646 C CA . HIS B 1 663 ? 22.688 -36.844 -12.875 1 93.69 663 HIS B CA 1
ATOM 10647 C C . HIS B 1 663 ? 24.125 -36.344 -12.883 1 93.69 663 HIS B C 1
ATOM 10649 O O . HIS B 1 663 ? 24.531 -35.625 -11.953 1 93.69 663 HIS B O 1
ATOM 10655 N N . GLU B 1 664 ? 24.891 -36.531 -13.891 1 91.5 664 GLU B N 1
ATOM 10656 C CA . GLU B 1 664 ? 26.281 -36.094 -13.984 1 91.5 664 GLU B CA 1
ATOM 10657 C C . GLU B 1 664 ? 26.391 -34.594 -14.109 1 91.5 664 GLU B C 1
ATOM 10659 O O . GLU B 1 664 ? 27.422 -34 -13.805 1 91.5 664 GLU B O 1
ATOM 10664 N N . ASP B 1 665 ? 25.328 -33.938 -14.469 1 93.94 665 ASP B N 1
ATOM 10665 C CA . ASP B 1 665 ? 25.344 -32.5 -14.727 1 93.94 665 ASP B CA 1
ATOM 10666 C C . ASP B 1 665 ? 24.797 -31.719 -13.539 1 93.94 665 ASP B C 1
ATOM 10668 O O . ASP B 1 665 ? 24.438 -30.547 -13.672 1 93.94 665 ASP B O 1
ATOM 10672 N N . ILE B 1 666 ? 24.656 -32.312 -12.406 1 94.75 666 ILE B N 1
ATOM 10673 C CA . ILE B 1 666 ? 24.031 -31.656 -11.258 1 94.75 666 ILE B CA 1
ATOM 10674 C C . ILE B 1 666 ? 24.828 -30.422 -10.852 1 94.75 666 ILE B C 1
ATOM 10676 O O . ILE B 1 666 ? 24.266 -29.375 -10.508 1 94.75 666 ILE B O 1
ATOM 10680 N N . HIS B 1 667 ? 26.156 -30.5 -10.883 1 94.31 667 HIS B N 1
ATOM 10681 C CA . HIS B 1 667 ? 26.969 -29.359 -10.5 1 94.31 667 HIS B CA 1
ATOM 10682 C C . HIS B 1 667 ? 26.906 -28.25 -11.555 1 94.31 667 HIS B C 1
ATOM 10684 O O . HIS B 1 667 ? 27.031 -27.062 -11.234 1 94.31 667 HIS B O 1
ATOM 10690 N N . TYR B 1 668 ? 26.734 -28.672 -12.789 1 94.56 668 TYR B N 1
ATOM 10691 C CA . TYR B 1 668 ? 26.547 -27.703 -13.852 1 94.56 668 TYR B CA 1
ATOM 10692 C C . TYR B 1 668 ? 25.234 -26.938 -13.68 1 94.56 668 TYR B C 1
ATOM 10694 O O . TYR B 1 668 ? 25.188 -25.719 -13.844 1 94.56 668 TYR B O 1
ATOM 10702 N N . TYR B 1 669 ? 24.203 -27.688 -13.336 1 95.75 669 TYR B N 1
ATOM 10703 C CA . TYR B 1 669 ? 22.922 -27.047 -13.078 1 95.75 669 TYR B CA 1
ATOM 10704 C C . TYR B 1 669 ? 23.031 -26.047 -11.938 1 95.75 669 TYR B C 1
ATOM 10706 O O . TYR B 1 669 ? 22.484 -24.938 -12.008 1 95.75 669 TYR B O 1
ATOM 10714 N N . MET B 1 670 ? 23.734 -26.391 -10.883 1 95.69 670 MET B N 1
ATOM 10715 C CA . MET B 1 670 ? 23.938 -25.531 -9.727 1 95.69 670 MET B CA 1
ATOM 10716 C C . MET B 1 670 ? 24.703 -24.266 -10.109 1 95.69 670 MET B C 1
ATOM 10718 O O . MET B 1 670 ? 24.359 -23.172 -9.672 1 95.69 670 MET B O 1
ATOM 10722 N N . LEU B 1 671 ? 25.672 -24.422 -10.984 1 94.62 671 LEU B N 1
ATOM 10723 C CA . LEU B 1 671 ? 26.484 -23.281 -11.43 1 94.62 671 LEU B CA 1
ATOM 10724 C C . LEU B 1 671 ? 25.656 -22.297 -12.234 1 94.62 671 LEU B C 1
ATOM 10726 O O . LEU B 1 671 ? 25.797 -21.078 -12.07 1 94.62 671 LEU B O 1
ATOM 10730 N N . ILE B 1 672 ? 24.797 -22.812 -13.055 1 94 672 ILE B N 1
ATOM 10731 C CA . ILE B 1 672 ? 23.969 -21.938 -13.867 1 94 672 ILE B CA 1
ATOM 10732 C C . ILE B 1 672 ? 23 -21.156 -12.969 1 94 672 ILE B C 1
ATOM 10734 O O . ILE B 1 672 ? 22.75 -19.984 -13.195 1 94 672 ILE B O 1
ATOM 10738 N N . ASN B 1 673 ? 22.469 -21.859 -11.984 1 94.5 673 ASN B N 1
ATOM 10739 C CA . ASN B 1 673 ? 21.578 -21.188 -11.047 1 94.5 673 ASN B CA 1
ATOM 10740 C C . ASN B 1 673 ? 22.297 -20.062 -10.312 1 94.5 673 ASN B C 1
ATOM 10742 O O . ASN B 1 673 ? 21.734 -18.984 -10.086 1 94.5 673 ASN B O 1
ATOM 10746 N N . PHE B 1 674 ? 23.516 -20.297 -9.953 1 93.88 674 PHE B N 1
ATOM 10747 C CA . PHE B 1 674 ? 24.328 -19.281 -9.273 1 93.88 674 PHE B CA 1
ATOM 10748 C C . PHE B 1 674 ? 24.594 -18.094 -10.203 1 93.88 674 PHE B C 1
ATOM 10750 O O . PHE B 1 674 ? 24.516 -16.938 -9.781 1 93.88 674 PHE B O 1
ATOM 10757 N N . MET B 1 675 ? 24.844 -18.406 -11.469 1 92.56 675 MET B N 1
ATOM 10758 C CA . MET B 1 675 ? 25.109 -17.359 -12.438 1 92.56 675 MET B CA 1
ATOM 10759 C C . MET B 1 675 ? 23.844 -16.547 -12.703 1 92.56 675 MET B C 1
ATOM 10761 O O . MET B 1 675 ? 23.922 -15.328 -12.922 1 92.56 675 MET B O 1
ATOM 10765 N N . MET B 1 676 ? 22.766 -17.219 -12.711 1 94.06 676 MET B N 1
ATOM 10766 C CA . MET B 1 676 ? 21.5 -16.516 -12.922 1 94.06 676 MET B CA 1
ATOM 10767 C C . MET B 1 676 ? 21.219 -15.57 -11.758 1 94.06 676 MET B C 1
ATOM 10769 O O . MET B 1 676 ? 20.688 -14.477 -11.961 1 94.06 676 MET B O 1
ATOM 10773 N N . ILE B 1 677 ? 21.531 -15.961 -10.578 1 94.75 677 ILE B N 1
ATOM 10774 C CA . ILE B 1 677 ? 21.359 -15.109 -9.406 1 94.75 677 ILE B CA 1
ATOM 10775 C C . ILE B 1 677 ? 22.219 -13.859 -9.547 1 94.75 677 ILE B C 1
ATOM 10777 O O . ILE B 1 677 ? 21.75 -12.742 -9.312 1 94.75 677 ILE B O 1
ATOM 10781 N N . LEU B 1 678 ? 23.438 -14.023 -10.031 1 92.06 678 LEU B N 1
ATOM 10782 C CA . LEU B 1 678 ? 24.344 -12.898 -10.195 1 92.06 678 LEU B CA 1
ATOM 10783 C C . LEU B 1 678 ? 23.844 -11.953 -11.281 1 92.06 678 LEU B C 1
ATOM 10785 O O . LEU B 1 678 ? 23.953 -10.727 -11.141 1 92.06 678 LEU B O 1
ATOM 10789 N N . THR B 1 679 ? 23.281 -12.555 -12.297 1 92.25 679 THR B N 1
ATOM 10790 C CA . THR B 1 679 ? 22.734 -11.734 -13.375 1 92.25 679 THR B CA 1
ATOM 10791 C C . THR B 1 679 ? 21.531 -10.93 -12.898 1 92.25 679 THR B C 1
ATOM 10793 O O . THR B 1 679 ? 21.422 -9.742 -13.203 1 92.25 679 THR B O 1
ATOM 10796 N N . LEU B 1 680 ? 20.688 -11.57 -12.164 1 92.44 680 LEU B N 1
ATOM 10797 C CA . LEU B 1 680 ? 19.516 -10.891 -11.641 1 92.44 680 LEU B CA 1
ATOM 10798 C C . LEU B 1 680 ? 19.922 -9.773 -10.672 1 92.44 680 LEU B C 1
ATOM 10800 O O . LEU B 1 680 ? 19.312 -8.703 -10.672 1 92.44 680 LEU B O 1
ATOM 10804 N N . ARG B 1 681 ? 20.906 -10.047 -9.93 1 92.75 681 ARG B N 1
ATOM 10805 C CA . ARG B 1 681 ? 21.375 -9.039 -9 1 92.75 681 ARG B CA 1
ATOM 10806 C C . ARG B 1 681 ? 22 -7.863 -9.742 1 92.75 681 ARG B C 1
ATOM 10808 O O . ARG B 1 681 ? 21.844 -6.707 -9.336 1 92.75 681 ARG B O 1
ATOM 10815 N N . PHE B 1 682 ? 22.688 -8.18 -10.773 1 90.88 682 PHE B N 1
ATOM 10816 C CA . PHE B 1 682 ? 23.281 -7.121 -11.586 1 90.88 682 PHE B CA 1
ATOM 10817 C C . PHE B 1 682 ? 22.188 -6.254 -12.211 1 90.88 682 PHE B C 1
ATOM 10819 O O . PHE B 1 682 ? 22.281 -5.023 -12.18 1 90.88 682 PHE B O 1
ATOM 10826 N N . LEU B 1 683 ? 21.172 -6.883 -12.703 1 91.25 683 LEU B N 1
ATOM 10827 C CA . LEU B 1 683 ? 20.078 -6.148 -13.312 1 91.25 683 LEU B CA 1
ATOM 10828 C C . LEU B 1 683 ? 19.328 -5.32 -12.273 1 91.25 683 LEU B C 1
ATOM 10830 O O . LEU B 1 683 ? 18.891 -4.207 -12.562 1 91.25 683 LEU B O 1
ATOM 10834 N N . ALA B 1 684 ? 19.188 -5.883 -11.109 1 91.06 684 ALA B N 1
ATOM 10835 C CA . ALA B 1 684 ? 18.516 -5.164 -10.031 1 91.06 684 ALA B CA 1
ATOM 10836 C C . ALA B 1 684 ? 19.312 -3.926 -9.625 1 91.06 684 ALA B C 1
ATOM 10838 O O . ALA B 1 684 ? 18.734 -2.875 -9.336 1 91.06 684 ALA B O 1
ATOM 10839 N N . LEU B 1 685 ? 20.609 -4.066 -9.609 1 89.31 685 LEU B N 1
ATOM 10840 C CA . LEU B 1 685 ? 21.453 -2.924 -9.297 1 89.31 685 LEU B CA 1
ATOM 10841 C C . LEU B 1 685 ? 21.312 -1.833 -10.352 1 89.31 685 LEU B C 1
ATOM 10843 O O . LEU B 1 685 ? 21.25 -0.647 -10.023 1 89.31 685 LEU B O 1
ATOM 10847 N N . LEU B 1 686 ? 21.203 -2.248 -11.586 1 88.56 686 LEU B N 1
ATOM 10848 C CA . LEU B 1 686 ? 21.031 -1.284 -12.664 1 88.56 686 LEU B CA 1
ATOM 10849 C C . LEU B 1 686 ? 19.672 -0.589 -12.547 1 88.56 686 LEU B C 1
ATOM 10851 O O . LEU B 1 686 ? 19.562 0.614 -12.797 1 88.56 686 LEU B O 1
ATOM 10855 N N . ALA B 1 687 ? 18.703 -1.356 -12.195 1 87.94 687 ALA B N 1
ATOM 10856 C CA . ALA B 1 687 ? 17.359 -0.782 -12.047 1 87.94 687 ALA B CA 1
ATOM 10857 C C . ALA B 1 687 ? 17.328 0.227 -10.898 1 87.94 687 ALA B C 1
ATOM 10859 O O . ALA B 1 687 ? 16.719 1.292 -11.023 1 87.94 687 ALA B O 1
ATOM 10860 N N . LEU B 1 688 ? 17.969 -0.078 -9.875 1 84.06 688 LEU B N 1
ATOM 10861 C CA . LEU B 1 688 ? 18 0.795 -8.711 1 84.06 688 LEU B CA 1
ATOM 10862 C C . LEU B 1 688 ? 18.75 2.084 -9.016 1 84.06 688 LEU B C 1
ATOM 10864 O O . LEU B 1 688 ? 18.391 3.152 -8.516 1 84.06 688 LEU B O 1
ATOM 10868 N N . ARG B 1 689 ? 19.719 1.986 -9.859 1 80.44 689 ARG B N 1
ATOM 10869 C CA . ARG B 1 689 ? 20.562 3.133 -10.133 1 80.44 689 ARG B CA 1
ATOM 10870 C C . ARG B 1 689 ? 19.969 4.02 -11.219 1 80.44 689 ARG B C 1
ATOM 10872 O O . ARG B 1 689 ? 20.078 5.246 -11.164 1 80.44 689 ARG B O 1
ATOM 10879 N N . PHE B 1 690 ? 19.219 3.398 -12.117 1 79.88 690 PHE B N 1
ATOM 10880 C CA . PHE B 1 690 ? 18.875 4.18 -13.297 1 79.88 690 PHE B CA 1
ATOM 10881 C C . PHE B 1 690 ? 17.375 4.445 -13.352 1 79.88 690 PHE B C 1
ATOM 10883 O O . PHE B 1 690 ? 16.938 5.34 -14.078 1 79.88 690 PHE B O 1
ATOM 10890 N N . ILE B 1 691 ? 16.625 3.773 -12.68 1 80.69 691 ILE B N 1
ATOM 10891 C CA . ILE B 1 691 ? 15.18 3.955 -12.773 1 80.69 691 ILE B CA 1
ATOM 10892 C C . ILE B 1 691 ? 14.672 4.668 -11.523 1 80.69 691 ILE B C 1
ATOM 10894 O O . ILE B 1 691 ? 14.922 4.227 -10.398 1 80.69 691 ILE B O 1
ATOM 10898 N N . ASN B 1 692 ? 14.094 5.844 -11.695 1 76.69 692 ASN B N 1
ATOM 10899 C CA . ASN B 1 692 ? 13.477 6.59 -10.602 1 76.69 692 ASN B CA 1
ATOM 10900 C C . ASN B 1 692 ? 12.031 6.953 -10.922 1 76.69 692 ASN B C 1
ATOM 10902 O O . ASN B 1 692 ? 11.758 7.645 -11.906 1 76.69 692 ASN B O 1
ATOM 10906 N N . HIS B 1 693 ? 11.125 6.5 -10.117 1 72.12 693 HIS B N 1
ATOM 10907 C CA . HIS B 1 693 ? 9.703 6.727 -10.383 1 72.12 693 HIS B CA 1
ATOM 10908 C C . HIS B 1 693 ? 9.195 7.957 -9.633 1 72.12 693 HIS B C 1
ATOM 10910 O O . HIS B 1 693 ? 8.062 8.391 -9.844 1 72.12 693 HIS B O 1
ATOM 10916 N N . GLN B 1 694 ? 10 8.602 -8.781 1 62.75 694 GLN B N 1
ATOM 10917 C CA . GLN B 1 694 ? 9.586 9.812 -8.086 1 62.75 694 GLN B CA 1
ATOM 10918 C C . GLN B 1 694 ? 9.773 11.047 -8.961 1 62.75 694 GLN B C 1
ATOM 10920 O O . GLN B 1 694 ? 10.867 11.289 -9.477 1 62.75 694 GLN B O 1
ATOM 10925 N N . LYS B 1 695 ? 8.68 11.617 -9.484 1 54.56 695 LYS B N 1
ATOM 10926 C CA . LYS B 1 695 ? 8.797 12.852 -10.266 1 54.56 695 LYS B CA 1
ATOM 10927 C C . LYS B 1 695 ? 8.547 14.07 -9.391 1 54.56 695 LYS B C 1
ATOM 10929 O O . LYS B 1 695 ? 7.512 14.172 -8.727 1 54.56 695 LYS B O 1
ATOM 10934 N N . LYS B 1 696 ? 9.656 14.852 -9.117 1 56.88 696 LYS B N 1
ATOM 10935 C CA . LYS B 1 696 ? 9.562 16.141 -8.445 1 56.88 696 LYS B CA 1
ATOM 10936 C C . LYS B 1 696 ? 9.781 17.297 -9.43 1 56.88 696 LYS B C 1
ATOM 10938 O O . LYS B 1 696 ? 10.625 17.188 -10.328 1 56.88 696 LYS B O 1
#

pLDDT: mean 80.2, std 18.34, range [23.23, 97.62]

Foldseek 3Di:
DVLVVVLVVVVCVVVVVVVCLCVVPFDPPPPPPPVPPPDCPCCVVPPPPPDPDDDDDDPCVPPPPPPCPPPPDQPADAKKKWWFQKWWWAQDPVDNPDIAILAGTDTFMWGWLFEEEEEEFVSLCSVVVLCVQLVNADGTDIDTFMDIQQHTDDNLLSLLQEFEQDPDLDDDQLDFLLLLLLLLLQQNAAAVDDPVVLSVLSVVLCVLLVVVSRRGPGPNPDDPLVSLSSSQSSRVSSSHQEYEEEASCPPHDLVSSLSSLSSVSVVSNVTHTYYYYHYDHDLNSLVSGQWYWYGYNRNATLDTDGPVCQQVLQVVPVLQDHDDPPDRSRQSSCCRRCSHPPNPSPRVDPSRVVHCPDVRVVVRVVVCPDRRRNHNDPPDDDSDDPDSIRHDQVSLLVSLLVVLLSSCSNDVPLLVVLLVVLLVLLQVQLQVQAPQPCQAPVSVLVVLVSLLVCLLVLLLVLLLSLQVVLLSCVVVVVVCVSSSSDDLVSNLVSNLVSVQVSLLVSLLSSLVRRQVSNPHDDPVLSVLLSVLSSLSSSLSSLLSNLLNLQDLDSVVSSVVSVVLSVLLSCLLQSVQHVQPDDPVCVVSNVLRLSNLSSLLNSCSRQQDFDPVLLVVLVVCVVVVNDDDCVVTDNQNRFHHPDDPVQPGGGNNVVCCNGRVHHNVCNVVSSVVSVVSSVVSSVSSSVSNVPPDNDRD/DVLVVVLVVVVVVVVVVVVCLCVPPFDPPPPQPPPPPPDCPCCVVPPPPPDPDDDDDDPCVPPPPPPCPPPPPQPADAKKKWWWQKWWWAQDPVDNPDIAILAGTDTFMWGWLFEEEEEEFVSLCSVVVLCVQLVNAPGTDIDTFMDIQQHTDDNLLSLLQEFEQDPDQDDDQLDFLLLLLLLLLQQNAAAPDDPVVLSVLSVVLCVLLVVVSRRGPGPNPDDPLVSLSSSQSSRVSSSHQEYEEEASCPPHDLVSSLSSLSSVSVVSNVTHTYYYYHYDHDLNSLVSGFWYWYGYNRNATLDTDGPVCQQVLQVVPVLQDHDDPPDRSRQRVCCRRCSHPPNPSPRPDPSRVVCCPDVRVVVRVVVCPDRRRNHNDPPDDDPDDPDSIRHDQVSLLVSLLVVLLSSCSNDVPLLVVLLVVLLVLLQVLLQVQAPQPCFAPVSVLVVLVSLLVCLLVLLLVLLLSLQVVLLSCVVVVVVCVSSSSDDLVSNLVSNLVSVQVSLLVSLLSSLVRRQVSNPHDDPVLSVVLSVLSSLSSSLSSLLSNLLNLQDLDSVVSSVVSVVLSVLLSCLLQSVQHVQPDDPVCVVSNVLRLSNLSSLLNSCSRQQDFDPVLLVVLVVCVVVVNDDDCVPTDNQNRFHHPDDPVQPGGGNNVVCCNRRVHHNVCNVVSSVVSVVSSVVSSVSSSVSNVPPDNDRD

Solvent-accessible surface area (backbone atoms only — not comparable to full-atom values): 72869 Å² total; per-residue (Å²): 109,67,65,58,54,49,48,49,50,48,45,51,44,46,51,44,43,48,44,46,47,47,58,61,67,48,60,69,62,77,69,72,68,68,71,73,80,69,74,77,78,69,74,65,73,72,76,66,72,78,71,83,75,84,75,95,75,73,91,72,79,64,78,72,78,68,71,76,62,72,88,61,82,73,85,58,60,72,36,23,43,24,34,44,44,30,28,34,35,34,70,29,90,88,42,80,90,38,71,42,62,47,29,55,52,40,62,54,71,42,49,50,40,31,35,30,36,35,32,45,32,88,76,9,32,61,67,57,51,51,30,57,73,54,63,67,62,78,62,66,49,80,46,61,47,48,21,46,37,17,36,74,64,46,73,65,45,43,40,67,36,38,21,74,34,63,74,72,80,75,67,64,48,68,38,25,46,46,53,49,23,46,51,28,17,58,22,43,22,49,63,82,56,51,69,68,55,41,52,48,42,36,55,48,41,26,57,57,57,68,36,59,85,51,25,83,37,44,46,67,78,50,51,72,68,53,42,48,46,45,46,50,33,33,35,51,30,28,46,35,19,28,38,38,33,41,41,77,47,66,71,49,53,68,37,58,31,40,54,51,49,51,33,49,48,55,50,16,67,74,29,24,14,33,40,32,37,48,77,80,63,51,59,72,53,50,67,67,37,47,28,36,39,34,29,35,72,54,15,35,56,46,44,62,46,48,50,83,51,47,63,61,53,50,48,66,38,84,82,41,75,71,80,60,66,74,45,44,62,67,57,50,52,34,22,59,74,59,51,33,64,62,66,71,54,73,52,93,61,65,49,47,62,52,28,70,70,32,70,51,41,52,50,48,55,50,53,45,63,30,73,33,27,52,32,55,33,91,88,61,74,76,83,73,68,90,56,88,46,39,28,45,71,67,55,40,36,51,54,41,26,50,49,38,46,48,37,59,63,68,45,46,71,63,59,49,51,49,41,49,50,34,43,50,48,14,50,52,59,8,61,73,32,50,85,57,78,57,46,38,40,68,42,39,51,33,51,53,33,49,50,49,48,50,54,49,48,52,28,50,47,34,19,61,60,31,25,59,60,46,43,63,49,44,60,48,47,54,58,40,47,73,55,40,39,56,57,69,64,34,52,50,47,14,58,54,58,47,46,48,65,56,42,47,50,35,30,40,50,21,44,68,45,17,38,48,39,41,65,50,73,55,64,69,60,50,52,54,49,26,55,50,45,26,49,47,37,48,40,25,27,44,47,18,40,27,36,32,47,64,36,89,42,64,68,58,24,53,52,50,49,46,51,52,47,51,53,31,55,48,32,31,23,71,53,44,30,43,63,71,55,54,79,90,52,44,65,58,35,70,66,22,65,54,18,37,51,44,40,30,54,46,13,66,73,42,22,45,45,58,69,72,58,40,51,52,50,54,49,27,64,75,71,68,53,89,72,76,56,85,81,47,51,68,5,46,32,60,35,36,60,34,20,63,73,68,39,90,37,30,38,31,57,48,35,36,66,45,43,69,28,55,42,89,44,38,65,56,27,52,49,50,50,52,50,48,37,53,48,41,51,50,51,30,52,48,25,60,72,69,49,75,82,79,86,99,110,67,65,57,53,48,47,51,50,46,46,51,45,46,50,44,42,49,44,46,47,46,58,62,69,46,61,69,63,77,69,72,68,71,70,74,82,70,72,76,78,67,73,64,71,73,76,64,74,76,72,85,75,86,82,91,80,79,89,72,77,62,78,71,77,68,72,78,61,72,87,61,83,72,87,55,61,69,36,22,43,23,34,44,44,32,27,33,35,36,69,29,89,89,42,78,91,37,71,42,63,48,28,54,52,40,62,54,71,42,47,49,38,31,33,29,37,35,34,46,32,88,76,9,33,62,66,56,51,52,31,55,72,55,64,67,61,77,62,65,48,79,45,63,47,48,21,47,37,18,35,74,63,47,75,65,44,44,38,66,36,38,20,76,33,62,73,71,79,73,69,64,49,68,38,25,46,47,51,47,23,43,52,28,17,59,21,42,23,50,63,83,57,51,68,66,59,41,52,48,42,36,53,47,42,26,58,58,58,68,36,59,88,52,25,82,37,43,46,67,77,50,51,73,70,56,41,48,46,45,46,48,32,35,34,51,31,27,46,36,19,28,39,40,32,39,42,76,46,67,72,48,54,69,38,59,30,41,54,52,49,50,32,49,47,55,48,17,68,74,30,23,15,33,41,31,38,46,78,80,63,52,58,73,53,50,67,66,39,47,27,36,42,31,29,35,71,55,15,35,55,46,42,62,45,48,50,83,50,47,64,60,55,51,49,67,38,84,82,42,75,72,80,60,65,74,46,45,62,67,56,50,51,33,21,60,73,58,51,31,64,61,65,71,54,73,52,93,62,64,50,47,62,52,29,69,70,31,70,52,43,54,48,50,54,52,54,45,64,30,74,34,27,53,32,55,36,91,88,63,72,75,83,73,68,90,54,88,45,38,29,47,70,66,57,40,36,50,54,42,27,50,50,38,46,49,38,58,62,65,45,46,71,63,60,49,50,48,41,50,50,34,41,50,48,13,50,53,59,8,60,72,33,49,83,58,78,57,46,36,38,69,42,40,50,34,52,53,34,49,50,49,49,51,54,49,48,51,29,50,47,35,19,62,61,30,25,60,60,47,43,62,49,46,60,47,48,53,56,39,48,71,55,38,40,56,58,69,64,35,52,50,47,15,58,54,57,48,47,49,63,56,43,46,49,36,30,40,50,21,43,68,44,16,37,49,38,41,66,49,72,57,64,68,59,49,51,53,48,27,55,50,45,29,51,48,38,47,40,26,27,45,47,18,38,28,35,31,47,63,36,88,44,65,67,57,23,51,51,50,48,47,50,53,48,51,53,30,56,48,33,30,22,71,54,45,30,42,64,70,55,56,76,91,52,44,64,57,36,68,67,22,64,55,17,36,51,46,41,29,53,47,13,66,74,44,22,44,44,58,68,72,58,41,51,51,50,53,49,27,66,75,71,68,54,89,72,76,55,85,80,48,48,67,4,44,31,60,37,35,60,34,20,64,72,69,39,91,36,30,38,33,58,48,36,37,65,44,43,67,28,54,43,89,45,39,67,58,28,52,49,50,50,53,50,49,38,52,49,42,50,50,51,30,51,49,25,60,74,70,48,76,83,78,85,99